Protein AF-0000000072643421 (afdb_homodimer)

pLDDT: mean 93.71, std 9.39, range [27.2, 98.88]

Structure (mmCIF, N/CA/C/O backbone):
data_AF-0000000072643421-model_v1
#
loop_
_entity.id
_entity.type
_entity.pdbx_description
1 polymer 'Amidase domain-containing protein'
#
loop_
_atom_site.group_PDB
_atom_site.id
_atom_site.type_symbol
_atom_site.label_atom_id
_atom_site.label_alt_id
_atom_site.label_comp_id
_atom_site.label_asym_id
_atom_site.label_entity_id
_atom_site.label_seq_id
_atom_site.pdbx_PDB_ins_code
_atom_site.Cartn_x
_atom_site.Cartn_y
_atom_site.Cartn_z
_atom_site.occupancy
_atom_site.B_iso_or_equiv
_atom_site.auth_seq_id
_atom_site.auth_comp_id
_atom_site.auth_asym_id
_atom_site.auth_atom_id
_atom_site.pdbx_PDB_model_num
ATOM 1 N N . MET A 1 1 ? -33.281 -12.617 -10.344 1 27.2 1 MET A N 1
ATOM 2 C CA . MET A 1 1 ? -33.594 -13.594 -11.391 1 27.2 1 MET A CA 1
ATOM 3 C C . MET A 1 1 ? -33.219 -13.055 -12.766 1 27.2 1 MET A C 1
ATOM 5 O O . MET A 1 1 ? -34.062 -12.555 -13.492 1 27.2 1 MET A O 1
ATOM 9 N N . GLY A 1 2 ? -32.156 -12.359 -12.828 1 34.59 2 GLY A N 1
ATOM 10 C CA . GLY A 1 2 ? -31.875 -11.773 -14.125 1 34.59 2 GLY A CA 1
ATOM 11 C C . GLY A 1 2 ? -31.734 -12.805 -15.227 1 34.59 2 GLY A C 1
ATOM 12 O O . GLY A 1 2 ? -30.75 -13.562 -15.25 1 34.59 2 GLY A O 1
ATOM 13 N N . ASN A 1 3 ? -32.812 -13.242 -15.672 1 35.25 3 ASN A N 1
ATOM 14 C CA . ASN A 1 3 ? -33 -14.07 -16.859 1 35.25 3 ASN A CA 1
ATOM 15 C C . ASN A 1 3 ? -32.156 -13.57 -18.016 1 35.25 3 ASN A C 1
ATOM 17 O O . ASN A 1 3 ? -32.344 -12.445 -18.5 1 35.25 3 ASN A O 1
ATOM 21 N N . ILE A 1 4 ? -30.953 -13.984 -18.078 1 47.22 4 ILE A N 1
ATOM 22 C CA . ILE A 1 4 ? -30.188 -13.742 -19.297 1 47.22 4 ILE A CA 1
ATOM 23 C C . ILE A 1 4 ? -31.062 -14.016 -20.516 1 47.22 4 ILE A C 1
ATOM 25 O O . ILE A 1 4 ? -31.656 -15.094 -20.641 1 47.22 4 ILE A O 1
ATOM 29 N N . LEU A 1 5 ? -31.219 -13.086 -21.266 1 49.03 5 LEU A N 1
ATOM 30 C CA . LEU A 1 5 ? -32 -13.219 -22.5 1 49.03 5 LEU A CA 1
ATOM 31 C C . LEU A 1 5 ? -31.375 -14.273 -23.422 1 49.03 5 LEU A C 1
ATOM 33 O O . LEU A 1 5 ? -30.156 -14.336 -23.562 1 49.03 5 LEU A O 1
ATOM 37 N N . PRO A 1 6 ? -32.094 -15.312 -23.75 1 51.06 6 PRO A N 1
ATOM 38 C CA . PRO A 1 6 ? -31.656 -16.359 -24.672 1 51.06 6 PRO A CA 1
ATOM 39 C C . PRO A 1 6 ? -30.719 -15.828 -25.75 1 51.06 6 PRO A C 1
ATOM 41 O O . PRO A 1 6 ? -29.781 -16.516 -26.141 1 51.06 6 PRO A O 1
ATOM 44 N N . CYS A 1 7 ? -30.875 -14.625 -26.141 1 53.62 7 CYS A N 1
ATOM 45 C CA . CYS A 1 7 ? -30.078 -14.023 -27.188 1 53.62 7 CYS A CA 1
ATOM 46 C C . CYS A 1 7 ? -28.641 -13.773 -26.703 1 53.62 7 CYS A C 1
ATOM 48 O O . CYS A 1 7 ? -27.688 -13.93 -27.469 1 53.62 7 CYS A O 1
ATOM 50 N N . CYS A 1 8 ? -28.531 -13.469 -25.438 1 65.94 8 CYS A N 1
ATOM 51 C CA . CYS A 1 8 ? -27.203 -13.203 -24.891 1 65.94 8 CYS A CA 1
ATOM 52 C C . CYS A 1 8 ? -26.375 -14.484 -24.828 1 65.94 8 CYS A C 1
ATOM 54 O O . CYS A 1 8 ? -25.172 -14.469 -25.094 1 65.94 8 CYS A O 1
ATOM 56 N N . LYS A 1 9 ? -27.062 -15.539 -24.766 1 69.44 9 LYS A N 1
ATOM 57 C CA . LYS A 1 9 ? -26.391 -16.844 -24.688 1 69.44 9 LYS A CA 1
ATOM 58 C C . LYS A 1 9 ? -25.875 -17.281 -26.062 1 69.44 9 LYS A C 1
ATOM 60 O O . LYS A 1 9 ? -24.766 -17.781 -26.172 1 69.44 9 LYS A O 1
ATOM 65 N N . SER A 1 10 ? -26.594 -17.016 -26.969 1 80.56 10 SER A N 1
ATOM 66 C CA . SER A 1 10 ? -26.219 -17.375 -28.328 1 80.56 10 SER A CA 1
ATOM 67 C C . SER A 1 10 ? -25.047 -16.516 -28.812 1 80.56 10 SER A C 1
ATOM 69 O O . SER A 1 10 ? -24.141 -17 -29.469 1 80.56 10 SER A O 1
ATOM 71 N N . ALA A 1 11 ? -25.031 -15.297 -28.469 1 89.19 11 ALA A N 1
ATOM 72 C CA . ALA A 1 11 ? -23.984 -14.375 -28.859 1 89.19 11 ALA A CA 1
ATOM 73 C C . ALA A 1 11 ? -22.656 -14.75 -28.219 1 89.19 11 ALA A C 1
ATOM 75 O O . ALA A 1 11 ? -21.594 -14.641 -28.844 1 89.19 11 ALA A O 1
ATOM 76 N N . ASN A 1 12 ? -22.703 -15.242 -27.016 1 92.75 12 ASN A N 1
ATOM 77 C CA . ASN A 1 12 ? -21.5 -15.672 -26.312 1 92.75 12 ASN A CA 1
ATOM 78 C C . ASN A 1 12 ? -20.875 -16.906 -26.953 1 92.75 12 ASN A C 1
ATOM 80 O O . ASN A 1 12 ? -19.656 -16.953 -27.141 1 92.75 12 ASN A O 1
ATOM 84 N N . TRP A 1 13 ? -21.656 -17.781 -27.297 1 93.56 13 TRP A N 1
ATOM 85 C CA . TRP A 1 13 ? -21.141 -19 -27.906 1 93.56 13 TRP A CA 1
ATOM 86 C C . TRP A 1 13 ? -20.578 -18.719 -29.297 1 93.56 13 TRP A C 1
ATOM 88 O O . TRP A 1 13 ? -19.594 -19.328 -29.703 1 93.56 13 TRP A O 1
ATOM 98 N N . ALA A 1 14 ? -21.234 -17.844 -30.016 1 94.69 14 ALA A N 1
ATOM 99 C CA . ALA A 1 14 ? -20.719 -17.438 -31.312 1 94.69 14 ALA A CA 1
ATOM 100 C C . ALA A 1 14 ? -19.359 -16.781 -31.188 1 94.69 14 ALA A C 1
ATOM 102 O O . ALA A 1 14 ? -18.469 -17.016 -32 1 94.69 14 ALA A O 1
ATOM 103 N N . ALA A 1 15 ? -19.25 -15.953 -30.188 1 95.81 15 ALA A N 1
ATOM 104 C CA . ALA A 1 15 ? -17.969 -15.305 -29.938 1 95.81 15 ALA A CA 1
ATOM 105 C C . ALA A 1 15 ? -16.891 -16.344 -29.609 1 95.81 15 ALA A C 1
ATOM 107 O O . ALA A 1 15 ? -15.742 -16.203 -30.047 1 95.81 15 ALA A O 1
ATOM 108 N N . ILE A 1 16 ? -17.219 -17.312 -28.812 1 96.88 16 ILE A N 1
ATOM 109 C CA . ILE A 1 16 ? -16.297 -18.375 -28.438 1 96.88 16 ILE A CA 1
ATOM 110 C C . ILE A 1 16 ? -15.867 -19.141 -29.703 1 96.88 16 ILE A C 1
ATOM 112 O O . ILE A 1 16 ? -14.688 -19.422 -29.875 1 96.88 16 ILE A O 1
ATOM 116 N N . GLU A 1 17 ? -16.781 -19.438 -30.562 1 95.88 17 GLU A N 1
ATOM 117 C CA . GLU A 1 17 ? -16.484 -20.156 -31.797 1 95.88 17 GLU A CA 1
ATOM 118 C C . GLU A 1 17 ? -15.562 -19.344 -32.688 1 95.88 17 GLU A C 1
ATOM 120 O O . GLU A 1 17 ? -14.602 -19.891 -33.25 1 95.88 17 GLU A O 1
ATOM 125 N N . ARG A 1 18 ? -15.867 -18.094 -32.844 1 95.56 18 ARG A N 1
ATOM 126 C CA . ARG A 1 18 ? -15.016 -17.219 -33.656 1 95.56 18 ARG A CA 1
ATOM 127 C C . ARG A 1 18 ? -13.594 -17.172 -33.125 1 95.56 18 ARG A C 1
ATOM 129 O O . ARG A 1 18 ? -12.625 -17.219 -33.875 1 95.56 18 ARG A O 1
ATOM 136 N N . THR A 1 19 ? -13.594 -17.047 -31.828 1 95.38 19 THR A N 1
ATOM 137 C CA . THR A 1 19 ? -12.289 -17 -31.172 1 95.38 19 THR A CA 1
ATOM 138 C C . THR A 1 19 ? -11.523 -18.312 -31.406 1 95.38 19 THR A C 1
ATOM 140 O O . THR A 1 19 ? -10.32 -18.297 -31.672 1 95.38 19 THR A O 1
ATOM 143 N N . ASN A 1 20 ? -12.148 -19.406 -31.25 1 95.31 20 ASN A N 1
ATOM 144 C CA . ASN A 1 20 ? -11.516 -20.719 -31.438 1 95.31 20 ASN A CA 1
ATOM 145 C C . ASN A 1 20 ? -10.984 -20.875 -32.875 1 95.31 20 ASN A C 1
ATOM 147 O O . ASN A 1 20 ? -9.914 -21.453 -33.062 1 95.31 20 ASN A O 1
ATOM 151 N N . VAL A 1 21 ? -11.703 -20.406 -33.812 1 95.88 21 VAL A N 1
ATOM 152 C CA . VAL A 1 21 ? -11.273 -20.484 -35.219 1 95.88 21 VAL A CA 1
ATOM 153 C C . VAL A 1 21 ? -10.008 -19.656 -35.406 1 95.88 21 VAL A C 1
ATOM 155 O O . VAL A 1 21 ? -9.047 -20.109 -36.031 1 95.88 21 VAL A O 1
ATOM 158 N N . LYS A 1 22 ? -10.047 -18.453 -34.938 1 94.88 22 LYS A N 1
ATOM 159 C CA . LYS A 1 22 ? -8.883 -17.578 -35.031 1 94.88 22 LYS A CA 1
ATOM 160 C C . LYS A 1 22 ? -7.664 -18.188 -34.375 1 94.88 22 LYS A C 1
ATOM 162 O O . LYS A 1 22 ? -6.551 -18.125 -34.906 1 94.88 22 LYS A O 1
ATOM 167 N N . ARG A 1 23 ? -7.91 -18.719 -33.219 1 94.62 23 ARG A N 1
ATOM 168 C CA . ARG A 1 23 ? -6.852 -19.344 -32.438 1 94.62 23 ARG A CA 1
ATOM 169 C C . ARG A 1 23 ? -6.234 -20.516 -33.188 1 94.62 23 ARG A C 1
ATOM 171 O O . ARG A 1 23 ? -5.008 -20.641 -33.25 1 94.62 23 ARG A O 1
ATOM 178 N N . GLN A 1 24 ? -7.047 -21.344 -33.688 1 95.38 24 GLN A N 1
ATOM 179 C CA . GLN A 1 24 ? -6.566 -22.516 -34.406 1 95.38 24 GLN A CA 1
ATOM 180 C C . GLN A 1 24 ? -5.742 -22.109 -35.625 1 95.38 24 GLN A C 1
ATOM 182 O O . GLN A 1 24 ? -4.738 -22.75 -35.969 1 95.38 24 GLN A O 1
ATOM 187 N N . LYS A 1 25 ? -6.176 -21.078 -36.281 1 96.56 25 LYS A N 1
ATOM 188 C CA . LYS A 1 25 ? -5.422 -20.562 -37.406 1 96.56 25 LYS A CA 1
ATOM 189 C C . LYS A 1 25 ? -4.035 -20.094 -37 1 96.56 25 LYS A C 1
ATOM 191 O O . LYS A 1 25 ? -3.053 -20.297 -37.719 1 96.56 25 LYS A O 1
ATOM 196 N N . ARG A 1 26 ? -3.963 -19.438 -35.906 1 96.56 26 ARG A N 1
ATOM 197 C CA . ARG A 1 26 ? -2.682 -18.953 -35.406 1 96.56 26 ARG A CA 1
ATOM 198 C C . ARG A 1 26 ? -1.769 -20.109 -35 1 96.56 26 ARG A C 1
ATOM 200 O O . ARG A 1 26 ? -0.558 -20.047 -35.219 1 96.56 26 ARG A O 1
ATOM 207 N N . PHE A 1 27 ? -2.35 -21.125 -34.375 1 97.81 27 PHE A N 1
ATOM 208 C CA . PHE A 1 27 ? -1.562 -22.297 -34.031 1 97.81 27 PHE A CA 1
ATOM 209 C C . PHE A 1 27 ? -1.009 -22.984 -35.281 1 97.81 27 PHE A C 1
ATOM 211 O O . PHE A 1 27 ? 0.16 -23.359 -35.312 1 97.81 27 PHE A O 1
ATOM 218 N N . GLU A 1 28 ? -1.847 -23.062 -36.25 1 97.75 28 GLU A N 1
ATOM 219 C CA . GLU A 1 28 ? -1.414 -23.656 -37.531 1 97.75 28 GLU A CA 1
ATOM 220 C C . GLU A 1 28 ? -0.323 -22.828 -38.188 1 97.75 28 GLU A C 1
ATOM 222 O O . GLU A 1 28 ? 0.649 -23.375 -38.719 1 97.75 28 GLU A O 1
ATOM 227 N N . GLU A 1 29 ? -0.555 -21.594 -38.156 1 98.19 29 GLU A N 1
ATOM 228 C CA . GLU A 1 29 ? 0.445 -20.688 -38.719 1 98.19 29 GLU A CA 1
ATOM 229 C C . GLU A 1 29 ? 1.771 -20.797 -38 1 98.19 29 GLU A C 1
ATOM 231 O O . GLU A 1 29 ? 2.838 -20.828 -38.594 1 98.19 29 GLU A O 1
ATOM 236 N N . ALA A 1 30 ? 1.75 -20.828 -36.688 1 98.5 30 ALA A N 1
ATOM 237 C CA . ALA A 1 30 ? 2.961 -20.984 -35.906 1 98.5 30 ALA A CA 1
ATOM 238 C C . ALA A 1 30 ? 3.678 -22.281 -36.219 1 98.5 30 ALA A C 1
ATOM 240 O O . ALA A 1 30 ? 4.906 -22.312 -36.344 1 98.5 30 ALA A O 1
ATOM 241 N N . LYS A 1 31 ? 2.92 -23.312 -36.281 1 97.94 31 LYS A N 1
ATOM 242 C CA . LYS A 1 31 ? 3.492 -24.625 -36.625 1 97.94 31 LYS A CA 1
ATOM 243 C C . LYS A 1 31 ? 4.18 -24.578 -37.969 1 97.94 31 LYS A C 1
ATOM 245 O O . LYS A 1 31 ? 5.277 -25.125 -38.125 1 97.94 31 LYS A O 1
ATOM 250 N N . ARG A 1 32 ? 3.541 -23.953 -38.906 1 98.25 32 ARG A N 1
ATOM 251 C CA . ARG A 1 32 ? 4.105 -23.828 -40.25 1 98.25 32 ARG A CA 1
ATOM 252 C C . ARG A 1 32 ? 5.418 -23.047 -40.219 1 98.25 32 ARG A C 1
ATOM 254 O O . ARG A 1 32 ? 6.402 -23.469 -40.844 1 98.25 32 ARG A O 1
ATOM 261 N N . ILE A 1 33 ? 5.375 -21.969 -39.531 1 98.38 33 ILE A N 1
ATOM 262 C CA . ILE A 1 33 ? 6.551 -21.109 -39.469 1 98.38 33 ILE A CA 1
ATOM 263 C C . ILE A 1 33 ? 7.711 -21.875 -38.812 1 98.38 33 ILE A C 1
ATOM 265 O O . ILE A 1 33 ? 8.844 -21.797 -39.312 1 98.38 33 ILE A O 1
ATOM 269 N N . VAL A 1 34 ? 7.461 -22.609 -37.781 1 98.19 34 VAL A N 1
ATOM 270 C CA . VAL A 1 34 ? 8.484 -23.359 -37.062 1 98.19 34 VAL A CA 1
ATOM 271 C C . VAL A 1 34 ? 9.016 -24.484 -37.938 1 98.19 34 VAL A C 1
ATOM 273 O O . VAL A 1 34 ? 10.227 -24.703 -38.031 1 98.19 34 VAL A O 1
ATOM 276 N N . ASP A 1 35 ? 8.156 -25.156 -38.656 1 97.25 35 ASP A N 1
ATOM 277 C CA . ASP A 1 35 ? 8.531 -26.234 -39.562 1 97.25 35 ASP A CA 1
ATOM 278 C C . ASP A 1 35 ? 9.375 -25.719 -40.719 1 97.25 35 ASP A C 1
ATOM 280 O O . ASP A 1 35 ? 10.352 -26.359 -41.125 1 97.25 35 ASP A O 1
ATOM 284 N N . GLU A 1 36 ? 8.969 -24.609 -41.188 1 97.88 36 GLU A N 1
ATOM 285 C CA . GLU A 1 36 ? 9.688 -24.031 -42.312 1 97.88 36 GLU A CA 1
ATOM 286 C C . GLU A 1 36 ? 11.086 -23.578 -41.906 1 97.88 36 GLU A C 1
ATOM 288 O O . GLU A 1 36 ? 12.016 -23.625 -42.719 1 97.88 36 GLU A O 1
ATOM 293 N N . TYR A 1 37 ? 11.164 -23.109 -40.75 1 96.62 37 TYR A N 1
ATOM 294 C CA . TYR A 1 37 ? 12.484 -22.734 -40.219 1 96.62 37 TYR A CA 1
ATOM 295 C C . TYR A 1 37 ? 13.406 -23.953 -40.188 1 96.62 37 TYR A C 1
ATOM 297 O O . TYR A 1 37 ? 14.609 -23.828 -40.438 1 96.62 37 TYR A O 1
ATOM 305 N N . GLY A 1 38 ? 12.938 -25.141 -39.938 1 94.75 38 GLY A N 1
ATOM 306 C CA . GLY A 1 38 ? 13.664 -26.391 -40.031 1 94.75 38 GLY A CA 1
ATOM 307 C C . GLY A 1 38 ? 14.914 -26.422 -39.156 1 94.75 38 GLY A C 1
ATOM 308 O O . GLY A 1 38 ? 15.977 -26.844 -39.625 1 94.75 38 GLY A O 1
ATOM 309 N N . GLN A 1 39 ? 14.727 -26.016 -38 1 96.12 39 GLN A N 1
ATOM 310 C CA . GLN A 1 39 ? 15.859 -26 -37.094 1 96.12 39 GLN A CA 1
ATOM 311 C C . GLN A 1 39 ? 16.391 -27.406 -36.844 1 96.12 39 GLN A C 1
ATOM 313 O O . GLN A 1 39 ? 15.617 -28.359 -36.719 1 96.12 39 GLN A O 1
ATOM 318 N N . ASP A 1 40 ? 17.75 -27.5 -36.656 1 97.31 40 ASP A N 1
ATOM 319 C CA . ASP A 1 40 ? 18.391 -28.781 -36.344 1 97.31 40 ASP A CA 1
ATOM 320 C C . ASP A 1 40 ? 17.859 -29.344 -35.031 1 97.31 40 ASP A C 1
ATOM 322 O O . ASP A 1 40 ? 17.922 -28.672 -34 1 97.31 40 ASP A O 1
ATOM 326 N N . PRO A 1 41 ? 17.359 -30.578 -35.094 1 97.19 41 PRO A N 1
ATOM 327 C CA . PRO A 1 41 ? 16.797 -31.156 -33.875 1 97.19 41 PRO A CA 1
ATOM 328 C C . PRO A 1 41 ? 17.812 -31.25 -32.75 1 97.19 41 PRO A C 1
ATOM 330 O O . PRO A 1 41 ? 17.438 -31.125 -31.562 1 97.19 41 PRO A O 1
ATOM 333 N N . ILE A 1 42 ? 19.016 -31.438 -33.062 1 97.5 42 ILE A N 1
ATOM 334 C CA . ILE A 1 42 ? 20.062 -31.516 -32.062 1 97.5 42 ILE A CA 1
ATOM 335 C C . ILE A 1 42 ? 20.219 -30.156 -31.359 1 97.5 42 ILE A C 1
ATOM 337 O O . ILE A 1 42 ? 20.312 -30.094 -30.141 1 97.5 42 ILE A O 1
ATOM 341 N N . LEU A 1 43 ? 20.203 -29.188 -32.125 1 97.31 43 LEU A N 1
ATOM 342 C CA . LEU A 1 43 ? 20.312 -27.844 -31.562 1 97.31 43 LEU A CA 1
ATOM 343 C C . LEU A 1 43 ? 19.078 -27.5 -30.75 1 97.31 43 LEU A C 1
ATOM 345 O O . LEU A 1 43 ? 19.188 -26.891 -29.672 1 97.31 43 LEU A O 1
ATOM 349 N N . ARG A 1 44 ? 17.984 -27.844 -31.281 1 97.19 44 ARG A N 1
ATOM 350 C CA . ARG A 1 44 ? 16.719 -27.562 -30.594 1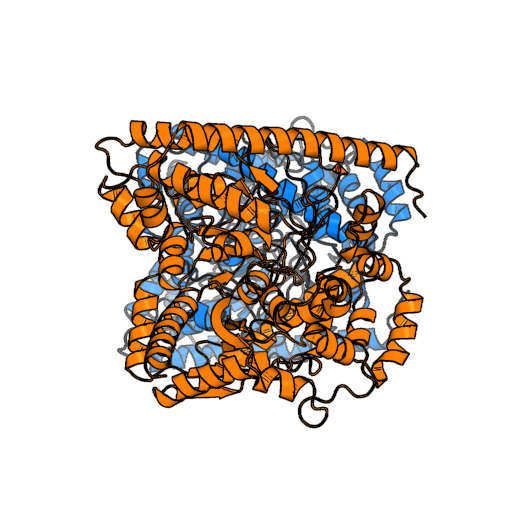 97.19 44 ARG A CA 1
ATOM 351 C C . ARG A 1 44 ? 16.688 -28.234 -29.219 1 97.19 44 ARG A C 1
ATOM 353 O O . ARG A 1 44 ? 16.281 -27.609 -28.234 1 97.19 44 ARG A O 1
ATOM 360 N N . GLU A 1 45 ? 17.094 -29.422 -29.156 1 97.56 45 GLU A N 1
ATOM 361 C CA . GLU A 1 45 ? 17.125 -30.172 -27.906 1 97.56 45 GLU A CA 1
ATOM 362 C C . GLU A 1 45 ? 18.141 -29.578 -26.938 1 97.56 45 GLU A C 1
ATOM 364 O O . GLU A 1 45 ? 17.922 -29.562 -25.719 1 97.56 45 GLU A O 1
ATOM 369 N N . LYS A 1 46 ? 19.219 -29.203 -27.5 1 97.88 46 LYS A N 1
ATOM 370 C CA . LYS A 1 46 ? 20.234 -28.562 -26.688 1 97.88 46 LYS A CA 1
ATOM 371 C C . LYS A 1 46 ? 19.703 -27.281 -26.047 1 97.88 46 LYS A C 1
ATOM 373 O O . LYS A 1 46 ? 19.906 -27.047 -24.859 1 97.88 46 LYS A O 1
ATOM 378 N N . ILE A 1 47 ? 19.031 -26.484 -26.797 1 98.38 47 ILE A N 1
ATOM 379 C CA . ILE A 1 47 ? 18.484 -25.219 -26.312 1 98.38 47 ILE A CA 1
ATOM 380 C C . ILE A 1 47 ? 17.453 -25.484 -25.219 1 98.38 47 ILE A C 1
ATOM 382 O O . ILE A 1 47 ? 17.484 -24.844 -24.172 1 98.38 47 ILE A O 1
ATOM 386 N N . ARG A 1 48 ? 16.578 -26.391 -25.438 1 96.94 48 ARG A N 1
ATOM 387 C CA . ARG A 1 48 ? 15.531 -26.734 -24.484 1 96.94 48 ARG A CA 1
ATOM 388 C C . ARG A 1 48 ? 16.125 -27.219 -23.172 1 96.94 48 ARG A C 1
ATOM 390 O O . ARG A 1 48 ? 15.562 -26.984 -22.094 1 96.94 48 ARG A O 1
ATOM 397 N N . GLY A 1 49 ? 17.25 -27.922 -23.266 1 96.69 49 GLY A N 1
ATOM 398 C CA . GLY A 1 49 ? 17.859 -28.562 -22.109 1 96.69 49 GLY A CA 1
ATOM 399 C C . GLY A 1 49 ? 18.688 -27.609 -21.266 1 96.69 49 GLY A C 1
ATOM 400 O O . GLY A 1 49 ? 19.031 -27.906 -20.125 1 96.69 49 GLY A O 1
ATOM 401 N N . MET A 1 50 ? 18.953 -26.438 -21.766 1 97.62 50 MET A N 1
ATOM 402 C CA . MET A 1 50 ? 19.766 -25.453 -21.047 1 97.62 50 MET A CA 1
ATOM 403 C C . MET A 1 50 ? 18.984 -24.844 -19.891 1 97.62 50 MET A C 1
ATOM 405 O O . MET A 1 50 ? 17.766 -24.656 -19.984 1 97.62 50 MET A O 1
ATOM 409 N N . SER A 1 51 ? 19.734 -24.578 -18.797 1 97.25 51 SER A N 1
ATOM 410 C CA . SER A 1 51 ? 19.141 -23.75 -17.75 1 97.25 51 SER A CA 1
ATOM 411 C C . SER A 1 51 ? 18.938 -22.312 -18.234 1 97.25 51 SER A C 1
ATOM 413 O O . SER A 1 51 ? 19.516 -21.922 -19.25 1 97.25 51 SER A O 1
ATOM 415 N N . LEU A 1 52 ? 18.078 -21.625 -17.516 1 98.19 52 LEU A N 1
ATOM 416 C CA . LEU A 1 52 ? 17.828 -20.234 -17.875 1 98.19 52 LEU A CA 1
ATOM 417 C C . LEU A 1 52 ? 19.125 -19.438 -17.891 1 98.19 52 LEU A C 1
ATOM 419 O O . LEU A 1 52 ? 19.344 -18.609 -18.781 1 98.19 52 LEU A O 1
ATOM 423 N N . THR A 1 53 ? 20 -19.688 -16.953 1 96.56 53 THR A N 1
ATOM 424 C CA . THR A 1 53 ? 21.25 -18.953 -16.844 1 96.56 53 THR A CA 1
ATOM 425 C C . THR A 1 53 ? 22.203 -19.344 -17.984 1 96.56 53 THR A C 1
ATOM 427 O O . THR A 1 53 ? 22.922 -18.5 -18.5 1 96.56 53 THR A O 1
ATOM 430 N N . GLU A 1 54 ? 22.234 -20.594 -18.328 1 97.81 54 GLU A N 1
ATOM 431 C CA . GLU A 1 54 ? 23.016 -21.047 -19.453 1 97.81 54 GLU A CA 1
ATOM 432 C C . GLU A 1 54 ? 22.531 -20.422 -20.766 1 97.81 54 GLU A C 1
ATOM 434 O O . GLU A 1 54 ? 23.328 -19.969 -21.578 1 97.81 54 GLU A O 1
ATOM 439 N N . LEU A 1 55 ? 21.234 -20.438 -20.875 1 98.25 55 LEU A N 1
ATOM 440 C CA . LEU A 1 55 ? 20.625 -19.828 -22.047 1 98.25 55 LEU A CA 1
ATOM 441 C C . LEU A 1 55 ? 20.969 -18.344 -22.125 1 98.25 55 LEU A C 1
ATOM 443 O O . LEU A 1 55 ? 21.328 -17.844 -23.203 1 98.25 55 LEU A O 1
ATOM 447 N N . GLN A 1 56 ? 20.812 -17.625 -21.031 1 98.38 56 GLN A N 1
ATOM 448 C CA . GLN A 1 56 ? 21.109 -16.203 -20.953 1 98.38 56 GLN A CA 1
ATOM 449 C C . GLN A 1 56 ? 22.562 -15.922 -21.344 1 98.38 56 GLN A C 1
ATOM 451 O O . GLN A 1 56 ? 22.844 -15 -22.109 1 98.38 56 GLN A O 1
ATOM 456 N N . LYS A 1 57 ? 23.484 -16.719 -20.891 1 98.06 57 LYS A N 1
ATOM 457 C CA . LYS A 1 57 ? 24.906 -16.562 -21.203 1 98.06 57 LYS A CA 1
ATOM 458 C C . LYS A 1 57 ? 25.172 -16.812 -22.688 1 98.06 57 LYS A C 1
ATOM 460 O O . LYS A 1 57 ? 25.938 -16.078 -23.328 1 98.06 57 LYS A O 1
ATOM 465 N N . ALA A 1 58 ? 24.578 -17.875 -23.188 1 98.31 58 ALA A N 1
ATOM 466 C CA . ALA A 1 58 ? 24.75 -18.219 -24.609 1 98.31 58 ALA A CA 1
ATOM 467 C C . ALA A 1 58 ? 24.234 -17.094 -25.5 1 98.31 58 ALA A C 1
ATOM 469 O O . ALA A 1 58 ? 24.828 -16.812 -26.547 1 98.31 58 ALA A O 1
ATOM 470 N N . LEU A 1 59 ? 23.172 -16.484 -25.141 1 98.31 59 LEU A N 1
ATOM 471 C CA . LEU A 1 59 ? 22.594 -15.391 -25.891 1 98.31 59 LEU A CA 1
ATOM 472 C C . LEU A 1 59 ? 23.438 -14.133 -25.781 1 98.31 59 LEU A C 1
ATOM 474 O O . LEU A 1 59 ? 23.625 -13.422 -26.781 1 98.31 59 LEU A O 1
ATOM 478 N N . GLN A 1 60 ? 23.938 -13.891 -24.594 1 97.88 60 GLN A N 1
ATOM 479 C CA . GLN A 1 60 ? 24.797 -12.727 -24.375 1 97.88 60 GLN A CA 1
ATOM 480 C C . GLN A 1 60 ? 26.094 -12.844 -25.188 1 97.88 60 GLN A C 1
ATOM 482 O O . GLN A 1 60 ? 26.594 -11.844 -25.703 1 97.88 60 GLN A O 1
ATOM 487 N N . ASN A 1 61 ? 26.609 -14.094 -25.297 1 96.31 61 ASN A N 1
ATOM 488 C CA . ASN A 1 61 ? 27.891 -14.344 -25.938 1 96.31 61 ASN A CA 1
ATOM 489 C C . ASN A 1 61 ? 27.734 -14.617 -27.438 1 96.31 61 ASN A C 1
ATOM 491 O O . ASN A 1 61 ? 28.688 -15.008 -28.109 1 96.31 61 ASN A O 1
ATOM 495 N N . GLU A 1 62 ? 26.578 -14.594 -27.938 1 96 62 GLU A N 1
ATOM 496 C CA . GLU A 1 62 ? 26.266 -14.734 -29.359 1 96 62 GLU A CA 1
ATOM 497 C C . GLU A 1 62 ? 26.516 -16.156 -29.828 1 96 62 GLU A C 1
ATOM 499 O O . GLU A 1 62 ? 26.781 -16.391 -31.016 1 96 62 GLU A O 1
ATOM 504 N N . GLU A 1 63 ? 26.484 -17.031 -28.859 1 97.12 63 GLU A N 1
ATOM 505 C CA . GLU A 1 63 ? 26.484 -18.453 -29.219 1 97.12 63 GLU A CA 1
ATOM 506 C C . GLU A 1 63 ? 25.125 -18.891 -29.75 1 97.12 63 GLU A C 1
ATOM 508 O O . GLU A 1 63 ? 25.047 -19.875 -30.5 1 97.12 63 GLU A O 1
ATOM 513 N N . LEU A 1 64 ? 24.125 -18.281 -29.312 1 98.06 64 LEU A N 1
ATOM 514 C CA . LEU A 1 64 ? 22.75 -18.438 -29.781 1 98.06 64 LEU A CA 1
ATOM 515 C C . LEU A 1 64 ? 22.141 -17.094 -30.172 1 98.06 64 LEU A C 1
ATOM 517 O O . LEU A 1 64 ? 22.562 -16.047 -29.641 1 98.06 64 LEU A O 1
ATOM 521 N N . THR A 1 65 ? 21.266 -17.125 -31.094 1 98.19 65 THR A N 1
ATOM 522 C CA . THR A 1 65 ? 20.5 -15.93 -31.422 1 98.19 65 THR A CA 1
ATOM 523 C C . THR A 1 65 ? 19.109 -15.984 -30.781 1 98.19 65 THR A C 1
ATOM 525 O O . THR A 1 65 ? 18.656 -17.047 -30.359 1 98.19 65 THR A O 1
ATOM 528 N N . ALA A 1 66 ? 18.484 -14.797 -30.688 1 98.75 66 ALA A N 1
ATOM 529 C CA . ALA A 1 66 ? 17.094 -14.742 -30.203 1 98.75 66 ALA A CA 1
ATOM 530 C C . ALA A 1 66 ? 16.188 -15.586 -31.094 1 98.75 66 ALA A C 1
ATOM 532 O O . ALA A 1 66 ? 15.281 -16.266 -30.594 1 98.75 66 ALA A O 1
ATOM 533 N N . THR A 1 67 ? 16.422 -15.57 -32.375 1 98.69 67 THR A N 1
ATOM 534 C CA . THR A 1 67 ? 15.625 -16.297 -33.375 1 98.69 67 THR A CA 1
ATOM 535 C C . THR A 1 67 ? 15.742 -17.812 -33.125 1 98.69 67 THR A C 1
ATOM 537 O O . THR A 1 67 ? 14.734 -18.516 -33.031 1 98.69 67 THR A O 1
ATOM 540 N N . GLN A 1 68 ? 16.984 -18.297 -33.031 1 98.62 68 GLN A N 1
ATOM 541 C CA . GLN A 1 68 ? 17.203 -19.719 -32.781 1 98.62 68 GLN A CA 1
ATOM 542 C C . GLN A 1 68 ? 16.516 -20.172 -31.5 1 98.62 68 GLN A C 1
ATOM 544 O O . GLN A 1 68 ? 15.898 -21.234 -31.469 1 98.62 68 GLN A O 1
ATOM 549 N N . THR A 1 69 ? 16.688 -19.344 -30.5 1 98.75 69 THR A N 1
ATOM 550 C CA . THR A 1 69 ? 16.156 -19.688 -29.188 1 98.75 69 THR A CA 1
ATOM 551 C C . THR A 1 69 ? 14.633 -19.719 -29.219 1 98.75 69 THR A C 1
ATOM 553 O O . THR A 1 69 ? 14.016 -20.656 -28.703 1 98.75 69 THR A O 1
ATOM 556 N N . LEU A 1 70 ? 13.977 -18.703 -29.812 1 98.81 70 LEU A N 1
ATOM 557 C CA . LEU A 1 70 ? 12.523 -18.641 -29.859 1 98.81 70 LEU A CA 1
ATOM 558 C C . LEU A 1 70 ? 11.961 -19.828 -30.656 1 98.81 70 LEU A C 1
ATOM 560 O O . LEU A 1 70 ? 10.961 -20.422 -30.25 1 98.81 70 LEU A O 1
ATOM 564 N N . TYR A 1 71 ? 12.547 -20.125 -31.781 1 98.69 71 TYR A N 1
ATOM 565 C CA . TYR A 1 71 ? 12.031 -21.188 -32.625 1 98.69 71 TYR A CA 1
ATOM 566 C C . TYR A 1 71 ? 12.109 -22.531 -31.906 1 98.69 71 TYR A C 1
ATOM 568 O O . TYR A 1 71 ? 11.219 -23.375 -32.062 1 98.69 71 TYR A O 1
ATOM 576 N N . ALA A 1 72 ? 13.18 -22.75 -31.156 1 98.75 72 ALA A N 1
ATOM 577 C CA . ALA A 1 72 ? 13.281 -23.969 -30.359 1 98.75 72 ALA A CA 1
ATOM 578 C C . ALA A 1 72 ? 12.148 -24.078 -29.359 1 98.75 72 ALA A C 1
ATOM 580 O O . ALA A 1 72 ? 11.453 -25.094 -29.297 1 98.75 72 ALA A O 1
ATOM 581 N N . PHE A 1 73 ? 11.945 -23.062 -28.625 1 98.75 73 PHE A N 1
ATOM 582 C CA . PHE A 1 73 ? 10.914 -23.078 -27.594 1 98.75 73 PHE A CA 1
ATOM 583 C C . PHE A 1 73 ? 9.531 -23.109 -28.219 1 98.75 73 PHE A C 1
ATOM 585 O O . PHE A 1 73 ? 8.609 -23.719 -27.688 1 98.75 73 PHE A O 1
ATOM 592 N N . ALA A 1 74 ? 9.359 -22.375 -29.344 1 98.75 74 ALA A N 1
ATOM 593 C CA . ALA A 1 74 ? 8.078 -22.422 -30.031 1 98.75 74 ALA A CA 1
ATOM 594 C C . ALA A 1 74 ? 7.73 -23.859 -30.453 1 98.75 74 ALA A C 1
ATOM 596 O O . ALA A 1 74 ? 6.582 -24.281 -30.328 1 98.75 74 ALA A O 1
ATOM 597 N N . TYR A 1 75 ? 8.703 -24.578 -30.938 1 98.56 75 TYR A N 1
ATOM 598 C CA . TYR A 1 75 ? 8.508 -25.969 -31.328 1 98.56 75 TYR A CA 1
ATOM 599 C C . TYR A 1 75 ? 8.008 -26.797 -30.156 1 98.56 75 TYR A C 1
ATOM 601 O O . TYR A 1 75 ? 6.988 -27.484 -30.266 1 98.56 75 TYR A O 1
ATOM 609 N N . TYR A 1 76 ? 8.656 -26.703 -29.125 1 98.38 76 TYR A N 1
ATOM 610 C CA . TYR A 1 76 ? 8.328 -27.531 -27.984 1 98.38 76 TYR A CA 1
ATOM 611 C C . TYR A 1 76 ? 7.039 -27.062 -27.312 1 98.38 76 TYR A C 1
ATOM 613 O O . TYR A 1 76 ? 6.27 -27.859 -26.781 1 98.38 76 TYR A O 1
ATOM 621 N N . ALA A 1 77 ? 6.82 -25.734 -27.281 1 98.75 77 ALA A N 1
ATOM 622 C CA . ALA A 1 77 ? 5.578 -25.219 -26.719 1 98.75 77 ALA A CA 1
ATOM 623 C C . ALA A 1 77 ? 4.363 -25.781 -27.453 1 98.75 77 ALA A C 1
ATOM 625 O O . ALA A 1 77 ? 3.35 -26.109 -26.828 1 98.75 77 ALA A O 1
ATOM 626 N N . LEU A 1 78 ? 4.438 -25.812 -28.75 1 98.38 78 LEU A N 1
ATOM 627 C CA . LEU A 1 78 ? 3.348 -26.344 -29.547 1 98.38 78 LEU A CA 1
ATOM 628 C C . LEU A 1 78 ? 3.145 -27.828 -29.281 1 98.38 78 LEU A C 1
ATOM 630 O O . LEU A 1 78 ? 2.008 -28.297 -29.172 1 98.38 78 LEU A O 1
ATOM 634 N N . GLU A 1 79 ? 4.219 -28.562 -29.078 1 97.88 79 GLU A N 1
ATOM 635 C CA . GLU A 1 79 ? 4.129 -29.984 -28.734 1 97.88 79 GLU A CA 1
ATOM 636 C C . GLU A 1 79 ? 3.473 -30.172 -27.375 1 97.88 79 GLU A C 1
ATOM 638 O O . GLU A 1 79 ? 2.609 -31.047 -27.219 1 97.88 79 GLU A O 1
ATOM 643 N N . VAL A 1 80 ? 3.941 -29.406 -26.469 1 98.38 80 VAL A N 1
ATOM 644 C CA . VAL A 1 80 ? 3.402 -29.484 -25.109 1 98.38 80 VAL A CA 1
ATOM 645 C C . VAL A 1 80 ? 1.913 -29.141 -25.125 1 98.38 80 VAL A C 1
ATOM 647 O O . VAL A 1 80 ? 1.106 -29.828 -24.5 1 98.38 80 VAL A O 1
ATOM 650 N N . ASN A 1 81 ? 1.571 -28.094 -25.828 1 98.44 81 ASN A N 1
ATOM 651 C CA . ASN A 1 81 ? 0.181 -27.656 -25.875 1 98.44 81 ASN A CA 1
ATOM 652 C C . ASN A 1 81 ? -0.722 -28.734 -26.484 1 98.44 81 ASN A C 1
ATOM 654 O O . ASN A 1 81 ? -1.86 -28.906 -26.047 1 98.44 81 ASN A O 1
ATOM 658 N N . ASP A 1 82 ? -0.27 -29.422 -27.469 1 97.69 82 ASP A N 1
ATOM 659 C CA . ASP A 1 82 ? -1.04 -30.5 -28.078 1 97.69 82 ASP A CA 1
ATOM 660 C C . ASP A 1 82 ? -1.407 -31.562 -27.047 1 97.69 82 ASP A C 1
ATOM 662 O O . ASP A 1 82 ? -2.477 -32.188 -27.125 1 97.69 82 ASP A O 1
ATOM 666 N N . LYS A 1 83 ? -0.554 -31.656 -26.078 1 97.88 83 LYS A N 1
ATOM 667 C CA . LYS A 1 83 ? -0.749 -32.719 -25.078 1 97.88 83 LYS A CA 1
ATOM 668 C C . LYS A 1 83 ? -1.594 -32.219 -23.922 1 97.88 83 LYS A C 1
ATOM 670 O O . LYS A 1 83 ? -2.389 -32.969 -23.344 1 97.88 83 LYS A O 1
ATOM 675 N N . ILE A 1 84 ? -1.4 -30.969 -23.547 1 98.25 84 ILE A N 1
ATOM 676 C CA . ILE A 1 84 ? -1.988 -30.625 -22.266 1 98.25 84 ILE A CA 1
ATOM 677 C C . ILE A 1 84 ? -2.793 -29.344 -22.391 1 98.25 84 ILE A C 1
ATOM 679 O O . ILE A 1 84 ? -3.391 -28.875 -21.406 1 98.25 84 ILE A O 1
ATOM 683 N N . ASN A 1 85 ? -2.869 -28.672 -23.484 1 98.31 85 ASN A N 1
ATOM 684 C CA . ASN A 1 85 ? -3.693 -27.5 -23.75 1 98.31 85 ASN A CA 1
ATOM 685 C C . ASN A 1 85 ? -3.373 -26.344 -22.797 1 98.31 85 ASN A C 1
ATOM 687 O O . ASN A 1 85 ? -4.27 -25.812 -22.141 1 98.31 85 ASN A O 1
ATOM 691 N N . CYS A 1 86 ? -2.127 -25.984 -22.734 1 98.69 86 CYS A N 1
ATOM 692 C CA . CYS A 1 86 ? -1.722 -24.984 -21.75 1 98.69 86 CYS A CA 1
ATOM 693 C C . CYS A 1 86 ? -1.596 -23.609 -22.406 1 98.69 86 CYS A C 1
ATOM 695 O O . CYS A 1 86 ? -1.428 -22.609 -21.719 1 98.69 86 CYS A O 1
ATOM 697 N N . ILE A 1 87 ? -1.752 -23.484 -23.688 1 98.69 87 ILE A N 1
ATOM 698 C CA . ILE A 1 87 ? -1.612 -22.219 -24.391 1 98.69 87 ILE A CA 1
ATOM 699 C C . ILE A 1 87 ? -2.977 -21.75 -24.891 1 98.69 87 ILE A C 1
ATOM 701 O O . ILE A 1 87 ? -3.686 -22.5 -25.562 1 98.69 87 ILE A O 1
ATOM 705 N N . ALA A 1 88 ? -3.359 -20.531 -24.531 1 97.75 88 ALA A N 1
ATOM 706 C CA . ALA A 1 88 ? -4.598 -19.906 -25 1 97.75 88 ALA A CA 1
ATOM 707 C C . ALA A 1 88 ? -4.422 -19.312 -26.391 1 97.75 88 ALA A C 1
ATOM 709 O O . ALA A 1 88 ? -5.27 -19.5 -27.281 1 97.75 88 ALA A O 1
ATOM 710 N N . GLU A 1 89 ? -3.324 -18.578 -26.594 1 96.88 89 GLU A N 1
ATOM 711 C CA . GLU A 1 89 ? -3.016 -17.906 -27.844 1 96.88 89 GLU A CA 1
ATOM 712 C C . GLU A 1 89 ? -1.521 -17.953 -28.156 1 96.88 89 GLU A C 1
ATOM 714 O O . GLU A 1 89 ? -0.694 -17.828 -27.25 1 96.88 89 GLU A O 1
ATOM 719 N N . PHE A 1 90 ? -1.242 -18.172 -29.406 1 98.12 90 PHE A N 1
ATOM 720 C CA . PHE A 1 90 ? 0.138 -18.047 -29.859 1 98.12 90 PHE A CA 1
ATOM 721 C C . PHE A 1 90 ? 0.381 -16.688 -30.469 1 98.12 90 PHE A C 1
ATOM 723 O O . PHE A 1 90 ? -0.454 -16.188 -31.234 1 98.12 90 PHE A O 1
ATOM 730 N N . LEU A 1 91 ? 1.425 -15.992 -30.125 1 98.31 91 LEU A N 1
ATOM 731 C CA . LEU A 1 91 ? 1.754 -14.664 -30.641 1 98.31 91 LEU A CA 1
ATOM 732 C C . LEU A 1 91 ? 2.609 -14.766 -31.906 1 98.31 91 LEU A C 1
ATOM 734 O O . LEU A 1 91 ? 3.84 -14.781 -31.828 1 98.31 91 LEU A O 1
ATOM 738 N N . ILE A 1 92 ? 2.002 -14.641 -33.031 1 97.75 92 ILE A N 1
ATOM 739 C CA . ILE A 1 92 ? 2.67 -14.875 -34.281 1 97.75 92 ILE A CA 1
ATOM 740 C C . ILE A 1 92 ? 3.76 -13.828 -34.5 1 97.75 92 ILE A C 1
ATOM 742 O O . ILE A 1 92 ? 4.812 -14.125 -35.094 1 97.75 92 ILE A O 1
ATOM 746 N N . GLU A 1 93 ? 3.543 -12.656 -34.031 1 97.5 93 GLU A N 1
ATOM 747 C CA . GLU A 1 93 ? 4.473 -11.555 -34.25 1 97.5 93 GLU A CA 1
ATOM 748 C C . GLU A 1 93 ? 5.781 -11.781 -33.5 1 97.5 93 GLU A C 1
ATOM 750 O O . GLU A 1 93 ? 6.773 -11.094 -33.75 1 97.5 93 GLU A O 1
ATOM 755 N N . SER A 1 94 ? 5.816 -12.758 -32.562 1 98.62 94 SER A N 1
ATOM 756 C CA . SER A 1 94 ? 7.023 -13.016 -31.766 1 98.62 94 SER A CA 1
ATOM 757 C C . SER A 1 94 ? 8.188 -13.43 -32.656 1 98.62 94 SER A C 1
ATOM 759 O O . SER A 1 94 ? 9.344 -13.141 -32.375 1 98.62 94 SER A O 1
ATOM 761 N N . PHE A 1 95 ? 7.91 -14.125 -33.75 1 98.62 95 PHE A N 1
ATOM 762 C CA . PHE A 1 95 ? 8.953 -14.57 -34.688 1 98.62 95 PHE A CA 1
ATOM 763 C C . PHE A 1 95 ? 9.656 -13.375 -35.312 1 98.62 95 PHE A C 1
ATOM 765 O O . PHE A 1 95 ? 10.891 -13.344 -35.375 1 98.62 95 PHE A O 1
ATOM 772 N N . ASP A 1 96 ? 8.867 -12.445 -35.75 1 98.19 96 ASP A N 1
ATOM 773 C CA . ASP A 1 96 ? 9.445 -11.227 -36.312 1 98.19 96 ASP A CA 1
ATOM 774 C C . ASP A 1 96 ? 10.156 -10.414 -35.219 1 98.19 96 ASP A C 1
ATOM 776 O O . ASP A 1 96 ? 11.195 -9.797 -35.5 1 98.19 96 ASP A O 1
ATOM 780 N N . GLU A 1 97 ? 9.602 -10.422 -34.062 1 98.19 97 GLU A N 1
ATOM 781 C CA . GLU A 1 97 ? 10.211 -9.695 -32.938 1 98.19 97 GLU A CA 1
ATOM 782 C C . GLU A 1 97 ? 11.602 -10.242 -32.625 1 98.19 97 GLU A C 1
ATOM 784 O O . GLU A 1 97 ? 12.523 -9.469 -32.344 1 98.19 97 GLU A O 1
ATOM 789 N N . ALA A 1 98 ? 11.75 -11.523 -32.594 1 98.69 98 ALA A N 1
ATOM 790 C CA . ALA A 1 98 ? 13.039 -12.141 -32.312 1 98.69 98 ALA A CA 1
ATOM 791 C C . ALA A 1 98 ? 14.07 -11.766 -33.375 1 98.69 98 ALA A C 1
ATOM 793 O O . ALA A 1 98 ? 15.219 -11.461 -33.031 1 98.69 98 ALA A O 1
ATOM 794 N N . LYS A 1 99 ? 13.695 -11.781 -34.656 1 98.38 99 LYS A N 1
ATOM 795 C CA . LYS A 1 99 ? 14.578 -11.414 -35.75 1 98.38 99 LYS A CA 1
ATOM 796 C C . LYS A 1 99 ? 15.008 -9.953 -35.625 1 98.38 99 LYS A C 1
ATOM 798 O O . LYS A 1 99 ? 16.172 -9.625 -35.875 1 98.38 99 LYS A O 1
ATOM 803 N N . LYS A 1 100 ? 14.055 -9.164 -35.312 1 98.25 100 LYS A N 1
ATOM 804 C CA . LYS A 1 100 ? 14.344 -7.746 -35.156 1 98.25 100 LYS A CA 1
ATOM 805 C C . LYS A 1 100 ? 15.336 -7.516 -34.031 1 98.25 100 LYS A C 1
ATOM 807 O O . LYS A 1 100 ? 16.219 -6.656 -34.125 1 98.25 100 LYS A O 1
ATOM 812 N N . LEU A 1 101 ? 15.172 -8.219 -32.906 1 98.31 101 LEU A N 1
ATOM 813 C CA . LEU A 1 101 ? 16.094 -8.102 -31.797 1 98.31 101 LEU A CA 1
ATOM 814 C C . LEU A 1 101 ? 17.516 -8.477 -32.188 1 98.31 101 LEU A C 1
ATOM 816 O O . LEU A 1 101 ? 18.469 -7.797 -31.812 1 98.31 101 LEU A O 1
ATOM 820 N N . ASP A 1 102 ? 17.641 -9.562 -32.906 1 98.38 102 ASP A N 1
ATOM 821 C CA . ASP A 1 102 ? 18.953 -9.992 -33.375 1 98.38 102 ASP A CA 1
ATOM 822 C C . ASP A 1 102 ? 19.625 -8.898 -34.219 1 98.38 102 ASP A C 1
ATOM 824 O O . ASP A 1 102 ? 20.812 -8.633 -34.031 1 98.38 102 ASP A O 1
ATOM 828 N N . LYS A 1 103 ? 18.859 -8.305 -35.062 1 98 103 LYS A N 1
ATOM 829 C CA . LYS A 1 103 ? 19.391 -7.254 -35.938 1 98 103 LYS A CA 1
ATOM 830 C C . LYS A 1 103 ? 19.734 -6.008 -35.125 1 98 103 LYS A C 1
ATOM 832 O O . LYS A 1 103 ? 20.797 -5.41 -35.312 1 98 103 LYS A O 1
ATOM 837 N N . GLU A 1 104 ? 18.891 -5.633 -34.25 1 97.69 104 GLU A N 1
ATOM 838 C CA . GLU A 1 104 ? 19.031 -4.414 -33.469 1 97.69 104 GLU A CA 1
ATOM 839 C C . GLU A 1 104 ? 20.266 -4.477 -32.562 1 97.69 104 GLU A C 1
ATOM 841 O O . GLU A 1 104 ? 20.953 -3.465 -32.344 1 97.69 104 GLU A O 1
ATOM 846 N N . PHE A 1 105 ? 20.578 -5.598 -32 1 97.5 105 PHE A N 1
ATOM 847 C CA . PHE A 1 105 ? 21.625 -5.676 -31 1 97.5 105 PHE A CA 1
ATOM 848 C C . PHE A 1 105 ? 22.859 -6.379 -31.562 1 97.5 105 PHE A C 1
ATOM 850 O O . PHE A 1 105 ? 23.719 -6.836 -30.797 1 97.5 105 PHE A O 1
ATOM 857 N N . GLU A 1 106 ? 22.859 -6.426 -32.844 1 92.56 106 GLU A N 1
ATOM 858 C CA . GLU A 1 106 ? 24.062 -6.965 -33.469 1 92.56 106 GLU A CA 1
ATOM 859 C C . GLU A 1 106 ? 25.297 -6.137 -33.094 1 92.56 106 GLU A C 1
ATOM 861 O O . GLU A 1 106 ? 25.328 -4.93 -33.312 1 92.56 106 GLU A O 1
ATOM 866 N N . LYS A 1 107 ? 26.25 -6.676 -32.406 1 90.94 107 LYS A N 1
ATOM 867 C CA . LYS A 1 107 ? 27.5 -6.035 -31.984 1 90.94 107 LYS A CA 1
ATOM 868 C C . LYS A 1 107 ? 27.25 -4.906 -31 1 90.94 107 LYS A C 1
ATOM 870 O O . LYS A 1 107 ? 27.984 -3.914 -30.984 1 90.94 107 LYS A O 1
ATOM 875 N N . LYS A 1 108 ? 26.203 -4.926 -30.328 1 95 108 LYS A N 1
ATOM 876 C CA . LYS A 1 108 ? 25.891 -3.971 -29.266 1 95 108 LYS A CA 1
ATOM 877 C C . LYS A 1 108 ? 25.703 -4.68 -27.922 1 95 108 LYS A C 1
ATOM 879 O O . LYS A 1 108 ? 25.547 -5.898 -27.875 1 95 108 LYS A O 1
ATOM 884 N N . GLU A 1 109 ? 25.875 -3.828 -26.906 1 96.69 109 GLU A N 1
ATOM 885 C CA . GLU A 1 109 ? 25.578 -4.363 -25.578 1 96.69 109 GLU A CA 1
ATOM 886 C C . GLU A 1 109 ? 24.109 -4.785 -25.469 1 96.69 109 GLU A C 1
ATOM 888 O O . GLU A 1 109 ? 23.219 -4.016 -25.812 1 96.69 109 GLU A O 1
ATOM 893 N N . LYS A 1 110 ? 23.922 -5.988 -25.078 1 98 110 LYS A N 1
ATOM 894 C CA . LYS A 1 110 ? 22.578 -6.559 -25.031 1 98 110 LYS A CA 1
ATOM 895 C C . LYS A 1 110 ? 21.938 -6.359 -23.672 1 98 110 LYS A C 1
ATOM 897 O O . LYS A 1 110 ? 22.625 -6.367 -22.641 1 98 110 LYS A O 1
ATOM 902 N N . PRO A 1 111 ? 20.578 -6.164 -23.641 1 98.31 111 PRO A N 1
ATOM 903 C CA . PRO A 1 111 ? 19.875 -6.141 -22.344 1 98.31 111 PRO A CA 1
ATOM 904 C C . PRO A 1 111 ? 19.953 -7.477 -21.609 1 98.31 111 PRO A C 1
ATOM 906 O O . PRO A 1 111 ? 20.234 -8.508 -22.219 1 98.31 111 PRO A O 1
ATOM 909 N N . PRO A 1 112 ? 19.672 -7.441 -20.359 1 98.12 112 PRO A N 1
ATOM 910 C CA . PRO A 1 112 ? 19.969 -8.594 -19.516 1 98.12 112 PRO A CA 1
ATOM 911 C C . PRO A 1 112 ? 19.156 -9.836 -19.906 1 98.12 112 PRO A C 1
ATOM 913 O O . PRO A 1 112 ? 19.609 -10.961 -19.688 1 98.12 112 PRO A O 1
ATOM 916 N N . LEU A 1 113 ? 17.938 -9.695 -20.453 1 98.75 113 LEU A N 1
ATOM 917 C CA . LEU A 1 113 ? 17.109 -10.852 -20.781 1 98.75 113 LEU A CA 1
ATOM 918 C C . LEU A 1 113 ? 17.031 -11.039 -22.281 1 98.75 113 LEU A C 1
ATOM 920 O O . LEU A 1 113 ? 16.062 -11.625 -22.781 1 98.75 113 LEU A O 1
ATOM 924 N N . PHE A 1 114 ? 18.031 -10.625 -23 1 98.69 114 PHE A N 1
ATOM 925 C CA . PHE A 1 114 ? 18.047 -10.617 -24.453 1 98.69 114 PHE A CA 1
ATOM 926 C C . PHE A 1 114 ? 17.703 -11.992 -25.016 1 98.69 114 PHE A C 1
ATOM 928 O O . PHE A 1 114 ? 18.406 -12.977 -24.734 1 98.69 114 PHE A O 1
ATOM 935 N N . GLY A 1 115 ? 16.578 -12 -25.75 1 98.75 115 GLY A N 1
ATOM 936 C CA . GLY A 1 115 ? 16.281 -13.156 -26.578 1 98.75 115 GLY A CA 1
ATOM 937 C C . GLY A 1 115 ? 15.586 -14.273 -25.828 1 98.75 115 GLY A C 1
ATOM 938 O O . GLY A 1 115 ? 15.188 -15.273 -26.406 1 98.75 115 GLY A O 1
ATOM 939 N N . LEU A 1 116 ? 15.445 -14.141 -24.531 1 98.81 116 LEU A N 1
ATOM 940 C CA . LEU A 1 116 ? 14.781 -15.18 -23.75 1 98.81 116 LEU A CA 1
ATOM 941 C C . LEU A 1 116 ? 13.281 -15.195 -24.047 1 98.81 116 LEU A C 1
ATOM 943 O O . LEU A 1 116 ? 12.594 -14.195 -23.828 1 98.81 116 LEU A O 1
ATOM 947 N N . PRO A 1 117 ? 12.766 -16.312 -24.594 1 98.81 117 PRO A N 1
ATOM 948 C CA . PRO A 1 117 ? 11.312 -16.406 -24.781 1 98.81 117 PRO A CA 1
ATOM 949 C C . PRO A 1 117 ? 10.57 -16.641 -23.469 1 98.81 117 PRO A C 1
ATOM 951 O O . PRO A 1 117 ? 11.047 -17.391 -22.609 1 98.81 117 PRO A O 1
ATOM 954 N N . PHE A 1 118 ? 9.445 -16 -23.281 1 98.88 118 PHE A N 1
ATOM 955 C CA . PHE A 1 118 ? 8.664 -16.234 -22.078 1 98.88 118 PHE A CA 1
ATOM 956 C C . PHE A 1 118 ? 7.172 -16.25 -22.391 1 98.88 118 PHE A C 1
ATOM 958 O O . PHE A 1 118 ? 6.742 -15.703 -23.406 1 98.88 118 PHE A O 1
ATOM 965 N N . SER A 1 119 ? 6.422 -16.984 -21.594 1 98.88 119 SER A N 1
ATOM 966 C CA . SER A 1 119 ? 4.973 -17.062 -21.719 1 98.88 119 SER A CA 1
ATOM 967 C C . SER A 1 119 ? 4.281 -16.016 -20.844 1 98.88 119 SER A C 1
ATOM 969 O O . SER A 1 119 ? 4.855 -15.539 -19.859 1 98.88 119 SER A O 1
ATOM 971 N N . VAL A 1 120 ? 3.055 -15.641 -21.25 1 98.75 120 VAL A N 1
ATOM 972 C CA . VAL A 1 120 ? 2.314 -14.57 -20.594 1 98.75 120 VAL A CA 1
ATOM 973 C C . VAL A 1 120 ? 0.98 -15.109 -20.078 1 98.75 120 VAL A C 1
ATOM 975 O O . VAL A 1 120 ? 0.215 -15.711 -20.828 1 98.75 120 VAL A O 1
ATOM 978 N N . LYS A 1 121 ? 0.746 -14.93 -18.797 1 98.44 121 LYS A N 1
ATOM 979 C CA . LYS A 1 121 ? -0.551 -15.281 -18.234 1 98.44 121 LYS A CA 1
ATOM 980 C C . LYS A 1 121 ? -1.68 -14.516 -18.906 1 98.44 121 LYS A C 1
ATOM 982 O O . LYS A 1 121 ? -1.6 -13.297 -19.078 1 98.44 121 LYS A O 1
ATOM 987 N N . ALA A 1 122 ? -2.707 -15.133 -19.219 1 97.38 122 ALA A N 1
ATOM 988 C CA . ALA A 1 122 ? -3.73 -14.578 -20.109 1 97.38 122 ALA A CA 1
ATOM 989 C C . ALA A 1 122 ? -4.629 -13.602 -19.359 1 97.38 122 ALA A C 1
ATOM 991 O O . ALA A 1 122 ? -5.781 -13.391 -19.734 1 97.38 122 ALA A O 1
ATOM 992 N N . ASN A 1 123 ? -4.223 -13.086 -18.281 1 97.88 123 ASN A N 1
ATOM 993 C CA . ASN A 1 123 ? -4.93 -11.961 -17.672 1 97.88 123 ASN A CA 1
ATOM 994 C C . ASN A 1 123 ? -4.145 -10.656 -17.828 1 97.88 123 ASN A C 1
ATOM 996 O O . ASN A 1 123 ? -4.648 -9.578 -17.5 1 97.88 123 ASN A O 1
ATOM 1000 N N . PHE A 1 124 ? -2.902 -10.781 -18.344 1 98.5 124 PHE A N 1
ATOM 1001 C CA . PHE A 1 124 ? -2.115 -9.602 -18.703 1 98.5 124 PHE A CA 1
ATOM 1002 C C . PHE A 1 124 ? -2.42 -9.164 -20.125 1 98.5 124 PHE A C 1
ATOM 1004 O O . PHE A 1 124 ? -2.504 -9.992 -21.031 1 98.5 124 PHE A O 1
ATOM 1011 N N . PHE A 1 125 ? -2.541 -7.902 -20.328 1 98.5 125 PHE A N 1
ATOM 1012 C CA . PHE A 1 125 ? -2.881 -7.414 -21.656 1 98.5 125 PHE A CA 1
ATOM 1013 C C . PHE A 1 125 ? -1.697 -7.562 -22.609 1 98.5 125 PHE A C 1
ATOM 1015 O O . PHE A 1 125 ? -0.549 -7.344 -22.219 1 98.5 125 PHE A O 1
ATOM 1022 N N . ILE A 1 126 ? -1.951 -7.965 -23.797 1 97.94 126 ILE A N 1
ATOM 1023 C CA . ILE A 1 126 ? -1.033 -7.906 -24.922 1 97.94 126 ILE A CA 1
ATOM 1024 C C . ILE A 1 126 ? -1.688 -7.152 -26.078 1 97.94 126 ILE A C 1
ATOM 1026 O O . ILE A 1 126 ? -2.805 -7.477 -26.484 1 97.94 126 ILE A O 1
ATOM 1030 N N . LYS A 1 127 ? -0.987 -6.191 -26.531 1 97.19 127 LYS A N 1
ATOM 1031 C CA . LYS A 1 127 ? -1.523 -5.379 -27.625 1 97.19 127 LYS A CA 1
ATOM 1032 C C . LYS A 1 127 ? -1.918 -6.25 -28.812 1 97.19 127 LYS A C 1
ATOM 1034 O O . LYS A 1 127 ? -1.144 -7.105 -29.25 1 97.19 127 LYS A O 1
ATOM 1039 N N . GLY A 1 128 ? -3.166 -6.086 -29.297 1 96.44 128 GLY A N 1
ATOM 1040 C CA . GLY A 1 128 ? -3.625 -6.773 -30.5 1 96.44 128 GLY A CA 1
ATOM 1041 C C . GLY A 1 128 ? -4.367 -8.062 -30.188 1 96.44 128 GLY A C 1
ATOM 1042 O O . GLY A 1 128 ? -4.98 -8.656 -31.078 1 96.44 128 GLY A O 1
ATOM 1043 N N . TYR A 1 129 ? -4.402 -8.531 -28.984 1 97.06 129 TYR A N 1
ATOM 1044 C CA . TYR A 1 129 ? -5.051 -9.781 -28.609 1 97.06 129 TYR A CA 1
ATOM 1045 C C . TYR A 1 129 ? -6.148 -9.531 -27.578 1 97.06 129 TYR A C 1
ATOM 1047 O O . TYR A 1 129 ? -6.105 -8.539 -26.844 1 97.06 129 TYR A O 1
ATOM 1055 N N . ASP A 1 130 ? -7.145 -10.406 -27.562 1 96.81 130 ASP A N 1
ATOM 1056 C CA . ASP A 1 130 ? -8.172 -10.359 -26.516 1 96.81 130 ASP A CA 1
ATOM 1057 C C . ASP A 1 130 ? -7.609 -10.82 -25.172 1 96.81 130 ASP A C 1
ATOM 1059 O O . ASP A 1 130 ? -6.719 -11.672 -25.125 1 96.81 130 ASP A O 1
ATOM 1063 N N . CYS A 1 131 ? -7.977 -10.234 -24.188 1 97.38 131 CYS A N 1
ATOM 1064 C CA . CYS A 1 131 ? -7.816 -10.703 -22.828 1 97.38 131 CYS A CA 1
ATOM 1065 C C . CYS A 1 131 ? -9.172 -10.969 -22.172 1 97.38 131 CYS A C 1
ATOM 1067 O O . CYS A 1 131 ? -9.859 -10.031 -21.766 1 97.38 131 CYS A O 1
ATOM 1069 N N . CYS A 1 132 ? -9.547 -12.25 -22.047 1 96.56 132 CYS A N 1
ATOM 1070 C CA . CYS A 1 132 ? -10.93 -12.492 -21.672 1 96.56 132 CYS A CA 1
ATOM 1071 C C . CYS A 1 132 ? -11.008 -13.25 -20.344 1 96.56 132 CYS A C 1
ATOM 1073 O O . CYS A 1 132 ? -12.094 -13.422 -19.781 1 96.56 132 CYS A O 1
ATOM 1075 N N . ILE A 1 133 ? -9.93 -13.75 -19.844 1 97.31 133 ILE A N 1
ATOM 1076 C CA . ILE A 1 133 ? -9.828 -14.484 -18.594 1 97.31 133 ILE A CA 1
ATOM 1077 C C . ILE A 1 133 ? -10.922 -15.555 -18.531 1 97.31 133 ILE A C 1
ATOM 1079 O O . ILE A 1 133 ? -11.555 -15.75 -17.5 1 97.31 133 ILE A O 1
ATOM 1083 N N . GLY A 1 134 ? -11.227 -16.109 -19.625 1 96.88 134 GLY A N 1
ATOM 1084 C CA . GLY A 1 134 ? -12.172 -17.219 -19.719 1 96.88 134 GLY A CA 1
ATOM 1085 C C . GLY A 1 134 ? -13.617 -16.766 -19.781 1 96.88 134 GLY A C 1
ATOM 1086 O O . GLY A 1 134 ? -14.531 -17.578 -19.734 1 96.88 134 GLY A O 1
ATOM 1087 N N . ASN A 1 135 ? -13.945 -15.477 -19.891 1 96.88 135 ASN A N 1
ATOM 1088 C CA . ASN A 1 135 ? -15.297 -14.93 -19.969 1 96.88 135 ASN A CA 1
ATOM 1089 C C . ASN A 1 135 ? -15.633 -14.492 -21.406 1 96.88 135 ASN A C 1
ATOM 1091 O O . ASN A 1 135 ? -14.984 -1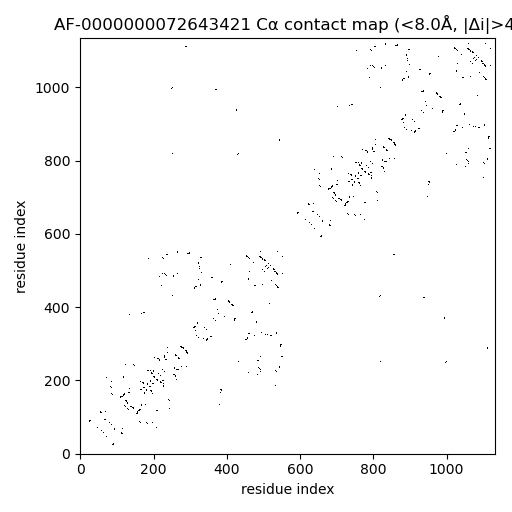3.594 -21.953 1 96.88 135 ASN A O 1
ATOM 1095 N N . ALA A 1 136 ? -16.688 -14.992 -21.938 1 96.75 136 ALA A N 1
ATOM 1096 C CA . ALA A 1 136 ? -17.062 -14.781 -23.344 1 96.75 136 ALA A CA 1
ATOM 1097 C C . ALA A 1 136 ? -17.391 -13.312 -23.594 1 96.75 136 ALA A C 1
ATOM 1099 O O . ALA A 1 136 ? -17.141 -12.797 -24.688 1 96.75 136 ALA A O 1
ATOM 1100 N N . ARG A 1 137 ? -17.891 -12.609 -22.625 1 95.44 137 ARG A N 1
ATOM 1101 C CA . ARG A 1 137 ? -18.328 -11.227 -22.766 1 95.44 137 ARG A CA 1
ATOM 1102 C C . ARG A 1 137 ? -17.156 -10.305 -23.078 1 95.44 137 ARG A C 1
ATOM 1104 O O . ARG A 1 137 ? -17.344 -9.188 -23.578 1 95.44 137 ARG A O 1
ATOM 1111 N N . LEU A 1 138 ? -16 -10.789 -22.828 1 96.38 138 LEU A N 1
ATOM 1112 C CA . LEU A 1 138 ? -14.82 -9.945 -23 1 96.38 138 LEU A CA 1
ATOM 1113 C C . LEU A 1 138 ? -14.141 -10.234 -24.344 1 96.38 138 LEU A C 1
ATOM 1115 O O . LEU A 1 138 ? -13.109 -9.625 -24.656 1 96.38 138 LEU A O 1
ATOM 1119 N N . LEU A 1 139 ? -14.727 -11.094 -25.156 1 97.12 139 LEU A N 1
ATOM 1120 C CA . LEU A 1 139 ? -14.156 -11.461 -26.453 1 97.12 139 LEU A CA 1
ATOM 1121 C C . LEU A 1 139 ? -14.445 -10.391 -27.5 1 97.12 139 LEU A C 1
ATOM 1123 O O . LEU A 1 139 ? -15.312 -9.539 -27.297 1 97.12 139 LEU A O 1
ATOM 1127 N N . ASP A 1 140 ? -13.664 -10.398 -28.547 1 95.94 140 ASP A N 1
ATOM 1128 C CA . ASP A 1 140 ? -13.805 -9.508 -29.688 1 95.94 140 ASP A CA 1
ATOM 1129 C C . ASP A 1 140 ? -13.508 -8.062 -29.297 1 95.94 140 ASP A C 1
ATOM 1131 O O . ASP A 1 140 ? -14.188 -7.133 -29.75 1 95.94 140 ASP A O 1
ATOM 1135 N N . ASN A 1 141 ? -12.617 -7.922 -28.422 1 95.75 141 ASN A N 1
ATOM 1136 C CA . ASN A 1 141 ? -12.148 -6.625 -27.953 1 95.75 141 ASN A CA 1
ATOM 1137 C C . ASN A 1 141 ? -10.641 -6.625 -27.703 1 95.75 141 ASN A C 1
ATOM 1139 O O . ASN A 1 141 ? -10.188 -6.488 -26.562 1 95.75 141 ASN A O 1
ATOM 1143 N N . PRO A 1 142 ? -9.922 -6.703 -28.734 1 96.94 142 PRO A N 1
ATOM 1144 C CA . PRO A 1 142 ? -8.469 -6.738 -28.578 1 96.94 142 PRO A CA 1
ATOM 1145 C C . PRO A 1 142 ? -7.93 -5.531 -27.812 1 96.94 142 PRO A C 1
ATOM 1147 O O . PRO A 1 142 ? -8.43 -4.414 -27.984 1 96.94 142 PRO A O 1
ATOM 1150 N N . ARG A 1 143 ? -6.961 -5.762 -27.031 1 97.56 143 ARG A N 1
ATOM 1151 C CA . ARG A 1 143 ? -6.387 -4.703 -26.203 1 97.56 143 ARG A CA 1
ATOM 1152 C C . ARG A 1 143 ? -5.469 -3.809 -27.031 1 97.56 143 ARG A C 1
ATOM 1154 O O . ARG A 1 143 ? -4.914 -4.242 -28.047 1 97.56 143 ARG A O 1
ATOM 1161 N N . THR A 1 144 ? -5.254 -2.559 -26.594 1 96.69 144 THR A N 1
ATOM 1162 C CA . THR A 1 144 ? -4.516 -1.581 -27.391 1 96.69 144 THR A CA 1
ATOM 1163 C C . THR A 1 144 ? -3.131 -1.338 -26.797 1 96.69 144 THR A C 1
ATOM 1165 O O . THR A 1 144 ? -2.283 -0.698 -27.422 1 96.69 144 THR A O 1
ATOM 1168 N N . LYS A 1 145 ? -2.941 -1.83 -25.594 1 96.31 145 LYS A N 1
ATOM 1169 C CA . LYS A 1 145 ? -1.67 -1.655 -24.891 1 96.31 145 LYS A CA 1
ATOM 1170 C C . LYS A 1 145 ? -1.231 -2.951 -24.219 1 96.31 145 LYS A C 1
ATOM 1172 O O . LYS A 1 145 ? -2.064 -3.791 -23.875 1 96.31 145 LYS A O 1
ATOM 1177 N N . ASP A 1 146 ? 0.052 -3.059 -24.031 1 98.06 146 ASP A N 1
ATOM 1178 C CA . ASP A 1 146 ? 0.598 -4.16 -23.234 1 98.06 146 ASP A CA 1
ATOM 1179 C C . ASP A 1 146 ? 0.469 -3.879 -21.75 1 98.06 146 ASP A C 1
ATOM 1181 O O . ASP A 1 146 ? 0.522 -2.723 -21.312 1 98.06 146 ASP A O 1
ATOM 1185 N N . CYS A 1 147 ? 0.246 -4.98 -21.031 1 98.44 147 CYS A N 1
ATOM 1186 C CA . CYS A 1 147 ? 0.512 -4.895 -19.594 1 98.44 147 CYS A CA 1
ATOM 1187 C C . CYS A 1 147 ? 1.891 -4.301 -19.328 1 98.44 147 CYS A C 1
ATOM 1189 O O . CYS A 1 147 ? 2.854 -4.621 -20.031 1 98.44 147 CYS A O 1
ATOM 1191 N N . THR A 1 148 ? 1.992 -3.43 -18.328 1 98.38 148 THR A N 1
ATOM 1192 C CA . THR A 1 148 ? 3.252 -2.758 -18.031 1 98.38 148 THR A CA 1
ATOM 1193 C C . THR A 1 148 ? 4.336 -3.771 -17.688 1 98.38 148 THR A C 1
ATOM 1195 O O . THR A 1 148 ? 5.516 -3.545 -17.953 1 98.38 148 THR A O 1
ATOM 1198 N N . PHE A 1 149 ? 3.982 -4.906 -17.078 1 98.56 149 PHE A N 1
ATOM 1199 C CA . PHE A 1 149 ? 4.922 -5.977 -16.766 1 98.56 149 PHE A CA 1
ATOM 1200 C C . PHE A 1 149 ? 5.547 -6.523 -18.047 1 98.56 149 PHE A C 1
ATOM 1202 O O . PHE A 1 149 ? 6.758 -6.734 -18.109 1 98.56 149 PHE A O 1
ATOM 1209 N N . ILE A 1 150 ? 4.754 -6.734 -19.047 1 98.62 150 ILE A N 1
ATOM 1210 C CA . ILE A 1 150 ? 5.219 -7.227 -20.344 1 98.62 150 ILE A CA 1
ATOM 1211 C C . ILE A 1 150 ? 6.102 -6.172 -21 1 98.62 150 ILE A C 1
ATOM 1213 O O . ILE A 1 150 ? 7.137 -6.504 -21.594 1 98.62 150 ILE A O 1
ATOM 1217 N N . THR A 1 151 ? 5.676 -4.938 -20.891 1 98.5 151 THR A N 1
ATOM 1218 C CA . THR A 1 151 ? 6.484 -3.838 -21.406 1 98.5 151 THR A CA 1
ATOM 1219 C C . THR A 1 151 ? 7.883 -3.867 -20.797 1 98.5 151 THR A C 1
ATOM 1221 O O . THR A 1 151 ? 8.883 -3.732 -21.516 1 98.5 151 THR A O 1
ATOM 1224 N N . LEU A 1 152 ? 7.977 -4.062 -19.5 1 98.62 152 LEU A N 1
ATOM 1225 C CA . LEU A 1 152 ? 9.266 -4.125 -18.828 1 98.62 152 LEU A CA 1
ATOM 1226 C C . LEU A 1 152 ? 10.102 -5.285 -19.359 1 98.62 152 LEU A C 1
ATOM 1228 O O . LEU A 1 152 ? 11.289 -5.121 -19.656 1 98.62 152 LEU A O 1
ATOM 1232 N N . LEU A 1 153 ? 9.484 -6.457 -19.453 1 98.75 153 LEU A N 1
ATOM 1233 C CA . LEU A 1 153 ? 10.211 -7.645 -19.891 1 98.75 153 LEU A CA 1
ATOM 1234 C C . LEU A 1 153 ? 10.711 -7.484 -21.312 1 98.75 153 LEU A C 1
ATOM 1236 O O . LEU A 1 153 ? 11.828 -7.898 -21.641 1 98.75 153 LEU A O 1
ATOM 1240 N N . ARG A 1 154 ? 9.914 -6.863 -22.188 1 98.38 154 ARG A N 1
ATOM 1241 C CA . ARG A 1 154 ? 10.359 -6.535 -23.531 1 98.38 154 ARG A CA 1
ATOM 1242 C C . ARG A 1 154 ? 11.547 -5.582 -23.5 1 98.38 154 ARG A C 1
ATOM 1244 O O . ARG A 1 154 ? 12.508 -5.75 -24.266 1 98.38 154 ARG A O 1
ATOM 1251 N N . GLN A 1 155 ? 11.469 -4.551 -22.641 1 97.94 155 GLN A N 1
ATOM 1252 C CA . GLN A 1 155 ? 12.555 -3.582 -22.516 1 97.94 155 GLN A CA 1
ATOM 1253 C C . GLN A 1 155 ? 13.844 -4.254 -22.047 1 97.94 155 GLN A C 1
ATOM 1255 O O . GLN A 1 155 ? 14.938 -3.824 -22.406 1 97.94 155 GLN A O 1
ATOM 1260 N N . LEU A 1 156 ? 13.672 -5.312 -21.281 1 98.5 156 LEU A N 1
ATOM 1261 C CA . LEU A 1 156 ? 14.82 -6.059 -20.797 1 98.5 156 LEU A CA 1
ATOM 1262 C C . LEU A 1 156 ? 15.312 -7.051 -21.828 1 98.5 156 LEU A C 1
ATOM 1264 O O . LEU A 1 156 ? 16.312 -7.754 -21.609 1 98.5 156 LEU A O 1
ATOM 1268 N N . GLY A 1 157 ? 14.625 -7.18 -22.938 1 98.62 157 GLY A N 1
ATOM 1269 C CA . GLY A 1 157 ? 15.094 -7.926 -24.094 1 98.62 157 GLY A CA 1
ATOM 1270 C C . GLY A 1 157 ? 14.414 -9.266 -24.266 1 98.62 157 GLY A C 1
ATOM 1271 O O . GLY A 1 157 ? 14.711 -10.016 -25.203 1 98.62 157 GLY A O 1
ATOM 1272 N N . ALA A 1 158 ? 13.508 -9.648 -23.375 1 98.81 158 ALA A N 1
ATOM 1273 C CA . ALA A 1 158 ? 12.805 -10.922 -23.484 1 98.81 158 ALA A CA 1
ATOM 1274 C C . ALA A 1 158 ? 11.734 -10.867 -24.578 1 98.81 158 ALA A C 1
ATOM 1276 O O . ALA A 1 158 ? 11.352 -9.781 -25.016 1 98.81 158 ALA A O 1
ATOM 1277 N N . VAL A 1 159 ? 11.25 -12.031 -25 1 98.81 159 VAL A N 1
ATOM 1278 C CA . VAL A 1 159 ? 10.32 -12.094 -26.125 1 98.81 159 VAL A CA 1
ATOM 1279 C C . VAL A 1 159 ? 9.086 -12.891 -25.719 1 98.81 159 VAL A C 1
ATOM 1281 O O . VAL A 1 159 ? 9.141 -14.117 -25.578 1 98.81 159 VAL A O 1
ATOM 1284 N N . PRO A 1 160 ? 7.949 -12.188 -25.5 1 98.81 160 PRO A N 1
ATOM 1285 C CA . PRO A 1 160 ? 6.719 -12.953 -25.266 1 98.81 160 PRO A CA 1
ATOM 1286 C C . PRO A 1 160 ? 6.242 -13.695 -26.516 1 98.81 160 PRO A C 1
ATOM 1288 O O . PRO A 1 160 ? 6.246 -13.133 -27.609 1 98.81 160 PRO A O 1
ATOM 1291 N N . PHE A 1 161 ? 5.828 -15 -26.328 1 98.75 161 PHE A N 1
ATOM 1292 C CA . PHE A 1 161 ? 5.547 -15.703 -27.578 1 98.75 161 PHE A CA 1
ATOM 1293 C C . PHE A 1 161 ? 4.238 -16.469 -27.469 1 98.75 161 PHE A C 1
ATOM 1295 O O . PHE A 1 161 ? 3.715 -16.953 -28.484 1 98.75 161 PHE A O 1
ATOM 1302 N N . CYS A 1 162 ? 3.611 -16.547 -26.297 1 98.44 162 CYS A N 1
ATOM 1303 C CA . CYS A 1 162 ? 2.285 -17.156 -26.203 1 98.44 162 CYS A CA 1
ATOM 1304 C C . CYS A 1 162 ? 1.561 -16.672 -24.953 1 98.44 162 CYS A C 1
ATOM 1306 O O . CYS A 1 162 ? 2.195 -16.219 -24 1 98.44 162 CYS A O 1
ATOM 1308 N N . TYR A 1 163 ? 0.17 -16.703 -25.031 1 97.69 163 TYR A N 1
ATOM 1309 C CA . TYR A 1 163 ? -0.729 -16.578 -23.891 1 97.69 163 TYR A CA 1
ATOM 1310 C C . TYR A 1 163 ? -1.058 -17.938 -23.312 1 97.69 163 TYR A C 1
ATOM 1312 O O . TYR A 1 163 ? -1.312 -18.891 -24.047 1 97.69 163 TYR A O 1
ATOM 1320 N N . THR A 1 164 ? -0.984 -17.938 -21.984 1 98.56 164 THR A N 1
ATOM 1321 C CA . THR A 1 164 ? -1.271 -19.234 -21.375 1 98.56 164 THR A CA 1
ATOM 1322 C C . THR A 1 164 ? -2.67 -19.25 -20.766 1 98.56 164 THR A C 1
ATOM 1324 O O . THR A 1 164 ? -3.219 -18.203 -20.438 1 98.56 164 THR A O 1
ATOM 1327 N N . ASN A 1 165 ? -3.219 -20.438 -20.672 1 98.38 165 ASN A N 1
ATOM 1328 C CA . ASN A 1 165 ? -4.586 -20.641 -20.219 1 98.38 165 ASN A CA 1
ATOM 1329 C C . ASN A 1 165 ? -4.734 -20.312 -18.734 1 98.38 165 ASN A C 1
ATOM 1331 O O . ASN A 1 165 ? -3.75 -20.328 -17.984 1 98.38 165 ASN A O 1
ATOM 1335 N N . VAL A 1 166 ? -5.922 -19.922 -18.328 1 98.38 166 VAL A N 1
ATOM 1336 C CA . VAL A 1 166 ? -6.281 -19.578 -16.969 1 98.38 166 VAL A CA 1
ATOM 1337 C C . VAL A 1 166 ? -7.668 -20.125 -16.641 1 98.38 166 VAL A C 1
ATOM 1339 O O . VAL A 1 166 ? -8.445 -20.453 -17.531 1 98.38 166 VAL A O 1
ATOM 1342 N N . PRO A 1 167 ? -7.969 -20.344 -15.367 1 97.88 167 PRO A N 1
ATOM 1343 C CA . PRO A 1 167 ? -9.359 -20.641 -15.031 1 97.88 167 PRO A CA 1
ATOM 1344 C C . PRO A 1 167 ? -10.305 -19.469 -15.312 1 97.88 167 PRO A C 1
ATOM 1346 O O . PRO A 1 167 ? -9.883 -18.312 -15.312 1 97.88 167 PRO A O 1
ATOM 1349 N N . GLN A 1 168 ? -11.578 -19.844 -15.5 1 97.19 168 GLN A N 1
ATOM 1350 C CA . GLN A 1 168 ? -12.562 -18.781 -15.703 1 97.19 168 GLN A CA 1
ATOM 1351 C C . GLN A 1 168 ? -12.562 -17.797 -14.539 1 97.19 168 GLN A C 1
ATOM 1353 O O . GLN A 1 168 ? -12.602 -18.203 -13.375 1 97.19 168 GLN A O 1
ATOM 1358 N N . THR A 1 169 ? -12.445 -16.562 -14.789 1 95.88 169 THR A N 1
ATOM 1359 C CA . THR A 1 169 ? -12.516 -15.461 -13.836 1 95.88 169 THR A CA 1
ATOM 1360 C C . THR A 1 169 ? -11.336 -15.5 -12.867 1 95.88 169 THR A C 1
ATOM 1362 O O . THR A 1 169 ? -11.281 -14.734 -11.906 1 95.88 169 THR A O 1
ATOM 1365 N N . LEU A 1 170 ? -10.383 -16.406 -12.984 1 96.25 170 LEU A N 1
ATOM 1366 C CA . LEU A 1 170 ? -9.109 -16.5 -12.266 1 96.25 170 LEU A CA 1
ATOM 1367 C C . LEU A 1 170 ? -9.328 -16.969 -10.836 1 96.25 170 LEU A C 1
ATOM 1369 O O . LEU A 1 170 ? -8.469 -16.75 -9.969 1 96.25 170 LEU A O 1
ATOM 1373 N N . LEU A 1 171 ? -10.461 -17.562 -10.492 1 90.88 171 LEU A N 1
ATOM 1374 C CA . LEU A 1 171 ? -10.75 -17.859 -9.094 1 90.88 171 LEU A CA 1
ATOM 1375 C C . LEU A 1 171 ? -10.953 -19.359 -8.883 1 90.88 171 LEU A C 1
ATOM 1377 O O . LEU A 1 171 ? -11.859 -19.766 -8.156 1 90.88 171 LEU A O 1
ATOM 1381 N N . SER A 1 172 ? -10.156 -20.125 -9.562 1 91.88 172 SER A N 1
ATOM 1382 C CA . SER A 1 172 ? -10.211 -21.578 -9.422 1 91.88 172 SER A CA 1
ATOM 1383 C C . SER A 1 172 ? -8.836 -22.203 -9.602 1 91.88 172 SER A C 1
ATOM 1385 O O . SER A 1 172 ? -7.949 -21.594 -10.211 1 91.88 172 SER A O 1
ATOM 1387 N N . PHE A 1 173 ? -8.727 -23.375 -9.008 1 89.81 173 PHE A N 1
ATOM 1388 C CA . PHE A 1 173 ? -7.52 -24.141 -9.258 1 89.81 173 PHE A CA 1
ATOM 1389 C C . PHE A 1 173 ? -7.707 -25.078 -10.445 1 89.81 173 PHE A C 1
ATOM 1391 O O . PHE A 1 173 ? -6.773 -25.766 -10.852 1 89.81 173 PHE A O 1
ATOM 1398 N N . ALA A 1 174 ? -8.992 -25.016 -10.953 1 93.75 174 ALA A N 1
ATOM 1399 C CA . ALA A 1 174 ? -9.219 -25.766 -12.18 1 93.75 174 ALA A CA 1
ATOM 1400 C C . ALA A 1 174 ? -8.812 -24.953 -13.406 1 93.75 174 ALA A C 1
ATOM 1402 O O . ALA A 1 174 ? -9.523 -24.031 -13.812 1 93.75 174 ALA A O 1
ATOM 1403 N N . CYS A 1 175 ? -7.645 -25.016 -13.859 1 97.19 175 CYS A N 1
ATOM 1404 C CA . CYS A 1 175 ? -7.18 -24.297 -15.039 1 97.19 175 CYS A CA 1
ATOM 1405 C C . CYS A 1 175 ? -8.016 -24.672 -16.266 1 97.19 175 CYS A C 1
ATOM 1407 O O . CYS A 1 175 ? -7.52 -25.281 -17.203 1 97.19 175 CYS A O 1
ATOM 1409 N N . SER A 1 176 ? -9.32 -24.234 -16.188 1 98.06 176 SER A N 1
ATOM 1410 C CA . SER A 1 176 ? -10.312 -24.531 -17.219 1 98.06 176 SER A CA 1
ATOM 1411 C C . SER A 1 176 ? -11.297 -23.375 -17.391 1 98.06 176 SER A C 1
ATOM 1413 O O . SER A 1 176 ? -11.602 -22.672 -16.438 1 98.06 176 SER A O 1
ATOM 1415 N N . ASN A 1 177 ? -11.719 -23.156 -18.594 1 97.69 177 ASN A N 1
ATOM 1416 C CA . ASN A 1 177 ? -12.734 -22.141 -18.906 1 97.69 177 ASN A CA 1
ATOM 1417 C C . ASN A 1 177 ? -13.477 -22.484 -20.188 1 97.69 177 ASN A C 1
ATOM 1419 O O . ASN A 1 177 ? -13.031 -23.328 -20.969 1 97.69 177 ASN A O 1
ATOM 1423 N N . PRO A 1 178 ? -14.578 -21.875 -20.469 1 96.88 178 PRO A N 1
ATOM 1424 C CA . PRO A 1 178 ? -15.398 -22.219 -21.641 1 96.88 178 PRO A CA 1
ATOM 1425 C C . PRO A 1 178 ? -14.766 -21.781 -22.953 1 96.88 178 PRO A C 1
ATOM 1427 O O . PRO A 1 178 ? -15.133 -22.297 -24.016 1 96.88 178 PRO A O 1
ATOM 1430 N N . VAL A 1 179 ? -13.82 -20.922 -22.922 1 97.38 179 VAL A N 1
ATOM 1431 C CA . VAL A 1 179 ? -13.273 -20.344 -24.141 1 97.38 179 VAL A CA 1
ATOM 1432 C C . VAL A 1 179 ? -12.125 -21.203 -24.672 1 97.38 179 VAL A C 1
ATOM 1434 O O . VAL A 1 179 ? -12.117 -21.594 -25.828 1 97.38 179 VAL A O 1
ATOM 1437 N N . TYR A 1 180 ? -11.211 -21.578 -23.75 1 97.62 180 TYR A N 1
ATOM 1438 C CA . TYR A 1 180 ? -9.961 -22.188 -24.188 1 97.62 180 TYR A CA 1
ATOM 1439 C C . TYR A 1 180 ? -9.906 -23.656 -23.797 1 97.62 180 TYR A C 1
ATOM 1441 O O . TYR A 1 180 ? -9.023 -24.391 -24.234 1 97.62 180 TYR A O 1
ATOM 1449 N N . GLY A 1 181 ? -10.82 -24.047 -22.922 1 97.44 181 GLY A N 1
ATOM 1450 C CA . GLY A 1 181 ? -10.844 -25.438 -22.5 1 97.44 181 GLY A CA 1
ATOM 1451 C C . GLY A 1 181 ? -9.992 -25.703 -21.281 1 97.44 181 GLY A C 1
ATOM 1452 O O . GLY A 1 181 ? -9.75 -24.812 -20.469 1 97.44 181 GLY A O 1
ATOM 1453 N N . THR A 1 182 ? -9.641 -27 -21.109 1 98.19 182 THR A N 1
ATOM 1454 C CA . THR A 1 182 ? -9.023 -27.453 -19.875 1 98.19 182 THR A CA 1
ATOM 1455 C C . THR A 1 182 ? -7.535 -27.734 -20.078 1 98.19 182 THR A C 1
ATOM 1457 O O . THR A 1 182 ? -7.152 -28.422 -21.031 1 98.19 182 THR A O 1
ATOM 1460 N N . THR A 1 183 ? -6.691 -27.141 -19.25 1 98.69 183 THR A N 1
ATOM 1461 C CA . THR A 1 183 ? -5.27 -27.469 -19.234 1 98.69 183 THR A CA 1
ATOM 1462 C C . THR A 1 183 ? -4.996 -28.641 -18.312 1 98.69 183 THR A C 1
ATOM 1464 O O . THR A 1 183 ? -5.465 -28.672 -17.172 1 98.69 183 THR A O 1
ATOM 1467 N N . LYS A 1 184 ? -4.203 -29.547 -18.75 1 98.44 184 LYS A N 1
ATOM 1468 C CA . LYS A 1 184 ? -3.873 -30.734 -17.969 1 98.44 184 LYS A CA 1
ATOM 1469 C C . LYS A 1 184 ? -2.527 -30.578 -17.266 1 98.44 184 LYS A C 1
ATOM 1471 O O . LYS A 1 184 ? -1.688 -29.781 -17.703 1 98.44 184 LYS A O 1
ATOM 1476 N N . ASN A 1 185 ? -2.4 -31.297 -16.172 1 98.5 185 ASN A N 1
ATOM 1477 C CA . ASN A 1 185 ? -1.132 -31.328 -15.461 1 98.5 185 ASN A CA 1
ATOM 1478 C C . ASN A 1 185 ? -0.09 -32.156 -16.203 1 98.5 185 ASN A C 1
ATOM 1480 O O . ASN A 1 185 ? -0.386 -33.25 -16.672 1 98.5 185 ASN A O 1
ATOM 1484 N N . PRO A 1 186 ? 1.104 -31.625 -16.344 1 98.06 186 PRO A N 1
ATOM 1485 C CA . PRO A 1 186 ? 2.115 -32.344 -17.109 1 98.06 186 PRO A CA 1
ATOM 1486 C C . PRO A 1 186 ? 2.508 -33.688 -16.469 1 98.06 186 PRO A C 1
ATOM 1488 O O . PRO A 1 186 ? 3.012 -34.562 -17.141 1 98.06 186 PRO A O 1
ATOM 1491 N N . TYR A 1 187 ? 2.289 -33.844 -15.172 1 97.69 187 TYR A N 1
ATOM 1492 C CA . TYR A 1 187 ? 2.672 -35.062 -14.461 1 97.69 187 TYR A CA 1
ATOM 1493 C C . TYR A 1 187 ? 1.542 -36.062 -14.484 1 97.69 187 TYR A C 1
ATOM 1495 O O . TYR A 1 187 ? 1.782 -37.281 -14.359 1 97.69 187 TYR A O 1
ATOM 1503 N N . ASN A 1 188 ? 0.345 -35.594 -14.523 1 97.5 188 ASN A N 1
ATOM 1504 C CA . ASN A 1 188 ? -0.854 -36.438 -14.531 1 97.5 188 ASN A CA 1
ATOM 1505 C C . ASN A 1 188 ? -2.014 -35.75 -15.234 1 97.5 188 ASN A C 1
ATOM 1507 O O . ASN A 1 188 ? -2.646 -34.844 -14.656 1 97.5 188 ASN A O 1
ATOM 1511 N N . ALA A 1 189 ? -2.383 -36.219 -16.328 1 96.44 189 ALA A N 1
ATOM 1512 C CA . ALA A 1 189 ? -3.33 -35.531 -17.219 1 96.44 189 ALA A CA 1
ATOM 1513 C C . ALA A 1 189 ? -4.727 -35.5 -16.609 1 96.44 189 ALA A C 1
ATOM 1515 O O . ALA A 1 189 ? -5.59 -34.75 -17.047 1 96.44 189 ALA A O 1
ATOM 1516 N N . LEU A 1 190 ? -4.941 -36.281 -15.633 1 95.88 190 LEU A N 1
ATOM 1517 C CA . LEU A 1 190 ? -6.266 -36.344 -15.023 1 95.88 190 LEU A CA 1
ATOM 1518 C C . LEU A 1 190 ? -6.383 -35.312 -13.891 1 95.88 190 LEU A C 1
ATOM 1520 O O . LEU A 1 190 ? -7.457 -35.156 -13.305 1 95.88 190 LEU A O 1
ATOM 1524 N N . ARG A 1 191 ? -5.355 -34.656 -13.641 1 98.06 191 ARG A N 1
ATOM 1525 C CA . ARG A 1 191 ? -5.324 -33.719 -12.523 1 98.06 191 ARG A CA 1
ATOM 1526 C C . ARG A 1 191 ? -5.027 -32.312 -12.992 1 98.06 191 ARG A C 1
ATOM 1528 O O . ARG A 1 191 ? -4.539 -32.094 -14.109 1 98.06 191 ARG A O 1
ATOM 1535 N N . THR A 1 192 ? -5.387 -31.375 -12.219 1 98.38 192 THR A N 1
ATOM 1536 C CA . THR A 1 192 ? -5.246 -29.969 -12.57 1 98.38 192 THR A CA 1
ATOM 1537 C C . THR A 1 192 ? -3.814 -29.484 -12.328 1 98.38 192 THR A C 1
ATOM 1539 O O . THR A 1 192 ? -3.15 -29.953 -11.398 1 98.38 192 THR A O 1
ATOM 1542 N N . PRO A 1 193 ? -3.285 -28.625 -13.188 1 98.69 193 PRO A N 1
ATOM 1543 C CA . PRO A 1 193 ? -2 -27.984 -12.898 1 98.69 193 PRO A CA 1
ATOM 1544 C C . PRO A 1 193 ? -2.121 -26.844 -11.906 1 98.69 193 PRO A C 1
ATOM 1546 O O . PRO A 1 193 ? -1.129 -26.172 -11.594 1 98.69 193 PRO A O 1
ATOM 1549 N N . GLY A 1 194 ? -3.305 -26.609 -11.383 1 97.56 194 GLY A N 1
ATOM 1550 C CA . GLY A 1 194 ? -3.547 -25.516 -10.453 1 97.56 194 GLY A CA 1
ATOM 1551 C C . GLY A 1 194 ? -4.059 -24.25 -11.125 1 97.56 194 GLY A C 1
ATOM 1552 O O . GLY A 1 194 ? -4.406 -24.281 -12.312 1 97.56 194 GLY A O 1
ATOM 1553 N N . GLY A 1 195 ? -4.16 -23.203 -10.438 1 95.19 195 GLY A N 1
ATOM 1554 C CA . GLY A 1 195 ? -4.633 -21.906 -10.883 1 95.19 195 GLY A CA 1
ATOM 1555 C C . GLY A 1 195 ? -4.398 -20.797 -9.867 1 95.19 195 GLY A C 1
ATOM 1556 O O . GLY A 1 195 ? -4.125 -21.062 -8.703 1 95.19 195 GLY A O 1
ATOM 1557 N N . SER A 1 196 ? -4.375 -19.422 -10.375 1 96.31 196 SER A N 1
ATOM 1558 C CA . SER A 1 196 ? -4.895 -19.125 -11.703 1 96.31 196 SER A CA 1
ATOM 1559 C C . SER A 1 196 ? -3.773 -19.062 -12.742 1 96.31 196 SER A C 1
ATOM 1561 O O . SER A 1 196 ? -4.023 -18.812 -13.922 1 96.31 196 SER A O 1
ATOM 1563 N N . SER A 1 197 ? -2.506 -19.359 -12.367 1 98.44 197 SER A N 1
ATOM 1564 C CA . SER A 1 197 ? -1.424 -19.375 -13.344 1 98.44 197 SER A CA 1
ATOM 1565 C C . SER A 1 197 ? -1.104 -20.812 -13.789 1 98.44 197 SER A C 1
ATOM 1567 O O . SER A 1 197 ? 0.063 -21.156 -13.953 1 98.44 197 SER A O 1
ATOM 1569 N N . GLY A 1 198 ? -2.105 -21.547 -13.945 1 98.62 198 GLY A N 1
ATOM 1570 C CA . GLY A 1 198 ? -1.934 -22.969 -14.227 1 98.62 198 GLY A CA 1
ATOM 1571 C C . GLY A 1 198 ? -1.297 -23.234 -15.578 1 98.62 198 GLY A C 1
ATOM 1572 O O . GLY A 1 198 ? -0.442 -24.109 -15.703 1 98.62 198 GLY A O 1
ATOM 1573 N N . GLY A 1 199 ? -1.765 -22.516 -16.641 1 98.81 199 GLY A N 1
ATOM 1574 C CA . GLY A 1 199 ? -1.144 -22.672 -17.938 1 98.81 199 GLY A CA 1
ATOM 1575 C C . GLY A 1 199 ? 0.341 -22.359 -17.938 1 98.81 199 GLY A C 1
ATOM 1576 O O . GLY A 1 199 ? 1.13 -23.062 -18.578 1 98.81 199 GLY A O 1
ATOM 1577 N N . GLU A 1 200 ? 0.703 -21.344 -17.234 1 98.81 200 GLU A N 1
ATOM 1578 C CA . GLU A 1 200 ? 2.098 -20.938 -17.109 1 98.81 200 GLU A CA 1
ATOM 1579 C C . GLU A 1 200 ? 2.939 -22.031 -16.453 1 98.81 200 GLU A C 1
ATOM 1581 O O . GLU A 1 200 ? 3.994 -22.391 -16.969 1 98.81 200 GLU A O 1
ATOM 1586 N N . ALA A 1 201 ? 2.441 -22.484 -15.32 1 98.81 201 ALA A N 1
ATOM 1587 C CA . ALA A 1 201 ? 3.188 -23.484 -14.547 1 98.81 201 ALA A CA 1
ATOM 1588 C C . ALA A 1 201 ? 3.338 -24.781 -15.336 1 98.81 201 ALA A C 1
ATOM 1590 O O . ALA A 1 201 ? 4.414 -25.391 -15.344 1 98.81 201 ALA A O 1
ATOM 1591 N N . ALA A 1 202 ? 2.283 -25.188 -15.984 1 98.88 202 ALA A N 1
ATOM 1592 C CA . ALA A 1 202 ? 2.311 -26.438 -16.75 1 98.88 202 ALA A CA 1
ATOM 1593 C C . ALA A 1 202 ? 3.299 -26.328 -17.922 1 98.88 202 ALA A C 1
ATOM 1595 O O . ALA A 1 202 ? 4.086 -27.25 -18.141 1 98.88 202 ALA A O 1
ATOM 1596 N N . LEU A 1 203 ? 3.219 -25.203 -18.609 1 98.88 203 LEU A N 1
ATOM 1597 C CA . LEU A 1 203 ? 4.098 -25.016 -19.766 1 98.88 203 LEU A CA 1
ATOM 1598 C C . LEU A 1 203 ? 5.559 -25 -19.328 1 98.88 203 LEU A C 1
ATOM 1600 O O . LEU A 1 203 ? 6.41 -25.609 -19.984 1 98.88 203 LEU A O 1
ATOM 1604 N N . LEU A 1 204 ? 5.852 -24.297 -18.25 1 98.88 204 LEU A N 1
ATOM 1605 C CA . LEU A 1 204 ? 7.227 -24.219 -17.781 1 98.88 204 LEU A CA 1
ATOM 1606 C C . LEU A 1 204 ? 7.715 -25.578 -17.297 1 98.88 204 LEU A C 1
ATOM 1608 O O . LEU A 1 204 ? 8.836 -25.984 -17.609 1 98.88 204 LEU A O 1
ATOM 1612 N N . ALA A 1 205 ? 6.883 -26.219 -16.484 1 98.69 205 ALA A N 1
ATOM 1613 C CA . ALA A 1 205 ? 7.25 -27.531 -15.961 1 98.69 205 ALA A CA 1
ATOM 1614 C C . ALA A 1 205 ? 7.582 -28.5 -17.094 1 98.69 205 ALA A C 1
ATOM 1616 O O . ALA A 1 205 ? 8.461 -29.359 -16.953 1 98.69 205 ALA A O 1
ATOM 1617 N N . ALA A 1 206 ? 6.898 -28.359 -18.203 1 98.31 206 ALA A N 1
ATOM 1618 C CA . ALA A 1 206 ? 7.098 -29.219 -19.359 1 98.31 206 ALA A CA 1
ATOM 1619 C C . ALA A 1 206 ? 8.211 -28.688 -20.25 1 98.31 206 ALA A C 1
ATOM 1621 O O . ALA A 1 206 ? 8.43 -29.203 -21.359 1 98.31 206 ALA A O 1
ATOM 1622 N N . ARG A 1 207 ? 8.914 -27.625 -19.875 1 97.88 207 ARG A N 1
ATOM 1623 C CA . ARG A 1 207 ? 10.055 -27.031 -20.578 1 97.88 207 ARG A CA 1
ATOM 1624 C C . ARG A 1 207 ? 9.641 -26.469 -21.922 1 97.88 207 ARG A C 1
ATOM 1626 O O . ARG A 1 207 ? 10.367 -26.609 -22.906 1 97.88 207 ARG A O 1
ATOM 1633 N N . GLY A 1 208 ? 8.438 -25.938 -21.938 1 98.5 208 GLY A N 1
ATOM 1634 C CA . GLY A 1 208 ? 7.934 -25.312 -23.156 1 98.5 208 GLY A CA 1
ATOM 1635 C C . GLY A 1 208 ? 8.188 -23.828 -23.219 1 98.5 208 GLY A C 1
ATOM 1636 O O . GLY A 1 208 ? 7.844 -23.172 -24.203 1 98.5 208 GLY A O 1
ATOM 1637 N N . THR A 1 209 ? 8.734 -23.25 -22.234 1 98.75 209 THR A N 1
ATOM 1638 C CA . THR A 1 209 ? 9.109 -21.844 -22.156 1 98.75 209 THR A CA 1
ATOM 1639 C C . THR A 1 209 ? 10.359 -21.656 -21.297 1 98.75 209 THR A C 1
ATOM 1641 O O . THR A 1 209 ? 10.719 -22.531 -20.516 1 98.75 209 THR A O 1
ATOM 1644 N N . ALA A 1 210 ? 11.117 -20.562 -21.547 1 98.75 210 ALA A N 1
ATOM 1645 C CA . ALA A 1 210 ? 12.328 -20.312 -20.766 1 98.75 210 ALA A CA 1
ATOM 1646 C C . ALA A 1 210 ? 11.977 -19.875 -19.344 1 98.75 210 ALA A C 1
ATOM 1648 O O . ALA A 1 210 ? 12.656 -20.266 -18.391 1 98.75 210 ALA A O 1
ATOM 1649 N N . PHE A 1 211 ? 11.062 -19.047 -19.156 1 98.81 211 PHE A N 1
ATOM 1650 C CA . PHE A 1 211 ? 10.453 -18.688 -17.875 1 98.81 211 PHE A CA 1
ATOM 1651 C C . PHE A 1 211 ? 9.016 -18.219 -18.078 1 98.81 211 PHE A C 1
ATOM 1653 O O . PHE A 1 211 ? 8.562 -18.062 -19.219 1 98.81 211 PHE A O 1
ATOM 1660 N N . ALA A 1 212 ? 8.273 -18.125 -17.031 1 98.88 212 ALA A N 1
ATOM 1661 C CA . ALA A 1 212 ? 6.844 -17.844 -17.109 1 98.88 212 ALA A CA 1
ATOM 1662 C C . ALA A 1 212 ? 6.449 -16.719 -16.172 1 98.88 212 ALA A C 1
ATOM 1664 O O . ALA A 1 212 ? 7.176 -16.406 -15.227 1 98.88 212 ALA A O 1
ATOM 1665 N N . THR A 1 213 ? 5.309 -16.062 -16.469 1 98.75 213 THR A N 1
ATOM 1666 C CA . THR A 1 213 ? 4.809 -14.953 -15.648 1 98.75 213 THR A CA 1
ATOM 1667 C C . THR A 1 213 ? 3.553 -15.367 -14.891 1 98.75 213 THR A C 1
ATOM 1669 O O . THR A 1 213 ? 2.943 -16.391 -15.203 1 98.75 213 THR A O 1
ATOM 1672 N N . GLY A 1 214 ? 3.244 -14.672 -13.867 1 98.19 214 GLY A N 1
ATOM 1673 C CA . GLY A 1 214 ? 2.031 -14.992 -13.125 1 98.19 214 GLY A CA 1
ATOM 1674 C C . GLY A 1 214 ? 1.656 -13.93 -12.109 1 98.19 214 GLY A C 1
ATOM 1675 O O . GLY A 1 214 ? 2.359 -12.93 -11.961 1 98.19 214 GLY A O 1
ATOM 1676 N N . GLY A 1 215 ? 0.504 -14.117 -11.531 1 96.94 215 GLY A N 1
ATOM 1677 C CA . GLY A 1 215 ? -0.028 -13.297 -10.453 1 96.94 215 GLY A CA 1
ATOM 1678 C C . GLY A 1 215 ? -0.668 -14.109 -9.344 1 96.94 215 GLY A C 1
ATOM 1679 O O . GLY A 1 215 ? -0.949 -15.297 -9.523 1 96.94 215 GLY A O 1
ATOM 1680 N N . ASP A 1 216 ? -0.834 -13.461 -8.219 1 97.31 216 ASP A N 1
ATOM 1681 C CA . ASP A 1 216 ? -1.256 -14.195 -7.031 1 97.31 216 ASP A CA 1
ATOM 1682 C C . ASP A 1 216 ? -2.061 -13.297 -6.094 1 97.31 216 ASP A C 1
ATOM 1684 O O . ASP A 1 216 ? -1.52 -12.359 -5.504 1 97.31 216 ASP A O 1
ATOM 1688 N N . VAL A 1 217 ? -3.387 -13.594 -5.953 1 95.31 217 VAL A N 1
ATOM 1689 C CA . VAL A 1 217 ? -4.227 -12.867 -5.012 1 95.31 217 VAL A CA 1
ATOM 1690 C C . VAL A 1 217 ? -4.762 -13.828 -3.947 1 95.31 217 VAL A C 1
ATOM 1692 O O . VAL A 1 217 ? -5.359 -13.398 -2.959 1 95.31 217 VAL A O 1
ATOM 1695 N N . GLY A 1 218 ? -4.465 -15.094 -4.082 1 95.25 218 GLY A N 1
ATOM 1696 C CA . GLY A 1 218 ? -4.887 -16.125 -3.148 1 95.25 218 GLY A CA 1
ATOM 1697 C C . GLY A 1 218 ? -4.082 -17.406 -3.27 1 95.25 218 GLY A C 1
ATOM 1698 O O . GLY A 1 218 ? -4.488 -18.453 -2.758 1 95.25 218 GLY A O 1
ATOM 1699 N N . GLY A 1 219 ? -2.984 -17.328 -4 1 96.62 219 GLY A N 1
ATOM 1700 C CA . GLY A 1 219 ? -2.158 -18.5 -4.199 1 96.62 219 GLY A CA 1
ATOM 1701 C C . GLY A 1 219 ? -1.877 -18.797 -5.66 1 96.62 219 GLY A C 1
ATOM 1702 O O . GLY A 1 219 ? -1.205 -19.781 -5.98 1 96.62 219 GLY A O 1
ATOM 1703 N N . SER A 1 220 ? -2.209 -17.922 -6.492 1 97.62 220 SER A N 1
ATOM 1704 C CA . SER A 1 220 ? -2.25 -18.203 -7.922 1 97.62 220 SER A CA 1
ATOM 1705 C C . SER A 1 220 ? -0.844 -18.328 -8.5 1 97.62 220 SER A C 1
ATOM 1707 O O . SER A 1 220 ? -0.673 -18.75 -9.648 1 97.62 220 SER A O 1
ATOM 1709 N N . LEU A 1 221 ? 0.14 -17.969 -7.82 1 98.44 221 LEU A N 1
ATOM 1710 C CA . LEU A 1 221 ? 1.512 -18.344 -8.148 1 98.44 221 LEU A CA 1
ATOM 1711 C C . LEU A 1 221 ? 1.908 -19.641 -7.461 1 98.44 221 LEU A C 1
ATOM 1713 O O . LEU A 1 221 ? 2.424 -20.562 -8.102 1 98.44 221 LEU A O 1
ATOM 1717 N N . ARG A 1 222 ? 1.552 -19.766 -6.258 1 98.44 222 ARG A N 1
ATOM 1718 C CA . ARG A 1 222 ? 2.088 -20.781 -5.359 1 98.44 222 ARG A CA 1
ATOM 1719 C C . ARG A 1 222 ? 1.376 -22.125 -5.559 1 98.44 222 ARG A C 1
ATOM 1721 O O . ARG A 1 222 ? 2.008 -23.172 -5.531 1 98.44 222 ARG A O 1
ATOM 1728 N N . ILE A 1 223 ? 0.096 -22.078 -5.828 1 98.12 223 ILE A N 1
ATOM 1729 C CA . ILE A 1 223 ? -0.662 -23.297 -6.02 1 98.12 223 ILE A CA 1
ATOM 1730 C C . ILE A 1 223 ? -0.205 -24 -7.301 1 98.12 223 ILE A C 1
ATOM 1732 O O . ILE A 1 223 ? 0.192 -25.172 -7.273 1 98.12 223 ILE A O 1
ATOM 1736 N N . PRO A 1 224 ? -0.166 -23.234 -8.406 1 98.69 224 PRO A N 1
ATOM 1737 C CA . PRO A 1 224 ? 0.332 -23.906 -9.609 1 98.69 224 PRO A CA 1
ATOM 1738 C C . PRO A 1 224 ? 1.784 -24.359 -9.477 1 98.69 224 PRO A C 1
ATOM 1740 O O . PRO A 1 224 ? 2.162 -25.406 -10.023 1 98.69 224 PRO A O 1
ATOM 1743 N N . ALA A 1 225 ? 2.598 -23.578 -8.812 1 98.81 225 ALA A N 1
ATOM 1744 C CA . ALA A 1 225 ? 3.979 -23.984 -8.594 1 98.81 225 ALA A CA 1
ATOM 1745 C C . ALA A 1 225 ? 4.039 -25.312 -7.832 1 98.81 225 ALA A C 1
ATOM 1747 O O . ALA A 1 225 ? 4.832 -26.188 -8.164 1 98.81 225 ALA A O 1
ATOM 1748 N N . HIS A 1 226 ? 3.225 -25.422 -6.844 1 97.94 226 HIS A N 1
ATOM 1749 C CA . HIS A 1 226 ? 3.125 -26.625 -6.02 1 97.94 226 HIS A CA 1
ATOM 1750 C C . HIS A 1 226 ? 2.629 -27.812 -6.836 1 97.94 226 HIS A C 1
ATOM 1752 O O . HIS A 1 226 ? 3.205 -28.891 -6.766 1 97.94 226 HIS A O 1
ATOM 1758 N N . PHE A 1 227 ? 1.621 -27.625 -7.648 1 98.56 227 PHE A N 1
ATOM 1759 C CA . PHE A 1 227 ? 0.987 -28.688 -8.406 1 98.56 227 PHE A CA 1
ATOM 1760 C C . PHE A 1 227 ? 1.878 -29.141 -9.555 1 98.56 227 PHE A C 1
ATOM 1762 O O . PHE A 1 227 ? 1.77 -30.281 -10.023 1 98.56 227 PHE A O 1
ATOM 1769 N N . CYS A 1 228 ? 2.826 -28.25 -10.008 1 98.69 228 CYS A N 1
ATOM 1770 C CA . CYS A 1 228 ? 3.641 -28.578 -11.172 1 98.69 228 CYS A CA 1
ATOM 1771 C C . CYS A 1 228 ? 5.109 -28.719 -10.797 1 98.69 228 CYS A C 1
ATOM 1773 O O . CYS A 1 228 ? 5.953 -28.984 -11.648 1 98.69 228 CYS A O 1
ATOM 1775 N N . GLY A 1 229 ? 5.461 -28.531 -9.578 1 98.31 229 GLY A N 1
ATOM 1776 C CA . GLY A 1 229 ? 6.812 -28.766 -9.094 1 98.31 229 GLY A CA 1
ATOM 1777 C C . GLY A 1 229 ? 7.82 -27.766 -9.625 1 98.31 229 GLY A C 1
ATOM 1778 O O . GLY A 1 229 ? 8.906 -28.141 -10.062 1 98.31 229 GLY A O 1
ATOM 1779 N N . ILE A 1 230 ? 7.465 -26.516 -9.609 1 98.56 230 ILE A N 1
ATOM 1780 C CA . ILE A 1 230 ? 8.383 -25.453 -10.031 1 98.56 230 ILE A CA 1
ATOM 1781 C C . ILE A 1 230 ? 8.469 -24.391 -8.945 1 98.56 230 ILE A C 1
ATOM 1783 O O . ILE A 1 230 ? 7.824 -24.5 -7.902 1 98.56 230 ILE A O 1
ATOM 1787 N N . THR A 1 231 ? 9.328 -23.406 -9.188 1 98.56 231 THR A N 1
ATOM 1788 C CA . THR A 1 231 ? 9.664 -22.422 -8.156 1 98.56 231 THR A CA 1
ATOM 1789 C C . THR A 1 231 ? 9.102 -21.062 -8.508 1 98.56 231 THR A C 1
ATOM 1791 O O . THR A 1 231 ? 9.023 -20.688 -9.688 1 98.56 231 THR A O 1
ATOM 1794 N N . THR A 1 232 ? 8.656 -20.328 -7.473 1 98.88 232 THR A N 1
ATOM 1795 C CA . THR A 1 232 ? 8.18 -18.969 -7.66 1 98.88 232 THR A CA 1
ATOM 1796 C C . THR A 1 232 ? 8.273 -18.188 -6.352 1 98.88 232 THR A C 1
ATOM 1798 O O . THR A 1 232 ? 8.742 -18.703 -5.34 1 98.88 232 THR A O 1
ATOM 1801 N N . LEU A 1 233 ? 7.996 -16.922 -6.375 1 98.88 233 LEU A N 1
ATOM 1802 C CA . LEU A 1 233 ? 7.902 -16.031 -5.215 1 98.88 233 LEU A CA 1
ATOM 1803 C C . LEU A 1 233 ? 6.793 -15 -5.41 1 98.88 233 LEU A C 1
ATOM 1805 O O . LEU A 1 233 ? 6.73 -14.336 -6.445 1 98.88 233 LEU A O 1
ATOM 1809 N N . LYS A 1 234 ? 5.848 -14.977 -4.508 1 98.62 234 LYS A N 1
ATOM 1810 C CA . LYS A 1 234 ? 4.875 -13.891 -4.426 1 98.62 234 LYS A CA 1
ATOM 1811 C C . LYS A 1 234 ? 5.418 -12.727 -3.611 1 98.62 234 LYS A C 1
ATOM 1813 O O . LYS A 1 234 ? 5.523 -12.812 -2.387 1 98.62 234 LYS A O 1
ATOM 1818 N N . PRO A 1 235 ? 5.789 -11.656 -4.223 1 97.81 235 PRO A N 1
ATOM 1819 C CA . PRO A 1 235 ? 6.188 -10.492 -3.434 1 97.81 235 PRO A CA 1
ATOM 1820 C C . PRO A 1 235 ? 5.004 -9.789 -2.773 1 97.81 235 PRO A C 1
ATOM 1822 O O . PRO A 1 235 ? 3.848 -10.117 -3.059 1 97.81 235 PRO A O 1
ATOM 1825 N N . CYS A 1 236 ? 5.293 -8.938 -1.839 1 95.5 236 CYS A N 1
ATOM 1826 C CA . CYS A 1 236 ? 4.238 -8.031 -1.4 1 95.5 236 CYS A CA 1
ATOM 1827 C C . CYS A 1 236 ? 3.721 -7.195 -2.564 1 95.5 236 CYS A C 1
ATOM 1829 O O . CYS A 1 236 ? 4.43 -6.992 -3.551 1 95.5 236 CYS A O 1
ATOM 1831 N N . GLN A 1 237 ? 2.553 -6.75 -2.455 1 95 237 GLN A N 1
ATOM 1832 C CA . GLN A 1 237 ? 1.913 -6.035 -3.555 1 95 237 GLN A CA 1
ATOM 1833 C C . GLN A 1 237 ? 2.715 -4.797 -3.949 1 95 237 GLN A C 1
ATOM 1835 O O . GLN A 1 237 ? 2.941 -4.551 -5.137 1 95 237 GLN A O 1
ATOM 1840 N N . ALA A 1 238 ? 3.166 -4.066 -3.012 1 93.25 238 ALA A N 1
ATOM 1841 C CA . ALA A 1 238 ? 3.795 -2.775 -3.271 1 93.25 238 ALA A CA 1
ATOM 1842 C C . ALA A 1 238 ? 5.145 -2.953 -3.961 1 93.25 238 ALA A C 1
ATOM 1844 O O . ALA A 1 238 ? 5.652 -2.025 -4.598 1 93.25 238 ALA A O 1
ATOM 1845 N N . ARG A 1 239 ? 5.75 -4.094 -3.842 1 95.12 239 ARG A N 1
ATOM 1846 C CA . ARG A 1 239 ? 7.082 -4.348 -4.391 1 95.12 239 ARG A CA 1
ATOM 1847 C C . ARG A 1 239 ? 7.055 -4.344 -5.914 1 95.12 239 ARG A C 1
ATOM 1849 O O . ARG A 1 239 ? 8.031 -3.963 -6.559 1 95.12 239 ARG A O 1
ATOM 1856 N N . PHE A 1 240 ? 5.906 -4.734 -6.426 1 96.94 240 PHE A N 1
ATOM 1857 C CA . PHE A 1 240 ? 5.77 -4.762 -7.879 1 96.94 240 PHE A CA 1
ATOM 1858 C C . PHE A 1 240 ? 4.309 -4.656 -8.289 1 96.94 240 PHE A C 1
ATOM 1860 O O . PHE A 1 240 ? 3.566 -5.637 -8.227 1 96.94 240 PHE A O 1
ATOM 1867 N N . GLN A 1 241 ? 3.939 -3.482 -8.766 1 96.56 241 GLN A N 1
ATOM 1868 C CA . GLN A 1 241 ? 2.574 -3.236 -9.211 1 96.56 241 GLN A CA 1
ATOM 1869 C C . GLN A 1 241 ? 2.508 -3.135 -10.734 1 96.56 241 GLN A C 1
ATOM 1871 O O . GLN A 1 241 ? 3.459 -2.68 -11.375 1 96.56 241 GLN A O 1
ATOM 1876 N N . ILE A 1 242 ? 1.381 -3.547 -11.281 1 97.19 242 ILE A N 1
ATOM 1877 C CA . ILE A 1 242 ? 1.264 -3.541 -12.734 1 97.19 242 ILE A CA 1
ATOM 1878 C C . ILE A 1 242 ? -0.022 -2.83 -13.141 1 97.19 242 ILE A C 1
ATOM 1880 O O . ILE A 1 242 ? -0.917 -2.623 -12.32 1 97.19 242 ILE A O 1
ATOM 1884 N N . GLN A 1 243 ? -0.057 -2.457 -14.375 1 96.38 243 GLN A N 1
ATOM 1885 C CA . GLN A 1 243 ? -1.24 -1.894 -15.016 1 96.38 243 GLN A CA 1
ATOM 1886 C C . GLN A 1 243 ? -1.577 -2.645 -16.297 1 96.38 243 GLN A C 1
ATOM 1888 O O . GLN A 1 243 ? -0.753 -3.402 -16.828 1 96.38 243 GLN A O 1
ATOM 1893 N N . GLN A 1 244 ? -2.805 -2.484 -16.75 1 96.81 244 GLN A N 1
ATOM 1894 C CA . GLN A 1 244 ? -3.277 -3.092 -18 1 96.81 244 GLN A CA 1
ATOM 1895 C C . GLN A 1 244 ? -3.35 -4.609 -17.875 1 96.81 244 GLN A C 1
ATOM 1897 O O . GLN A 1 244 ? -2.803 -5.336 -18.703 1 96.81 244 GLN A O 1
ATOM 1902 N N . ALA A 1 245 ? -4.078 -5.035 -16.922 1 97.5 245 ALA A N 1
ATOM 1903 C CA . ALA A 1 245 ? -4.398 -6.434 -16.656 1 97.5 245 ALA A CA 1
ATOM 1904 C C . ALA A 1 245 ? -5.777 -6.566 -16.016 1 97.5 245 ALA A C 1
ATOM 1906 O O . ALA A 1 245 ? -6.266 -5.633 -15.375 1 97.5 245 ALA A O 1
ATOM 1907 N N . PHE A 1 246 ? -6.391 -7.672 -16.172 1 96.25 246 PHE A N 1
ATOM 1908 C CA . PHE A 1 246 ? -7.629 -7.953 -15.453 1 96.25 246 PHE A CA 1
ATOM 1909 C C . PHE A 1 246 ? -7.34 -8.648 -14.133 1 96.25 246 PHE A C 1
ATOM 1911 O O . PHE A 1 246 ? -6.441 -9.492 -14.047 1 96.25 246 PHE A O 1
ATOM 1918 N N . CYS A 1 247 ? -8.062 -8.219 -13.156 1 90.75 247 CYS A N 1
ATOM 1919 C CA . CYS A 1 247 ? -8.07 -8.891 -11.867 1 90.75 247 CYS A CA 1
ATOM 1920 C C . CYS A 1 247 ? -9.367 -9.664 -11.656 1 90.75 247 CYS A C 1
ATOM 1922 O O . CYS A 1 247 ? -10.445 -9.188 -12.031 1 90.75 247 CYS A O 1
ATOM 1924 N N . GLY A 1 248 ? -9.281 -10.812 -11.094 1 90 248 GLY A N 1
ATOM 1925 C CA . GLY A 1 248 ? -10.469 -11.617 -10.828 1 90 248 GLY A CA 1
ATOM 1926 C C . GLY A 1 248 ? -11.344 -11.031 -9.734 1 90 248 GLY A C 1
ATOM 1927 O O . GLY A 1 248 ? -12.523 -11.391 -9.625 1 90 248 GLY A O 1
ATOM 1928 N N . LEU A 1 249 ? -10.797 -10.156 -8.977 1 91.25 249 LEU A N 1
ATOM 1929 C CA . LEU A 1 249 ? -11.5 -9.516 -7.863 1 91.25 249 LEU A CA 1
ATOM 1930 C C . LEU A 1 249 ? -11.305 -8.008 -7.895 1 91.25 249 LEU A C 1
ATOM 1932 O O . LEU A 1 249 ? -10.711 -7.438 -6.973 1 91.25 249 LEU A O 1
ATOM 1936 N N . PRO A 1 250 ? -11.922 -7.355 -8.844 1 92.56 250 PRO A N 1
ATOM 1937 C CA . PRO A 1 250 ? -11.742 -5.902 -8.922 1 92.56 250 PRO A CA 1
ATOM 1938 C C . PRO A 1 250 ? -12.352 -5.168 -7.73 1 92.56 250 PRO A C 1
ATOM 1940 O O . PRO A 1 250 ? -13.43 -5.539 -7.254 1 92.56 250 PRO A O 1
ATOM 1943 N N . GLY A 1 251 ? -11.664 -4.164 -7.223 1 91.62 251 GLY A N 1
ATOM 1944 C CA . GLY A 1 251 ? -12.172 -3.344 -6.133 1 91.62 251 GLY A CA 1
ATOM 1945 C C . GLY A 1 251 ? -11.969 -3.975 -4.77 1 91.62 251 GLY A C 1
ATOM 1946 O O . GLY A 1 251 ? -12.5 -3.488 -3.77 1 91.62 251 GLY A O 1
ATOM 1947 N N . ILE A 1 252 ? -11.109 -5.02 -4.727 1 87.06 252 ILE A N 1
ATOM 1948 C CA . ILE A 1 252 ? -10.852 -5.668 -3.445 1 87.06 252 ILE A CA 1
ATOM 1949 C C . ILE A 1 252 ? -10.008 -4.746 -2.564 1 87.06 252 ILE A C 1
ATOM 1951 O O . ILE A 1 252 ? -9.195 -3.965 -3.07 1 87.06 252 ILE A O 1
ATOM 1955 N N . GLY A 1 253 ? -10.242 -4.816 -1.225 1 79.25 253 GLY A N 1
ATOM 1956 C CA . GLY A 1 253 ? -9.617 -3.859 -0.325 1 79.25 253 GLY A CA 1
ATOM 1957 C C . GLY A 1 253 ? -8.344 -4.379 0.302 1 79.25 253 GLY A C 1
ATOM 1958 O O . GLY A 1 253 ? -7.293 -3.738 0.203 1 79.25 253 GLY A O 1
ATOM 1959 N N . ARG A 1 254 ? -8.375 -5.59 1.018 1 86.88 254 ARG A N 1
ATOM 1960 C CA . ARG A 1 254 ? -7.277 -5.988 1.894 1 86.88 254 ARG A CA 1
ATOM 1961 C C . ARG A 1 254 ? -6.652 -7.297 1.424 1 86.88 254 ARG A C 1
ATOM 1963 O O . ARG A 1 254 ? -6.207 -8.109 2.24 1 86.88 254 ARG A O 1
ATOM 1970 N N . LEU A 1 255 ? -6.441 -7.602 0.207 1 92.81 255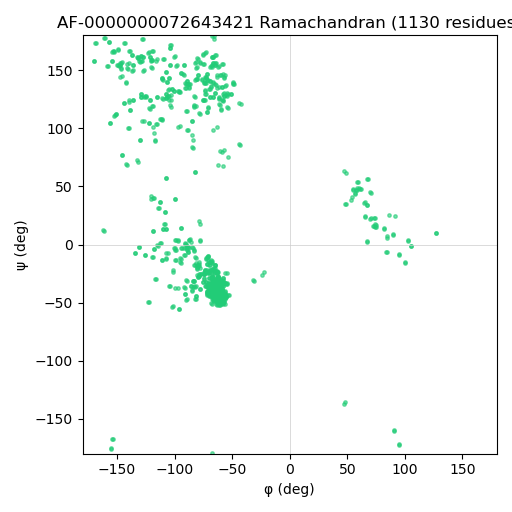 LEU A N 1
ATOM 1971 C CA . LEU A 1 255 ? -5.707 -8.758 -0.292 1 92.81 255 LEU A CA 1
ATOM 1972 C C . LEU A 1 255 ? -4.535 -8.32 -1.165 1 92.81 255 LEU A C 1
ATOM 1974 O O . LEU A 1 255 ? -4.734 -7.691 -2.207 1 92.81 255 LEU A O 1
ATOM 1978 N N . GLY A 1 256 ? -3.383 -8.672 -0.656 1 94.94 256 GLY A N 1
ATOM 1979 C CA . GLY A 1 256 ? -2.189 -8.297 -1.397 1 94.94 256 GLY A CA 1
ATOM 1980 C C . GLY A 1 256 ? -2.004 -9.094 -2.674 1 94.94 256 GLY A C 1
ATOM 1981 O O . GLY A 1 256 ? -1.83 -10.32 -2.629 1 94.94 256 GLY A O 1
ATOM 1982 N N . LEU A 1 257 ? -2.102 -8.398 -3.771 1 95.5 257 LEU A N 1
ATOM 1983 C CA . LEU A 1 257 ? -1.831 -9 -5.07 1 95.5 257 LEU A CA 1
ATOM 1984 C C . LEU A 1 257 ? -0.336 -9 -5.375 1 95.5 257 LEU A C 1
ATOM 1986 O O . LEU A 1 257 ? 0.303 -7.945 -5.352 1 95.5 257 LEU A O 1
ATOM 1990 N N . GLY A 1 258 ? 0.231 -10.164 -5.539 1 96.62 258 GLY A N 1
ATOM 1991 C CA . GLY A 1 258 ? 1.622 -10.289 -5.941 1 96.62 258 GLY A CA 1
ATOM 1992 C C . GLY A 1 258 ? 1.788 -10.75 -7.379 1 96.62 258 GLY A C 1
ATOM 1993 O O . GLY A 1 258 ? 1.081 -11.656 -7.828 1 96.62 258 GLY A O 1
ATOM 1994 N N . THR A 1 259 ? 2.598 -10.016 -8.109 1 97.75 259 THR A N 1
ATOM 1995 C CA . THR A 1 259 ? 2.963 -10.406 -9.461 1 97.75 259 THR A CA 1
ATOM 1996 C C . THR A 1 259 ? 4.391 -10.953 -9.5 1 97.75 259 THR A C 1
ATOM 1998 O O . THR A 1 259 ? 5.281 -10.406 -8.852 1 97.75 259 THR A O 1
ATOM 2001 N N . GLY A 1 260 ? 4.551 -12.062 -10.172 1 97.69 260 GLY A N 1
ATOM 2002 C CA . GLY A 1 260 ? 5.871 -12.672 -10.195 1 97.69 260 GLY A CA 1
ATOM 2003 C C . GLY A 1 260 ? 6.113 -13.531 -11.422 1 97.69 260 GLY A C 1
ATOM 2004 O O . GLY A 1 260 ? 5.453 -13.359 -12.445 1 97.69 260 GLY A O 1
ATOM 2005 N N . VAL A 1 261 ? 7.215 -14.305 -11.297 1 98.75 261 VAL A N 1
ATOM 2006 C CA . VAL A 1 261 ? 7.637 -15.195 -12.375 1 98.75 261 VAL A CA 1
ATOM 2007 C C . VAL A 1 261 ? 7.859 -16.609 -11.82 1 98.75 261 VAL A C 1
ATOM 2009 O O . VAL A 1 261 ? 7.902 -16.797 -10.602 1 98.75 261 VAL A O 1
ATOM 2012 N N . PHE A 1 262 ? 7.789 -17.531 -12.695 1 98.88 262 PHE A N 1
ATOM 2013 C CA . PHE A 1 262 ? 8.148 -18.906 -12.406 1 98.88 262 PHE A CA 1
ATOM 2014 C C . PHE A 1 262 ? 9.492 -19.266 -13.023 1 98.88 262 PHE A C 1
ATOM 2016 O O . PHE A 1 262 ? 9.828 -18.781 -14.109 1 98.88 262 PHE A O 1
ATOM 2023 N N . ALA A 1 263 ? 10.234 -20.047 -12.344 1 98.81 263 ALA A N 1
ATOM 2024 C CA . ALA A 1 263 ? 11.484 -20.625 -12.828 1 98.81 263 ALA A CA 1
ATOM 2025 C C . ALA A 1 263 ? 11.672 -22.047 -12.312 1 98.81 263 ALA A C 1
ATOM 2027 O O . ALA A 1 263 ? 10.859 -22.531 -11.516 1 98.81 263 ALA A O 1
ATOM 2028 N N . HIS A 1 264 ? 12.711 -22.672 -12.812 1 98.25 264 HIS A N 1
ATOM 2029 C CA . HIS A 1 264 ? 12.945 -24.062 -12.398 1 98.25 264 HIS A CA 1
ATOM 2030 C C . HIS A 1 264 ? 13.711 -24.109 -11.078 1 98.25 264 HIS A C 1
ATOM 2032 O O . HIS A 1 264 ? 13.547 -25.047 -10.297 1 98.25 264 HIS A O 1
ATOM 2038 N N . THR A 1 265 ? 14.57 -23.094 -10.875 1 98.06 265 THR A N 1
ATOM 2039 C CA . THR A 1 265 ? 15.398 -23.125 -9.672 1 98.06 265 THR A CA 1
ATOM 2040 C C . THR A 1 265 ? 15.352 -21.781 -8.953 1 98.06 265 THR A C 1
ATOM 2042 O O . THR A 1 265 ? 14.961 -20.766 -9.547 1 98.06 265 THR A O 1
ATOM 2045 N N . ALA A 1 266 ? 15.734 -21.859 -7.68 1 98.12 266 ALA A N 1
ATOM 2046 C CA . ALA A 1 266 ? 15.797 -20.641 -6.887 1 98.12 266 ALA A CA 1
ATOM 2047 C C . ALA A 1 266 ? 16.812 -19.656 -7.469 1 98.12 266 ALA A C 1
ATOM 2049 O O . ALA A 1 266 ? 16.625 -18.438 -7.406 1 98.12 266 ALA A O 1
ATOM 2050 N N . GLU A 1 267 ? 17.875 -20.188 -8.039 1 97.44 267 GLU A N 1
ATOM 2051 C CA . GLU A 1 267 ? 18.891 -19.344 -8.664 1 97.44 267 GLU A CA 1
ATOM 2052 C C . GLU A 1 267 ? 18.344 -18.609 -9.875 1 97.44 267 GLU A C 1
ATOM 2054 O O . GLU A 1 267 ? 18.547 -17.406 -10.023 1 97.44 267 GLU A O 1
ATOM 2059 N N . GLU A 1 268 ? 17.672 -19.344 -10.711 1 98.5 268 GLU A N 1
ATOM 2060 C CA . GLU A 1 268 ? 17.062 -18.75 -11.891 1 98.5 268 GLU A CA 1
ATOM 2061 C C . GLU A 1 268 ? 16.016 -17.703 -11.492 1 98.5 268 GLU A C 1
ATOM 2063 O O . GLU A 1 268 ? 15.953 -16.625 -12.094 1 98.5 268 GLU A O 1
ATOM 2068 N N . LEU A 1 269 ? 15.258 -18.047 -10.477 1 98.69 269 LEU A N 1
ATOM 2069 C CA . LEU A 1 269 ? 14.242 -17.125 -9.977 1 98.69 269 LEU A CA 1
ATOM 2070 C C . LEU A 1 269 ? 14.883 -15.836 -9.469 1 98.69 269 LEU A C 1
ATOM 2072 O O . LEU A 1 269 ? 14.398 -14.742 -9.758 1 98.69 269 LEU A O 1
ATOM 2076 N N . THR A 1 270 ? 15.945 -15.961 -8.68 1 98.31 270 THR A N 1
ATOM 2077 C CA . THR A 1 270 ? 16.656 -14.812 -8.133 1 98.31 270 THR A CA 1
ATOM 2078 C C . THR A 1 270 ? 17.203 -13.93 -9.25 1 98.31 270 THR A C 1
ATOM 2080 O O . THR A 1 270 ? 17.109 -12.703 -9.18 1 98.31 270 THR A O 1
ATOM 2083 N N . PHE A 1 271 ? 17.734 -14.617 -10.273 1 98 271 PHE A N 1
ATOM 2084 C CA . PHE A 1 271 ? 18.266 -13.891 -11.422 1 98 271 PHE A CA 1
ATOM 2085 C C . PHE A 1 271 ? 17.172 -13.039 -12.07 1 98 271 PHE A C 1
ATOM 2087 O O . PHE A 1 271 ? 17.375 -11.844 -12.289 1 98 271 PHE A O 1
ATOM 2094 N N . LEU A 1 272 ? 16.016 -13.586 -12.336 1 98.75 272 LEU A N 1
ATOM 2095 C CA . LEU A 1 272 ? 14.922 -12.875 -12.977 1 98.75 272 LEU A CA 1
ATOM 2096 C C . LEU A 1 272 ? 14.43 -11.727 -12.094 1 98.75 272 LEU A C 1
ATOM 2098 O O . LEU A 1 272 ? 14.297 -10.594 -12.562 1 98.75 272 LEU A O 1
ATOM 2102 N N . LEU A 1 273 ? 14.203 -11.984 -10.828 1 98.44 273 LEU A N 1
ATOM 2103 C CA . LEU A 1 273 ? 13.625 -11.008 -9.922 1 98.44 273 LEU A CA 1
ATOM 2104 C C . LEU A 1 273 ? 14.586 -9.852 -9.68 1 98.44 273 LEU A C 1
ATOM 2106 O O . LEU A 1 273 ? 14.164 -8.719 -9.422 1 98.44 273 LEU A O 1
ATOM 2110 N N . SER A 1 274 ? 15.93 -10.102 -9.805 1 98 274 SER A N 1
ATOM 2111 C CA . SER A 1 274 ? 16.922 -9.062 -9.609 1 98 274 SER A CA 1
ATOM 2112 C C . SER A 1 274 ? 16.828 -7.984 -10.68 1 98 274 SER A C 1
ATOM 2114 O O . SER A 1 274 ? 17.25 -6.844 -10.469 1 98 274 SER A O 1
ATOM 2116 N N . HIS A 1 275 ? 16.234 -8.32 -11.82 1 97.81 275 HIS A N 1
ATOM 2117 C CA . HIS A 1 275 ? 16.094 -7.348 -12.891 1 97.81 275 HIS A CA 1
ATOM 2118 C C . HIS A 1 275 ? 14.695 -6.727 -12.898 1 97.81 275 HIS A C 1
ATOM 2120 O O . HIS A 1 275 ? 14.477 -5.688 -13.523 1 97.81 275 HIS A O 1
ATOM 2126 N N . ILE A 1 276 ? 13.766 -7.336 -12.148 1 98.12 276 ILE A N 1
ATOM 2127 C CA . ILE A 1 276 ? 12.367 -6.926 -12.219 1 98.12 276 ILE A CA 1
ATOM 2128 C C . ILE A 1 276 ? 12.023 -6.051 -11.016 1 98.12 276 ILE A C 1
ATOM 2130 O O . ILE A 1 276 ? 11.539 -4.93 -11.164 1 98.12 276 ILE A O 1
ATOM 2134 N N . LEU A 1 277 ? 12.305 -6.523 -9.797 1 97.75 277 LEU A N 1
ATOM 2135 C CA . LEU A 1 277 ? 11.883 -5.852 -8.57 1 97.75 277 LEU A CA 1
ATOM 2136 C C . LEU A 1 277 ? 12.648 -4.547 -8.375 1 97.75 277 LEU A C 1
ATOM 2138 O O . LEU A 1 277 ? 13.883 -4.539 -8.391 1 97.75 277 LEU A O 1
ATOM 2142 N N . GLY A 1 278 ? 11.93 -3.482 -8.188 1 96.25 278 GLY A N 1
ATOM 2143 C CA . GLY A 1 278 ? 12.516 -2.191 -7.875 1 96.25 278 GLY A CA 1
ATOM 2144 C C . GLY A 1 278 ? 13.203 -1.546 -9.062 1 96.25 278 GLY A C 1
ATOM 2145 O O . GLY A 1 278 ? 14 -0.615 -8.898 1 96.25 278 GLY A O 1
ATOM 2146 N N . ASN A 1 279 ? 12.938 -2.004 -10.289 1 95.94 279 ASN A N 1
ATOM 2147 C CA . ASN A 1 279 ? 13.523 -1.439 -11.5 1 95.94 279 ASN A CA 1
ATOM 2148 C C . ASN A 1 279 ? 13.203 0.045 -11.641 1 95.94 279 ASN A C 1
ATOM 2150 O O . ASN A 1 279 ? 12.031 0.428 -11.672 1 95.94 279 ASN A O 1
ATOM 2154 N N . VAL A 1 280 ? 14.234 0.84 -11.75 1 91.75 280 VAL A N 1
ATOM 2155 C CA . VAL A 1 280 ? 14.094 2.293 -11.719 1 91.75 280 VAL A CA 1
ATOM 2156 C C . VAL A 1 280 ? 13.344 2.766 -12.961 1 91.75 280 VAL A C 1
ATOM 2158 O O . VAL A 1 280 ? 12.562 3.715 -12.898 1 91.75 280 VAL A O 1
ATOM 2161 N N . GLU A 1 281 ? 13.633 2.127 -14.086 1 95 281 GLU A N 1
ATOM 2162 C CA . GLU A 1 281 ? 12.938 2.508 -15.312 1 95 281 GLU A CA 1
ATOM 2163 C C . GLU A 1 281 ? 11.461 2.125 -15.25 1 95 281 GLU A C 1
ATOM 2165 O O . GLU A 1 281 ? 10.609 2.826 -15.797 1 95 281 GLU A O 1
ATOM 2170 N N . TYR A 1 282 ? 11.219 1.013 -14.539 1 97.38 282 TYR A N 1
ATOM 2171 C CA . TYR A 1 282 ? 9.836 0.591 -14.398 1 97.38 282 TYR A CA 1
ATOM 2172 C C . TYR A 1 282 ? 9.047 1.567 -13.531 1 97.38 282 TYR A C 1
ATOM 2174 O O . TYR A 1 282 ? 7.867 1.812 -13.773 1 97.38 282 TYR A O 1
ATOM 2182 N N . HIS A 1 283 ? 9.648 2.125 -12.523 1 96.06 283 HIS A N 1
ATOM 2183 C CA . HIS A 1 283 ? 9 3.1 -11.648 1 96.06 283 HIS A CA 1
ATOM 2184 C C . HIS A 1 283 ? 8.516 4.312 -12.438 1 96.06 283 HIS A C 1
ATOM 2186 O O . HIS A 1 283 ? 7.488 4.906 -12.102 1 96.06 283 HIS A O 1
ATOM 2192 N N . LYS A 1 284 ? 9.234 4.648 -13.469 1 95 284 LYS A N 1
ATOM 2193 C CA . LYS A 1 284 ? 8.82 5.766 -14.312 1 95 284 LYS A CA 1
ATOM 2194 C C . LYS A 1 284 ? 7.539 5.441 -15.07 1 95 284 LYS A C 1
ATOM 2196 O O . LYS A 1 284 ? 6.75 6.34 -15.375 1 95 284 LYS A O 1
ATOM 2201 N N . LEU A 1 285 ? 7.395 4.137 -15.305 1 95.38 285 LEU A N 1
ATOM 2202 C CA . LEU A 1 285 ? 6.227 3.66 -16.047 1 95.38 285 LEU A CA 1
ATOM 2203 C C . LEU A 1 285 ? 5.039 3.467 -15.102 1 95.38 285 LEU A C 1
ATOM 2205 O O . LEU A 1 285 ? 3.902 3.777 -15.469 1 95.38 285 LEU A O 1
ATOM 2209 N N . VAL A 1 286 ? 5.301 2.975 -13.969 1 97.38 286 VAL A N 1
ATOM 2210 C CA . VAL A 1 286 ? 4.301 2.707 -12.938 1 97.38 286 VAL A CA 1
ATOM 2211 C C . VAL A 1 286 ? 4.758 3.295 -11.609 1 97.38 286 VAL A C 1
ATOM 2213 O O . VAL A 1 286 ? 5.285 2.578 -10.758 1 97.38 286 VAL A O 1
ATOM 2216 N N . PRO A 1 287 ? 4.391 4.527 -11.352 1 96.44 287 PRO A N 1
ATOM 2217 C CA . PRO A 1 287 ? 4.918 5.223 -10.18 1 96.44 287 PRO A CA 1
ATOM 2218 C C . PRO A 1 287 ? 4.512 4.551 -8.867 1 96.44 287 PRO A C 1
ATOM 2220 O O . PRO A 1 287 ? 5.199 4.699 -7.855 1 96.44 287 PRO A O 1
ATOM 2223 N N . GLU A 1 288 ? 3.451 3.816 -8.891 1 94.69 288 GLU A N 1
ATOM 2224 C CA . GLU A 1 288 ? 2.975 3.16 -7.672 1 94.69 288 GLU A CA 1
ATOM 2225 C C . GLU A 1 288 ? 3.867 1.981 -7.293 1 94.69 288 GLU A C 1
ATOM 2227 O O . GLU A 1 288 ? 3.822 1.501 -6.16 1 94.69 288 GLU A O 1
ATOM 2232 N N . SER A 1 289 ? 4.602 1.451 -8.25 1 96.31 289 SER A N 1
ATOM 2233 C CA . SER A 1 289 ? 5.551 0.382 -7.957 1 96.31 289 SER A CA 1
ATOM 2234 C C . SER A 1 289 ? 6.793 0.923 -7.262 1 96.31 289 SER A C 1
ATOM 2236 O O . SER A 1 289 ? 7.496 1.774 -7.812 1 96.31 289 SER A O 1
ATOM 2238 N N . ILE A 1 290 ? 7.141 0.395 -6.094 1 95.19 290 ILE A N 1
ATOM 2239 C CA . ILE A 1 290 ? 8.18 0.97 -5.25 1 95.19 290 ILE A CA 1
ATOM 2240 C C . ILE A 1 290 ? 9.547 0.769 -5.906 1 95.19 290 ILE A C 1
ATOM 2242 O O . ILE A 1 290 ? 9.859 -0.325 -6.383 1 95.19 290 ILE A O 1
ATOM 2246 N N . PRO A 1 291 ? 10.359 1.778 -5.949 1 95.56 291 PRO A N 1
ATOM 2247 C CA . PRO A 1 291 ? 11.719 1.628 -6.473 1 95.56 291 PRO A CA 1
ATOM 2248 C C . PRO A 1 291 ? 12.695 1.079 -5.434 1 95.56 291 PRO A C 1
ATOM 2250 O O . PRO A 1 291 ? 13.664 1.754 -5.074 1 95.56 291 PRO A O 1
ATOM 2253 N N . LEU A 1 292 ? 12.445 -0.117 -4.977 1 95.94 292 LEU A N 1
ATOM 2254 C CA . LEU A 1 292 ? 13.258 -0.825 -3.994 1 95.94 292 LEU A CA 1
ATOM 2255 C C . LEU A 1 292 ? 13.844 -2.1 -4.594 1 95.94 292 LEU A C 1
ATOM 2257 O O . LEU A 1 292 ? 13.258 -3.178 -4.461 1 95.94 292 LEU A O 1
ATOM 2261 N N . PRO A 1 293 ? 15.023 -2.029 -5.191 1 96.12 293 PRO A N 1
ATOM 2262 C CA . PRO A 1 293 ? 15.617 -3.188 -5.859 1 96.12 293 PRO A CA 1
ATOM 2263 C C . PRO A 1 293 ? 15.961 -4.316 -4.887 1 96.12 293 PRO A C 1
ATOM 2265 O O . PRO A 1 293 ? 16.156 -4.07 -3.693 1 96.12 293 PRO A O 1
ATOM 2268 N N . LEU A 1 294 ? 15.992 -5.508 -5.445 1 96.38 294 LEU A N 1
ATOM 2269 C CA . LEU A 1 294 ? 16.5 -6.625 -4.652 1 96.38 294 LEU A CA 1
ATOM 2270 C C . LEU A 1 294 ? 17.922 -6.352 -4.176 1 96.38 294 LEU A C 1
ATOM 2272 O O . LEU A 1 294 ? 18.781 -5.961 -4.965 1 96.38 294 LEU A O 1
ATOM 2276 N N . ASN A 1 295 ? 18.156 -6.52 -2.883 1 95.75 295 ASN A N 1
ATOM 2277 C CA . ASN A 1 295 ? 19.453 -6.262 -2.279 1 95.75 295 ASN A CA 1
ATOM 2278 C C . ASN A 1 295 ? 20.281 -7.539 -2.172 1 95.75 295 ASN A C 1
ATOM 2280 O O . ASN A 1 295 ? 20.156 -8.289 -1.208 1 95.75 295 ASN A O 1
ATOM 2284 N N . LEU A 1 296 ? 21.203 -7.711 -3.051 1 94.81 296 LEU A N 1
ATOM 2285 C CA . LEU A 1 296 ? 22 -8.93 -3.094 1 94.81 296 LEU A CA 1
ATOM 2286 C C . LEU A 1 296 ? 22.906 -9.023 -1.87 1 94.81 296 LEU A C 1
ATOM 2288 O O . LEU A 1 296 ? 23.219 -10.125 -1.401 1 94.81 296 LEU A O 1
ATOM 2292 N N . GLN A 1 297 ? 23.312 -7.879 -1.306 1 95.12 297 GLN A N 1
ATOM 2293 C CA . GLN A 1 297 ? 24.125 -7.883 -0.091 1 95.12 297 GLN A CA 1
ATOM 2294 C C . GLN A 1 297 ? 23.328 -8.438 1.092 1 95.12 297 GLN A C 1
ATOM 2296 O O . GLN A 1 297 ? 23.891 -9.141 1.941 1 95.12 297 GLN A O 1
ATOM 2301 N N . LYS A 1 298 ? 22.141 -8.07 1.118 1 95.25 298 LYS A N 1
ATOM 2302 C CA . LYS A 1 298 ? 21.266 -8.609 2.166 1 95.25 298 LYS A CA 1
ATOM 2303 C C . LYS A 1 298 ? 21.156 -10.125 2.064 1 95.25 298 LYS A C 1
ATOM 2305 O O . LYS A 1 298 ? 21.094 -10.82 3.08 1 95.25 298 LYS A O 1
ATOM 2310 N N . MET A 1 299 ? 21.062 -10.664 0.855 1 97.25 299 MET A N 1
ATOM 2311 C CA . MET A 1 299 ? 21.031 -12.109 0.643 1 97.25 299 MET A CA 1
ATOM 2312 C C . MET A 1 299 ? 22.328 -12.766 1.117 1 97.25 299 MET A C 1
ATOM 2314 O O . MET A 1 299 ? 22.297 -13.805 1.779 1 97.25 299 MET A O 1
ATOM 2318 N N . GLU A 1 300 ? 23.438 -12.086 0.806 1 97.19 300 GLU A N 1
ATOM 2319 C CA . GLU A 1 300 ? 24.734 -12.594 1.231 1 97.19 300 GLU A CA 1
ATOM 2320 C C . GLU A 1 300 ? 24.859 -12.586 2.752 1 97.19 300 GLU A C 1
ATOM 2322 O O . GLU A 1 300 ? 25.406 -13.523 3.34 1 97.19 300 GLU A O 1
ATOM 2327 N N . GLU A 1 301 ? 24.391 -11.562 3.301 1 97.44 301 GLU A N 1
ATOM 2328 C CA . GLU A 1 301 ? 24.406 -11.469 4.758 1 97.44 301 GLU A CA 1
ATOM 2329 C C . GLU A 1 301 ? 23.594 -12.594 5.395 1 97.44 301 GLU A C 1
ATOM 2331 O O . GLU A 1 301 ? 24 -13.148 6.418 1 97.44 301 GLU A O 1
ATOM 2336 N N . PHE A 1 302 ? 22.469 -12.875 4.84 1 97.94 302 PHE A N 1
ATOM 2337 C CA . PHE A 1 302 ? 21.641 -13.961 5.336 1 97.94 302 PHE A CA 1
ATOM 2338 C C . PHE A 1 302 ? 22.375 -15.297 5.238 1 97.94 302 PHE A C 1
ATOM 2340 O O . PHE A 1 302 ? 22.328 -16.109 6.164 1 97.94 302 PHE A O 1
ATOM 2347 N N . GLU A 1 303 ? 23.031 -15.492 4.164 1 97.5 303 GLU A N 1
ATOM 2348 C CA . GLU A 1 303 ? 23.797 -16.719 3.957 1 97.5 303 GLU A CA 1
ATOM 2349 C C . GLU A 1 303 ? 24.938 -16.828 4.957 1 97.5 303 GLU A C 1
ATOM 2351 O O . GLU A 1 303 ? 25.25 -17.922 5.438 1 97.5 303 GLU A O 1
ATOM 2356 N N . ARG A 1 304 ? 25.531 -15.695 5.238 1 97.88 304 ARG A N 1
ATOM 2357 C CA . ARG A 1 304 ? 26.578 -15.695 6.258 1 97.88 304 ARG A CA 1
ATOM 2358 C C . ARG A 1 304 ? 26.016 -16.078 7.621 1 97.88 304 ARG A C 1
ATOM 2360 O O . ARG A 1 304 ? 26.641 -16.812 8.375 1 97.88 304 ARG A O 1
ATOM 2367 N N . ARG A 1 305 ? 24.922 -15.57 7.906 1 97.94 305 ARG A N 1
ATOM 2368 C CA . ARG A 1 305 ? 24.281 -15.914 9.164 1 97.94 305 ARG A CA 1
ATOM 2369 C C . ARG A 1 305 ? 23.922 -17.406 9.211 1 97.94 305 ARG A C 1
ATOM 2371 O O . ARG A 1 305 ? 24 -18.031 10.273 1 97.94 305 ARG A O 1
ATOM 2378 N N . TRP A 1 306 ? 23.484 -17.922 8.055 1 97.62 306 TRP A N 1
ATOM 2379 C CA . TRP A 1 306 ? 23.25 -19.344 7.941 1 97.62 306 TRP A CA 1
ATOM 2380 C C . TRP A 1 306 ? 24.516 -20.141 8.258 1 97.62 306 TRP A C 1
ATOM 2382 O O . TRP A 1 306 ? 24.469 -21.109 9.039 1 97.62 306 TRP A O 1
ATOM 2392 N N . GLU A 1 307 ? 25.625 -19.766 7.723 1 97.69 307 GLU A N 1
ATOM 2393 C CA . GLU A 1 307 ? 26.891 -20.438 7.965 1 97.69 307 GLU A CA 1
ATOM 2394 C C . GLU A 1 307 ? 27.312 -20.344 9.43 1 97.69 307 GLU A C 1
ATOM 2396 O O . GLU A 1 307 ? 27.906 -21.281 9.977 1 97.69 307 GLU A O 1
ATOM 2401 N N . ALA A 1 308 ? 26.922 -19.281 10.031 1 98.06 308 ALA A N 1
ATOM 2402 C CA . ALA A 1 308 ? 27.266 -19.062 11.43 1 98.06 308 ALA A CA 1
ATOM 2403 C C . ALA A 1 308 ? 26.234 -19.703 12.359 1 98.06 308 ALA A C 1
ATOM 2405 O O . ALA A 1 308 ? 26.344 -19.609 13.586 1 98.06 308 ALA A O 1
ATOM 2406 N N . LYS A 1 309 ? 25.266 -20.406 11.789 1 97.94 309 LYS A N 1
ATOM 2407 C CA . LYS A 1 309 ? 24.234 -21.125 12.547 1 97.94 309 LYS A CA 1
ATOM 2408 C C . LYS A 1 309 ? 23.453 -20.172 13.445 1 97.94 309 LYS A C 1
ATOM 2410 O O . LYS A 1 309 ? 23.25 -20.469 14.625 1 97.94 309 LYS A O 1
ATOM 2415 N N . GLN A 1 310 ? 23.016 -19.062 12.836 1 97.5 310 GLN A N 1
ATOM 2416 C CA . GLN A 1 310 ? 22.422 -18.016 13.648 1 97.5 310 GLN A CA 1
ATOM 2417 C C . GLN A 1 310 ? 20.969 -17.766 13.234 1 97.5 310 GLN A C 1
ATOM 2419 O O . GLN A 1 310 ? 20.359 -16.766 13.633 1 97.5 310 GLN A O 1
ATOM 2424 N N . LEU A 1 311 ? 20.422 -18.625 12.445 1 98.25 311 LEU A N 1
ATOM 2425 C CA . LEU A 1 311 ? 19.062 -18.391 11.984 1 98.25 311 LEU A CA 1
ATOM 2426 C C . LEU A 1 311 ? 18.047 -18.984 12.953 1 98.25 311 LEU A C 1
ATOM 2428 O O . LEU A 1 311 ? 18.297 -20.047 13.531 1 98.25 311 LEU A O 1
ATOM 2432 N N . ARG A 1 312 ? 17.047 -18.297 13.195 1 98.5 312 ARG A N 1
ATOM 2433 C CA . ARG A 1 312 ? 15.867 -18.781 13.891 1 98.5 312 ARG A CA 1
ATOM 2434 C C . ARG A 1 312 ? 14.672 -18.875 12.938 1 98.5 312 ARG A C 1
ATOM 2436 O O . ARG A 1 312 ? 14.086 -17.844 12.57 1 98.5 312 ARG A O 1
ATOM 2443 N N . ILE A 1 313 ? 14.242 -20.031 12.539 1 98.62 313 ILE A N 1
ATOM 2444 C CA . ILE A 1 313 ? 13.234 -20.266 11.508 1 98.62 313 ILE A CA 1
ATOM 2445 C C . ILE A 1 313 ? 12 -20.922 12.133 1 98.62 313 ILE A C 1
ATOM 2447 O O . ILE A 1 313 ? 12.117 -21.922 12.852 1 98.62 313 ILE A O 1
ATOM 2451 N N . GLY A 1 314 ? 10.859 -20.297 11.883 1 98.31 314 GLY A N 1
ATOM 2452 C CA . GLY A 1 314 ? 9.609 -20.906 12.312 1 98.31 314 GLY A CA 1
ATOM 2453 C C . GLY A 1 314 ? 9.102 -21.969 11.352 1 98.31 314 GLY A C 1
ATOM 2454 O O . GLY A 1 314 ? 9.477 -21.984 10.18 1 98.31 314 GLY A O 1
ATOM 2455 N N . TYR A 1 315 ? 8.289 -22.859 11.859 1 96.56 315 TYR A N 1
ATOM 2456 C CA . TYR A 1 315 ? 7.609 -23.828 11 1 96.56 315 TYR A CA 1
ATOM 2457 C C . TYR A 1 315 ? 6.227 -24.156 11.555 1 96.56 315 TYR A C 1
ATOM 2459 O O . TYR A 1 315 ? 5.961 -23.969 12.742 1 96.56 315 TYR A O 1
ATOM 2467 N N . ASN A 1 316 ? 5.406 -24.469 10.711 1 93.5 316 ASN A N 1
ATOM 2468 C CA . ASN A 1 316 ? 4.082 -25 11.023 1 93.5 316 ASN A CA 1
ATOM 2469 C C . ASN A 1 316 ? 3.688 -26.125 10.07 1 93.5 316 ASN A C 1
ATOM 2471 O O . ASN A 1 316 ? 3.824 -25.984 8.852 1 93.5 316 ASN A O 1
ATOM 2475 N N . LEU A 1 317 ? 3.336 -27.344 10.547 1 87.88 317 LEU A N 1
ATOM 2476 C CA . LEU A 1 317 ? 3.053 -28.531 9.742 1 87.88 317 LEU A CA 1
ATOM 2477 C C . LEU A 1 317 ? 1.607 -28.516 9.25 1 87.88 317 LEU A C 1
ATOM 2479 O O . LEU A 1 317 ? 1.265 -29.219 8.305 1 87.88 317 LEU A O 1
ATOM 2483 N N . MET A 1 318 ? 0.796 -28 10.164 1 68.69 318 MET A N 1
ATOM 2484 C CA . MET A 1 318 ? -0.631 -28.078 9.867 1 68.69 318 MET A CA 1
ATOM 2485 C C . MET A 1 318 ? -1.248 -26.688 9.766 1 68.69 318 MET A C 1
ATOM 2487 O O . MET A 1 318 ? -0.941 -25.812 10.578 1 68.69 318 MET A O 1
ATOM 2491 N N . MET A 1 319 ? -1.444 -26.266 8.602 1 59.12 319 MET A N 1
ATOM 2492 C CA . MET A 1 319 ? -2.193 -25.016 8.758 1 59.12 319 MET A CA 1
ATOM 2493 C C . MET A 1 319 ? -3.482 -25.25 9.539 1 59.12 319 MET A C 1
ATOM 2495 O O . MET A 1 319 ? -4.34 -26.031 9.117 1 59.12 319 MET A O 1
ATOM 2499 N N . ASP A 1 320 ? -3.285 -25.281 10.789 1 54.53 320 ASP A N 1
ATOM 2500 C CA . ASP A 1 320 ? -4.219 -25.609 11.867 1 54.53 320 ASP A CA 1
ATOM 2501 C C . ASP A 1 320 ? -5.664 -25.375 11.43 1 54.53 320 ASP A C 1
ATOM 2503 O O . ASP A 1 320 ? -6.59 -25.969 11.984 1 54.53 320 ASP A O 1
ATOM 2507 N N . LEU A 1 321 ? -5.707 -24.453 10.469 1 53.78 321 LEU A N 1
ATOM 2508 C CA . LEU A 1 321 ? -7.133 -24.328 10.188 1 53.78 321 LEU A CA 1
ATOM 2509 C C . LEU A 1 321 ? -7.68 -25.609 9.57 1 53.78 321 LEU A C 1
ATOM 2511 O O . LEU A 1 321 ? -7.32 -25.969 8.445 1 53.78 321 LEU A O 1
ATOM 2515 N N . LEU A 1 322 ? -8.312 -26.484 10.336 1 57.59 322 LEU A N 1
ATOM 2516 C CA . LEU A 1 322 ? -9.391 -27.422 10.062 1 57.59 322 LEU A CA 1
ATOM 2517 C C . LEU A 1 322 ? -8.828 -28.781 9.633 1 57.59 322 LEU A C 1
ATOM 2519 O O . LEU A 1 322 ? -9.367 -29.422 8.734 1 57.59 322 LEU A O 1
ATOM 2523 N N . ASN A 1 323 ? -7.539 -29 10.109 1 65.12 323 ASN A N 1
ATOM 2524 C CA . ASN A 1 323 ? -7.004 -30.328 9.828 1 65.12 323 ASN A CA 1
ATOM 2525 C C . ASN A 1 323 ? -7.102 -30.656 8.344 1 65.12 323 ASN A C 1
ATOM 2527 O O . ASN A 1 323 ? -7.449 -31.781 7.973 1 65.12 323 ASN A O 1
ATOM 2531 N N . LEU A 1 324 ? -6.848 -29.578 7.582 1 70.12 324 LEU A N 1
ATOM 2532 C CA . LEU A 1 324 ? -7.086 -29.703 6.148 1 70.12 324 LEU A CA 1
ATOM 2533 C C . LEU A 1 324 ? -5.961 -30.484 5.473 1 70.12 324 LEU A C 1
ATOM 2535 O O . LEU A 1 324 ? -6.172 -31.109 4.434 1 70.12 324 LEU A O 1
ATOM 2539 N N . SER A 1 325 ? -4.809 -30.453 6.07 1 75.31 325 SER A N 1
ATOM 2540 C CA . SER A 1 325 ? -3.674 -30.953 5.309 1 75.31 325 SER A CA 1
ATOM 2541 C C . SER A 1 325 ? -3.273 -32.344 5.77 1 75.31 325 SER A C 1
ATOM 2543 O O . SER A 1 325 ? -2.879 -32.531 6.922 1 75.31 325 SER A O 1
ATOM 2545 N N . PRO A 1 326 ? -3.395 -33.281 4.77 1 76.44 326 PRO A N 1
ATOM 2546 C CA . PRO A 1 326 ? -2.859 -34.594 5.066 1 76.44 326 PRO A CA 1
ATOM 2547 C C . PRO A 1 326 ? -1.341 -34.625 5.234 1 76.44 326 PRO A C 1
ATOM 2549 O O . PRO A 1 326 ? -0.695 -33.562 5.047 1 76.44 326 PRO A O 1
ATOM 2552 N N . ARG A 1 327 ? -0.787 -35.75 5.559 1 78.5 327 ARG A N 1
ATOM 2553 C CA . ARG A 1 327 ? 0.613 -35.906 5.941 1 78.5 327 ARG A CA 1
ATOM 2554 C C . ARG A 1 327 ? 1.538 -35.656 4.758 1 78.5 327 ARG A C 1
ATOM 2556 O O . ARG A 1 327 ? 2.703 -35.281 4.938 1 78.5 327 ARG A O 1
ATOM 2563 N N . ASN A 1 328 ? 1.082 -35.812 3.537 1 82.56 328 ASN A N 1
ATOM 2564 C CA . ASN A 1 328 ? 1.975 -35.656 2.393 1 82.56 328 ASN A CA 1
ATOM 2565 C C . ASN A 1 328 ? 2.59 -34.25 2.348 1 82.56 328 ASN A C 1
ATOM 2567 O O . ASN A 1 328 ? 3.799 -34.125 2.16 1 82.56 328 ASN A O 1
ATOM 2571 N N . CYS A 1 329 ? 1.827 -33.25 2.574 1 89.94 329 CYS A N 1
ATOM 2572 C CA . CYS A 1 329 ? 2.33 -31.859 2.516 1 89.94 329 CYS A CA 1
ATOM 2573 C C . CYS A 1 329 ? 3.064 -31.5 3.801 1 89.94 329 CYS A C 1
ATOM 2575 O O . CYS A 1 329 ? 3.994 -30.688 3.779 1 89.94 329 CYS A O 1
ATOM 2577 N N . ALA A 1 330 ? 2.693 -32.125 4.91 1 90.81 330 ALA A N 1
ATOM 2578 C CA . ALA A 1 330 ? 3.383 -31.891 6.176 1 90.81 330 ALA A CA 1
ATOM 2579 C C . ALA A 1 330 ? 4.773 -32.5 6.172 1 90.81 330 ALA A C 1
ATOM 2581 O O . ALA A 1 330 ? 5.707 -31.969 6.766 1 90.81 330 ALA A O 1
ATOM 2582 N N . ARG A 1 331 ? 4.906 -33.625 5.559 1 92.44 331 ARG A N 1
ATOM 2583 C CA . ARG A 1 331 ? 6.148 -34.406 5.559 1 92.44 331 ARG A CA 1
ATOM 2584 C C . ARG A 1 331 ? 7.281 -33.594 4.922 1 92.44 331 ARG A C 1
ATOM 2586 O O . ARG A 1 331 ? 8.43 -33.688 5.367 1 92.44 331 ARG A O 1
ATOM 2593 N N . VAL A 1 332 ? 6.992 -32.906 3.887 1 94.19 332 VAL A N 1
ATOM 2594 C CA . VAL A 1 332 ? 8.055 -32.156 3.205 1 94.19 332 VAL A CA 1
ATOM 2595 C C . VAL A 1 332 ? 8.516 -31 4.078 1 94.19 332 VAL A C 1
ATOM 2597 O O . VAL A 1 332 ? 9.68 -30.609 4.02 1 94.19 332 VAL A O 1
ATOM 2600 N N . VAL A 1 333 ? 7.598 -30.406 4.816 1 95.56 333 VAL A N 1
ATOM 2601 C CA . VAL A 1 333 ? 7.996 -29.391 5.781 1 95.56 333 VAL A CA 1
ATOM 2602 C C . VAL A 1 333 ? 8.883 -30.016 6.855 1 95.56 333 VAL A C 1
ATOM 2604 O O . VAL A 1 333 ? 9.922 -29.453 7.215 1 95.56 333 VAL A O 1
ATOM 2607 N N . GLU A 1 334 ? 8.492 -31.172 7.34 1 95 334 GLU A N 1
ATOM 2608 C CA . GLU A 1 334 ? 9.289 -31.891 8.328 1 95 334 GLU A CA 1
ATOM 2609 C C . GLU A 1 334 ? 10.688 -32.188 7.801 1 95 334 GLU A C 1
ATOM 2611 O O . GLU A 1 334 ? 11.672 -32.062 8.531 1 95 334 GLU A O 1
ATOM 2616 N N . ARG A 1 335 ? 10.711 -32.594 6.598 1 95.25 335 ARG A N 1
ATOM 2617 C CA . ARG A 1 335 ? 12 -32.875 5.965 1 95.25 335 ARG A CA 1
ATOM 2618 C C . ARG A 1 335 ? 12.891 -31.625 5.973 1 95.25 335 ARG A C 1
ATOM 2620 O O . ARG A 1 335 ? 14.078 -31.719 6.305 1 95.25 335 ARG A O 1
ATOM 2627 N N . CYS A 1 336 ? 12.336 -30.5 5.605 1 97 336 CYS A N 1
ATOM 2628 C CA . CYS A 1 336 ? 13.094 -29.25 5.609 1 97 336 CYS A CA 1
ATOM 2629 C C . CYS A 1 336 ? 13.516 -28.875 7.023 1 97 336 CYS A C 1
ATOM 2631 O O . CYS A 1 336 ? 14.633 -28.391 7.234 1 97 336 CYS A O 1
ATOM 2633 N N . VAL A 1 337 ? 12.625 -29.062 7.965 1 97.12 337 VAL A N 1
ATOM 2634 C CA . VAL A 1 337 ? 12.922 -28.766 9.359 1 97.12 337 VAL A CA 1
ATOM 2635 C C . VAL A 1 337 ? 14.102 -29.609 9.828 1 97.12 337 VAL A C 1
ATOM 2637 O O . VAL A 1 337 ? 15.008 -29.109 10.5 1 97.12 337 VAL A O 1
ATOM 2640 N N . GLU A 1 338 ? 14.102 -30.844 9.477 1 96.88 338 GLU A N 1
ATOM 2641 C CA . GLU A 1 338 ? 15.18 -31.734 9.859 1 96.88 338 GLU A CA 1
ATOM 2642 C C . GLU A 1 338 ? 16.516 -31.297 9.25 1 96.88 338 GLU A C 1
ATOM 2644 O O . GLU A 1 338 ? 17.547 -31.359 9.906 1 96.88 338 GLU A O 1
ATOM 2649 N N . ILE A 1 339 ? 16.453 -30.969 8.016 1 96.88 339 ILE A N 1
ATOM 2650 C CA . ILE A 1 339 ? 17.641 -30.5 7.336 1 96.88 339 ILE A CA 1
ATOM 2651 C C . ILE A 1 339 ? 18.188 -29.25 8.047 1 96.88 339 ILE A C 1
ATOM 2653 O O . ILE A 1 339 ? 19.391 -29.172 8.312 1 96.88 339 ILE A O 1
ATOM 2657 N N . LEU A 1 340 ? 17.328 -28.312 8.352 1 97.81 340 LEU A N 1
ATOM 2658 C CA . LEU A 1 340 ? 17.75 -27.047 8.961 1 97.81 340 LEU A CA 1
ATOM 2659 C C . LEU A 1 340 ? 18.219 -27.281 10.391 1 97.81 340 LEU A C 1
ATOM 2661 O O . LEU A 1 340 ? 19.219 -26.703 10.812 1 97.81 340 LEU A O 1
ATOM 2665 N N . ARG A 1 341 ? 17.516 -28.094 11.07 1 97.38 341 ARG A N 1
ATOM 2666 C CA . ARG A 1 341 ? 17.922 -28.422 12.43 1 97.38 341 ARG A CA 1
ATOM 2667 C C . ARG A 1 341 ? 19.281 -29.109 12.453 1 97.38 341 ARG A C 1
ATOM 2669 O O . ARG A 1 341 ? 20.141 -28.75 13.266 1 97.38 341 ARG A O 1
ATOM 2676 N N . SER A 1 342 ? 19.469 -30.047 11.602 1 96.5 342 SER A N 1
ATOM 2677 C CA . SER A 1 342 ? 20.734 -30.797 11.539 1 96.5 342 SER A CA 1
ATOM 2678 C C . SER A 1 342 ? 21.891 -29.891 11.117 1 96.5 342 SER A C 1
ATOM 2680 O O . SER A 1 342 ? 23.047 -30.172 11.406 1 96.5 342 SER A O 1
ATOM 2682 N N . SER A 1 343 ? 21.562 -28.844 10.438 1 96.38 343 SER A N 1
ATOM 2683 C CA . SER A 1 343 ? 22.578 -27.891 10.008 1 96.38 343 SER A CA 1
ATOM 2684 C C . SER A 1 343 ? 22.891 -26.891 11.117 1 96.38 343 SER A C 1
ATOM 2686 O O . SER A 1 343 ? 23.672 -25.953 10.906 1 96.38 343 SER A O 1
ATOM 2688 N N . GLY A 1 344 ? 22.219 -26.953 12.227 1 97.75 344 GLY A N 1
ATOM 2689 C CA . GLY A 1 344 ? 22.547 -26.156 13.391 1 97.75 344 GLY A CA 1
ATOM 2690 C C . GLY A 1 344 ? 21.641 -24.969 13.594 1 97.75 344 GLY A C 1
ATOM 2691 O O . GLY A 1 344 ? 21.844 -24.156 14.492 1 97.75 344 GLY A O 1
ATOM 2692 N N . GLN A 1 345 ? 20.625 -24.828 12.758 1 98.19 345 GLN A N 1
ATOM 2693 C CA . GLN A 1 345 ? 19.719 -23.688 12.891 1 98.19 345 GLN A CA 1
ATOM 2694 C C . GLN A 1 345 ? 18.672 -23.938 13.969 1 98.19 345 GLN A C 1
ATOM 2696 O O . GLN A 1 345 ? 18.359 -25.094 14.273 1 98.19 345 GLN A O 1
ATOM 2701 N N . GLU A 1 346 ? 18.188 -22.875 14.578 1 98.38 346 GLU A N 1
ATOM 2702 C CA . GLU A 1 346 ? 17.094 -22.984 15.555 1 98.38 346 GLU A CA 1
ATOM 2703 C C . GLU A 1 346 ? 15.742 -23.062 14.867 1 98.38 346 GLU A C 1
ATOM 2705 O O . GLU A 1 346 ? 15.375 -22.156 14.102 1 98.38 346 GLU A O 1
ATOM 2710 N N . MET A 1 347 ? 15.039 -24.125 15.062 1 98.12 347 MET A N 1
ATOM 2711 C CA . MET A 1 347 ? 13.688 -24.297 14.531 1 98.12 347 MET A CA 1
ATOM 2712 C C . MET A 1 347 ? 12.641 -24.094 15.625 1 98.12 347 MET A C 1
ATOM 2714 O O . MET A 1 347 ? 12.727 -24.719 16.688 1 98.12 347 MET A O 1
ATOM 2718 N N . VAL A 1 348 ? 11.656 -23.25 15.359 1 97.38 348 VAL A N 1
ATOM 2719 C CA . VAL A 1 348 ? 10.648 -22.922 16.359 1 97.38 348 VAL A CA 1
ATOM 2720 C C . VAL A 1 348 ? 9.25 -23.156 15.781 1 97.38 348 VAL A C 1
ATOM 2722 O O . VAL A 1 348 ? 8.938 -22.672 14.688 1 97.38 348 VAL A O 1
ATOM 2725 N N . TYR A 1 349 ? 8.414 -23.953 16.5 1 95.69 349 TYR A N 1
ATOM 2726 C CA . TYR A 1 349 ? 7.027 -24.094 16.078 1 95.69 349 TYR A CA 1
ATOM 2727 C C . TYR A 1 349 ? 6.293 -22.766 16.188 1 95.69 349 TYR A C 1
ATOM 2729 O O . TYR A 1 349 ? 6.387 -22.078 17.203 1 95.69 349 TYR A O 1
ATOM 2737 N N . PHE A 1 350 ? 5.613 -22.375 15.172 1 95.44 350 PHE A N 1
ATOM 2738 C CA . PHE A 1 350 ? 4.887 -21.109 15.117 1 95.44 350 PHE A CA 1
ATOM 2739 C C . PHE A 1 350 ? 3.408 -21.359 14.836 1 95.44 350 PHE A C 1
ATOM 2741 O O . PHE A 1 350 ? 3.016 -21.578 13.688 1 95.44 350 PHE A O 1
ATOM 2748 N N . PRO A 1 351 ? 2.529 -21.25 15.836 1 93.12 351 PRO A N 1
ATOM 2749 C CA . PRO A 1 351 ? 1.094 -21.422 15.609 1 93.12 351 PRO A CA 1
ATOM 2750 C C . PRO A 1 351 ? 0.449 -20.203 14.938 1 93.12 351 PRO A C 1
ATOM 2752 O O . PRO A 1 351 ? 0.806 -19.062 15.242 1 93.12 351 PRO A O 1
ATOM 2755 N N . ILE A 1 352 ? -0.444 -20.453 14.078 1 92.31 352 ILE A N 1
ATOM 2756 C CA . ILE A 1 352 ? -1.214 -19.375 13.469 1 92.31 352 ILE A CA 1
ATOM 2757 C C . ILE A 1 352 ? -2.219 -18.812 14.477 1 92.31 352 ILE A C 1
ATOM 2759 O O . ILE A 1 352 ? -3.064 -19.562 14.984 1 92.31 352 ILE A O 1
ATOM 2763 N N . PRO A 1 353 ? -2.148 -17.516 14.695 1 93.56 353 PRO A N 1
ATOM 2764 C CA . PRO A 1 353 ? -3.082 -16.969 15.68 1 93.56 353 PRO A CA 1
ATOM 2765 C C . PRO A 1 353 ? -4.52 -16.906 15.164 1 93.56 353 PRO A C 1
ATOM 2767 O O . PRO A 1 353 ? -4.758 -16.438 14.047 1 93.56 353 PRO A O 1
ATOM 2770 N N . GLU A 1 354 ? -5.469 -17.406 15.906 1 92.25 354 GLU A N 1
ATOM 2771 C CA . GLU A 1 354 ? -6.902 -17.344 15.641 1 92.25 354 GLU A CA 1
ATOM 2772 C C . GLU A 1 354 ? -7.211 -17.734 14.195 1 92.25 354 GLU A C 1
ATOM 2774 O O . GLU A 1 354 ? -7.844 -16.984 13.461 1 92.25 354 GLU A O 1
ATOM 2779 N N . PRO A 1 355 ? -6.898 -18.953 13.867 1 91.19 355 PRO A N 1
ATOM 2780 C CA . PRO A 1 355 ? -7.043 -19.391 12.477 1 91.19 355 PRO A CA 1
ATOM 2781 C C . PRO A 1 355 ? -8.484 -19.281 11.977 1 91.19 355 PRO A C 1
ATOM 2783 O O . PRO A 1 355 ? -8.711 -18.984 10.797 1 91.19 355 PRO A O 1
ATOM 2786 N N . GLU A 1 356 ? -9.539 -19.531 12.797 1 89.56 356 GLU A N 1
ATOM 2787 C CA . GLU A 1 356 ? -10.93 -19.438 12.375 1 89.56 356 GLU A CA 1
ATOM 2788 C C . GLU A 1 356 ? -11.297 -18 12.008 1 89.56 356 GLU A C 1
ATOM 2790 O O . GLU A 1 356 ? -11.977 -17.75 11.008 1 89.56 356 GLU A O 1
ATOM 2795 N N . LYS A 1 357 ? -10.859 -17.109 12.852 1 93.44 357 LYS A N 1
ATOM 2796 C CA . LYS A 1 357 ? -11.086 -15.695 12.562 1 93.44 357 LYS A CA 1
ATOM 2797 C C . LYS A 1 357 ? -10.398 -15.281 11.266 1 93.44 357 LYS A C 1
ATOM 2799 O O . LYS A 1 357 ? -10.977 -14.547 10.461 1 93.44 357 LYS A O 1
ATOM 2804 N N . ALA A 1 358 ? -9.148 -15.766 11.125 1 94.31 358 ALA A N 1
ATOM 2805 C CA . ALA A 1 358 ? -8.391 -15.461 9.914 1 94.31 358 ALA A CA 1
ATOM 2806 C C . ALA A 1 358 ? -9.125 -15.953 8.672 1 94.31 358 ALA A C 1
ATOM 2808 O O . ALA A 1 358 ? -9.211 -15.242 7.672 1 94.31 358 ALA A O 1
ATOM 2809 N N . ALA A 1 359 ? -9.641 -17.156 8.75 1 93.06 359 ALA A N 1
ATOM 2810 C CA . ALA A 1 359 ? -10.367 -17.719 7.621 1 93.06 359 ALA A CA 1
ATOM 2811 C C . ALA A 1 359 ? -11.625 -16.922 7.309 1 93.06 359 ALA A C 1
ATOM 2813 O O . ALA A 1 359 ? -11.922 -16.641 6.145 1 93.06 359 ALA A O 1
ATOM 2814 N N . SER A 1 360 ? -12.32 -16.594 8.344 1 93.62 360 SER A N 1
ATOM 2815 C CA . SER A 1 360 ? -13.523 -15.797 8.172 1 93.62 360 SER A CA 1
ATOM 2816 C C . SER A 1 360 ? -13.211 -14.469 7.492 1 93.62 360 SER A C 1
ATOM 2818 O O . SER A 1 360 ? -13.906 -14.055 6.562 1 93.62 360 SER A O 1
ATOM 2820 N N . LEU A 1 361 ? -12.18 -13.82 7.926 1 95.69 361 LEU A N 1
ATOM 2821 C CA . LEU A 1 361 ? -11.781 -12.531 7.363 1 95.69 361 LEU A CA 1
ATOM 2822 C C . LEU A 1 361 ? -11.375 -12.68 5.902 1 95.69 361 LEU A C 1
ATOM 2824 O O . LEU A 1 361 ? -11.727 -11.844 5.066 1 95.69 361 LEU A O 1
ATOM 2828 N N . LEU A 1 362 ? -10.656 -13.734 5.605 1 94.81 362 LEU A N 1
ATOM 2829 C CA . LEU A 1 362 ? -10.211 -13.969 4.238 1 94.81 362 LEU A CA 1
ATOM 2830 C C . LEU A 1 362 ? -11.398 -14.086 3.291 1 94.81 362 LEU A C 1
ATOM 2832 O O . LEU A 1 362 ? -11.453 -13.398 2.268 1 94.81 362 LEU A O 1
ATOM 2836 N N . PHE A 1 363 ? -12.32 -14.891 3.645 1 92.81 363 PHE A N 1
ATOM 2837 C CA . PHE A 1 363 ? -13.43 -15.172 2.74 1 92.81 363 PHE A CA 1
ATOM 2838 C C . PHE A 1 363 ? -14.375 -13.977 2.658 1 92.81 363 PHE A C 1
ATOM 2840 O O . PHE A 1 363 ? -14.961 -13.711 1.608 1 92.81 363 PHE A O 1
ATOM 2847 N N . LYS A 1 364 ? -14.508 -13.219 3.758 1 93.44 364 LYS A N 1
ATOM 2848 C CA . LYS A 1 364 ? -15.266 -11.969 3.697 1 93.44 364 LYS A CA 1
ATOM 2849 C C . LYS A 1 364 ? -14.625 -10.984 2.723 1 93.44 364 LYS A C 1
ATOM 2851 O O . LYS A 1 364 ? -15.32 -10.242 2.037 1 93.44 364 LYS A O 1
ATOM 2856 N N . ASN A 1 365 ? -13.344 -11.039 2.66 1 92.25 365 ASN A N 1
ATOM 2857 C CA . ASN A 1 365 ? -12.648 -10.078 1.812 1 92.25 365 ASN A CA 1
ATOM 2858 C C . ASN A 1 365 ? -12.617 -10.539 0.356 1 92.25 365 ASN A C 1
ATOM 2860 O O . ASN A 1 365 ? -12.555 -9.711 -0.558 1 92.25 365 ASN A O 1
ATOM 2864 N N . ILE A 1 366 ? -12.578 -11.797 0.127 1 92.12 366 ILE A N 1
ATOM 2865 C CA . ILE A 1 366 ? -12.672 -12.312 -1.234 1 92.12 366 ILE A CA 1
ATOM 2866 C C . ILE A 1 366 ? -14.031 -11.945 -1.831 1 92.12 366 ILE A C 1
ATOM 2868 O O . ILE A 1 366 ? -14.109 -11.5 -2.977 1 92.12 366 ILE A O 1
ATOM 2872 N N . ALA A 1 367 ? -15.094 -12.102 -1.061 1 91.19 367 ALA A N 1
ATOM 2873 C CA . ALA A 1 367 ? -16.438 -11.734 -1.481 1 91.19 367 ALA A CA 1
ATOM 2874 C C . ALA A 1 367 ? -16.922 -10.477 -0.762 1 91.19 367 ALA A C 1
ATOM 2876 O O . ALA A 1 367 ? -18 -10.469 -0.167 1 91.19 367 ALA A O 1
ATOM 2877 N N . CYS A 1 368 ? -16.141 -9.422 -0.932 1 90.06 368 CYS A N 1
ATOM 2878 C CA . CYS A 1 368 ? -16.406 -8.211 -0.161 1 90.06 368 CYS A CA 1
ATOM 2879 C C . CYS A 1 368 ? -17.672 -7.523 -0.642 1 90.06 368 CYS A C 1
ATOM 2881 O O . CYS A 1 368 ? -18.156 -6.59 -0.003 1 90.06 368 CYS A O 1
ATOM 2883 N N . ASP A 1 369 ? -18.219 -7.977 -1.762 1 93.06 369 ASP A N 1
ATOM 2884 C CA . ASP A 1 369 ? -19.469 -7.426 -2.275 1 93.06 369 ASP A CA 1
ATOM 2885 C C . ASP A 1 369 ? -20.609 -8.414 -2.092 1 93.06 369 ASP A C 1
ATOM 2887 O O . ASP A 1 369 ? -21.656 -8.289 -2.746 1 93.06 369 ASP A O 1
ATOM 2891 N N . GLY A 1 370 ? -20.359 -9.422 -1.293 1 88.12 370 GLY A N 1
ATOM 2892 C CA . GLY A 1 370 ? -21.375 -10.453 -1.089 1 88.12 370 GLY A CA 1
ATOM 2893 C C . GLY A 1 370 ? -21.5 -11.391 -2.27 1 88.12 370 GLY A C 1
ATOM 2894 O O . GLY A 1 370 ? -22.531 -12.055 -2.426 1 88.12 370 GLY A O 1
ATOM 2895 N N . GLY A 1 371 ? -20.531 -11.375 -3.162 1 91.19 371 GLY A N 1
ATOM 2896 C CA . GLY A 1 371 ? -20.531 -12.25 -4.324 1 91.19 371 GLY A CA 1
ATOM 2897 C C . GLY A 1 371 ? -21.234 -11.648 -5.527 1 91.19 371 GLY A C 1
ATOM 2898 O O . GLY A 1 371 ? -21.375 -12.297 -6.562 1 91.19 371 GLY A O 1
ATOM 2899 N N . ALA A 1 372 ? -21.594 -10.383 -5.445 1 92.5 372 ALA A N 1
ATOM 2900 C CA . ALA A 1 372 ? -22.391 -9.742 -6.492 1 92.5 372 ALA A CA 1
ATOM 2901 C C . ALA A 1 372 ? -21.641 -9.734 -7.824 1 92.5 372 ALA A C 1
ATOM 2903 O O . ALA A 1 372 ? -22.219 -10.031 -8.867 1 92.5 372 ALA A O 1
ATOM 2904 N N . PHE A 1 373 ? -20.453 -9.43 -7.859 1 93.62 373 PHE A N 1
ATOM 2905 C CA . PHE A 1 373 ? -19.641 -9.359 -9.07 1 93.62 373 PHE A CA 1
ATOM 2906 C C . PHE A 1 373 ? -19.562 -10.727 -9.75 1 93.62 373 PHE A C 1
ATOM 2908 O O . PHE A 1 373 ? -19.766 -10.836 -10.961 1 93.62 373 PHE A O 1
ATOM 2915 N N . LEU A 1 374 ? -19.25 -11.734 -8.984 1 93.56 374 LEU A N 1
ATOM 2916 C CA . LEU A 1 374 ? -19.125 -13.086 -9.516 1 93.56 374 LEU A CA 1
ATOM 2917 C C . LEU A 1 374 ? -20.453 -13.609 -10.023 1 93.56 374 LEU A C 1
ATOM 2919 O O . LEU A 1 374 ? -20.531 -14.242 -11.078 1 93.56 374 LEU A O 1
ATOM 2923 N N . LYS A 1 375 ? -21.484 -13.352 -9.211 1 93.88 375 LYS A N 1
ATOM 2924 C CA . LYS A 1 375 ? -22.828 -13.758 -9.641 1 93.88 375 LYS A CA 1
ATOM 2925 C C . LYS A 1 375 ? -23.188 -13.133 -10.984 1 93.88 375 LYS A C 1
ATOM 2927 O O . LYS A 1 375 ? -23.703 -13.812 -11.875 1 93.88 375 LYS A O 1
ATOM 2932 N N . LYS A 1 376 ? -22.859 -11.883 -11.117 1 94.25 376 LYS A N 1
ATOM 2933 C CA . LYS A 1 376 ? -23.125 -11.188 -12.375 1 94.25 376 LYS A CA 1
ATOM 2934 C C . LYS A 1 376 ? -22.297 -11.781 -13.508 1 94.25 376 LYS A C 1
ATOM 2936 O O . LYS A 1 376 ? -22.828 -12.016 -14.602 1 94.25 376 LYS A O 1
ATOM 2941 N N . THR A 1 377 ? -21.062 -12.031 -13.273 1 94.12 377 THR A N 1
ATOM 2942 C CA . THR A 1 377 ? -20.156 -12.562 -14.281 1 94.12 377 THR A CA 1
ATOM 2943 C C . THR A 1 377 ? -20.641 -13.922 -14.781 1 94.12 377 THR A C 1
ATOM 2945 O O . THR A 1 377 ? -20.672 -14.164 -15.992 1 94.12 377 THR A O 1
ATOM 2948 N N . PHE A 1 378 ? -21.047 -14.781 -13.883 1 94.12 378 PHE A N 1
ATOM 2949 C CA . PHE A 1 378 ? -21.469 -16.125 -14.25 1 94.12 378 PHE A CA 1
ATOM 2950 C C . PHE A 1 378 ? -22.844 -16.109 -14.898 1 94.12 378 PHE A C 1
ATOM 2952 O O . PHE A 1 378 ? -23.188 -17 -15.672 1 94.12 378 PHE A O 1
ATOM 2959 N N . SER A 1 379 ? -23.609 -15.102 -14.578 1 93.31 379 SER A N 1
ATOM 2960 C CA . SER A 1 379 ? -24.906 -14.969 -15.219 1 93.31 379 SER A CA 1
ATOM 2961 C C . SER A 1 379 ? -24.766 -14.484 -16.656 1 93.31 379 SER A C 1
ATOM 2963 O O . SER A 1 379 ? -25.594 -14.805 -17.516 1 93.31 379 SER A O 1
ATOM 2965 N N . GLU A 1 380 ? -23.688 -13.805 -16.922 1 94.06 380 GLU A N 1
ATOM 2966 C CA . GLU A 1 380 ? -23.531 -13.164 -18.219 1 94.06 380 GLU A CA 1
ATOM 2967 C C . GLU A 1 380 ? -22.641 -14 -19.141 1 94.06 380 GLU A C 1
ATOM 2969 O O . GLU A 1 380 ? -22.453 -13.656 -20.312 1 94.06 380 GLU A O 1
ATOM 2974 N N . ASN A 1 381 ? -22.094 -15.086 -18.688 1 95.31 381 ASN A N 1
ATOM 2975 C CA . ASN A 1 381 ? -21.188 -15.938 -19.438 1 95.31 381 ASN A CA 1
ATOM 2976 C C . ASN A 1 381 ? -21.516 -17.422 -19.25 1 95.31 381 ASN A C 1
ATOM 2978 O O . ASN A 1 381 ? -22.078 -17.812 -18.219 1 95.31 381 ASN A O 1
ATOM 2982 N N . PRO A 1 382 ? -21.203 -18.219 -20.312 1 95.62 382 PRO A N 1
ATOM 2983 C CA . PRO A 1 382 ? -21.203 -19.641 -20.016 1 95.62 382 PRO A CA 1
ATOM 2984 C C . PRO A 1 382 ? -20.266 -20.016 -18.875 1 95.62 382 PRO A C 1
ATOM 2986 O O . PRO A 1 382 ? -19.156 -19.469 -18.781 1 95.62 382 PRO A O 1
ATOM 2989 N N . VAL A 1 383 ? -20.781 -20.891 -18 1 95.88 383 VAL A N 1
ATOM 2990 C CA . VAL A 1 383 ? -19.984 -21.266 -16.844 1 95.88 383 VAL A CA 1
ATOM 2991 C C . VAL A 1 383 ? -19.219 -22.562 -17.125 1 95.88 383 VAL A C 1
ATOM 2993 O O . VAL A 1 383 ? -19.797 -23.531 -17.625 1 95.88 383 VAL A O 1
ATOM 2996 N N . ASP A 1 384 ? -17.969 -22.578 -16.844 1 96.38 384 ASP A N 1
ATOM 2997 C CA . ASP A 1 384 ? -17.125 -23.75 -17 1 96.38 384 ASP A CA 1
ATOM 2998 C C . ASP A 1 384 ? -17.688 -24.938 -16.203 1 96.38 384 ASP A C 1
ATOM 3000 O O . ASP A 1 384 ? -18.203 -24.75 -15.102 1 96.38 384 ASP A O 1
ATOM 3004 N N . LYS A 1 385 ? -17.516 -26.109 -16.719 1 94.88 385 LYS A N 1
ATOM 3005 C CA . LYS A 1 385 ? -18.094 -27.297 -16.141 1 94.88 385 LYS A CA 1
ATOM 3006 C C . LYS A 1 385 ? -17.547 -27.562 -14.734 1 94.88 385 LYS A C 1
ATOM 3008 O O . LYS A 1 385 ? -18.266 -28.078 -13.867 1 94.88 385 LYS A O 1
ATOM 3013 N N . TYR A 1 386 ? -16.344 -27.188 -14.492 1 95.44 386 TYR A N 1
ATOM 3014 C CA . TYR A 1 386 ? -15.719 -27.469 -13.203 1 95.44 386 TYR A CA 1
ATOM 3015 C C . TYR A 1 386 ? -16 -26.359 -12.203 1 95.44 386 TYR A C 1
ATOM 3017 O O . TYR A 1 386 ? -15.617 -26.453 -11.039 1 95.44 386 TYR A O 1
ATOM 3025 N N . LEU A 1 387 ? -16.703 -25.297 -12.586 1 94.38 387 LEU A N 1
ATOM 3026 C CA . LEU A 1 387 ? -17.016 -24.188 -11.703 1 94.38 387 LEU A CA 1
ATOM 3027 C C . LEU A 1 387 ? -18.516 -24.125 -11.422 1 94.38 387 LEU A C 1
ATOM 3029 O O . LEU A 1 387 ? -18.984 -23.25 -10.688 1 94.38 387 LEU A O 1
ATOM 3033 N N . LYS A 1 388 ? -19.266 -25.016 -11.953 1 92.75 388 LYS A N 1
ATOM 3034 C CA . LYS A 1 388 ? -20.719 -24.984 -11.836 1 92.75 388 LYS A CA 1
ATOM 3035 C C . LYS A 1 388 ? -21.156 -25.078 -10.375 1 92.75 388 LYS A C 1
ATOM 3037 O O . LYS A 1 388 ? -22.062 -24.359 -9.953 1 92.75 388 LYS A O 1
ATOM 3042 N N . ARG A 1 389 ? -20.516 -25.906 -9.633 1 90.19 389 ARG A N 1
ATOM 3043 C CA . ARG A 1 389 ? -20.891 -26.047 -8.227 1 90.19 389 ARG A CA 1
ATOM 3044 C C . ARG A 1 389 ? -20.531 -24.797 -7.438 1 90.19 389 ARG A C 1
ATOM 3046 O O . ARG A 1 389 ? -21.297 -24.375 -6.559 1 90.19 389 ARG A O 1
ATOM 3053 N N . PHE A 1 390 ? -19.422 -24.328 -7.715 1 89.31 390 PHE A N 1
ATOM 3054 C CA . PHE A 1 390 ? -19.031 -23.078 -7.074 1 89.31 390 PHE A CA 1
ATOM 3055 C C . PHE A 1 390 ? -20.047 -21.984 -7.383 1 89.31 390 PHE A C 1
ATOM 3057 O O . PHE A 1 390 ? -20.484 -21.266 -6.48 1 89.31 390 PHE A O 1
ATOM 3064 N N . ALA A 1 391 ? -20.375 -21.797 -8.648 1 90 391 ALA A N 1
ATOM 3065 C CA . ALA A 1 391 ? -21.344 -20.781 -9.078 1 90 391 ALA A CA 1
ATOM 3066 C C . ALA A 1 391 ? -22.688 -21 -8.398 1 90 391 ALA A C 1
ATOM 3068 O O . ALA A 1 391 ? -23.375 -20.031 -8.055 1 90 391 ALA A O 1
ATOM 3069 N N . PHE A 1 392 ? -23 -22.219 -8.211 1 88.69 392 PHE A N 1
ATOM 3070 C CA . PHE A 1 392 ? -24.266 -22.547 -7.551 1 88.69 392 PHE A CA 1
ATOM 3071 C C . PHE A 1 392 ? -24.219 -22.141 -6.078 1 88.69 392 PHE A C 1
ATOM 3073 O O . PHE A 1 392 ? -25.188 -21.578 -5.559 1 88.69 392 PHE A O 1
ATOM 3080 N N . MET A 1 393 ? -23.125 -22.406 -5.457 1 85.19 393 MET A N 1
ATOM 3081 C CA . MET A 1 393 ? -22.969 -22.094 -4.039 1 85.19 393 MET A CA 1
ATOM 3082 C C . MET A 1 393 ? -23.062 -20.594 -3.805 1 85.19 393 MET A C 1
ATOM 3084 O O . MET A 1 393 ? -23.547 -20.141 -2.768 1 85.19 393 MET A O 1
ATOM 3088 N N . LEU A 1 394 ? -22.656 -19.828 -4.734 1 85.69 394 LEU A N 1
ATOM 3089 C CA . LEU A 1 394 ? -22.688 -18.375 -4.629 1 85.69 394 LEU A CA 1
ATOM 3090 C C . LEU A 1 394 ? -24.125 -17.859 -4.617 1 85.69 394 LEU A C 1
ATOM 3092 O O . LEU A 1 394 ? -24.391 -16.781 -4.105 1 85.69 394 LEU A O 1
ATOM 3096 N N . LYS A 1 395 ? -25.031 -18.656 -5.113 1 86.94 395 LYS A N 1
ATOM 3097 C CA . LYS A 1 395 ? -26.422 -18.219 -5.273 1 86.94 395 LYS A CA 1
ATOM 3098 C C . LYS A 1 395 ? -27.25 -18.578 -4.043 1 86.94 395 LYS A C 1
ATOM 3100 O O . LYS A 1 395 ? -28.391 -18.109 -3.906 1 86.94 395 LYS A O 1
ATOM 3105 N N . ILE A 1 396 ? -26.656 -19.344 -3.176 1 87.31 396 ILE A N 1
ATOM 3106 C CA . ILE A 1 396 ? -27.422 -19.734 -1.991 1 87.31 396 ILE A CA 1
ATOM 3107 C C . ILE A 1 396 ? -27.688 -18.516 -1.119 1 87.31 396 ILE A C 1
ATOM 3109 O O . ILE A 1 396 ? -26.75 -17.812 -0.728 1 87.31 396 ILE A O 1
ATOM 3113 N N . PRO A 1 397 ? -28.922 -18.328 -0.817 1 86.19 397 PRO A N 1
ATOM 3114 C CA . PRO A 1 397 ? -29.281 -17.156 -0.021 1 86.19 397 PRO A CA 1
ATOM 3115 C C . PRO A 1 397 ? -28.641 -17.156 1.36 1 86.19 397 PRO A C 1
ATOM 3117 O O . PRO A 1 397 ? -28.438 -18.219 1.955 1 86.19 397 PRO A O 1
ATOM 3120 N N . LEU A 1 398 ? -28.453 -16.031 1.866 1 83.06 398 LEU A N 1
ATOM 3121 C CA . LEU A 1 398 ? -27.734 -15.859 3.125 1 83.06 398 LEU A CA 1
ATOM 3122 C C . LEU A 1 398 ? -28.484 -16.531 4.273 1 83.06 398 LEU A C 1
ATOM 3124 O O . LEU A 1 398 ? -27.875 -17.078 5.184 1 83.06 398 LEU A O 1
ATOM 3128 N N . CYS A 1 399 ? -29.766 -16.391 4.289 1 83.81 399 CYS A N 1
ATOM 3129 C CA . CYS A 1 399 ? -30.562 -16.969 5.355 1 83.81 399 CYS A CA 1
ATOM 3130 C C . CYS A 1 399 ? -30.375 -18.484 5.406 1 83.81 399 CYS A C 1
ATOM 3132 O O . CYS A 1 399 ? -30.297 -19.078 6.488 1 83.81 399 CYS A O 1
ATOM 3134 N N . ILE A 1 400 ? -30.312 -19.078 4.297 1 86.81 400 ILE A N 1
ATOM 3135 C CA . ILE A 1 400 ? -30.109 -20.516 4.215 1 86.81 400 ILE A CA 1
ATOM 3136 C C . ILE A 1 400 ? -28.688 -20.859 4.637 1 86.81 400 ILE A C 1
ATOM 3138 O O . ILE A 1 400 ? -28.453 -21.844 5.348 1 86.81 400 ILE A O 1
ATOM 3142 N N . ARG A 1 401 ? -27.75 -20.078 4.18 1 85.38 401 ARG A N 1
ATOM 3143 C CA . ARG A 1 401 ? -26.359 -20.281 4.562 1 85.38 401 ARG A CA 1
ATOM 3144 C C . ARG A 1 401 ? -26.203 -20.234 6.078 1 85.38 401 ARG A C 1
ATOM 3146 O O . ARG A 1 401 ? -25.469 -21.031 6.656 1 85.38 401 ARG A O 1
ATOM 3153 N N . TRP A 1 402 ? -26.875 -19.281 6.605 1 83 402 TRP A N 1
ATOM 3154 C CA . TRP A 1 402 ? -26.781 -19.109 8.047 1 83 402 TRP A CA 1
ATOM 3155 C C . TRP A 1 402 ? -27.328 -20.328 8.781 1 83 402 TRP A C 1
ATOM 3157 O O . TRP A 1 402 ? -26.719 -20.797 9.742 1 83 402 TRP A O 1
ATOM 3167 N N . LEU A 1 403 ? -28.391 -20.812 8.367 1 85.25 403 LEU A N 1
ATOM 3168 C CA . LEU A 1 403 ? -29.016 -21.984 8.984 1 85.25 403 LEU A CA 1
ATOM 3169 C C . LEU A 1 403 ? -28.125 -23.219 8.82 1 85.25 403 LEU A C 1
ATOM 3171 O O . LEU A 1 403 ? -27.938 -23.984 9.766 1 85.25 403 LEU A O 1
ATOM 3175 N N . LEU A 1 404 ? -27.641 -23.328 7.68 1 85.88 404 LEU A N 1
ATOM 3176 C CA . LEU A 1 404 ? -26.797 -24.484 7.395 1 85.88 404 LEU A CA 1
ATOM 3177 C C . LEU A 1 404 ? -25.5 -24.406 8.195 1 85.88 404 LEU A C 1
ATOM 3179 O O . LEU A 1 404 ? -24.969 -25.438 8.617 1 85.88 404 LEU A O 1
ATOM 3183 N N . ALA A 1 405 ? -25.062 -23.266 8.375 1 86.94 405 ALA A N 1
ATOM 3184 C CA . ALA A 1 405 ? -23.828 -23.078 9.133 1 86.94 405 ALA A CA 1
ATOM 3185 C C . ALA A 1 405 ? -23.969 -23.594 10.562 1 86.94 405 ALA A C 1
ATOM 3187 O O . ALA A 1 405 ? -23.031 -24.141 11.133 1 86.94 405 ALA A O 1
ATOM 3188 N N . PHE A 1 406 ? -25.062 -23.391 11.07 1 85.31 406 PHE A N 1
ATOM 3189 C CA . PHE A 1 406 ? -25.312 -23.875 12.414 1 85.31 406 PHE A CA 1
ATOM 3190 C C . PHE A 1 406 ? -25.266 -25.406 12.461 1 85.31 406 PHE A C 1
ATOM 3192 O O . PHE A 1 406 ? -24.734 -25.984 13.414 1 85.31 406 PHE A O 1
ATOM 3199 N N . ILE A 1 407 ? -25.734 -25.984 11.508 1 83.12 407 ILE A N 1
ATOM 3200 C CA . ILE A 1 407 ? -25.766 -27.438 11.43 1 83.12 407 ILE A CA 1
ATOM 3201 C C . ILE A 1 407 ? -24.359 -27.984 11.203 1 83.12 407 ILE A C 1
ATOM 3203 O O . ILE A 1 407 ? -23.938 -28.938 11.852 1 83.12 407 ILE A O 1
ATOM 3207 N N . PHE A 1 408 ? -23.672 -27.312 10.367 1 85.44 408 PHE A N 1
ATOM 3208 C CA . PHE A 1 408 ? -22.359 -27.812 9.961 1 85.44 408 PHE A CA 1
ATOM 3209 C C . PHE A 1 408 ? -21.312 -27.484 11.008 1 85.44 408 PHE A C 1
ATOM 3211 O O . PHE A 1 408 ? -20.25 -28.094 11.047 1 85.44 408 PHE A O 1
ATOM 3218 N N . ASP A 1 409 ? -21.609 -26.562 11.812 1 82.94 409 ASP A N 1
ATOM 3219 C CA . ASP A 1 409 ? -20.672 -26.125 12.836 1 82.94 409 ASP A CA 1
ATOM 3220 C C . ASP A 1 409 ? -20.203 -27.297 13.695 1 82.94 409 ASP A C 1
ATOM 3222 O O . ASP A 1 409 ? -19.062 -27.297 14.188 1 82.94 409 ASP A O 1
ATOM 3226 N N . ILE A 1 410 ? -20.969 -28.344 13.789 1 79.5 410 ILE A N 1
ATOM 3227 C CA . ILE A 1 410 ? -20.703 -29.469 14.688 1 79.5 410 ILE A CA 1
ATOM 3228 C C . ILE A 1 410 ? -19.766 -30.453 14.023 1 79.5 410 ILE A C 1
ATOM 3230 O O . ILE A 1 410 ? -18.844 -30.984 14.664 1 79.5 410 ILE A O 1
ATOM 3234 N N . PHE A 1 411 ? -19.891 -30.641 12.719 1 81.25 411 PHE A N 1
ATOM 3235 C CA . PHE A 1 411 ? -19.141 -31.75 12.172 1 81.25 411 PHE A CA 1
ATOM 3236 C C . PHE A 1 411 ? -18.25 -31.297 11.008 1 81.25 411 PHE A C 1
ATOM 3238 O O . PHE A 1 411 ? -17.406 -32.031 10.539 1 81.25 411 PHE A O 1
ATOM 3245 N N . CYS A 1 412 ? -18.438 -30.125 10.602 1 85.94 412 CYS A N 1
ATOM 3246 C CA . CYS A 1 412 ? -17.609 -29.609 9.516 1 85.94 412 CYS A CA 1
ATOM 3247 C C . CYS A 1 412 ? -17.344 -28.109 9.711 1 85.94 412 CYS A C 1
ATOM 3249 O O . CYS A 1 412 ? -17.859 -27.281 8.961 1 85.94 412 CYS A O 1
ATOM 3251 N N . PRO A 1 413 ? -16.484 -27.781 10.562 1 82.75 413 PRO A N 1
ATOM 3252 C CA . PRO A 1 413 ? -16.219 -26.375 10.883 1 82.75 413 PRO A CA 1
ATOM 3253 C C . PRO A 1 413 ? -15.719 -25.578 9.688 1 82.75 413 PRO A C 1
ATOM 3255 O O . PRO A 1 413 ? -16 -24.375 9.57 1 82.75 413 PRO A O 1
ATOM 3258 N N . GLN A 1 414 ? -15.055 -26.203 8.773 1 84.06 414 GLN A N 1
ATOM 3259 C CA . GLN A 1 414 ? -14.555 -25.516 7.586 1 84.06 414 GLN A CA 1
ATOM 3260 C C . GLN A 1 414 ? -15.703 -24.938 6.754 1 84.06 414 GLN A C 1
ATOM 3262 O O . GLN A 1 414 ? -15.672 -23.766 6.363 1 84.06 414 GLN A O 1
ATOM 3267 N N . LEU A 1 415 ? -16.625 -25.75 6.574 1 83.38 415 LEU A N 1
ATOM 3268 C CA . LEU A 1 415 ? -17.797 -25.328 5.797 1 83.38 415 LEU A CA 1
ATOM 3269 C C . LEU A 1 415 ? -18.609 -24.297 6.559 1 83.38 415 LEU A C 1
ATOM 3271 O O . LEU A 1 415 ? -19.156 -23.375 5.957 1 83.38 415 LEU A O 1
ATOM 3275 N N . ALA A 1 416 ? -18.656 -24.469 7.801 1 85.56 416 ALA A N 1
ATOM 3276 C CA . ALA A 1 416 ? -19.406 -23.516 8.625 1 85.56 416 ALA A CA 1
ATOM 3277 C C . ALA A 1 416 ? -18.781 -22.125 8.555 1 85.56 416 ALA A C 1
ATOM 3279 O O . ALA A 1 416 ? -19.5 -21.125 8.461 1 85.56 416 ALA A O 1
ATOM 3280 N N . ILE A 1 417 ? -17.562 -22.078 8.578 1 85.06 417 ILE A N 1
ATOM 3281 C CA . ILE A 1 417 ? -16.859 -20.797 8.5 1 85.06 417 ILE A CA 1
ATOM 3282 C C . ILE A 1 417 ? -17.156 -20.125 7.16 1 85.06 417 ILE A C 1
ATOM 3284 O O . ILE A 1 417 ? -17.469 -18.938 7.109 1 85.06 417 ILE A O 1
ATOM 3288 N N . LEU A 1 418 ? -17.078 -20.891 6.133 1 84.31 418 LEU A N 1
ATOM 3289 C CA . LEU A 1 418 ? -17.344 -20.375 4.797 1 84.31 418 LEU A CA 1
ATOM 3290 C C . LEU A 1 418 ? -18.766 -19.844 4.699 1 84.31 418 LEU A C 1
ATOM 3292 O O . LEU A 1 418 ? -19 -18.797 4.094 1 84.31 418 LEU A O 1
ATOM 3296 N N . MET A 1 419 ? -19.625 -20.547 5.289 1 85.44 419 MET A N 1
ATOM 3297 C CA . MET A 1 419 ? -21.031 -20.188 5.203 1 85.44 419 MET A CA 1
ATOM 3298 C C . MET A 1 419 ? -21.344 -18.938 6.02 1 85.44 419 MET A C 1
ATOM 3300 O O . MET A 1 419 ? -22.219 -18.156 5.664 1 85.44 419 MET A O 1
ATOM 3304 N N . ARG A 1 420 ? -20.516 -18.719 6.973 1 83.81 420 ARG A N 1
ATOM 3305 C CA . ARG A 1 420 ? -20.766 -17.562 7.848 1 83.81 420 ARG A CA 1
ATOM 3306 C C . ARG A 1 420 ? -19.984 -16.344 7.379 1 83.81 420 ARG A C 1
ATOM 3308 O O . ARG A 1 420 ? -20.281 -15.219 7.781 1 83.81 420 ARG A O 1
ATOM 3315 N N . ALA A 1 421 ? -19.109 -16.609 6.582 1 85.69 421 ALA A N 1
ATOM 3316 C CA . ALA A 1 421 ? -18.203 -15.531 6.191 1 85.69 421 ALA A CA 1
ATOM 3317 C C . ALA A 1 421 ? -18.812 -14.695 5.066 1 85.69 421 ALA A C 1
ATOM 3319 O O . ALA A 1 421 ? -18.469 -14.891 3.895 1 85.69 421 ALA A O 1
ATOM 3320 N N . TYR A 1 422 ? -19.656 -13.742 5.414 1 87.19 422 TYR A N 1
ATOM 3321 C CA . TYR A 1 422 ? -20.281 -12.875 4.41 1 87.19 422 TYR A CA 1
ATOM 3322 C C . TYR A 1 422 ? -20.5 -11.469 4.957 1 87.19 422 TYR A C 1
ATOM 3324 O O . TYR A 1 422 ? -20.516 -11.266 6.176 1 87.19 422 TYR A O 1
ATOM 3332 N N . VAL A 1 423 ? -20.578 -10.57 4.051 1 90.69 423 VAL A N 1
ATOM 3333 C CA . VAL A 1 423 ? -20.922 -9.188 4.375 1 90.69 423 VAL A CA 1
ATOM 3334 C C . VAL A 1 423 ? -22.312 -8.859 3.842 1 90.69 423 VAL A C 1
ATOM 3336 O O . VAL A 1 423 ? -22.703 -9.312 2.758 1 90.69 423 VAL A O 1
ATOM 3339 N N . ARG A 1 424 ? -23.125 -8.055 4.645 1 91.5 424 ARG A N 1
ATOM 3340 C CA . ARG A 1 424 ? -24.5 -7.746 4.273 1 91.5 424 ARG A CA 1
ATOM 3341 C C . ARG A 1 424 ? -24.672 -6.25 4.027 1 91.5 424 ARG A C 1
ATOM 3343 O O . ARG A 1 424 ? -25.531 -5.844 3.232 1 91.5 424 ARG A O 1
ATOM 3350 N N . THR A 1 425 ? -23.906 -5.453 4.691 1 94 425 THR A N 1
ATOM 3351 C CA . THR A 1 425 ? -24.031 -4 4.625 1 94 425 THR A CA 1
ATOM 3352 C C . THR A 1 425 ? -22.656 -3.355 4.391 1 94 425 THR A C 1
ATOM 3354 O O . THR A 1 425 ? -21.625 -3.996 4.582 1 94 425 THR A O 1
ATOM 3357 N N . PRO A 1 426 ? -22.75 -2.078 3.92 1 94.12 426 PRO A N 1
ATOM 3358 C CA . PRO A 1 426 ? -21.484 -1.364 3.816 1 94.12 426 PRO A CA 1
ATOM 3359 C C . PRO A 1 426 ? -20.719 -1.317 5.141 1 94.12 426 PRO A C 1
ATOM 3361 O O . PRO A 1 426 ? -19.484 -1.394 5.152 1 94.12 426 PRO A O 1
ATOM 3364 N N . ASN A 1 427 ? -21.406 -1.265 6.223 1 94.94 427 ASN A N 1
ATOM 3365 C CA . ASN A 1 427 ? -20.766 -1.257 7.531 1 94.94 427 ASN A CA 1
ATOM 3366 C C . ASN A 1 427 ? -20.047 -2.574 7.812 1 94.94 427 ASN A C 1
ATOM 3368 O O . ASN A 1 427 ? -18.969 -2.582 8.422 1 94.94 427 ASN A O 1
ATOM 3372 N N . ASP A 1 428 ? -20.656 -3.674 7.375 1 94.94 428 ASP A N 1
ATOM 3373 C CA . ASP A 1 428 ? -20 -4.969 7.52 1 94.94 428 ASP A CA 1
ATOM 3374 C C . ASP A 1 428 ? -18.656 -4.996 6.773 1 94.94 428 ASP A C 1
ATOM 3376 O O . ASP A 1 428 ? -17.688 -5.574 7.254 1 94.94 428 ASP A O 1
ATOM 3380 N N . VAL A 1 429 ? -18.719 -4.387 5.598 1 94.56 429 VAL A N 1
ATOM 3381 C CA . VAL A 1 429 ? -17.516 -4.344 4.785 1 94.56 429 VAL A CA 1
ATOM 3382 C C . VAL A 1 429 ? -16.422 -3.559 5.52 1 94.56 429 VAL A C 1
ATOM 3384 O O . VAL A 1 429 ? -15.305 -4.043 5.676 1 94.56 429 VAL A O 1
ATOM 3387 N N . ARG A 1 430 ? -16.734 -2.42 6 1 94.62 430 ARG A N 1
ATOM 3388 C CA . ARG A 1 430 ? -15.781 -1.587 6.723 1 94.62 430 ARG A CA 1
ATOM 3389 C C . ARG A 1 430 ? -15.25 -2.303 7.961 1 94.62 430 ARG A C 1
ATOM 3391 O O . ARG A 1 430 ? -14.047 -2.285 8.227 1 94.62 430 ARG A O 1
ATOM 3398 N N . GLN A 1 431 ? -16.109 -2.916 8.719 1 95.31 431 GLN A N 1
ATOM 3399 C CA . GLN A 1 431 ? -15.727 -3.613 9.938 1 95.31 431 GLN A CA 1
ATOM 3400 C C . GLN A 1 431 ? -14.789 -4.777 9.633 1 95.31 431 GLN A C 1
ATOM 3402 O O . GLN A 1 431 ? -13.844 -5.039 10.383 1 95.31 431 GLN A O 1
ATOM 3407 N N . SER A 1 432 ? -15.141 -5.484 8.586 1 95.25 432 SER A N 1
ATOM 3408 C CA . SER A 1 432 ? -14.266 -6.582 8.18 1 95.25 432 SER A CA 1
ATOM 3409 C C . SER A 1 432 ? -12.867 -6.086 7.84 1 95.25 432 SER A C 1
ATOM 3411 O O . SER A 1 432 ? -11.875 -6.727 8.195 1 95.25 432 SER A O 1
ATOM 3413 N N . GLN A 1 433 ? -12.812 -5.016 7.168 1 95.06 433 GLN A N 1
ATOM 3414 C CA . GLN A 1 433 ? -11.516 -4.434 6.82 1 95.06 433 GLN A CA 1
ATOM 3415 C C . GLN A 1 433 ? -10.766 -3.975 8.07 1 95.06 433 GLN A C 1
ATOM 3417 O O . GLN A 1 433 ? -9.562 -4.191 8.188 1 95.06 433 GLN A O 1
ATOM 3422 N N . GLU A 1 434 ? -11.484 -3.383 8.984 1 95.75 434 GLU A N 1
ATOM 3423 C CA . GLU A 1 434 ? -10.898 -2.951 10.25 1 95.75 434 GLU A CA 1
ATOM 3424 C C . GLU A 1 434 ? -10.336 -4.137 11.023 1 95.75 434 GLU A C 1
ATOM 3426 O O . GLU A 1 434 ? -9.211 -4.082 11.531 1 95.75 434 GLU A O 1
ATOM 3431 N N . GLN A 1 435 ? -11.117 -5.16 11.094 1 96.5 435 GLN A N 1
ATOM 3432 C CA . GLN A 1 435 ? -10.703 -6.355 11.82 1 96.5 435 GLN A CA 1
ATOM 3433 C C . GLN A 1 435 ? -9.5 -7.016 11.148 1 96.5 435 GLN A C 1
ATOM 3435 O O . GLN A 1 435 ? -8.641 -7.582 11.82 1 96.5 435 GLN A O 1
ATOM 3440 N N . LEU A 1 436 ? -9.453 -6.969 9.875 1 96.69 436 LEU A N 1
ATOM 3441 C CA . LEU A 1 436 ? -8.312 -7.516 9.148 1 96.69 436 LEU A CA 1
ATOM 3442 C C . LEU A 1 436 ? -7.039 -6.734 9.477 1 96.69 436 LEU A C 1
ATOM 3444 O O . LEU A 1 436 ? -5.984 -7.328 9.719 1 96.69 436 LEU A O 1
ATOM 3448 N N . ASP A 1 437 ? -7.156 -5.441 9.492 1 95.31 437 ASP A N 1
ATOM 3449 C CA . ASP A 1 437 ? -6.016 -4.625 9.891 1 95.31 437 ASP A CA 1
ATOM 3450 C C . ASP A 1 437 ? -5.504 -5.027 11.273 1 95.31 437 ASP A C 1
ATOM 3452 O O . ASP A 1 437 ? -4.297 -5.133 11.492 1 95.31 437 ASP A O 1
ATOM 3456 N N . GLU A 1 438 ? -6.43 -5.223 12.141 1 96.19 438 GLU A N 1
ATOM 3457 C CA . GLU A 1 438 ? -6.082 -5.633 13.5 1 96.19 438 GLU A CA 1
ATOM 3458 C C . GLU A 1 438 ? -5.41 -7 13.508 1 96.19 438 GLU A C 1
ATOM 3460 O O . GLU A 1 438 ? -4.469 -7.23 14.273 1 96.19 438 GLU A O 1
ATOM 3465 N N . TYR A 1 439 ? -5.906 -7.875 12.68 1 97.12 439 TYR A N 1
ATOM 3466 C CA . TYR A 1 439 ? -5.348 -9.219 12.617 1 97.12 439 TYR A CA 1
ATOM 3467 C C . TYR A 1 439 ? -3.92 -9.195 12.086 1 97.12 439 TYR A C 1
ATOM 3469 O O . TYR A 1 439 ? -3.055 -9.914 12.586 1 97.12 439 TYR A O 1
ATOM 3477 N N . VAL A 1 440 ? -3.666 -8.43 11.094 1 97 440 VAL A N 1
ATOM 3478 C CA . VAL A 1 440 ? -2.324 -8.305 10.539 1 97 440 VAL A CA 1
ATOM 3479 C C . VAL A 1 440 ? -1.357 -7.836 11.625 1 97 440 VAL A C 1
ATOM 3481 O O . VAL A 1 440 ? -0.25 -8.359 11.75 1 97 440 VAL A O 1
ATOM 3484 N N . GLN A 1 441 ? -1.766 -6.906 12.398 1 95.81 441 GLN A N 1
ATOM 3485 C CA . GLN A 1 441 ? -0.937 -6.418 13.5 1 95.81 441 GLN A CA 1
ATOM 3486 C C . GLN A 1 441 ? -0.66 -7.527 14.516 1 95.81 441 GLN A C 1
ATOM 3488 O O . GLN A 1 441 ? 0.47 -7.68 14.984 1 95.81 441 GLN A O 1
ATOM 3493 N N . LYS A 1 442 ? -1.688 -8.258 14.82 1 96.69 442 LYS A N 1
ATOM 3494 C CA . LYS A 1 442 ? -1.557 -9.344 15.781 1 96.69 442 LYS A CA 1
ATOM 3495 C C . LYS A 1 442 ? -0.566 -10.398 15.289 1 96.69 442 LYS A C 1
ATOM 3497 O O . LYS A 1 442 ? 0.293 -10.852 16.047 1 96.69 442 LYS A O 1
ATOM 3502 N N . PHE A 1 443 ? -0.721 -10.789 14.062 1 97.69 443 PHE A N 1
ATOM 3503 C CA . PHE A 1 443 ? 0.167 -11.781 13.477 1 97.69 443 PHE A CA 1
ATOM 3504 C C . PHE A 1 443 ? 1.61 -11.289 13.492 1 97.69 443 PHE A C 1
ATOM 3506 O O . PHE A 1 443 ? 2.52 -12.039 13.852 1 97.69 443 PHE A O 1
ATOM 3513 N N . THR A 1 444 ? 1.856 -10.086 13.125 1 97.75 444 THR A N 1
ATOM 3514 C CA . THR A 1 444 ? 3.191 -9.492 13.07 1 97.75 444 THR A CA 1
ATOM 3515 C C . THR A 1 444 ? 3.807 -9.43 14.469 1 97.75 444 THR A C 1
ATOM 3517 O O . THR A 1 444 ? 4.992 -9.727 14.641 1 97.75 444 THR A O 1
ATOM 3520 N N . GLU A 1 445 ? 2.992 -9.023 15.406 1 96.62 445 GLU A N 1
ATOM 3521 C CA . GLU A 1 445 ? 3.477 -8.945 16.781 1 96.62 445 GLU A CA 1
ATOM 3522 C C . GLU A 1 445 ? 3.939 -10.312 17.281 1 96.62 445 GLU A C 1
ATOM 3524 O O . GLU A 1 445 ? 4.98 -10.414 17.938 1 96.62 445 GLU A O 1
ATOM 3529 N N . GLN A 1 446 ? 3.146 -11.32 17.016 1 97.44 446 GLN A N 1
ATOM 3530 C CA . GLN A 1 446 ? 3.537 -12.672 17.406 1 97.44 446 GLN A CA 1
ATOM 3531 C C . GLN A 1 446 ? 4.832 -13.094 16.719 1 97.44 446 GLN A C 1
ATOM 3533 O O . GLN A 1 446 ? 5.691 -13.727 17.328 1 97.44 446 GLN A O 1
ATOM 3538 N N . TRP A 1 447 ? 4.934 -12.812 15.445 1 98 447 TRP A N 1
ATOM 3539 C CA . TRP A 1 447 ? 6.141 -13.109 14.68 1 98 447 TRP A CA 1
ATOM 3540 C C . TRP A 1 447 ? 7.363 -12.445 15.305 1 98 447 TRP A C 1
ATOM 3542 O O . TRP A 1 447 ? 8.383 -13.102 15.523 1 98 447 TRP A O 1
ATOM 3552 N N . LEU A 1 448 ? 7.25 -11.18 15.602 1 96.94 448 LEU A N 1
ATOM 3553 C CA . LEU A 1 448 ? 8.367 -10.414 16.156 1 96.94 448 LEU A CA 1
ATOM 3554 C C . LEU A 1 448 ? 8.727 -10.906 17.547 1 96.94 448 LEU A C 1
ATOM 3556 O O . LEU A 1 448 ? 9.906 -10.992 17.906 1 96.94 448 LEU A O 1
ATOM 3560 N N . ALA A 1 449 ? 7.684 -11.219 18.328 1 96.56 449 ALA A N 1
ATOM 3561 C CA . ALA A 1 449 ? 7.922 -11.734 19.672 1 96.56 449 ALA A CA 1
ATOM 3562 C C . ALA A 1 449 ? 8.68 -13.055 19.625 1 96.56 449 ALA A C 1
ATOM 3564 O O . ALA A 1 449 ? 9.453 -13.367 20.531 1 96.56 449 ALA A O 1
ATOM 3565 N N . SER A 1 450 ? 8.516 -13.789 18.531 1 97.25 450 SER A N 1
ATOM 3566 C CA . SER A 1 450 ? 9.18 -15.078 18.375 1 97.25 450 SER A CA 1
ATOM 3567 C C . SER A 1 450 ? 10.562 -14.922 17.75 1 97.25 450 SER A C 1
ATOM 3569 O O . SER A 1 450 ? 11.297 -15.891 17.609 1 97.25 450 SER A O 1
ATOM 3571 N N . ASN A 1 451 ? 10.914 -13.742 17.328 1 96.88 451 ASN A N 1
ATOM 3572 C CA . ASN A 1 451 ? 12.211 -13.406 16.75 1 96.88 451 ASN A CA 1
ATOM 3573 C C . ASN A 1 451 ? 12.539 -14.312 15.57 1 96.88 451 ASN A C 1
ATOM 3575 O O . ASN A 1 451 ? 13.625 -14.898 15.516 1 96.88 451 ASN A O 1
ATOM 3579 N N . LEU A 1 452 ? 11.609 -14.5 14.672 1 98.06 452 LEU A N 1
ATOM 3580 C CA . LEU A 1 452 ? 11.789 -15.406 13.539 1 98.06 452 LEU A CA 1
ATOM 3581 C C . LEU A 1 452 ? 12.414 -14.672 12.352 1 98.06 452 LEU A C 1
ATOM 3583 O O . LEU A 1 452 ? 12.07 -13.516 12.086 1 98.06 452 LEU A O 1
ATOM 3587 N N . ASP A 1 453 ? 13.289 -15.328 11.688 1 98.31 453 ASP A N 1
ATOM 3588 C CA . ASP A 1 453 ? 13.805 -14.82 10.422 1 98.31 453 ASP A CA 1
ATOM 3589 C C . ASP A 1 453 ? 12.836 -15.133 9.273 1 98.31 453 ASP A C 1
ATOM 3591 O O . ASP A 1 453 ? 12.633 -14.305 8.383 1 98.31 453 ASP A O 1
ATOM 3595 N N . LEU A 1 454 ? 12.359 -16.312 9.273 1 98.75 454 LEU A N 1
ATOM 3596 C CA . LEU A 1 454 ? 11.453 -16.828 8.25 1 98.75 454 LEU A CA 1
ATOM 3597 C C . LEU A 1 454 ? 10.508 -17.875 8.836 1 98.75 454 LEU A C 1
ATOM 3599 O O . LEU A 1 454 ? 10.664 -18.281 9.984 1 98.75 454 LEU A O 1
ATOM 3603 N N . LEU A 1 455 ? 9.5 -18.203 8.055 1 98.31 455 LEU A N 1
ATOM 3604 C CA . LEU A 1 455 ? 8.523 -19.234 8.414 1 98.31 455 LEU A CA 1
ATOM 3605 C C . LEU A 1 455 ? 8.352 -20.234 7.281 1 98.31 455 LEU A C 1
ATOM 3607 O O . LEU A 1 455 ? 8.18 -19.859 6.125 1 98.31 455 LEU A O 1
ATOM 3611 N N . ILE A 1 456 ? 8.438 -21.5 7.582 1 97.94 456 ILE A N 1
ATOM 3612 C CA . ILE A 1 456 ? 8.234 -22.562 6.602 1 97.94 456 ILE A CA 1
ATOM 3613 C C . ILE A 1 456 ? 6.898 -23.266 6.863 1 97.94 456 ILE A C 1
ATOM 3615 O O . ILE A 1 456 ? 6.633 -23.719 7.98 1 97.94 456 ILE A O 1
ATOM 3619 N N . VAL A 1 457 ? 6.086 -23.328 5.859 1 95.81 457 VAL A N 1
ATOM 3620 C CA . VAL A 1 457 ? 4.781 -23.969 5.957 1 95.81 457 VAL A CA 1
ATOM 3621 C C . VAL A 1 457 ? 4.496 -24.781 4.691 1 95.81 457 VAL A C 1
ATOM 3623 O O . VAL A 1 457 ? 5.223 -24.656 3.699 1 95.81 457 VAL A O 1
ATOM 3626 N N . PRO A 1 458 ? 3.492 -25.641 4.703 1 95.12 458 PRO A N 1
ATOM 3627 C CA . PRO A 1 458 ? 3.129 -26.328 3.467 1 95.12 458 PRO A CA 1
ATOM 3628 C C . PRO A 1 458 ? 2.717 -25.375 2.348 1 95.12 458 PRO A C 1
ATOM 3630 O O . PRO A 1 458 ? 2.123 -24.328 2.615 1 95.12 458 PRO A O 1
ATOM 3633 N N . ALA A 1 459 ? 3.023 -25.734 1.171 1 95.12 459 ALA A N 1
ATOM 3634 C CA . ALA A 1 459 ? 2.643 -24.891 0.041 1 95.12 459 ALA A CA 1
ATOM 3635 C C . ALA A 1 459 ? 1.128 -24.859 -0.135 1 95.12 459 ALA A C 1
ATOM 3637 O O . ALA A 1 459 ? 0.57 -23.844 -0.577 1 95.12 459 ALA A O 1
ATOM 3638 N N . PHE A 1 460 ? 0.516 -25.984 0.13 1 94.19 460 PHE A N 1
ATOM 3639 C CA . PHE A 1 460 ? -0.93 -26.109 0.001 1 94.19 460 PHE A CA 1
ATOM 3640 C C . PHE A 1 460 ? -1.431 -27.312 0.789 1 94.19 460 PHE A C 1
ATOM 3642 O O . PHE A 1 460 ? -0.637 -28.062 1.37 1 94.19 460 PHE A O 1
ATOM 3649 N N . ALA A 1 461 ? -2.715 -27.547 0.812 1 91.12 461 ALA A N 1
ATOM 3650 C CA . ALA A 1 461 ? -3.322 -28.562 1.668 1 91.12 461 ALA A CA 1
ATOM 3651 C C . ALA A 1 461 ? -3.141 -29.953 1.078 1 91.12 461 ALA A C 1
ATOM 3653 O O . ALA A 1 461 ? -3.105 -30.953 1.812 1 91.12 461 ALA A O 1
ATOM 3654 N N . PHE A 1 462 ? -3.016 -30.078 -0.179 1 93.44 462 PHE A N 1
ATOM 3655 C CA . PHE A 1 462 ? -2.936 -31.359 -0.879 1 93.44 462 PHE A CA 1
ATOM 3656 C C . PHE A 1 462 ? -2.184 -31.203 -2.195 1 93.44 462 PHE A C 1
ATOM 3658 O O . PHE A 1 462 ? -1.993 -30.094 -2.684 1 93.44 462 PHE A O 1
ATOM 3665 N N . PRO A 1 463 ? -1.631 -32.312 -2.725 1 95.25 463 PRO A N 1
ATOM 3666 C CA . PRO A 1 463 ? -1.052 -32.25 -4.066 1 95.25 463 PRO A CA 1
ATOM 3667 C C . PRO A 1 463 ? -2.104 -32.031 -5.156 1 95.25 463 PRO A C 1
ATOM 3669 O O . PRO A 1 463 ? -3.281 -31.844 -4.852 1 95.25 463 PRO A O 1
ATOM 3672 N N . ALA A 1 464 ? -1.667 -31.969 -6.438 1 97.62 464 ALA A N 1
ATOM 3673 C CA . ALA A 1 464 ? -2.588 -31.766 -7.551 1 97.62 464 ALA A CA 1
ATOM 3674 C C . ALA A 1 464 ? -3.77 -32.719 -7.477 1 97.62 464 ALA A C 1
ATOM 3676 O O . ALA A 1 464 ? -3.594 -33.906 -7.18 1 97.62 464 ALA A O 1
ATOM 3677 N N . ILE A 1 465 ? -4.938 -32.281 -7.734 1 96.56 465 ILE A N 1
ATOM 3678 C CA . ILE A 1 465 ? -6.145 -33.062 -7.531 1 96.56 465 ILE A CA 1
ATOM 3679 C C . ILE A 1 465 ? -6.914 -33.188 -8.844 1 96.56 465 ILE A C 1
ATOM 3681 O O . ILE A 1 465 ? -6.648 -32.438 -9.797 1 96.56 465 ILE A O 1
ATOM 3685 N N . PRO A 1 466 ? -7.883 -34.125 -8.875 1 97.31 466 PRO A N 1
ATOM 3686 C CA . PRO A 1 466 ? -8.758 -34.219 -10.047 1 97.31 466 PRO A CA 1
ATOM 3687 C C . PRO A 1 466 ? -9.648 -33 -10.203 1 97.31 466 PRO A C 1
ATOM 3689 O O . PRO A 1 466 ? -9.984 -32.344 -9.211 1 97.31 466 PRO A O 1
ATOM 3692 N N . TYR A 1 467 ? -10.086 -32.75 -11.391 1 95.94 467 TYR A N 1
ATOM 3693 C CA . TYR A 1 467 ? -10.812 -31.516 -11.742 1 95.94 467 TYR A CA 1
ATOM 3694 C C . TYR A 1 467 ? -12.164 -31.469 -11.031 1 95.94 467 TYR A C 1
ATOM 3696 O O . TYR A 1 467 ? -12.633 -30.391 -10.656 1 95.94 467 TYR A O 1
ATOM 3704 N N . ASP A 1 468 ? -12.742 -32.562 -10.852 1 93.81 468 ASP A N 1
ATOM 3705 C CA . ASP A 1 468 ? -14.102 -32.625 -10.32 1 93.81 468 ASP A CA 1
ATOM 3706 C C . ASP A 1 468 ? -14.117 -32.219 -8.844 1 93.81 468 ASP A C 1
ATOM 3708 O O . ASP A 1 468 ? -15.18 -31.922 -8.281 1 93.81 468 ASP A O 1
ATOM 3712 N N . ALA A 1 469 ? -12.977 -32.188 -8.203 1 93.75 469 ALA A N 1
ATOM 3713 C CA . ALA A 1 469 ? -12.906 -31.875 -6.781 1 93.75 469 ALA A CA 1
ATOM 3714 C C . ALA A 1 469 ? -12.625 -30.391 -6.574 1 93.75 469 ALA A C 1
ATOM 3716 O O . ALA A 1 469 ? -12.797 -29.859 -5.469 1 93.75 469 ALA A O 1
ATOM 3717 N N . CYS A 1 470 ? -12.25 -29.672 -7.57 1 93.31 470 CYS A N 1
ATOM 3718 C CA . CYS A 1 470 ? -11.734 -28.312 -7.457 1 93.31 470 CYS A CA 1
ATOM 3719 C C . CYS A 1 470 ? -12.766 -27.391 -6.828 1 93.31 470 CYS A C 1
ATOM 3721 O O . CYS A 1 470 ? -12.453 -26.641 -5.906 1 93.31 470 CYS A O 1
ATOM 3723 N N . SER A 1 471 ? -13.984 -27.484 -7.203 1 90.81 471 SER A N 1
ATOM 3724 C CA . SER A 1 471 ? -15.031 -26.594 -6.707 1 90.81 471 SER A CA 1
ATOM 3725 C C . SER A 1 471 ? -15.352 -26.875 -5.242 1 90.81 471 SER A C 1
ATOM 3727 O O . SER A 1 471 ? -15.695 -25.969 -4.488 1 90.81 471 SER A O 1
ATOM 3729 N N . ASP A 1 472 ? -15.164 -28.078 -4.84 1 89.5 472 ASP A N 1
ATOM 3730 C CA . ASP A 1 472 ? -15.562 -28.516 -3.506 1 89.5 472 ASP A CA 1
ATOM 3731 C C . ASP A 1 472 ? -14.531 -28.109 -2.457 1 89.5 472 ASP A C 1
ATOM 3733 O O . ASP A 1 472 ? -14.844 -28.047 -1.265 1 89.5 472 ASP A O 1
ATOM 3737 N N . LEU A 1 473 ? -13.398 -27.859 -2.912 1 90.44 473 LEU A N 1
ATOM 3738 C CA . LEU A 1 473 ? -12.312 -27.703 -1.955 1 90.44 473 LEU A CA 1
ATOM 3739 C C . LEU A 1 473 ? -11.781 -26.266 -1.974 1 90.44 473 LEU A C 1
ATOM 3741 O O . LEU A 1 473 ? -10.594 -26.031 -1.734 1 90.44 473 LEU A O 1
ATOM 3745 N N . ALA A 1 474 ? -12.68 -25.375 -2.252 1 85.75 474 ALA A N 1
ATOM 3746 C CA . ALA A 1 474 ? -12.32 -23.953 -2.32 1 85.75 474 ALA A CA 1
ATOM 3747 C C . ALA A 1 474 ? -11.828 -23.453 -0.968 1 85.75 474 ALA A C 1
ATOM 3749 O O . ALA A 1 474 ? -11.008 -22.531 -0.903 1 85.75 474 ALA A O 1
ATOM 3750 N N . ALA A 1 475 ? -12.203 -24.094 0.12 1 85.75 475 ALA A N 1
ATOM 3751 C CA . ALA A 1 475 ? -11.82 -23.672 1.468 1 85.75 475 ALA A CA 1
ATOM 3752 C C . ALA A 1 475 ? -10.312 -23.797 1.668 1 85.75 475 ALA A C 1
ATOM 3754 O O . ALA A 1 475 ? -9.727 -23.094 2.502 1 85.75 475 ALA A O 1
ATOM 3755 N N . ALA A 1 476 ? -9.68 -24.594 0.857 1 90.31 476 ALA A N 1
ATOM 3756 C CA . ALA A 1 476 ? -8.242 -24.844 1.006 1 90.31 476 ALA A CA 1
ATOM 3757 C C . ALA A 1 476 ? -7.426 -23.625 0.609 1 90.31 476 ALA A C 1
ATOM 3759 O O . ALA A 1 476 ? -6.242 -23.531 0.94 1 90.31 476 ALA A O 1
ATOM 3760 N N . VAL A 1 477 ? -8.094 -22.641 -0.003 1 91.75 477 VAL A N 1
ATOM 3761 C CA . VAL A 1 477 ? -7.395 -21.438 -0.451 1 91.75 477 VAL A CA 1
ATOM 3762 C C . VAL A 1 477 ? -6.844 -20.672 0.754 1 91.75 477 VAL A C 1
ATOM 3764 O O . VAL A 1 477 ? -5.914 -19.875 0.62 1 91.75 477 VAL A O 1
ATOM 3767 N N . PHE A 1 478 ? -7.367 -20.984 1.933 1 92.12 478 PHE A N 1
ATOM 3768 C CA . PHE A 1 478 ? -6.918 -20.344 3.158 1 92.12 478 PHE A CA 1
ATOM 3769 C C . PHE A 1 478 ? -5.422 -20.547 3.363 1 92.12 478 PHE A C 1
ATOM 3771 O O . PHE A 1 478 ? -4.73 -19.656 3.861 1 92.12 478 PHE A O 1
ATOM 3778 N N . GLU A 1 479 ? -4.871 -21.672 2.902 1 92.5 479 GLU A N 1
ATOM 3779 C CA . GLU A 1 479 ? -3.477 -22.031 3.137 1 92.5 479 GLU A CA 1
ATOM 3780 C C . GLU A 1 479 ? -2.525 -21.047 2.467 1 92.5 479 GLU A C 1
ATOM 3782 O O . GLU A 1 479 ? -1.428 -20.797 2.969 1 92.5 479 GLU A O 1
ATOM 3787 N N . THR A 1 480 ? -2.939 -20.531 1.375 1 95.12 480 THR A N 1
ATOM 3788 C CA . THR A 1 480 ? -2.123 -19.547 0.662 1 95.12 480 THR A CA 1
ATOM 3789 C C . THR A 1 480 ? -2.666 -18.141 0.865 1 95.12 480 THR A C 1
ATOM 3791 O O . THR A 1 480 ? -1.897 -17.188 1.033 1 95.12 480 THR A O 1
ATOM 3794 N N . GLY A 1 481 ? -4.004 -18.047 0.931 1 95.62 481 GLY A N 1
ATOM 3795 C CA . GLY A 1 481 ? -4.672 -16.766 1.022 1 95.62 481 GLY A CA 1
ATOM 3796 C C . GLY A 1 481 ? -4.328 -16 2.289 1 95.62 481 GLY A C 1
ATOM 3797 O O . GLY A 1 481 ? -4.348 -14.766 2.303 1 95.62 481 GLY A O 1
ATOM 3798 N N . LEU A 1 482 ? -3.988 -16.734 3.342 1 95.44 482 LEU A N 1
ATOM 3799 C CA . LEU A 1 482 ? -3.586 -16.109 4.594 1 95.44 482 LEU A CA 1
ATOM 3800 C C . LEU A 1 482 ? -2.463 -15.102 4.355 1 95.44 482 LEU A C 1
ATOM 3802 O O . LEU A 1 482 ? -2.512 -13.977 4.855 1 95.44 482 LEU A O 1
ATOM 3806 N N . TYR A 1 483 ? -1.53 -15.469 3.57 1 97.12 483 TYR A N 1
ATOM 3807 C CA . TYR A 1 483 ? -0.342 -14.641 3.398 1 97.12 483 TYR A CA 1
ATOM 3808 C C . TYR A 1 483 ? -0.591 -13.531 2.381 1 97.12 483 TYR A C 1
ATOM 3810 O O . TYR A 1 483 ? 0.164 -12.562 2.316 1 97.12 483 TYR A O 1
ATOM 3818 N N . ASN A 1 484 ? -1.647 -13.672 1.548 1 97.31 484 ASN A N 1
ATOM 3819 C CA . ASN A 1 484 ? -2.133 -12.531 0.776 1 97.31 484 ASN A CA 1
ATOM 3820 C C . ASN A 1 484 ? -2.82 -11.508 1.667 1 97.31 484 ASN A C 1
ATOM 3822 O O . ASN A 1 484 ? -2.654 -10.297 1.472 1 97.31 484 ASN A O 1
ATOM 3826 N N . MET A 1 485 ? -3.594 -12.055 2.615 1 96.25 485 MET A N 1
ATOM 3827 C CA . MET A 1 485 ? -4.25 -11.164 3.566 1 96.25 485 MET A CA 1
ATOM 3828 C C . MET A 1 485 ? -3.221 -10.391 4.383 1 96.25 485 MET A C 1
ATOM 3830 O O . MET A 1 485 ? -3.412 -9.203 4.668 1 96.25 485 MET A O 1
ATOM 3834 N N . LEU A 1 486 ? -2.162 -11.062 4.699 1 97.5 486 LEU A N 1
ATOM 3835 C CA . LEU A 1 486 ? -1.084 -10.43 5.449 1 97.5 486 LEU A CA 1
ATOM 3836 C C . LEU A 1 486 ? -0.226 -9.562 4.535 1 97.5 486 LEU A C 1
ATOM 3838 O O . LEU A 1 486 ? 0.465 -8.656 5 1 97.5 486 LEU A O 1
ATOM 3842 N N . ASP A 1 487 ? -0.21 -9.891 3.244 1 97.31 487 ASP A N 1
ATOM 3843 C CA . ASP A 1 487 ? 0.611 -9.305 2.189 1 97.31 487 ASP A CA 1
ATOM 3844 C C . ASP A 1 487 ? 2.098 -9.508 2.473 1 97.31 487 ASP A C 1
ATOM 3846 O O . ASP A 1 487 ? 2.879 -8.555 2.453 1 97.31 487 ASP A O 1
ATOM 3850 N N . TYR A 1 488 ? 2.473 -10.719 2.816 1 98.19 488 TYR A N 1
ATOM 3851 C CA . TYR A 1 488 ? 3.855 -11.125 3.047 1 98.19 488 TYR A CA 1
ATOM 3852 C C . TYR A 1 488 ? 4.465 -11.734 1.789 1 98.19 488 TYR A C 1
ATOM 3854 O O . TYR A 1 488 ? 3.75 -12.312 0.964 1 98.19 488 TYR A O 1
ATOM 3862 N N . PRO A 1 489 ? 5.777 -11.531 1.608 1 98.44 489 PRO A N 1
ATOM 3863 C CA . PRO A 1 489 ? 6.418 -12.305 0.54 1 98.44 489 PRO A CA 1
ATOM 3864 C C . PRO A 1 489 ? 6.516 -13.789 0.863 1 98.44 489 PRO A C 1
ATOM 3866 O O . PRO A 1 489 ? 6.746 -14.164 2.016 1 98.44 489 PRO A O 1
ATOM 3869 N N . VAL A 1 490 ? 6.293 -14.594 -0.176 1 98.75 490 VAL A N 1
ATOM 3870 C CA . VAL A 1 490 ? 6.297 -16.047 0.039 1 98.75 490 VAL A CA 1
ATOM 3871 C C . VAL A 1 490 ? 7.012 -16.734 -1.12 1 98.75 490 VAL A C 1
ATOM 3873 O O . VAL A 1 490 ? 6.57 -16.641 -2.27 1 98.75 490 VAL A O 1
ATOM 3876 N N . GLY A 1 491 ? 8.109 -17.359 -0.822 1 98.81 491 GLY A N 1
ATOM 3877 C CA . GLY A 1 491 ? 8.734 -18.266 -1.781 1 98.81 491 GLY A CA 1
ATOM 3878 C C . GLY A 1 491 ? 8.109 -19.641 -1.801 1 98.81 491 GLY A C 1
ATOM 3879 O O . GLY A 1 491 ? 7.68 -20.156 -0.764 1 98.81 491 GLY A O 1
ATOM 3880 N N . CYS A 1 492 ? 7.988 -20.234 -2.926 1 98.75 492 CYS A N 1
ATOM 3881 C CA . CYS A 1 492 ? 7.488 -21.594 -3.109 1 98.75 492 CYS A CA 1
ATOM 3882 C C . CYS A 1 492 ? 8.539 -22.484 -3.758 1 98.75 492 CYS A C 1
ATOM 3884 O O . CYS A 1 492 ? 8.992 -22.203 -4.871 1 98.75 492 CYS A O 1
ATOM 3886 N N . LEU A 1 493 ? 8.938 -23.516 -3.088 1 98.56 493 LEU A N 1
ATOM 3887 C CA . LEU A 1 493 ? 10.086 -24.312 -3.484 1 98.56 493 LEU A CA 1
ATOM 3888 C C . LEU A 1 493 ? 9.727 -25.797 -3.527 1 98.56 493 LEU A C 1
ATOM 3890 O O . LEU A 1 493 ? 9.211 -26.344 -2.549 1 98.56 493 LEU A O 1
ATOM 3894 N N . PRO A 1 494 ? 10.008 -26.453 -4.668 1 97.94 494 PRO A N 1
ATOM 3895 C CA . PRO A 1 494 ? 9.812 -27.906 -4.703 1 97.94 494 PRO A CA 1
ATOM 3896 C C . PRO A 1 494 ? 10.75 -28.656 -3.752 1 97.94 494 PRO A C 1
ATOM 3898 O O . PRO A 1 494 ? 11.938 -28.328 -3.668 1 97.94 494 PRO A O 1
ATOM 3901 N N . VAL A 1 495 ? 10.219 -29.641 -3.078 1 97 495 VAL A N 1
ATOM 3902 C CA . VAL A 1 495 ? 11.023 -30.328 -2.08 1 97 495 VAL A CA 1
ATOM 3903 C C . VAL A 1 495 ? 11.078 -31.812 -2.406 1 97 495 VAL A C 1
ATOM 3905 O O . VAL A 1 495 ? 12.148 -32.438 -2.346 1 97 495 VAL A O 1
ATOM 3908 N N . ASP A 1 496 ? 9.945 -32.375 -2.641 1 95.75 496 ASP A N 1
ATOM 3909 C CA . ASP A 1 496 ? 9.852 -33.812 -2.857 1 95.75 496 ASP A CA 1
ATOM 3910 C C . ASP A 1 496 ? 8.617 -34.188 -3.678 1 95.75 496 ASP A C 1
ATOM 3912 O O . ASP A 1 496 ? 7.977 -33.281 -4.258 1 95.75 496 ASP A O 1
ATOM 3916 N N . LYS A 1 497 ? 8.367 -35.5 -3.859 1 96.69 497 LYS A N 1
ATOM 3917 C CA . LYS A 1 497 ? 7.164 -36.031 -4.492 1 96.69 497 LYS A CA 1
ATOM 3918 C C . LYS A 1 497 ? 6.34 -36.844 -3.498 1 96.69 497 LYS A C 1
ATOM 3920 O O . LYS A 1 497 ? 6.859 -37.281 -2.471 1 96.69 497 LYS A O 1
ATOM 3925 N N . VAL A 1 498 ? 5.094 -37 -3.822 1 96.69 498 VAL A N 1
ATOM 3926 C CA . VAL A 1 498 ? 4.234 -37.844 -3.008 1 96.69 498 VAL A CA 1
ATOM 3927 C C . VAL A 1 498 ? 4.742 -39.281 -3.057 1 96.69 498 VAL A C 1
ATOM 3929 O O . VAL A 1 498 ? 5.047 -39.812 -4.133 1 96.69 498 VAL A O 1
ATOM 3932 N N . THR A 1 499 ? 4.801 -39.906 -1.904 1 95.94 499 THR A N 1
ATOM 3933 C CA . THR A 1 499 ? 5.281 -41.281 -1.824 1 95.94 499 THR A CA 1
ATOM 3934 C C . THR A 1 499 ? 4.117 -42.25 -1.646 1 95.94 499 THR A C 1
ATOM 3936 O O . THR A 1 499 ? 2.988 -41.844 -1.385 1 95.94 499 THR A O 1
ATOM 3939 N N . SER A 1 500 ? 4.496 -43.531 -1.809 1 95.94 500 SER A N 1
ATOM 3940 C CA . SER A 1 500 ? 3.494 -44.562 -1.548 1 95.94 500 SER A CA 1
ATOM 3941 C C . SER A 1 500 ? 3.062 -44.562 -0.085 1 95.94 500 SER A C 1
ATOM 3943 O O . SER A 1 500 ? 1.9 -44.812 0.226 1 95.94 500 SER A O 1
ATOM 3945 N N . GLU A 1 501 ? 3.979 -44.281 0.781 1 94.56 501 GLU A N 1
ATOM 3946 C CA . GLU A 1 501 ? 3.676 -44.188 2.207 1 94.56 501 GLU A CA 1
ATOM 3947 C C . GLU A 1 501 ? 2.717 -43.031 2.502 1 94.56 501 GLU A C 1
ATOM 3949 O O . GLU A 1 501 ? 1.858 -43.156 3.381 1 94.56 501 GLU A O 1
ATOM 3954 N N . ASP A 1 502 ? 2.881 -41.969 1.756 1 93.75 502 ASP A N 1
ATOM 3955 C CA . ASP A 1 502 ? 1.965 -40.844 1.896 1 93.75 502 ASP A CA 1
ATOM 3956 C C . ASP A 1 502 ? 0.532 -41.25 1.564 1 93.75 502 ASP A C 1
ATOM 3958 O O . ASP A 1 502 ? -0.4 -40.938 2.303 1 93.75 502 ASP A O 1
ATOM 3962 N N . ASP A 1 503 ? 0.362 -41.938 0.492 1 94.31 503 ASP A N 1
ATOM 3963 C CA . ASP A 1 503 ? -0.959 -42.344 0.038 1 94.31 503 ASP A CA 1
ATOM 3964 C C . ASP A 1 503 ? -1.587 -43.344 1.018 1 94.31 503 ASP A C 1
ATOM 3966 O O . ASP A 1 503 ? -2.791 -43.281 1.273 1 94.31 503 ASP A O 1
ATOM 3970 N N . LYS A 1 504 ? -0.733 -44.188 1.521 1 94.12 504 LYS A N 1
ATOM 3971 C CA . LYS A 1 504 ? -1.225 -45.156 2.498 1 94.12 504 LYS A CA 1
ATOM 3972 C C . LYS A 1 504 ? -1.697 -44.469 3.771 1 94.12 504 LYS A C 1
ATOM 3974 O O . LYS A 1 504 ? -2.74 -44.812 4.324 1 94.12 504 LYS A O 1
ATOM 3979 N N . ALA A 1 505 ? -0.924 -43.562 4.172 1 91.56 505 ALA A N 1
ATOM 3980 C CA . ALA A 1 505 ? -1.27 -42.812 5.383 1 91.56 505 ALA A CA 1
ATOM 3981 C C . ALA A 1 505 ? -2.574 -42.062 5.199 1 91.56 505 ALA A C 1
ATOM 3983 O O . ALA A 1 505 ? -3.363 -41.938 6.137 1 91.56 505 ALA A O 1
ATOM 3984 N N . LEU A 1 506 ? -2.775 -41.531 4.062 1 91.38 506 LEU A N 1
ATOM 3985 C CA . LEU A 1 506 ? -3.992 -40.781 3.736 1 91.38 506 LEU A CA 1
ATOM 3986 C C . LEU A 1 506 ? -5.219 -41.688 3.838 1 91.38 506 LEU A C 1
ATOM 3988 O O . LEU A 1 506 ? -6.277 -41.25 4.293 1 91.38 506 LEU A O 1
ATOM 3992 N N . ALA A 1 507 ? -5.043 -42.875 3.438 1 91.5 507 ALA A N 1
ATOM 3993 C CA . ALA A 1 507 ? -6.148 -43.844 3.402 1 91.5 507 ALA A CA 1
ATOM 3994 C C . ALA A 1 507 ? -6.434 -44.406 4.793 1 91.5 507 ALA A C 1
ATOM 3996 O O . ALA A 1 507 ? -7.523 -44.906 5.047 1 91.5 507 ALA A O 1
ATOM 3997 N N . ASP A 1 508 ? -5.465 -44.219 5.707 1 91.44 508 ASP A N 1
ATOM 3998 C CA . ASP A 1 508 ? -5.562 -44.781 7.051 1 91.44 508 ASP A CA 1
ATOM 3999 C C . ASP A 1 508 ? -6.266 -43.812 8 1 91.44 508 ASP A C 1
ATOM 4001 O O . ASP A 1 508 ? -5.691 -42.781 8.391 1 91.44 508 ASP A O 1
ATOM 4005 N N . GLU A 1 509 ? -7.395 -44.156 8.484 1 90.31 509 GLU A N 1
ATOM 4006 C CA . GLU A 1 509 ? -8.203 -43.312 9.367 1 90.31 509 GLU A CA 1
ATOM 4007 C C . GLU A 1 509 ? -7.484 -43.031 10.688 1 90.31 509 GLU A C 1
ATOM 4009 O O . GLU A 1 509 ? -7.734 -42.031 11.344 1 90.31 509 GLU A O 1
ATOM 4014 N N . THR A 1 510 ? -6.602 -43.875 11.086 1 89 510 THR A N 1
ATOM 4015 C CA . THR A 1 510 ? -5.879 -43.688 12.344 1 89 510 THR A CA 1
ATOM 4016 C C . THR A 1 510 ? -4.777 -42.656 12.203 1 89 510 THR A C 1
ATOM 4018 O O . THR A 1 510 ? -4.355 -42.062 13.188 1 89 510 THR A O 1
ATOM 4021 N N . GLN A 1 511 ? -4.426 -42.469 11.008 1 86.81 511 GLN A N 1
ATOM 4022 C CA . GLN A 1 511 ? -3.354 -41.5 10.766 1 86.81 511 GLN A CA 1
ATOM 4023 C C . GLN A 1 511 ? -3.914 -40.125 10.383 1 86.81 511 GLN A C 1
ATOM 4025 O O . GLN A 1 511 ? -3.354 -39.094 10.758 1 86.81 511 GLN A O 1
ATOM 4030 N N . TRP A 1 512 ? -4.977 -40.188 9.617 1 87.44 512 TRP A N 1
ATOM 4031 C CA . TRP A 1 512 ? -5.676 -38.969 9.258 1 87.44 512 TRP A CA 1
ATOM 4032 C C . TRP A 1 512 ? -7.188 -39.188 9.289 1 87.44 512 TRP A C 1
ATOM 4034 O O . TRP A 1 512 ? -7.785 -39.594 8.289 1 87.44 512 TRP A O 1
ATOM 4044 N N . ALA A 1 513 ? -7.793 -38.75 10.375 1 85.81 513 ALA A N 1
ATOM 4045 C CA . ALA A 1 513 ? -9.211 -39 10.602 1 85.81 513 ALA A CA 1
ATOM 4046 C C . ALA A 1 513 ? -10.078 -38 9.867 1 85.81 513 ALA A C 1
ATOM 4048 O O . ALA A 1 513 ? -9.82 -36.781 9.93 1 85.81 513 ALA A O 1
ATOM 4049 N N . THR A 1 514 ? -11.008 -38.5 9.102 1 88 514 THR A N 1
ATOM 4050 C CA . THR A 1 514 ? -11.945 -37.594 8.43 1 88 514 THR A CA 1
ATOM 4051 C C . THR A 1 514 ? -13.281 -37.562 9.164 1 88 514 THR A C 1
ATOM 4053 O O . THR A 1 514 ? -14.062 -36.625 9.008 1 88 514 THR A O 1
ATOM 4056 N N . ASP A 1 515 ? -13.5 -38.625 9.922 1 85.5 515 ASP A N 1
ATOM 4057 C CA . ASP A 1 515 ? -14.781 -38.75 10.617 1 85.5 515 ASP A CA 1
ATOM 4058 C C . ASP A 1 515 ? -15.945 -38.469 9.672 1 85.5 515 ASP A C 1
ATOM 4060 O O . ASP A 1 515 ? -16 -39 8.562 1 85.5 515 ASP A O 1
ATOM 4064 N N . TRP A 1 516 ? -16.969 -37.688 10.086 1 86.19 516 TRP A N 1
ATOM 4065 C CA . TRP A 1 516 ? -18.125 -37.406 9.258 1 86.19 516 TRP A CA 1
ATOM 4066 C C . TRP A 1 516 ? -17.953 -36.094 8.5 1 86.19 516 TRP A C 1
ATOM 4068 O O . TRP A 1 516 ? -18.922 -35.562 7.938 1 86.19 516 TRP A O 1
ATOM 4078 N N . ASN A 1 517 ? -16.781 -35.594 8.453 1 89 517 ASN A N 1
ATOM 4079 C CA . ASN A 1 517 ? -16.516 -34.312 7.82 1 89 517 ASN A CA 1
ATOM 4080 C C . ASN A 1 517 ? -16.453 -34.438 6.301 1 89 517 ASN A C 1
ATOM 4082 O O . ASN A 1 517 ? -15.492 -35 5.766 1 89 517 ASN A O 1
ATOM 4086 N N . PRO A 1 518 ? -17.422 -33.844 5.613 1 88.81 518 PRO A N 1
ATOM 4087 C CA . PRO A 1 518 ? -17.484 -34.031 4.16 1 88.81 518 PRO A CA 1
ATOM 4088 C C . PRO A 1 518 ? -16.297 -33.406 3.436 1 88.81 518 PRO A C 1
ATOM 4090 O O . PRO A 1 518 ? -15.859 -33.938 2.404 1 88.81 518 PRO A O 1
ATOM 4093 N N . ILE A 1 519 ? -15.781 -32.375 3.93 1 88.81 519 ILE A N 1
ATOM 4094 C CA . ILE A 1 519 ? -14.648 -31.719 3.287 1 88.81 519 ILE A CA 1
ATOM 4095 C C . ILE A 1 519 ? -13.406 -32.594 3.416 1 88.81 519 ILE A C 1
ATOM 4097 O O . ILE A 1 519 ? -12.672 -32.781 2.443 1 88.81 519 ILE A O 1
ATOM 4101 N N . LEU A 1 520 ? -13.172 -33.125 4.539 1 89.5 520 LEU A N 1
ATOM 4102 C CA . LEU A 1 520 ? -12.008 -34 4.75 1 89.5 520 LEU A CA 1
ATOM 4103 C C . LEU A 1 520 ? -12.125 -35.281 3.936 1 89.5 520 LEU A C 1
ATOM 4105 O O . LEU A 1 520 ? -11.125 -35.781 3.404 1 89.5 520 LEU A O 1
ATOM 4109 N N . LYS A 1 521 ? -13.336 -35.75 3.867 1 91.69 521 LYS A N 1
ATOM 4110 C CA . LYS A 1 521 ? -13.555 -36.938 3.037 1 91.69 521 LYS A CA 1
ATOM 4111 C C . LYS A 1 521 ? -13.281 -36.625 1.566 1 91.69 521 LYS A C 1
ATOM 4113 O O . LYS A 1 521 ? -12.719 -37.469 0.849 1 91.69 521 LYS A O 1
ATOM 4118 N N . ARG A 1 522 ? -13.727 -35.5 1.217 1 92.56 522 ARG A N 1
ATOM 4119 C CA . ARG A 1 522 ? -13.5 -35.062 -0.164 1 92.56 522 ARG A CA 1
ATOM 4120 C C . ARG A 1 522 ? -12.016 -34.875 -0.438 1 92.56 522 ARG A C 1
ATOM 4122 O O . ARG A 1 522 ? -11.531 -35.188 -1.524 1 92.56 522 ARG A O 1
ATOM 4129 N N . ILE A 1 523 ? -11.273 -34.375 0.502 1 92.06 523 ILE A N 1
ATOM 4130 C CA . ILE A 1 523 ? -9.828 -34.188 0.369 1 92.06 523 ILE A CA 1
ATOM 4131 C C . ILE A 1 523 ? -9.156 -35.562 0.261 1 92.06 523 ILE A C 1
ATOM 4133 O O . ILE A 1 523 ? -8.266 -35.75 -0.568 1 92.06 523 ILE A O 1
ATOM 4137 N N . ARG A 1 524 ? -9.57 -36.469 1.092 1 92.25 524 ARG A N 1
ATOM 4138 C CA . ARG A 1 524 ? -9.016 -37.844 1.036 1 92.25 524 ARG A CA 1
ATOM 4139 C C . ARG A 1 524 ? -9.211 -38.438 -0.347 1 92.25 524 ARG A C 1
ATOM 4141 O O . ARG A 1 524 ? -8.273 -39.031 -0.909 1 92.25 524 ARG A O 1
ATOM 4148 N N . TYR A 1 525 ? -10.352 -38.281 -0.82 1 93.75 525 TYR A N 1
ATOM 4149 C CA . TYR A 1 525 ? -10.641 -38.781 -2.162 1 93.75 525 TYR A CA 1
ATOM 4150 C C . TYR A 1 525 ? -9.75 -38.094 -3.195 1 93.75 525 TYR A C 1
ATOM 4152 O O . TYR A 1 525 ? -9.117 -38.781 -4.012 1 93.75 525 TYR A O 1
ATOM 4160 N N . ALA A 1 526 ? -9.734 -36.844 -3.174 1 93.94 526 ALA A N 1
ATOM 4161 C CA . ALA A 1 526 ? -9.078 -36.062 -4.207 1 93.94 526 ALA A CA 1
ATOM 4162 C C . ALA A 1 526 ? -7.562 -36.25 -4.164 1 93.94 526 ALA A C 1
ATOM 4164 O O . ALA A 1 526 ? -6.898 -36.219 -5.203 1 93.94 526 ALA A O 1
ATOM 4165 N N . ALA A 1 527 ? -7.008 -36.406 -3.006 1 94.31 527 ALA A N 1
ATOM 4166 C CA . ALA A 1 527 ? -5.559 -36.5 -2.838 1 94.31 527 ALA A CA 1
ATOM 4167 C C . ALA A 1 527 ? -5.07 -37.938 -2.953 1 94.31 527 ALA A C 1
ATOM 4169 O O . ALA A 1 527 ? -3.867 -38.188 -2.904 1 94.31 527 ALA A O 1
ATOM 4170 N N . ALA A 1 528 ? -5.949 -38.812 -3.148 1 94.5 528 ALA A N 1
ATOM 4171 C CA . ALA A 1 528 ? -5.57 -40.219 -3.266 1 94.5 528 ALA A CA 1
ATOM 4172 C C . ALA A 1 528 ? -4.906 -40.5 -4.613 1 94.5 528 ALA A C 1
ATOM 4174 O O . ALA A 1 528 ? -5.098 -39.75 -5.57 1 94.5 528 ALA A O 1
ATOM 4175 N N . ASN A 1 529 ? -4.078 -41.562 -4.641 1 94.75 529 ASN A N 1
ATOM 4176 C CA . ASN A 1 529 ? -3.41 -42.031 -5.859 1 94.75 529 ASN A CA 1
ATOM 4177 C C . ASN A 1 529 ? -2.574 -40.906 -6.48 1 94.75 529 ASN A C 1
ATOM 4179 O O . ASN A 1 529 ? -2.691 -40.625 -7.676 1 94.75 529 ASN A O 1
ATOM 4183 N N . SER A 1 530 ? -1.885 -40.25 -5.645 1 95.44 530 SER A N 1
ATOM 4184 C CA . SER A 1 530 ? -1.146 -39.094 -6.102 1 95.44 530 SER A CA 1
ATOM 4185 C C . SER A 1 530 ? 0.359 -39.344 -6.078 1 95.44 530 SER A C 1
ATOM 4187 O O . SER A 1 530 ? 1.151 -38.406 -6.195 1 95.44 530 SER A O 1
ATOM 4189 N N . VAL A 1 531 ? 0.776 -40.594 -5.93 1 96.19 531 VAL A N 1
ATOM 4190 C CA . VAL A 1 531 ? 2.189 -40.938 -5.855 1 96.19 531 VAL A CA 1
ATOM 4191 C C . VAL A 1 531 ? 2.928 -40.375 -7.07 1 96.19 531 VAL A C 1
ATOM 4193 O O . VAL A 1 531 ? 2.461 -40.5 -8.203 1 96.19 531 VAL A O 1
ATOM 4196 N N . GLY A 1 532 ? 4.035 -39.688 -6.809 1 96.62 532 GLY A N 1
ATOM 4197 C CA . GLY A 1 532 ? 4.867 -39.188 -7.879 1 96.62 532 GLY A CA 1
ATOM 4198 C C . GLY A 1 532 ? 4.629 -37.719 -8.164 1 96.62 532 GLY A C 1
ATOM 4199 O O . GLY A 1 532 ? 5.441 -37.062 -8.82 1 96.62 532 GLY A O 1
ATOM 4200 N N . LEU A 1 533 ? 3.541 -37.156 -7.688 1 97.56 533 LEU A N 1
ATOM 4201 C CA . LEU A 1 533 ? 3.258 -35.719 -7.891 1 97.56 533 LEU A CA 1
ATOM 4202 C C . LEU A 1 533 ? 4.168 -34.875 -7.027 1 97.56 533 LEU A C 1
ATOM 4204 O O . LEU A 1 533 ? 4.516 -35.25 -5.906 1 97.56 533 LEU A O 1
ATOM 4208 N N . PRO A 1 534 ? 4.57 -33.75 -7.535 1 97.69 534 PRO A N 1
ATOM 4209 C CA . PRO A 1 534 ? 5.469 -32.875 -6.777 1 97.69 534 PRO A CA 1
ATOM 4210 C C . PRO A 1 534 ? 4.797 -32.281 -5.551 1 97.69 534 PRO A C 1
ATOM 4212 O O . PRO A 1 534 ? 3.578 -32.094 -5.535 1 97.69 534 PRO A O 1
ATOM 4215 N N . VAL A 1 535 ? 5.57 -31.969 -4.559 1 96.69 535 VAL A N 1
ATOM 4216 C CA . VAL A 1 535 ? 5.129 -31.281 -3.355 1 96.69 535 VAL A CA 1
ATOM 4217 C C . VAL A 1 535 ? 6.141 -30.188 -2.986 1 96.69 535 VAL A C 1
ATOM 4219 O O . VAL A 1 535 ? 7.34 -30.469 -2.865 1 96.69 535 VAL A O 1
ATOM 4222 N N . ASN A 1 536 ? 5.641 -28.953 -2.871 1 97.81 536 ASN A N 1
ATOM 4223 C CA . ASN A 1 536 ? 6.453 -27.797 -2.533 1 97.81 536 ASN A CA 1
ATOM 4224 C C . ASN A 1 536 ? 6.258 -27.375 -1.079 1 97.81 536 ASN A C 1
ATOM 4226 O O . ASN A 1 536 ? 5.434 -27.953 -0.367 1 97.81 536 ASN A O 1
ATOM 4230 N N . ILE A 1 537 ? 7.047 -26.453 -0.613 1 97.25 537 ILE A N 1
ATOM 4231 C CA . ILE A 1 537 ? 6.84 -25.734 0.642 1 97.25 537 ILE A CA 1
ATOM 4232 C C . ILE A 1 537 ? 6.738 -24.234 0.372 1 97.25 537 ILE A C 1
ATOM 4234 O O . ILE A 1 537 ? 7.082 -23.781 -0.717 1 97.25 537 ILE A O 1
ATOM 4238 N N . GLN A 1 538 ? 6.176 -23.547 1.335 1 97.75 538 GLN A N 1
ATOM 4239 C CA . GLN A 1 538 ? 6.207 -22.078 1.36 1 97.75 538 GLN A CA 1
ATOM 4240 C C . GLN A 1 538 ? 7.25 -21.578 2.352 1 97.75 538 GLN A C 1
ATOM 4242 O O . GLN A 1 538 ? 7.387 -22.125 3.449 1 97.75 538 GLN A O 1
ATOM 4247 N N . ILE A 1 539 ? 8.008 -20.656 1.942 1 98.75 539 ILE A N 1
ATOM 4248 C CA . ILE A 1 539 ? 8.922 -19.906 2.793 1 98.75 539 ILE A CA 1
ATOM 4249 C C . ILE A 1 539 ? 8.453 -18.453 2.908 1 98.75 539 ILE A C 1
ATOM 4251 O O . ILE A 1 539 ? 8.602 -17.672 1.964 1 98.75 539 ILE A O 1
ATOM 4255 N N . VAL A 1 540 ? 7.953 -18.125 4.078 1 98.56 540 VAL A N 1
ATOM 4256 C CA . VAL A 1 540 ? 7.285 -16.859 4.297 1 98.56 540 VAL A CA 1
ATOM 4257 C C . VAL A 1 540 ? 8.242 -15.883 4.992 1 98.56 540 VAL A C 1
ATOM 4259 O O . VAL A 1 540 ? 8.969 -16.266 5.906 1 98.56 540 VAL A O 1
ATOM 4262 N N . GLY A 1 541 ? 8.336 -14.695 4.496 1 98.62 541 GLY A N 1
ATOM 4263 C CA . GLY A 1 541 ? 9.086 -13.633 5.152 1 98.62 541 GLY A CA 1
ATOM 4264 C C . GLY A 1 541 ? 8.227 -12.438 5.52 1 98.62 541 GLY A C 1
ATOM 4265 O O . GLY A 1 541 ? 7.066 -12.344 5.105 1 98.62 541 GLY A O 1
ATOM 4266 N N . LEU A 1 542 ? 8.75 -11.555 6.352 1 98.19 542 LEU A N 1
ATOM 4267 C CA . LEU A 1 542 ? 8.102 -10.281 6.629 1 98.19 542 LEU A CA 1
ATOM 4268 C C . LEU A 1 542 ? 8.094 -9.391 5.391 1 98.19 542 LEU A C 1
ATOM 4270 O O . LEU A 1 542 ? 8.805 -9.656 4.426 1 98.19 542 LEU A O 1
ATOM 4274 N N . PRO A 1 543 ? 7.199 -8.344 5.367 1 97.25 543 PRO A N 1
ATOM 4275 C CA . PRO A 1 543 ? 7.125 -7.457 4.207 1 97.25 543 PRO A CA 1
ATOM 4276 C C . PRO A 1 543 ? 8.492 -6.906 3.795 1 97.25 543 PRO A C 1
ATOM 4278 O O . PRO A 1 543 ? 9.273 -6.484 4.648 1 97.25 543 PRO A O 1
ATOM 4281 N N . PHE A 1 544 ? 8.812 -7.031 2.5 1 96.56 544 PHE A N 1
ATOM 4282 C CA . PHE A 1 544 ? 9.984 -6.469 1.851 1 96.56 544 PHE A CA 1
ATOM 4283 C C . PHE A 1 544 ? 11.242 -7.238 2.246 1 96.56 544 PHE A C 1
ATOM 4285 O O . PHE A 1 544 ? 12.352 -6.691 2.211 1 96.56 544 PHE A O 1
ATOM 4292 N N . GLU A 1 545 ? 11.055 -8.492 2.666 1 97.06 545 GLU A N 1
ATOM 4293 C CA . GLU A 1 545 ? 12.188 -9.352 2.998 1 97.06 545 GLU A CA 1
ATOM 4294 C C . GLU A 1 545 ? 12.312 -10.508 2.006 1 97.06 545 GLU A C 1
ATOM 4296 O O . GLU A 1 545 ? 12.641 -11.633 2.391 1 97.06 545 GLU A O 1
ATOM 4301 N N . ASP A 1 546 ? 12.016 -10.219 0.77 1 98 546 ASP A N 1
ATOM 4302 C CA . ASP A 1 546 ? 12.109 -11.203 -0.302 1 98 546 ASP A CA 1
ATOM 4303 C C . ASP A 1 546 ? 13.5 -11.836 -0.351 1 98 546 ASP A C 1
ATOM 4305 O O . ASP A 1 546 ? 13.633 -13.016 -0.658 1 98 546 ASP A O 1
ATOM 4309 N N . GLU A 1 547 ? 14.516 -11.07 -0.02 1 98.5 547 GLU A N 1
ATOM 4310 C CA . GLU A 1 547 ? 15.906 -11.508 -0.077 1 98.5 547 GLU A CA 1
ATOM 4311 C C . GLU A 1 547 ? 16.141 -12.703 0.84 1 98.5 547 GLU A C 1
ATOM 4313 O O . GLU A 1 547 ? 16.844 -13.656 0.464 1 98.5 547 GLU A O 1
ATOM 4318 N N . LYS A 1 548 ? 15.562 -12.664 1.984 1 98.56 548 LYS A N 1
ATOM 4319 C CA . LYS A 1 548 ? 15.727 -13.766 2.928 1 98.56 548 LYS A CA 1
ATOM 4320 C C . LYS A 1 548 ? 15.047 -15.039 2.414 1 98.56 548 LYS A C 1
ATOM 4322 O O . LYS A 1 548 ? 15.586 -16.141 2.566 1 98.56 548 LYS A O 1
ATOM 4327 N N . CYS A 1 549 ? 13.859 -14.883 1.842 1 98.75 549 CYS A N 1
ATOM 4328 C CA . CYS A 1 549 ? 13.156 -16.016 1.264 1 98.75 549 CYS A CA 1
ATOM 4329 C C . CYS A 1 549 ? 13.984 -16.672 0.165 1 98.75 549 CYS A C 1
ATOM 4331 O O . CYS A 1 549 ? 14.188 -17.891 0.169 1 98.75 549 CYS A O 1
ATOM 4333 N N . LEU A 1 550 ? 14.469 -15.812 -0.727 1 98.75 550 LEU A N 1
ATOM 4334 C CA . LEU A 1 550 ? 15.242 -16.312 -1.86 1 98.75 550 LEU A CA 1
ATOM 4335 C C . LEU A 1 550 ? 16.516 -17 -1.39 1 98.75 550 LEU A C 1
ATOM 4337 O O . LEU A 1 550 ? 16.906 -18.047 -1.918 1 98.75 550 LEU A O 1
ATOM 4341 N N . ALA A 1 551 ? 17.188 -16.422 -0.411 1 98.75 551 ALA A N 1
ATOM 4342 C CA . ALA A 1 551 ? 18.422 -16.984 0.116 1 98.75 551 ALA A CA 1
ATOM 4343 C C . ALA A 1 551 ? 18.172 -18.375 0.715 1 98.75 551 ALA A C 1
ATOM 4345 O O . ALA A 1 551 ? 18.922 -19.312 0.449 1 98.75 551 ALA A O 1
ATOM 4346 N N . LEU A 1 552 ? 17.141 -18.469 1.492 1 98.75 552 LEU A N 1
ATOM 4347 C CA . LEU A 1 552 ? 16.844 -19.766 2.102 1 98.75 552 LEU A CA 1
ATOM 4348 C C . LEU A 1 552 ? 16.422 -20.781 1.044 1 98.75 552 LEU A C 1
ATOM 4350 O O . LEU A 1 552 ? 16.734 -21.969 1.161 1 98.75 552 LEU A O 1
ATOM 4354 N N . MET A 1 553 ? 15.68 -20.375 0.068 1 98.62 553 MET A N 1
ATOM 4355 C CA . MET A 1 553 ? 15.305 -21.266 -1.028 1 98.62 553 MET A CA 1
ATOM 4356 C C . MET A 1 553 ? 16.547 -21.859 -1.696 1 98.62 553 MET A C 1
ATOM 4358 O O . MET A 1 553 ? 16.594 -23.062 -1.964 1 98.62 553 MET A O 1
ATOM 4362 N N . ARG A 1 554 ? 17.531 -21.047 -1.96 1 98.06 554 ARG A N 1
ATOM 4363 C CA . ARG A 1 554 ? 18.766 -21.5 -2.588 1 98.06 554 ARG A CA 1
ATOM 4364 C C . ARG A 1 554 ? 19.484 -22.5 -1.691 1 98.06 554 ARG A C 1
ATOM 4366 O O . ARG A 1 554 ? 19.984 -23.531 -2.166 1 98.06 554 ARG A O 1
ATOM 4373 N N . ILE A 1 555 ? 19.547 -22.156 -0.432 1 97.94 555 ILE A N 1
ATOM 4374 C CA . ILE A 1 555 ? 20.219 -23 0.54 1 97.94 555 ILE A CA 1
ATOM 4375 C C . ILE A 1 555 ? 19.547 -24.375 0.598 1 97.94 555 ILE A C 1
ATOM 4377 O O . ILE A 1 555 ? 20.219 -25.406 0.498 1 97.94 555 ILE A O 1
ATOM 4381 N N . LEU A 1 556 ? 18.234 -24.391 0.735 1 98.19 556 LEU A N 1
ATOM 4382 C CA . LEU A 1 556 ? 17.484 -25.625 0.861 1 98.19 556 LEU A CA 1
ATOM 4383 C C . LEU A 1 556 ? 17.578 -26.453 -0.425 1 98.19 556 LEU A C 1
ATOM 4385 O O . LEU A 1 556 ? 17.688 -27.672 -0.381 1 98.19 556 LEU A O 1
ATOM 4389 N N . GLU A 1 557 ? 17.422 -25.734 -1.53 1 97 557 GLU A N 1
ATOM 4390 C CA . GLU A 1 557 ? 17.5 -26.422 -2.812 1 97 557 GLU A CA 1
ATOM 4391 C C . GLU A 1 557 ? 18.828 -27.172 -2.941 1 97 557 GLU A C 1
ATOM 4393 O O . GLU A 1 557 ? 18.859 -28.328 -3.381 1 97 557 GLU A O 1
ATOM 4398 N N . LYS A 1 558 ? 19.922 -26.562 -2.535 1 95.38 558 LYS A N 1
ATOM 4399 C CA . LYS A 1 558 ? 21.25 -27.188 -2.576 1 95.38 558 LYS A CA 1
ATOM 4400 C C . LYS A 1 558 ? 21.328 -28.375 -1.611 1 95.38 558 LYS A C 1
ATOM 4402 O O . LYS A 1 558 ? 21.891 -29.422 -1.947 1 95.38 558 LYS A O 1
ATOM 4407 N N . LYS A 1 559 ? 20.797 -28.234 -0.456 1 95.31 559 LYS A N 1
ATOM 4408 C CA . LYS A 1 559 ? 20.828 -29.281 0.555 1 95.31 559 LYS A CA 1
ATOM 4409 C C . LYS A 1 559 ? 19.984 -30.484 0.127 1 95.31 559 LYS A C 1
ATOM 4411 O O . LYS A 1 559 ? 20.344 -31.625 0.411 1 95.31 559 LYS A O 1
ATOM 4416 N N . LEU A 1 560 ? 18.906 -30.219 -0.485 1 94.62 560 LEU A N 1
ATOM 4417 C CA . LEU A 1 560 ? 18.016 -31.266 -0.938 1 94.62 560 LEU A CA 1
ATOM 4418 C C . LEU A 1 560 ? 18.641 -32.062 -2.086 1 94.62 560 LEU A C 1
ATOM 4420 O O . LEU A 1 560 ? 18.422 -33.25 -2.207 1 94.62 560 LEU A O 1
ATOM 4424 N N . MET A 1 561 ? 19.312 -31.391 -2.977 1 86.12 561 MET A N 1
ATOM 4425 C CA . MET A 1 561 ? 20 -32.031 -4.086 1 86.12 561 MET A CA 1
ATOM 4426 C C . MET A 1 561 ? 21.094 -32.969 -3.58 1 86.12 561 MET A C 1
ATOM 4428 O O . MET A 1 561 ? 21.297 -34.062 -4.137 1 86.12 561 MET A O 1
ATOM 4432 N N . ASN A 1 562 ? 21.703 -32.531 -2.588 1 80.56 562 ASN A N 1
ATOM 4433 C CA . ASN A 1 562 ? 22.781 -33.344 -2.012 1 80.56 562 ASN A CA 1
ATOM 4434 C C . ASN A 1 562 ? 22.219 -34.594 -1.313 1 80.56 562 ASN A C 1
ATOM 4436 O O . ASN A 1 562 ? 22.875 -35.656 -1.31 1 80.56 562 ASN A O 1
ATOM 4440 N N . THR A 1 563 ? 21.141 -34.469 -0.776 1 71.38 563 THR A N 1
ATOM 4441 C CA . THR A 1 563 ? 20.531 -35.625 -0.095 1 71.38 563 THR A CA 1
ATOM 4442 C C . THR A 1 563 ? 19.969 -36.625 -1.104 1 71.38 563 THR A C 1
ATOM 4444 O O . THR A 1 563 ? 19.938 -37.812 -0.849 1 71.38 563 THR A O 1
ATOM 4447 N N . LYS A 1 564 ? 19.5 -36.188 -2.201 1 62.62 564 LYS A N 1
ATOM 4448 C CA . LYS A 1 564 ? 18.969 -37.094 -3.24 1 62.62 564 LYS A CA 1
ATOM 4449 C C . LYS A 1 564 ? 20.094 -37.875 -3.912 1 62.62 564 LYS A C 1
ATOM 4451 O O . LYS A 1 564 ? 19.922 -39.031 -4.25 1 62.62 564 LYS A O 1
ATOM 4456 N N . ASN A 1 565 ? 21.078 -37.188 -4.023 1 43.41 565 ASN A N 1
ATOM 4457 C CA . ASN A 1 565 ? 22.234 -37.844 -4.598 1 43.41 565 ASN A CA 1
ATOM 4458 C C . ASN A 1 565 ? 22.828 -38.875 -3.627 1 43.41 565 ASN A C 1
ATOM 4460 O O . ASN A 1 565 ? 23.484 -39.812 -4.043 1 43.41 565 ASN A O 1
ATOM 4464 N N . ASP A 1 566 ? 22.5 -38.562 -2.307 1 36.31 566 ASP A N 1
ATOM 4465 C CA . ASP A 1 566 ? 22.969 -39.531 -1.324 1 36.31 566 ASP A CA 1
ATOM 4466 C C . ASP A 1 566 ? 22.062 -40.75 -1.266 1 36.31 566 ASP A C 1
ATOM 4468 O O . ASP A 1 566 ? 22.422 -41.781 -0.679 1 36.31 566 ASP A O 1
ATOM 4472 N N . LEU A 1 567 ? 20.828 -40.562 -1.812 1 33.47 567 LEU A N 1
ATOM 4473 C CA . LEU A 1 567 ? 19.938 -41.75 -1.871 1 33.47 567 LEU A CA 1
ATOM 4474 C C . LEU A 1 567 ? 20.109 -42.469 -3.193 1 33.47 567 LEU A C 1
ATOM 4476 O O . LEU A 1 567 ? 20.031 -43.719 -3.232 1 33.47 567 LEU A O 1
ATOM 4480 N N . MET B 1 1 ? -33 4.559 15.906 1 27.61 1 MET B N 1
ATOM 4481 C CA . MET B 1 1 ? -33.25 5.539 16.953 1 27.61 1 MET B CA 1
ATOM 4482 C C . MET B 1 1 ? -32.531 5.148 18.25 1 27.61 1 MET B C 1
ATOM 4484 O O . MET B 1 1 ? -33.125 4.504 19.125 1 27.61 1 MET B O 1
ATOM 4488 N N . GLY B 1 2 ? -31.344 4.723 18.125 1 34.44 2 GLY B N 1
ATOM 4489 C CA . GLY B 1 2 ? -30.734 4.238 19.359 1 34.44 2 GLY B CA 1
ATOM 4490 C C . GLY B 1 2 ? -30.641 5.305 20.438 1 34.44 2 GLY B C 1
ATOM 4491 O O . GLY B 1 2 ? -29.859 6.258 20.312 1 34.44 2 GLY B O 1
ATOM 4492 N N . ASN B 1 3 ? -31.703 5.496 21.062 1 35.09 3 ASN B N 1
ATOM 4493 C CA . ASN B 1 3 ? -31.859 6.297 22.281 1 35.09 3 ASN B CA 1
ATOM 4494 C C . ASN B 1 3 ? -30.734 6.02 23.281 1 35.09 3 ASN B C 1
ATOM 4496 O O . ASN B 1 3 ? -30.578 4.895 23.75 1 35.09 3 ASN B O 1
ATOM 4500 N N . ILE B 1 4 ? -29.688 6.691 23.156 1 47.38 4 ILE B N 1
ATOM 4501 C CA . ILE B 1 4 ? -28.688 6.656 24.219 1 47.38 4 ILE B CA 1
ATOM 4502 C C . ILE B 1 4 ? -29.391 6.77 25.578 1 47.38 4 ILE B C 1
ATOM 4504 O O . ILE B 1 4 ? -30.172 7.695 25.812 1 47.38 4 ILE B O 1
ATOM 4508 N N . LEU B 1 5 ? -29.203 5.855 26.344 1 49.16 5 LEU B N 1
ATOM 4509 C CA . LEU B 1 5 ? -29.766 5.855 27.688 1 49.16 5 LEU B CA 1
ATOM 4510 C C . LEU B 1 5 ? -29.234 7.043 28.484 1 49.16 5 LEU B C 1
ATOM 4512 O O . LEU B 1 5 ? -28.047 7.367 28.422 1 49.16 5 LEU B O 1
ATOM 4516 N N . PRO B 1 6 ? -30.109 7.914 28.953 1 51.16 6 PRO B N 1
ATOM 4517 C CA . PRO B 1 6 ? -29.75 9.055 29.797 1 51.16 6 PRO B CA 1
ATOM 4518 C C . PRO B 1 6 ? -28.547 8.766 30.688 1 51.16 6 PRO B C 1
ATOM 4520 O O . PRO B 1 6 ? -27.719 9.648 30.922 1 51.16 6 PRO B O 1
ATOM 4523 N N . CYS B 1 7 ? -28.375 7.559 31.078 1 53.59 7 CYS B N 1
ATOM 4524 C CA . CYS B 1 7 ? -27.281 7.168 31.969 1 53.59 7 CYS B CA 1
ATOM 4525 C C . CYS B 1 7 ? -25.938 7.227 31.25 1 53.59 7 CYS B C 1
ATOM 4527 O O . CYS B 1 7 ? -24.922 7.602 31.844 1 53.59 7 CYS B O 1
ATOM 4529 N N . CYS B 1 8 ? -25.953 6.922 29.969 1 65.94 8 CYS B N 1
ATOM 4530 C CA . CYS B 1 8 ? -24.719 6.945 29.219 1 65.94 8 CYS B CA 1
ATOM 4531 C C . CYS B 1 8 ? -24.219 8.375 29.031 1 65.94 8 CYS B C 1
ATOM 4533 O O . CYS B 1 8 ? -23.016 8.625 29.078 1 65.94 8 CYS B O 1
ATOM 4535 N N . LYS B 1 9 ? -25.141 9.25 29.109 1 69.44 9 LYS B N 1
ATOM 4536 C CA . LYS B 1 9 ? -24.797 10.664 28.938 1 69.44 9 LYS B CA 1
ATOM 4537 C C . LYS B 1 9 ? -24.156 11.227 30.203 1 69.44 9 LYS B C 1
ATOM 4539 O O . LYS B 1 9 ? -23.172 11.969 30.125 1 69.44 9 LYS B O 1
ATOM 4544 N N . SER B 1 10 ? -24.625 10.828 31.203 1 80.75 10 SER B N 1
ATOM 4545 C CA . SER B 1 10 ? -24.094 11.281 32.469 1 80.75 10 SER B CA 1
ATOM 4546 C C . SER B 1 10 ? -22.703 10.703 32.75 1 80.75 10 SER B C 1
ATOM 4548 O O . SER B 1 10 ? -21.828 11.406 33.25 1 80.75 10 SER B O 1
ATOM 4550 N N . ALA B 1 11 ? -22.484 9.508 32.375 1 89.31 11 ALA B N 1
ATOM 4551 C CA . ALA B 1 11 ? -21.203 8.852 32.562 1 89.31 11 ALA B CA 1
ATOM 4552 C C . ALA B 1 11 ? -20.125 9.5 31.703 1 89.31 11 ALA B C 1
ATOM 4554 O O . ALA B 1 11 ? -18.969 9.641 32.125 1 89.31 11 ALA B O 1
ATOM 4555 N N . ASN B 1 12 ? -20.484 9.945 30.547 1 92.81 12 ASN B N 1
ATOM 4556 C CA . ASN B 1 12 ? -19.547 10.609 29.656 1 92.81 12 ASN B CA 1
ATOM 4557 C C . ASN B 1 12 ? -19.109 11.961 30.203 1 92.81 12 ASN B C 1
ATOM 4559 O O . ASN B 1 12 ? -17.922 12.289 30.188 1 92.81 12 ASN B O 1
ATOM 4563 N N . TRP B 1 13 ? -19.984 12.656 30.688 1 93.69 13 TRP B N 1
ATOM 4564 C CA . TRP B 1 13 ? -19.672 13.969 31.234 1 93.69 13 TRP B CA 1
ATOM 4565 C C . TRP B 1 13 ? -18.828 13.844 32.5 1 93.69 13 TRP B C 1
ATOM 4567 O O . TRP B 1 13 ? -17.938 14.656 32.75 1 93.69 13 TRP B O 1
ATOM 4577 N N . ALA B 1 14 ? -19.141 12.859 33.281 1 94.88 14 ALA B N 1
ATOM 4578 C CA . ALA B 1 14 ? -18.328 12.602 34.469 1 94.88 14 ALA B CA 1
ATOM 4579 C C . ALA B 1 14 ? -16.891 12.266 34.094 1 94.88 14 ALA B C 1
ATOM 4581 O O . ALA B 1 14 ? -15.945 12.695 34.781 1 94.88 14 ALA B O 1
ATOM 4582 N N . ALA B 1 15 ? -16.781 11.461 33.094 1 95.88 15 ALA B N 1
ATOM 4583 C CA . ALA B 1 15 ? -15.445 11.109 32.625 1 95.88 15 ALA B CA 1
ATOM 4584 C C . ALA B 1 15 ? -14.695 12.352 32.125 1 95.88 15 ALA B C 1
ATOM 4586 O O . ALA B 1 15 ? -13.492 12.484 32.344 1 95.88 15 ALA B O 1
ATOM 4587 N N . ILE B 1 16 ? -15.375 13.195 31.406 1 96.94 16 ILE B N 1
ATOM 4588 C CA . ILE B 1 16 ? -14.789 14.438 30.906 1 96.94 16 ILE B CA 1
ATOM 4589 C C . ILE B 1 16 ? -14.328 15.297 32.094 1 96.94 16 ILE B C 1
ATOM 4591 O O . ILE B 1 16 ? -13.219 15.844 32.062 1 96.94 16 ILE B O 1
ATOM 4595 N N . GLU B 1 17 ? -15.117 15.398 33.094 1 95.94 17 GLU B N 1
ATOM 4596 C CA . GLU B 1 17 ? -14.773 16.203 34.281 1 95.94 17 GLU B CA 1
ATOM 4597 C C . GLU B 1 17 ? -13.562 15.633 35 1 95.94 17 GLU B C 1
ATOM 4599 O O . GLU B 1 17 ? -12.664 16.375 35.375 1 95.94 17 GLU B O 1
ATOM 4604 N N . ARG B 1 18 ? -13.555 14.336 35.188 1 95.62 18 ARG B N 1
ATOM 4605 C CA . ARG B 1 18 ? -12.406 13.695 35.812 1 95.62 18 ARG B CA 1
ATOM 4606 C C . ARG B 1 18 ? -11.125 13.945 35.031 1 95.62 18 ARG B C 1
ATOM 4608 O O . ARG B 1 18 ? -10.078 14.227 35.594 1 95.62 18 ARG B O 1
ATOM 4615 N N . THR B 1 19 ? -11.312 13.805 33.75 1 95.44 19 THR B N 1
ATOM 4616 C CA . THR B 1 19 ? -10.164 14.039 32.875 1 95.44 19 THR B CA 1
ATOM 4617 C C . THR B 1 19 ? -9.68 15.477 33 1 95.44 19 THR B C 1
ATOM 4619 O O . THR B 1 19 ? -8.477 15.734 33.062 1 95.44 19 THR B O 1
ATOM 4622 N N . ASN B 1 20 ? -10.547 16.422 32.969 1 95.44 20 ASN B N 1
ATOM 4623 C CA . ASN B 1 20 ? -10.195 17.828 33.094 1 95.44 20 ASN B CA 1
ATOM 4624 C C . ASN B 1 20 ? -9.477 18.125 34.406 1 95.44 20 ASN B C 1
ATOM 4626 O O . ASN B 1 20 ? -8.531 18.922 34.438 1 95.44 20 ASN B O 1
ATOM 4630 N N . VAL B 1 21 ? -9.891 17.531 35.469 1 95.94 21 VAL B N 1
ATOM 4631 C CA . VAL B 1 21 ? -9.258 17.719 36.75 1 95.94 21 VAL B CA 1
ATOM 4632 C C . VAL B 1 21 ? -7.824 17.188 36.719 1 95.94 21 VAL B C 1
ATOM 4634 O O . VAL B 1 21 ? -6.895 17.859 37.188 1 95.94 21 VAL B O 1
ATOM 4637 N N . LYS B 1 22 ? -7.68 16.016 36.219 1 94.94 22 LYS B N 1
ATOM 4638 C CA . LYS B 1 22 ? -6.352 15.414 36.125 1 94.94 22 LYS B CA 1
ATOM 4639 C C . LYS B 1 22 ? -5.438 16.266 35.25 1 94.94 22 LYS B C 1
ATOM 4641 O O . LYS B 1 22 ? -4.266 16.469 35.594 1 94.94 22 LYS B O 1
ATOM 4646 N N . ARG B 1 23 ? -5.98 16.703 34.188 1 94.69 23 ARG B N 1
ATOM 4647 C CA . ARG B 1 23 ? -5.234 17.531 33.219 1 94.69 23 ARG B CA 1
ATOM 4648 C C . ARG B 1 23 ? -4.773 18.828 33.875 1 94.69 23 ARG B C 1
ATOM 4650 O O . ARG B 1 23 ? -3.615 19.219 33.75 1 94.69 23 ARG B O 1
ATOM 4657 N N . GLN B 1 24 ? -5.648 19.469 34.531 1 95.44 24 GLN B N 1
ATOM 4658 C CA . GLN B 1 24 ? -5.32 20.734 35.188 1 95.44 24 GLN B CA 1
ATOM 4659 C C . GLN B 1 24 ? -4.227 20.531 36.25 1 95.44 24 GLN B C 1
ATOM 4661 O O . GLN B 1 24 ? -3.352 21.391 36.406 1 95.44 24 GLN B O 1
ATOM 4666 N N . LYS B 1 25 ? -4.309 19.453 36.938 1 96.56 25 LYS B N 1
ATOM 4667 C CA . LYS B 1 25 ? -3.277 19.141 37.906 1 96.56 25 LYS B CA 1
ATOM 4668 C C . LYS B 1 25 ? -1.914 18.984 37.25 1 96.56 25 LYS B C 1
ATOM 4670 O O . LYS B 1 25 ? -0.895 19.406 37.781 1 96.56 25 LYS B O 1
ATOM 4675 N N . ARG B 1 26 ? -1.888 18.344 36.156 1 96.56 26 ARG B N 1
ATOM 4676 C CA . ARG B 1 26 ? -0.634 18.141 35.438 1 96.56 26 ARG B CA 1
ATOM 4677 C C . ARG B 1 26 ? -0.082 19.453 34.906 1 96.56 26 ARG B C 1
ATOM 4679 O O . ARG B 1 26 ? 1.132 19.672 34.906 1 96.56 26 ARG B O 1
ATOM 4686 N N . PHE B 1 27 ? -0.975 20.312 34.406 1 97.81 27 PHE B N 1
ATOM 4687 C CA . PHE B 1 27 ? -0.536 21.609 33.969 1 97.81 27 PHE B CA 1
ATOM 4688 C C . PHE B 1 27 ? 0.06 22.422 35.094 1 97.81 27 PHE B C 1
ATOM 4690 O O . PHE B 1 27 ? 1.102 23.062 34.938 1 97.81 27 PHE B O 1
ATOM 4697 N N . GLU B 1 28 ? -0.594 22.344 36.219 1 97.75 28 GLU B N 1
ATOM 4698 C CA . GLU B 1 28 ? -0.096 23.047 37.406 1 97.75 28 GLU B CA 1
ATOM 4699 C C . GLU B 1 28 ? 1.249 22.484 37.844 1 97.75 28 GLU B C 1
ATOM 4701 O O . GLU B 1 28 ? 2.152 23.25 38.219 1 97.75 28 GLU B O 1
ATOM 4706 N N . GLU B 1 29 ? 1.301 21.234 37.844 1 98.19 29 GLU B N 1
ATOM 4707 C CA . GLU B 1 29 ? 2.557 20.594 38.219 1 98.19 29 GLU B CA 1
ATOM 4708 C C . GLU B 1 29 ? 3.68 20.969 37.25 1 98.19 29 GLU B C 1
ATOM 4710 O O . GLU B 1 29 ? 4.801 21.25 37.688 1 98.19 29 GLU B O 1
ATOM 4715 N N . ALA B 1 30 ? 3.428 20.969 36 1 98.5 30 ALA B N 1
ATOM 4716 C CA . ALA B 1 30 ? 4.418 21.359 35 1 98.5 30 ALA B CA 1
ATOM 4717 C C . ALA B 1 30 ? 4.875 22.797 35.219 1 98.5 30 ALA B C 1
ATOM 4719 O O . ALA B 1 30 ? 6.07 23.109 35.125 1 98.5 30 ALA B O 1
ATOM 4720 N N . LYS B 1 31 ? 3.936 23.641 35.438 1 97.94 31 LYS B N 1
ATOM 4721 C CA . LYS B 1 31 ? 4.254 25.047 35.688 1 97.94 31 LYS B CA 1
ATOM 4722 C C . LYS B 1 31 ? 5.156 25.203 36.906 1 97.94 31 LYS B C 1
ATOM 4724 O O . LYS B 1 31 ? 6.121 25.969 36.875 1 97.94 31 LYS B O 1
ATOM 4729 N N . ARG B 1 32 ? 4.848 24.453 37.938 1 98.25 32 ARG B N 1
ATOM 4730 C CA . ARG B 1 32 ? 5.648 24.484 39.156 1 98.25 32 ARG B CA 1
ATOM 4731 C C . ARG B 1 32 ? 7.074 24.016 38.875 1 98.25 32 ARG B C 1
ATOM 4733 O O . ARG B 1 32 ? 8.031 24.641 39.312 1 98.25 32 ARG B O 1
ATOM 4740 N N . ILE B 1 33 ? 7.152 22.938 38.188 1 98.38 33 ILE B N 1
ATOM 4741 C CA . ILE B 1 33 ? 8.453 22.359 37.875 1 98.38 33 ILE B CA 1
ATOM 4742 C C . ILE B 1 33 ? 9.297 23.344 37.094 1 98.38 33 ILE B C 1
ATOM 4744 O O . ILE B 1 33 ? 10.484 23.547 37.375 1 98.38 33 ILE B O 1
ATOM 4748 N N . VAL B 1 34 ? 8.711 23.984 36.094 1 98.19 34 VAL B N 1
ATOM 4749 C CA . VAL B 1 34 ? 9.398 24.938 35.25 1 98.19 34 VAL B CA 1
ATOM 4750 C C . VAL B 1 34 ? 9.82 26.172 36.031 1 98.19 34 VAL B C 1
ATOM 4752 O O . VAL B 1 34 ? 10.945 26.656 35.906 1 98.19 34 VAL B O 1
ATOM 4755 N N . ASP B 1 35 ? 8.961 26.641 36.906 1 97.19 35 ASP B N 1
ATOM 4756 C CA . ASP B 1 35 ? 9.242 27.797 37.75 1 97.19 35 ASP B CA 1
ATOM 4757 C C . ASP B 1 35 ? 10.367 27.5 38.75 1 97.19 35 ASP B C 1
ATOM 4759 O O . ASP B 1 35 ? 11.234 28.359 38.969 1 97.19 35 ASP B O 1
ATOM 4763 N N . GLU B 1 36 ? 10.305 26.359 39.25 1 97.88 36 GLU B N 1
ATOM 4764 C CA . GLU B 1 36 ? 11.312 25.953 40.219 1 97.88 36 GLU B CA 1
ATOM 4765 C C . GLU B 1 36 ? 12.688 25.828 39.594 1 97.88 36 GLU B C 1
ATOM 4767 O O . GLU B 1 36 ? 13.711 26.094 40.219 1 97.88 36 GLU B O 1
ATOM 4772 N N . TYR B 1 37 ? 12.664 25.359 38.406 1 96.62 37 TYR B N 1
ATOM 4773 C CA . TYR B 1 37 ? 13.93 25.281 37.656 1 96.62 37 TYR B CA 1
ATOM 4774 C C . TYR B 1 37 ? 14.539 26.656 37.469 1 96.62 37 TYR B C 1
ATOM 4776 O O . TYR B 1 37 ? 15.766 26.812 37.5 1 96.62 37 TYR B O 1
ATOM 4784 N N . GLY B 1 38 ? 13.789 27.703 37.312 1 94.69 38 GLY B N 1
ATOM 4785 C CA . GLY B 1 38 ? 14.227 29.094 37.312 1 94.69 38 GLY B CA 1
ATOM 4786 C C . GLY B 1 38 ? 15.273 29.375 36.25 1 94.69 38 GLY B C 1
ATOM 4787 O O . GLY B 1 38 ? 16.281 30.031 36.531 1 94.69 38 GLY B O 1
ATOM 4788 N N . GLN B 1 39 ? 14.977 28.906 35.125 1 96.06 39 GLN B N 1
ATOM 4789 C CA . GLN B 1 39 ? 15.914 29.125 34.031 1 96.06 39 GLN B CA 1
ATOM 4790 C C . GLN B 1 39 ? 16.062 30.609 33.719 1 96.06 39 GLN B C 1
ATOM 4792 O O . GLN B 1 39 ? 15.094 31.375 33.781 1 96.06 39 GLN B O 1
ATOM 4797 N N . ASP B 1 40 ? 17.312 31.016 33.344 1 97.25 40 ASP B N 1
ATOM 4798 C CA . ASP B 1 40 ? 17.594 32.375 32.938 1 97.25 40 ASP B CA 1
ATOM 4799 C C . ASP B 1 40 ? 16.734 32.781 31.734 1 97.25 40 ASP B C 1
ATOM 4801 O O . ASP B 1 40 ? 16.766 32.125 30.688 1 97.25 40 ASP B O 1
ATOM 4805 N N . PRO B 1 41 ? 15.992 33.875 31.906 1 97.19 41 PRO B N 1
ATOM 4806 C CA . PRO B 1 41 ? 15.109 34.312 30.812 1 97.19 41 PRO B CA 1
ATOM 4807 C C . PRO B 1 41 ? 15.867 34.594 29.516 1 97.19 41 PRO B C 1
ATOM 4809 O O . PRO B 1 41 ? 15.336 34.375 28.438 1 97.19 41 PRO B O 1
ATOM 4812 N N . ILE B 1 42 ? 17.031 35.062 29.656 1 97.5 42 ILE B N 1
ATOM 4813 C CA . ILE B 1 42 ? 17.844 35.344 28.469 1 97.5 42 ILE B CA 1
ATOM 4814 C C . ILE B 1 42 ? 18.172 34.031 27.734 1 97.5 42 ILE B C 1
ATOM 4816 O O . ILE B 1 42 ? 18.078 33.969 26.516 1 97.5 42 ILE B O 1
ATOM 4820 N N . LEU B 1 43 ? 18.516 33.094 28.469 1 97.31 43 LEU B N 1
ATOM 4821 C CA . LEU B 1 43 ? 18.812 31.812 27.875 1 97.31 43 LEU B CA 1
ATOM 4822 C C . LEU B 1 43 ? 17.562 31.172 27.266 1 97.31 43 LEU B C 1
ATOM 4824 O O . LEU B 1 43 ? 17.625 30.594 26.188 1 97.31 43 LEU B O 1
ATOM 4828 N N . ARG B 1 44 ? 16.531 31.281 27.984 1 97.19 44 ARG B N 1
ATOM 4829 C CA . ARG B 1 44 ? 15.266 30.734 27.531 1 97.19 44 ARG B CA 1
ATOM 4830 C C . ARG B 1 44 ? 14.852 31.344 26.203 1 97.19 44 ARG B C 1
ATOM 4832 O O . ARG B 1 44 ? 14.43 30.625 25.281 1 97.19 44 ARG B O 1
ATOM 4839 N N . GLU B 1 45 ? 14.969 32.594 26.094 1 97.56 45 GLU B N 1
ATOM 4840 C CA . GLU B 1 45 ? 14.609 33.312 24.859 1 97.56 45 GLU B CA 1
ATOM 4841 C C . GLU B 1 45 ? 15.547 32.938 23.719 1 97.56 45 GLU B C 1
ATOM 4843 O O . GLU B 1 45 ? 15.125 32.844 22.562 1 97.56 45 GLU B O 1
ATOM 4848 N N . LYS B 1 46 ? 16.766 32.812 24.078 1 97.88 46 LYS B N 1
ATOM 4849 C CA . LYS B 1 46 ? 17.734 32.406 23.094 1 97.88 46 LYS B CA 1
ATOM 4850 C C . LYS B 1 46 ? 17.406 31.016 22.531 1 97.88 46 LYS B C 1
ATOM 4852 O O . LYS B 1 46 ? 17.453 30.812 21.312 1 97.88 46 LYS B O 1
ATOM 4857 N N . ILE B 1 47 ? 17.062 30.109 23.375 1 98.38 47 ILE B N 1
ATOM 4858 C CA . ILE B 1 47 ? 16.734 28.734 22.969 1 98.38 47 ILE B CA 1
ATOM 4859 C C . ILE B 1 47 ? 15.492 28.75 22.078 1 98.38 47 ILE B C 1
ATOM 4861 O O . ILE B 1 47 ? 15.484 28.125 21.016 1 98.38 47 ILE B O 1
ATOM 4865 N N . ARG B 1 48 ? 14.5 29.453 22.453 1 96.94 48 ARG B N 1
ATOM 4866 C CA . ARG B 1 48 ? 13.25 29.516 21.688 1 96.94 48 ARG B CA 1
ATOM 4867 C C . ARG B 1 48 ? 13.484 30.109 20.312 1 96.94 48 ARG B C 1
ATOM 4869 O O . ARG B 1 48 ? 12.812 29.719 19.344 1 96.94 48 ARG B O 1
ATOM 4876 N N . GLY B 1 49 ? 14.438 31.047 20.219 1 96.69 49 GLY B N 1
ATOM 4877 C CA . GLY B 1 49 ? 14.672 31.766 18.984 1 96.69 49 GLY B CA 1
ATOM 4878 C C . GLY B 1 49 ? 15.539 31 18 1 96.69 49 GLY B C 1
ATOM 4879 O O . GLY B 1 49 ? 15.602 31.359 16.828 1 96.69 49 GLY B O 1
ATOM 4880 N N . MET B 1 50 ? 16.141 29.938 18.422 1 97.62 50 MET B N 1
ATOM 4881 C CA . MET B 1 50 ? 17 29.141 17.562 1 97.62 50 MET B CA 1
ATOM 4882 C C . MET B 1 50 ? 16.188 28.344 16.547 1 97.62 50 MET B C 1
ATOM 4884 O O . MET B 1 50 ? 15.078 27.906 16.844 1 97.62 50 MET B O 1
ATOM 4888 N N . SER B 1 51 ? 16.781 28.25 15.336 1 97.25 51 SER B N 1
ATOM 4889 C CA . SER B 1 51 ? 16.219 27.281 14.398 1 97.25 51 SER B CA 1
ATOM 4890 C C . SER B 1 51 ? 16.422 25.844 14.891 1 97.25 51 SER B C 1
ATOM 4892 O O . SER B 1 51 ? 17.234 25.594 15.781 1 97.25 51 SER B O 1
ATOM 4894 N N . LEU B 1 52 ? 15.625 24.969 14.305 1 98.19 52 LEU B N 1
ATOM 4895 C CA . LEU B 1 52 ? 15.758 23.562 14.672 1 98.19 52 LEU B CA 1
ATOM 4896 C C . LEU B 1 52 ? 17.188 23.078 14.453 1 98.19 52 LEU B C 1
ATOM 4898 O O . LEU B 1 52 ? 17.719 22.328 15.266 1 98.19 52 LEU B O 1
ATOM 4902 N N . THR B 1 53 ? 17.797 23.484 13.375 1 96.5 53 THR B N 1
ATOM 4903 C CA . THR B 1 53 ? 19.141 23.047 13.047 1 96.5 53 THR B CA 1
ATOM 4904 C C . THR B 1 53 ? 20.156 23.656 14.008 1 96.5 53 THR B C 1
ATOM 4906 O O . THR B 1 53 ? 21.141 23 14.383 1 96.5 53 THR B O 1
ATOM 4909 N N . GLU B 1 54 ? 19.969 24.891 14.359 1 97.81 54 GLU B N 1
ATOM 4910 C CA . GLU B 1 54 ? 20.844 25.531 15.352 1 97.81 54 GLU B CA 1
ATOM 4911 C C . GLU B 1 54 ? 20.719 24.828 16.703 1 97.81 54 GLU B C 1
ATOM 4913 O O . GLU B 1 54 ? 21.734 24.594 17.375 1 97.81 54 GLU B O 1
ATOM 4918 N N . LEU B 1 55 ? 19.5 24.562 17.047 1 98.25 55 LEU B N 1
ATOM 4919 C CA . LEU B 1 55 ? 19.25 23.859 18.297 1 98.25 55 LEU B CA 1
ATOM 4920 C C . LEU B 1 55 ? 19.938 22.5 18.281 1 98.25 55 LEU B C 1
ATOM 4922 O O . LEU B 1 55 ? 20.562 22.109 19.266 1 98.25 55 LEU B O 1
ATOM 4926 N N . GLN B 1 56 ? 19.75 21.734 17.219 1 98.38 56 GLN B N 1
ATOM 4927 C CA . GLN B 1 56 ? 20.344 20.406 17.062 1 98.38 56 GLN B CA 1
ATOM 4928 C C . GLN B 1 56 ? 21.859 20.469 17.188 1 98.38 56 GLN B C 1
ATOM 4930 O O . GLN B 1 56 ? 22.469 19.656 17.891 1 98.38 56 GLN B O 1
ATOM 4935 N N . LYS B 1 57 ? 22.484 21.453 16.594 1 98 57 LYS B N 1
ATOM 4936 C CA . LYS B 1 57 ? 23.938 21.625 16.672 1 98 57 LYS B CA 1
ATOM 4937 C C . LYS B 1 57 ? 24.391 21.953 18.078 1 98 57 LYS B C 1
ATOM 4939 O O . LYS B 1 57 ? 25.391 21.422 18.562 1 98 57 LYS B O 1
ATOM 4944 N N . ALA B 1 58 ? 23.672 22.859 18.703 1 98.31 58 ALA B N 1
ATOM 4945 C CA . ALA B 1 58 ? 24.016 23.266 20.078 1 98.31 58 ALA B CA 1
ATOM 4946 C C . ALA B 1 58 ? 23.922 22.062 21.031 1 98.31 58 ALA B C 1
ATOM 4948 O O . ALA B 1 58 ? 24.719 21.938 21.953 1 98.31 58 ALA B O 1
ATOM 4949 N N . LEU B 1 59 ? 22.969 21.234 20.828 1 98.31 59 LEU B N 1
ATOM 4950 C CA . LEU B 1 59 ? 22.781 20.047 21.672 1 98.31 59 LEU B CA 1
ATOM 4951 C C . LEU B 1 59 ? 23.859 19.016 21.391 1 98.31 59 LEU B C 1
ATOM 4953 O O . LEU B 1 59 ? 24.359 18.375 22.312 1 98.31 59 LEU B O 1
ATOM 4957 N N . GLN B 1 60 ? 24.188 18.859 20.109 1 97.81 60 GLN B N 1
ATOM 4958 C CA . GLN B 1 60 ? 25.234 17.906 19.734 1 97.81 60 GLN B CA 1
ATOM 4959 C C . GLN B 1 60 ? 26.578 18.328 20.312 1 97.81 60 GLN B C 1
ATOM 4961 O O . GLN B 1 60 ? 27.375 17.469 20.719 1 97.81 60 GLN B O 1
ATOM 4966 N N . ASN B 1 61 ? 26.812 19.656 20.359 1 96.31 61 ASN B N 1
ATOM 4967 C CA . ASN B 1 61 ? 28.109 20.203 20.781 1 96.31 61 ASN B CA 1
ATOM 4968 C C . ASN B 1 61 ? 28.141 20.469 22.281 1 96.31 61 ASN B C 1
ATOM 4970 O O . ASN B 1 61 ? 29.078 21.062 22.797 1 96.31 61 ASN B O 1
ATOM 4974 N N . GLU B 1 62 ? 27.125 20.188 22.984 1 96.06 62 GLU B N 1
ATOM 4975 C CA . GLU B 1 62 ? 27.031 20.297 24.438 1 96.06 62 GLU B CA 1
ATOM 4976 C C . GLU B 1 62 ? 27.031 21.75 24.891 1 96.06 62 GLU B C 1
ATOM 4978 O O . GLU B 1 62 ? 27.438 22.047 26.016 1 96.06 62 GLU B O 1
ATOM 4983 N N . GLU B 1 63 ? 26.656 22.562 23.953 1 97.19 63 GLU B N 1
ATOM 4984 C CA . GLU B 1 63 ? 26.406 23.953 24.328 1 97.19 63 GLU B CA 1
ATOM 4985 C C . GLU B 1 63 ? 25.094 24.109 25.094 1 97.19 63 GLU B C 1
ATOM 4987 O O . GLU B 1 63 ? 24.922 25.062 25.859 1 97.19 63 GLU B O 1
ATOM 4992 N N . LEU B 1 64 ? 24.188 23.266 24.828 1 98.06 64 LEU B N 1
ATOM 4993 C CA . LEU B 1 64 ? 22.922 23.125 25.516 1 98.06 64 LEU B CA 1
ATOM 4994 C C . LEU B 1 64 ? 22.703 21.688 25.969 1 98.06 64 LEU B C 1
ATOM 4996 O O . LEU B 1 64 ? 23.25 20.75 25.375 1 98.06 64 LEU B O 1
ATOM 5000 N N . THR B 1 65 ? 22.016 21.562 27.047 1 98.19 65 THR B N 1
ATOM 5001 C CA . THR B 1 65 ? 21.594 20.234 27.469 1 98.19 65 THR B CA 1
ATOM 5002 C C . THR B 1 65 ? 20.141 19.969 27.078 1 98.19 65 THR B C 1
ATOM 5004 O O . THR B 1 65 ? 19.406 20.891 26.766 1 98.19 65 THR B O 1
ATOM 5007 N N . ALA B 1 66 ? 19.781 18.656 27.078 1 98.75 66 ALA B N 1
ATOM 5008 C CA . ALA B 1 66 ? 18.391 18.297 26.844 1 98.75 66 ALA B CA 1
ATOM 5009 C C . ALA B 1 66 ? 17.469 18.938 27.891 1 98.75 66 ALA B C 1
ATOM 5011 O O . ALA B 1 66 ? 16.375 19.391 27.562 1 98.75 66 ALA B O 1
ATOM 5012 N N . THR B 1 67 ? 17.922 19 29.125 1 98.69 67 THR B N 1
ATOM 5013 C CA . THR B 1 67 ? 17.172 19.562 30.234 1 98.69 67 THR B CA 1
ATOM 5014 C C . THR B 1 67 ? 16.922 21.047 30.016 1 98.69 67 THR B C 1
ATOM 5016 O O . THR B 1 67 ? 15.773 21.516 30.094 1 98.69 67 THR B O 1
ATOM 5019 N N . GLN B 1 68 ? 17.969 21.781 29.719 1 98.69 68 GLN B N 1
ATOM 5020 C CA . GLN B 1 68 ? 17.828 23.219 29.453 1 98.69 68 GLN B CA 1
ATOM 5021 C C . GLN B 1 68 ? 16.859 23.484 28.312 1 98.69 68 GLN B C 1
ATOM 5023 O O . GLN B 1 68 ? 16.016 24.375 28.406 1 98.69 68 GLN B O 1
ATOM 5028 N N . THR B 1 69 ? 17.031 22.703 27.281 1 98.75 69 THR B N 1
ATOM 5029 C CA . THR B 1 69 ? 16.219 22.875 26.094 1 98.75 69 THR B CA 1
ATOM 5030 C C . THR B 1 69 ? 14.75 22.578 26.375 1 98.75 69 THR B C 1
ATOM 5032 O O . THR B 1 69 ? 13.859 23.344 26 1 98.75 69 THR B O 1
ATOM 5035 N N . LEU B 1 70 ? 14.453 21.453 27.062 1 98.81 70 LEU B N 1
ATOM 5036 C CA . LEU B 1 70 ? 13.078 21.078 27.359 1 98.81 70 LEU B CA 1
ATOM 5037 C C . LEU B 1 70 ? 12.406 22.125 28.25 1 98.81 70 LEU B C 1
ATOM 5039 O O . LEU B 1 70 ? 11.25 22.484 28.031 1 98.81 70 LEU B O 1
ATOM 5043 N N . TYR B 1 71 ? 13.094 22.578 29.266 1 98.69 71 TYR B N 1
ATOM 5044 C CA . TYR B 1 71 ? 12.508 23.516 30.203 1 98.69 71 TYR B CA 1
ATOM 5045 C C . TYR B 1 71 ? 12.164 24.828 29.516 1 98.69 71 TYR B C 1
ATOM 5047 O O . TYR B 1 71 ? 11.156 25.453 29.828 1 98.69 71 TYR B O 1
ATOM 5055 N N . ALA B 1 72 ? 13.016 25.25 28.594 1 98.75 72 ALA B N 1
ATOM 5056 C CA . ALA B 1 72 ? 12.711 26.453 27.828 1 98.75 72 ALA B CA 1
ATOM 5057 C C . ALA B 1 72 ? 11.422 26.281 27.031 1 98.75 72 ALA B C 1
ATOM 5059 O O . ALA B 1 72 ? 10.523 27.125 27.109 1 98.75 72 ALA B O 1
ATOM 5060 N N . PHE B 1 73 ? 11.328 25.234 26.328 1 98.81 73 PHE B N 1
ATOM 5061 C CA . PHE B 1 73 ? 10.156 25 25.484 1 98.81 73 PHE B CA 1
ATOM 5062 C C . PHE B 1 73 ? 8.922 24.734 26.344 1 98.81 73 PHE B C 1
ATOM 5064 O O . PHE B 1 73 ? 7.812 25.125 25.984 1 98.81 73 PHE B O 1
ATOM 5071 N N . ALA B 1 74 ? 9.133 24.016 27.453 1 98.75 74 ALA B N 1
ATOM 5072 C CA . ALA B 1 74 ? 8.008 23.797 28.359 1 98.75 74 ALA B CA 1
ATOM 5073 C C . ALA B 1 74 ? 7.43 25.109 28.859 1 98.75 74 ALA B C 1
ATOM 5075 O O . ALA B 1 74 ? 6.211 25.281 28.938 1 98.75 74 ALA B O 1
ATOM 5076 N N . TYR B 1 75 ? 8.289 26.031 29.203 1 98.56 75 TYR B N 1
ATOM 5077 C CA . TYR B 1 75 ? 7.859 27.359 29.641 1 98.56 75 TYR B CA 1
ATOM 5078 C C . TYR B 1 75 ? 6.992 28.031 28.594 1 98.56 75 TYR B C 1
ATOM 5080 O O . TYR B 1 75 ? 5.879 28.484 28.891 1 98.56 75 TYR B O 1
ATOM 5088 N N . TYR B 1 76 ? 7.453 28.062 27.469 1 98.38 76 TYR B N 1
ATOM 5089 C CA . TYR B 1 76 ? 6.754 28.781 26.406 1 98.38 76 TYR B CA 1
ATOM 5090 C C . TYR B 1 76 ? 5.512 28.016 25.953 1 98.38 76 TYR B C 1
ATOM 5092 O O . TYR B 1 76 ? 4.504 28.625 25.594 1 98.38 76 TYR B O 1
ATOM 5100 N N . ALA B 1 77 ? 5.586 26.688 25.938 1 98.75 77 ALA B N 1
ATOM 5101 C CA . ALA B 1 77 ? 4.414 25.891 25.594 1 98.75 77 ALA B CA 1
ATOM 5102 C C . ALA B 1 77 ? 3.25 26.188 26.531 1 98.75 77 ALA B C 1
ATOM 5104 O O . ALA B 1 77 ? 2.098 26.266 26.094 1 98.75 77 ALA B O 1
ATOM 5105 N N . LEU B 1 78 ? 3.533 26.266 27.797 1 98.38 78 LEU B N 1
ATOM 5106 C CA . LEU B 1 78 ? 2.506 26.562 28.781 1 98.38 78 LEU B CA 1
ATOM 5107 C C . LEU B 1 78 ? 1.935 27.969 28.578 1 98.38 78 LEU B C 1
ATOM 5109 O O . LEU B 1 78 ? 0.723 28.156 28.672 1 98.38 78 LEU B O 1
ATOM 5113 N N . GLU B 1 79 ? 2.771 28.906 28.203 1 97.88 79 GLU B N 1
ATOM 5114 C CA . GLU B 1 79 ? 2.314 30.25 27.922 1 97.88 79 GLU B CA 1
ATOM 5115 C C . GLU B 1 79 ? 1.408 30.281 26.688 1 97.88 79 GLU B C 1
ATOM 5117 O O . GLU B 1 79 ? 0.361 30.938 26.703 1 97.88 79 GLU B O 1
ATOM 5122 N N . VAL B 1 80 ? 1.873 29.625 25.703 1 98.38 80 VAL B N 1
ATOM 5123 C CA . VAL B 1 80 ? 1.106 29.547 24.469 1 98.38 80 VAL B CA 1
ATOM 5124 C C . VAL B 1 80 ? -0.245 28.891 24.734 1 98.38 80 VAL B C 1
ATOM 5126 O O . VAL B 1 80 ? -1.28 29.375 24.266 1 98.38 80 VAL B O 1
ATOM 5129 N N . ASN B 1 81 ? -0.221 27.797 25.453 1 98.38 81 ASN B N 1
ATOM 5130 C CA . ASN B 1 81 ? -1.448 27.062 25.75 1 98.38 81 ASN B CA 1
ATOM 5131 C C . ASN B 1 81 ? -2.447 27.938 26.516 1 98.38 81 ASN B C 1
ATOM 5133 O O . ASN B 1 81 ? -3.654 27.844 26.281 1 98.38 81 ASN B O 1
ATOM 5137 N N . ASP B 1 82 ? -1.995 28.719 27.406 1 97.69 82 ASP B N 1
ATOM 5138 C CA . ASP B 1 82 ? -2.869 29.625 28.156 1 97.69 82 ASP B CA 1
ATOM 5139 C C . ASP B 1 82 ? -3.631 30.562 27.219 1 97.69 82 ASP B C 1
ATOM 5141 O O . ASP B 1 82 ? -4.777 30.922 27.5 1 97.69 82 ASP B O 1
ATOM 5145 N N . LYS B 1 83 ? -3.002 30.812 26.125 1 97.88 83 LYS B N 1
ATOM 5146 C CA . LYS B 1 83 ? -3.59 31.781 25.203 1 97.88 83 LYS B CA 1
ATOM 5147 C C . LYS B 1 83 ? -4.492 31.078 24.188 1 97.88 83 LYS B C 1
ATOM 5149 O O . LYS B 1 83 ? -5.516 31.625 23.781 1 97.88 83 LYS B O 1
ATOM 5154 N N . ILE B 1 84 ? -4.094 29.906 23.766 1 98.31 84 ILE B N 1
ATOM 5155 C CA . ILE B 1 84 ? -4.805 29.422 22.594 1 98.31 84 ILE B CA 1
ATOM 5156 C C . ILE B 1 84 ? -5.266 27.984 22.828 1 98.31 84 ILE B C 1
ATOM 5158 O O . ILE B 1 84 ? -5.898 27.375 21.969 1 98.31 84 ILE B O 1
ATOM 5162 N N . ASN B 1 85 ? -5 27.344 23.906 1 98.31 85 ASN B N 1
ATOM 5163 C CA . ASN B 1 85 ? -5.484 26.016 24.297 1 98.31 85 ASN B CA 1
ATOM 5164 C C . ASN B 1 85 ? -5.09 24.953 23.281 1 98.31 85 ASN B C 1
ATOM 5166 O O . ASN B 1 85 ? -5.945 24.219 22.781 1 98.31 85 ASN B O 1
ATOM 5170 N N . CYS B 1 86 ? -3.83 24.875 22.984 1 98.69 86 CYS B N 1
ATOM 5171 C CA . CYS B 1 86 ? -3.387 23.969 21.938 1 98.69 86 CYS B CA 1
ATOM 5172 C C . CYS B 1 86 ? -2.855 22.672 22.547 1 98.69 86 CYS B C 1
ATOM 5174 O O . CYS B 1 86 ? -2.592 21.703 21.812 1 98.69 86 CYS B O 1
ATOM 5176 N N . ILE B 1 87 ? -2.764 22.531 23.812 1 98.69 87 ILE B N 1
ATOM 5177 C CA . ILE B 1 87 ? -2.229 21.328 24.469 1 98.69 87 ILE B CA 1
ATOM 5178 C C . ILE B 1 87 ? -3.352 20.578 25.188 1 98.69 87 ILE B C 1
ATOM 5180 O O . ILE B 1 87 ? -4.086 21.172 25.984 1 98.69 87 ILE B O 1
ATOM 5184 N N . ALA B 1 88 ? -3.504 19.312 24.891 1 97.75 88 ALA B N 1
ATOM 5185 C CA . ALA B 1 88 ? -4.477 18.438 25.547 1 97.75 88 ALA B CA 1
ATOM 5186 C C . ALA B 1 88 ? -3.936 17.922 26.875 1 97.75 88 ALA B C 1
ATOM 5188 O O . ALA B 1 88 ? -4.645 17.938 27.891 1 97.75 88 ALA B O 1
ATOM 5189 N N . GLU B 1 89 ? -2.688 17.453 26.859 1 96.88 89 GLU B N 1
ATOM 5190 C CA . GLU B 1 89 ? -2.029 16.891 28.031 1 96.88 89 GLU B CA 1
ATOM 5191 C C . GLU B 1 89 ? -0.552 17.266 28.078 1 96.88 89 GLU B C 1
ATOM 5193 O O . GLU B 1 89 ? 0.114 17.312 27.047 1 96.88 89 GLU B O 1
ATOM 5198 N N . PHE B 1 90 ? -0.121 17.578 29.266 1 98.19 90 PHE B N 1
ATOM 5199 C CA . PHE B 1 90 ? 1.31 17.766 29.484 1 98.19 90 PHE B CA 1
ATOM 5200 C C . PHE B 1 90 ? 1.951 16.5 30.031 1 98.19 90 PHE B C 1
ATOM 5202 O O . PHE B 1 90 ? 1.391 15.844 30.906 1 98.19 90 PHE B O 1
ATOM 5209 N N . LEU B 1 91 ? 3.049 16.047 29.484 1 98.31 91 LEU B N 1
ATOM 5210 C CA . LEU B 1 91 ? 3.746 14.836 29.906 1 98.31 91 LEU B CA 1
ATOM 5211 C C . LEU B 1 91 ? 4.762 15.148 31.016 1 98.31 91 LEU B C 1
ATOM 5213 O O . LEU B 1 91 ? 5.926 15.43 30.719 1 98.31 91 LEU B O 1
ATOM 5217 N N . ILE B 1 92 ? 4.402 14.922 32.219 1 97.75 92 ILE B N 1
ATOM 5218 C CA . ILE B 1 92 ? 5.211 15.32 33.344 1 97.75 92 ILE B CA 1
ATOM 5219 C C . ILE B 1 92 ? 6.523 14.547 33.344 1 97.75 92 ILE B C 1
ATOM 5221 O O . ILE B 1 92 ? 7.566 15.078 33.75 1 97.75 92 ILE B O 1
ATOM 5225 N N . GLU B 1 93 ? 6.496 13.352 32.906 1 97.56 93 GLU B N 1
ATOM 5226 C CA . GLU B 1 93 ? 7.672 12.484 32.938 1 97.56 93 GLU B CA 1
ATOM 5227 C C . GLU B 1 93 ? 8.75 12.984 31.984 1 97.56 93 GLU B C 1
ATOM 5229 O O . GLU B 1 93 ? 9.898 12.539 32.031 1 97.56 93 GLU B O 1
ATOM 5234 N N . SER B 1 94 ? 8.398 13.914 31.062 1 98.62 94 SER B N 1
ATOM 5235 C CA . SER B 1 94 ? 9.367 14.414 30.078 1 98.62 94 SER B CA 1
ATOM 5236 C C . SER B 1 94 ? 10.547 15.094 30.781 1 98.62 94 SER B C 1
ATOM 5238 O O . SER B 1 94 ? 11.672 15.062 30.266 1 98.62 94 SER B O 1
ATOM 5240 N N . PHE B 1 95 ? 10.312 15.734 31.906 1 98.62 95 PHE B N 1
ATOM 5241 C CA . PHE B 1 95 ? 11.375 16.422 32.656 1 98.62 95 PHE B CA 1
ATOM 5242 C C . PHE B 1 95 ? 12.43 15.43 33.125 1 98.62 95 PHE B C 1
ATOM 5244 O O . PHE B 1 95 ? 13.625 15.664 32.969 1 98.62 95 PHE B O 1
ATOM 5251 N N . ASP B 1 96 ? 11.945 14.352 33.656 1 98.25 96 ASP B N 1
ATOM 5252 C CA . ASP B 1 96 ? 12.867 13.305 34.094 1 98.25 96 ASP B CA 1
ATOM 5253 C C . ASP B 1 96 ? 13.547 12.641 32.906 1 98.25 96 ASP B C 1
ATOM 5255 O O . ASP B 1 96 ? 14.719 12.273 32.969 1 98.25 96 ASP B O 1
ATOM 5259 N N . GLU B 1 97 ? 12.812 12.508 31.844 1 98.25 97 GLU B N 1
ATOM 5260 C CA . GLU B 1 97 ? 13.367 11.914 30.641 1 98.25 97 GLU B CA 1
ATOM 5261 C C . GLU B 1 97 ? 14.523 12.742 30.094 1 98.25 97 GLU B C 1
ATOM 5263 O O . GLU B 1 97 ? 15.539 12.195 29.656 1 98.25 97 GLU B O 1
ATOM 5268 N N . ALA B 1 98 ? 14.383 14.023 30.047 1 98.75 98 ALA B N 1
ATOM 5269 C CA . ALA B 1 98 ? 15.438 14.906 29.562 1 98.75 98 ALA B CA 1
ATOM 5270 C C . ALA B 1 98 ? 16.688 14.789 30.422 1 98.75 98 ALA B C 1
ATOM 5272 O O . ALA B 1 98 ? 17.812 14.734 29.906 1 98.75 98 ALA B O 1
ATOM 5273 N N . LYS B 1 99 ? 16.547 14.75 31.75 1 98.38 99 LYS B N 1
ATOM 5274 C CA . LYS B 1 99 ? 17.672 14.609 32.688 1 98.38 99 LYS B CA 1
ATOM 5275 C C . LYS B 1 99 ? 18.391 13.273 32.469 1 98.38 99 LYS B C 1
ATOM 5277 O O . LYS B 1 99 ? 19.609 13.219 32.469 1 98.38 99 LYS B O 1
ATOM 5282 N N . LYS B 1 100 ? 17.578 12.297 32.312 1 98.25 100 LYS B N 1
ATOM 5283 C CA . LYS B 1 100 ? 18.141 10.969 32.062 1 98.25 100 LYS B CA 1
ATOM 5284 C C . LYS B 1 100 ? 18.953 10.938 30.781 1 98.25 100 LYS B C 1
ATOM 5286 O O . LYS B 1 100 ? 20 10.289 30.703 1 98.25 100 LYS B O 1
ATOM 5291 N N . LEU B 1 101 ? 18.453 11.562 29.734 1 98.31 101 LEU B N 1
ATOM 5292 C CA . LEU B 1 101 ? 19.156 11.625 28.453 1 98.31 101 LEU B CA 1
ATOM 5293 C C . LEU B 1 101 ? 20.516 12.305 28.625 1 98.31 101 LEU B C 1
ATOM 5295 O O . LEU B 1 101 ? 21.516 11.852 28.062 1 98.31 101 LEU B O 1
ATOM 5299 N N . ASP B 1 102 ? 20.531 13.422 29.328 1 98.38 102 ASP B N 1
ATOM 5300 C CA . ASP B 1 102 ? 21.781 14.141 29.562 1 98.38 102 ASP B CA 1
ATOM 5301 C C . ASP B 1 102 ? 22.797 13.234 30.234 1 98.38 102 ASP B C 1
ATOM 5303 O O . ASP B 1 102 ? 23.984 13.234 29.859 1 98.38 102 ASP B O 1
ATOM 5307 N N . LYS B 1 103 ? 22.344 12.508 31.203 1 98 103 LYS B N 1
ATOM 5308 C CA . LYS B 1 103 ? 23.234 11.617 31.938 1 98 103 LYS B CA 1
ATOM 5309 C C . LYS B 1 103 ? 23.703 10.461 31.062 1 98 103 LYS B C 1
ATOM 5311 O O . LYS B 1 103 ? 24.891 10.117 31.062 1 98 103 LYS B O 1
ATOM 5316 N N . GLU B 1 104 ? 22.828 9.898 30.344 1 97.69 104 GLU B N 1
ATOM 5317 C CA . GLU B 1 104 ? 23.094 8.719 29.516 1 97.69 104 GLU B CA 1
ATOM 5318 C C . GLU B 1 104 ? 24.109 9.031 28.422 1 97.69 104 GLU B C 1
ATOM 5320 O O . GLU B 1 104 ? 24.953 8.188 28.078 1 97.69 104 GLU B O 1
ATOM 5325 N N . PHE B 1 105 ? 24.062 10.18 27.859 1 97.5 105 PHE B N 1
ATOM 5326 C CA . PHE B 1 105 ? 24.875 10.469 26.688 1 97.5 105 PHE B CA 1
ATOM 5327 C C . PHE B 1 105 ? 26 11.438 27.031 1 97.5 105 PHE B C 1
ATOM 5329 O O . PHE B 1 105 ? 26.609 12.055 26.156 1 97.5 105 PHE B O 1
ATOM 5336 N N . GLU B 1 106 ? 26.219 11.516 28.297 1 92.75 106 GLU B N 1
ATOM 5337 C CA . GLU B 1 106 ? 27.359 12.312 28.703 1 92.75 106 GLU B CA 1
ATOM 5338 C C . GLU B 1 106 ? 28.656 11.766 28.109 1 92.75 106 GLU B C 1
ATOM 5340 O O . GLU B 1 106 ? 29 10.609 28.328 1 92.75 106 GLU B O 1
ATOM 5345 N N . LYS B 1 107 ? 29.344 12.492 27.281 1 91.12 107 LYS B N 1
ATOM 5346 C CA . LYS B 1 107 ? 30.609 12.141 26.656 1 91.12 107 LYS B CA 1
ATOM 5347 C C . LYS B 1 107 ? 30.453 10.961 25.703 1 91.12 107 LYS B C 1
ATOM 5349 O O . LYS B 1 107 ? 31.375 10.156 25.531 1 91.12 107 LYS B O 1
ATOM 5354 N N . LYS B 1 108 ? 29.328 10.75 25.219 1 95.38 108 LYS B N 1
ATOM 5355 C CA . LYS B 1 108 ? 29.047 9.727 24.219 1 95.38 108 LYS B CA 1
ATOM 5356 C C . LYS B 1 108 ? 28.484 10.344 22.938 1 95.38 108 LYS B C 1
ATOM 5358 O O . LYS B 1 108 ? 28.062 11.5 22.938 1 95.38 108 LYS B O 1
ATOM 5363 N N . GLU B 1 109 ? 28.656 9.523 21.891 1 96.75 109 GLU B N 1
ATOM 5364 C CA . GLU B 1 109 ? 28.016 9.945 20.641 1 96.75 109 GLU B CA 1
ATOM 5365 C C . GLU B 1 109 ? 26.5 10.031 20.797 1 96.75 109 GLU B C 1
ATOM 5367 O O . GLU B 1 109 ? 25.875 9.086 21.281 1 96.75 109 GLU B O 1
ATOM 5372 N N . LYS B 1 110 ? 26 11.148 20.453 1 98.06 110 LYS B N 1
ATOM 5373 C CA . LYS B 1 110 ? 24.578 11.414 20.656 1 98.06 110 LYS B CA 1
ATOM 5374 C C . LYS B 1 110 ? 23.766 11.047 19.422 1 98.06 110 LYS B C 1
ATOM 5376 O O . LYS B 1 110 ? 24.25 11.18 18.297 1 98.06 110 LYS B O 1
ATOM 5381 N N . PRO B 1 111 ? 22.5 10.57 19.625 1 98.31 111 PRO B N 1
ATOM 5382 C CA . PRO B 1 111 ? 21.609 10.359 18.469 1 98.31 111 PRO B CA 1
ATOM 5383 C C . PRO B 1 111 ? 21.25 11.664 17.75 1 98.31 111 PRO B C 1
ATOM 5385 O O . PRO B 1 111 ? 21.406 12.75 18.328 1 98.31 111 PRO B O 1
ATOM 5388 N N . PRO B 1 112 ? 20.781 11.539 16.578 1 98.12 112 PRO B N 1
ATOM 5389 C CA . PRO B 1 112 ? 20.656 12.719 15.703 1 98.12 112 PRO B CA 1
ATOM 5390 C C . PRO B 1 112 ? 19.672 13.75 16.25 1 98.12 112 PRO B C 1
ATOM 5392 O O . PRO B 1 112 ? 19.828 14.945 15.984 1 98.12 112 PRO B O 1
ATOM 5395 N N . LEU B 1 113 ? 18.641 13.359 16.984 1 98.75 113 LEU B N 1
ATOM 5396 C CA . LEU B 1 113 ? 17.641 14.312 17.484 1 98.75 113 LEU B CA 1
ATOM 5397 C C . LEU B 1 113 ? 17.781 14.508 18.984 1 98.75 113 LEU B C 1
ATOM 5399 O O . LEU B 1 113 ? 16.812 14.883 19.656 1 98.75 113 LEU B O 1
ATOM 5403 N N . PHE B 1 114 ? 18.953 14.344 19.5 1 98.69 114 PHE B N 1
ATOM 5404 C CA . PHE B 1 114 ? 19.219 14.359 20.938 1 98.69 114 PHE B CA 1
ATOM 5405 C C . PHE B 1 114 ? 18.688 15.641 21.578 1 98.69 114 PHE B C 1
ATOM 5407 O O . PHE B 1 114 ? 19.094 16.75 21.203 1 98.69 114 PHE B O 1
ATOM 5414 N N . GLY B 1 115 ? 17.734 15.406 22.5 1 98.75 115 GLY B N 1
ATOM 5415 C CA . GLY B 1 115 ? 17.328 16.484 23.391 1 98.75 115 GLY B CA 1
ATOM 5416 C C . GLY B 1 115 ? 16.281 17.406 22.781 1 98.75 115 GLY B C 1
ATOM 5417 O O . GLY B 1 115 ? 15.773 18.297 23.453 1 98.75 115 GLY B O 1
ATOM 5418 N N . LEU B 1 116 ? 15.961 17.219 21.516 1 98.88 116 LEU B N 1
ATOM 5419 C CA . LEU B 1 116 ? 14.953 18.078 20.891 1 98.88 116 LEU B CA 1
ATOM 5420 C C . LEU B 1 116 ? 13.562 17.766 21.438 1 98.88 116 LEU B C 1
ATOM 5422 O O . LEU B 1 116 ? 13.086 16.641 21.328 1 98.88 116 LEU B O 1
ATOM 5426 N N . PRO B 1 117 ? 12.914 18.75 22.078 1 98.81 117 PRO B N 1
ATOM 5427 C CA . PRO B 1 117 ? 11.531 18.531 22.516 1 98.81 117 PRO B CA 1
ATOM 5428 C C . PRO B 1 117 ? 10.539 18.578 21.359 1 98.81 117 PRO B C 1
ATOM 5430 O O . PRO B 1 117 ? 10.688 19.391 20.438 1 98.81 117 PRO B O 1
ATOM 5433 N N . PHE B 1 118 ? 9.57 17.688 21.344 1 98.88 118 PHE B N 1
ATOM 5434 C CA . PHE B 1 118 ? 8.562 17.719 20.297 1 98.88 118 PHE B CA 1
ATOM 5435 C C . PHE B 1 118 ? 7.184 17.406 20.875 1 98.88 118 PHE B C 1
ATOM 5437 O O . PHE B 1 118 ? 7.062 16.797 21.938 1 98.88 118 PHE B O 1
ATOM 5444 N N . SER B 1 119 ? 6.164 17.953 20.234 1 98.88 119 SER B N 1
ATOM 5445 C CA . SER B 1 119 ? 4.773 17.719 20.609 1 98.88 119 SER B CA 1
ATOM 5446 C C . SER B 1 119 ? 4.188 16.531 19.844 1 98.88 119 SER B C 1
ATOM 5448 O O . SER B 1 119 ? 4.676 16.172 18.766 1 98.88 119 SER B O 1
ATOM 5450 N N . VAL B 1 120 ? 3.166 15.898 20.438 1 98.75 120 VAL B N 1
ATOM 5451 C CA . VAL B 1 120 ? 2.576 14.68 19.906 1 98.75 120 VAL B CA 1
ATOM 5452 C C . VAL B 1 120 ? 1.089 14.898 19.625 1 98.75 120 VAL B C 1
ATOM 5454 O O . VAL B 1 120 ? 0.35 15.328 20.516 1 98.75 120 VAL B O 1
ATOM 5457 N N . LYS B 1 121 ? 0.689 14.641 18.406 1 98.44 121 LYS B N 1
ATOM 5458 C CA . LYS B 1 121 ? -0.732 14.688 18.078 1 98.44 121 LYS B CA 1
ATOM 5459 C C . LYS B 1 121 ? -1.528 13.703 18.922 1 98.44 121 LYS B C 1
ATOM 5461 O O . LYS B 1 121 ? -1.152 12.539 19.047 1 98.44 121 LYS B O 1
ATOM 5466 N N . ALA B 1 122 ? -2.602 14.094 19.422 1 97.31 122 ALA B N 1
ATOM 5467 C CA . ALA B 1 122 ? -3.305 13.344 20.469 1 97.31 122 ALA B CA 1
ATOM 5468 C C . ALA B 1 122 ? -4.07 12.164 19.875 1 97.31 122 ALA B C 1
ATOM 5470 O O . ALA B 1 122 ? -5.043 11.688 20.453 1 97.31 122 ALA B O 1
ATOM 5471 N N . ASN B 1 123 ? -3.771 11.75 18.719 1 97.88 123 ASN B N 1
ATOM 5472 C CA . ASN B 1 123 ? -4.301 10.477 18.234 1 97.88 123 ASN B CA 1
ATOM 5473 C C . ASN B 1 123 ? -3.232 9.391 18.219 1 97.88 123 ASN B C 1
ATOM 5475 O O . ASN B 1 123 ? -3.531 8.227 17.969 1 97.88 123 ASN B O 1
ATOM 5479 N N . PHE B 1 124 ? -1.976 9.781 18.5 1 98.5 124 PHE B N 1
ATOM 5480 C CA . PHE B 1 124 ? -0.9 8.82 18.703 1 98.5 124 PHE B CA 1
ATOM 5481 C C . PHE B 1 124 ? -0.853 8.352 20.141 1 98.5 124 PHE B C 1
ATOM 5483 O O . PHE B 1 124 ? -0.964 9.164 21.078 1 98.5 124 PHE B O 1
ATOM 5490 N N . PHE B 1 125 ? -0.645 7.113 20.359 1 98.5 125 PHE B N 1
ATOM 5491 C CA . PHE B 1 125 ? -0.637 6.59 21.719 1 98.5 125 PHE B CA 1
ATOM 5492 C C . PHE B 1 125 ? 0.631 7.008 22.453 1 98.5 125 PHE B C 1
ATOM 5494 O O . PHE B 1 125 ? 1.714 7.039 21.859 1 98.5 125 PHE B O 1
ATOM 5501 N N . ILE B 1 126 ? 0.5 7.363 23.672 1 97.94 126 ILE B N 1
ATOM 5502 C CA . ILE B 1 126 ? 1.591 7.523 24.625 1 97.94 126 ILE B CA 1
ATOM 5503 C C . ILE B 1 126 ? 1.324 6.668 25.859 1 97.94 126 ILE B C 1
ATOM 5505 O O . ILE B 1 126 ? 0.25 6.75 26.453 1 97.94 126 ILE B O 1
ATOM 5509 N N . LYS B 1 127 ? 2.281 5.902 26.172 1 97.19 127 LYS B N 1
ATOM 5510 C CA . LYS B 1 127 ? 2.131 5.016 27.328 1 97.19 127 LYS B CA 1
ATOM 5511 C C . LYS B 1 127 ? 1.766 5.805 28.578 1 97.19 127 LYS B C 1
ATOM 5513 O O . LYS B 1 127 ? 2.396 6.816 28.891 1 97.19 127 LYS B O 1
ATOM 5518 N N . GLY B 1 128 ? 0.688 5.375 29.266 1 96.44 128 GLY B N 1
ATOM 5519 C CA . GLY B 1 128 ? 0.302 5.973 30.531 1 96.44 128 GLY B CA 1
ATOM 5520 C C . GLY B 1 128 ? -0.748 7.059 30.391 1 96.44 128 GLY B C 1
ATOM 5521 O O . GLY B 1 128 ? -1.314 7.52 31.375 1 96.44 128 GLY B O 1
ATOM 5522 N N . TYR B 1 129 ? -1.089 7.488 29.219 1 97.12 129 TYR B N 1
ATOM 5523 C CA . TYR B 1 129 ? -2.055 8.555 28.969 1 97.12 129 TYR B CA 1
ATOM 5524 C C . TYR B 1 129 ? -3.229 8.047 28.141 1 97.12 129 TYR B C 1
ATOM 5526 O O . TYR B 1 129 ? -3.092 7.074 27.391 1 97.12 129 TYR B O 1
ATOM 5534 N N . ASP B 1 130 ? -4.383 8.672 28.312 1 96.81 130 ASP B N 1
ATOM 5535 C CA . ASP B 1 130 ? -5.531 8.383 27.453 1 96.81 130 ASP B CA 1
ATOM 5536 C C . ASP B 1 130 ? -5.332 8.93 26.047 1 96.81 130 ASP B C 1
ATOM 5538 O O . ASP B 1 130 ? -4.656 9.945 25.859 1 96.81 130 ASP B O 1
ATOM 5542 N N . CYS B 1 131 ? -5.734 8.266 25.125 1 97.31 131 CYS B N 1
ATOM 5543 C CA . CYS B 1 131 ? -5.918 8.727 23.766 1 97.31 131 CYS B CA 1
ATOM 5544 C C . CYS B 1 131 ? -7.387 8.672 23.359 1 97.31 131 CYS B C 1
ATOM 5546 O O . CYS B 1 131 ? -7.918 7.602 23.062 1 97.31 131 CYS B O 1
ATOM 5548 N N . CYS B 1 132 ? -8.047 9.836 23.328 1 96.56 132 CYS B N 1
ATOM 5549 C CA . CYS B 1 132 ? -9.5 9.766 23.188 1 96.56 132 CYS B CA 1
ATOM 5550 C C . CYS B 1 132 ? -9.969 10.461 21.922 1 96.56 132 CYS B C 1
ATOM 5552 O O . CYS B 1 132 ? -11.141 10.375 21.562 1 96.56 132 CYS B O 1
ATOM 5554 N N . ILE B 1 133 ? -9.125 11.18 21.266 1 97.31 133 ILE B N 1
ATOM 5555 C CA . ILE B 1 133 ? -9.414 11.891 20.016 1 97.31 133 ILE B CA 1
ATOM 5556 C C . ILE B 1 133 ? -10.711 12.688 20.172 1 97.31 133 ILE B C 1
ATOM 5558 O O . ILE B 1 133 ? -11.539 12.719 19.25 1 97.31 133 ILE B O 1
ATOM 5562 N N . GLY B 1 134 ? -10.945 13.188 21.312 1 96.81 134 GLY B N 1
ATOM 5563 C CA . GLY B 1 134 ? -12.078 14.055 21.594 1 96.81 134 GLY B CA 1
ATOM 5564 C C . GLY B 1 134 ? -13.352 13.289 21.906 1 96.81 134 GLY B C 1
ATOM 5565 O O . GLY B 1 134 ? -14.422 13.883 22.031 1 96.81 134 GLY B O 1
ATOM 5566 N N . ASN B 1 135 ? -13.367 11.961 22.016 1 96.88 135 ASN B N 1
ATOM 5567 C CA . ASN B 1 135 ? -14.523 11.133 22.328 1 96.88 135 ASN B CA 1
ATOM 5568 C C . ASN B 1 135 ? -14.5 10.664 23.781 1 96.88 135 ASN B C 1
ATOM 5570 O O . ASN B 1 135 ? -13.586 9.938 24.188 1 96.88 135 ASN B O 1
ATOM 5574 N N . ALA B 1 136 ? -15.531 10.93 24.516 1 96.81 136 ALA B N 1
ATOM 5575 C CA . ALA B 1 136 ? -15.609 10.672 25.953 1 96.81 136 ALA B CA 1
ATOM 5576 C C . ALA B 1 136 ? -15.555 9.172 26.234 1 96.81 136 ALA B C 1
ATOM 5578 O O . ALA B 1 136 ? -15 8.75 27.25 1 96.81 136 ALA B O 1
ATOM 5579 N N . ARG B 1 137 ? -16.031 8.352 25.344 1 95.44 137 ARG B N 1
ATOM 5580 C CA . ARG B 1 137 ? -16.141 6.91 25.547 1 95.44 137 ARG B CA 1
ATOM 5581 C C . ARG B 1 137 ? -14.75 6.273 25.625 1 95.44 137 ARG B C 1
ATOM 5583 O O . ARG B 1 137 ? -14.602 5.16 26.141 1 95.44 137 ARG B O 1
ATOM 5590 N N . LEU B 1 138 ? -13.797 6.992 25.203 1 96.38 138 LEU B N 1
ATOM 5591 C CA . LEU B 1 138 ? -12.445 6.441 25.141 1 96.38 138 LEU B CA 1
ATOM 5592 C C . LEU B 1 138 ? -11.625 6.895 26.344 1 96.38 138 LEU B C 1
ATOM 5594 O O . LEU B 1 138 ? -10.453 6.535 26.469 1 96.38 138 LEU B O 1
ATOM 5598 N N . LEU B 1 139 ? -12.227 7.617 27.281 1 97.19 139 LEU B N 1
ATOM 5599 C CA . LEU B 1 139 ? -11.539 8.125 28.453 1 97.19 139 LEU B CA 1
ATOM 5600 C C . LEU B 1 139 ? -11.406 7.047 29.516 1 97.19 139 LEU B C 1
ATOM 5602 O O . LEU B 1 139 ? -12.094 6.023 29.469 1 97.19 139 LEU B O 1
ATOM 5606 N N . ASP B 1 140 ? -10.477 7.25 30.422 1 96 140 ASP B N 1
ATOM 5607 C CA . ASP B 1 140 ? -10.219 6.367 31.562 1 96 140 ASP B CA 1
ATOM 5608 C C . ASP B 1 140 ? -9.672 5.02 31.094 1 96 140 ASP B C 1
ATOM 5610 O O . ASP B 1 140 ? -10.039 3.975 31.641 1 96 140 ASP B O 1
ATOM 5614 N N . ASN B 1 141 ? -8.945 5.059 30.078 1 95.75 141 ASN B N 1
ATOM 5615 C CA . ASN B 1 141 ? -8.289 3.885 29.5 1 95.75 141 ASN B CA 1
ATOM 5616 C C . ASN B 1 141 ? -6.891 4.215 29 1 95.75 141 ASN B C 1
ATOM 5618 O O . ASN B 1 141 ? -6.629 4.16 27.797 1 95.75 141 ASN B O 1
ATOM 5622 N N . PRO B 1 142 ? -6.043 4.48 29.891 1 96.94 142 PRO B N 1
ATOM 5623 C CA . PRO B 1 142 ? -4.684 4.836 29.469 1 96.94 142 PRO B CA 1
ATOM 5624 C C . PRO B 1 142 ? -4.035 3.76 28.609 1 96.94 142 PRO B C 1
ATOM 5626 O O . PRO B 1 142 ? -4.234 2.566 28.844 1 96.94 142 PRO B O 1
ATOM 5629 N N . ARG B 1 143 ? -3.279 4.172 27.672 1 97.5 143 ARG B N 1
ATOM 5630 C CA . ARG B 1 143 ? -2.633 3.248 26.75 1 97.5 143 ARG B CA 1
ATOM 5631 C C . ARG B 1 143 ? -1.412 2.598 27.391 1 97.5 143 ARG B C 1
ATOM 5633 O O . ARG B 1 143 ? -0.801 3.168 28.297 1 97.5 143 ARG B O 1
ATOM 5640 N N . THR B 1 144 ? -1.007 1.427 26.891 1 96.69 144 THR B N 1
ATOM 5641 C CA . THR B 1 144 ? 0.054 0.654 27.531 1 96.69 144 THR B CA 1
ATOM 5642 C C . THR B 1 144 ? 1.334 0.706 26.703 1 96.69 144 THR B C 1
ATOM 5644 O O . THR B 1 144 ? 2.396 0.28 27.156 1 96.69 144 THR B O 1
ATOM 5647 N N . LYS B 1 145 ? 1.201 1.198 25.484 1 96.38 145 LYS B N 1
ATOM 5648 C CA . LYS B 1 145 ? 2.342 1.293 24.578 1 96.38 145 LYS B CA 1
ATOM 5649 C C . LYS B 1 145 ? 2.363 2.637 23.859 1 96.38 145 LYS B C 1
ATOM 5651 O O . LYS B 1 145 ? 1.319 3.268 23.672 1 96.38 145 LYS B O 1
ATOM 5656 N N . ASP B 1 146 ? 3.541 3.025 23.453 1 98.06 146 ASP B N 1
ATOM 5657 C CA . ASP B 1 146 ? 3.688 4.203 22.609 1 98.06 146 ASP B CA 1
ATOM 5658 C C . ASP B 1 146 ? 3.367 3.871 21.141 1 98.06 146 ASP B C 1
ATOM 5660 O O . ASP B 1 146 ? 3.6 2.748 20.703 1 98.06 146 ASP B O 1
ATOM 5664 N N . CYS B 1 147 ? 2.787 4.875 20.5 1 98.44 147 CYS B N 1
ATOM 5665 C CA . CYS B 1 147 ? 2.812 4.82 19.047 1 98.44 147 CYS B CA 1
ATOM 5666 C C . CYS B 1 147 ? 4.223 4.543 18.547 1 98.44 147 CYS B C 1
ATOM 5668 O O . CYS B 1 147 ? 5.195 5.078 19.078 1 98.44 147 CYS B O 1
ATOM 5670 N N . THR B 1 148 ? 4.34 3.699 17.516 1 98.38 148 THR B N 1
ATOM 5671 C CA . THR B 1 148 ? 5.645 3.314 17 1 98.38 148 THR B CA 1
ATOM 5672 C C . THR B 1 148 ? 6.402 4.535 16.484 1 98.38 148 THR B C 1
ATOM 5674 O O . THR B 1 148 ? 7.633 4.582 16.547 1 98.38 148 THR B O 1
ATOM 5677 N N . PHE B 1 149 ? 5.703 5.543 15.953 1 98.56 149 PHE B N 1
ATOM 5678 C CA . PHE B 1 149 ? 6.32 6.793 15.516 1 98.56 149 PHE B CA 1
ATOM 5679 C C . PHE B 1 149 ? 7.016 7.488 16.672 1 98.56 149 PHE B C 1
ATOM 5681 O O . PHE B 1 149 ? 8.148 7.965 16.531 1 98.56 149 PHE B O 1
ATOM 5688 N N . ILE B 1 150 ? 6.391 7.539 17.812 1 98.62 150 ILE B N 1
ATOM 5689 C CA . ILE B 1 150 ? 6.949 8.148 19.016 1 98.62 150 ILE B CA 1
ATOM 5690 C C . ILE B 1 150 ? 8.148 7.328 19.484 1 98.62 150 ILE B C 1
ATOM 5692 O O . ILE B 1 150 ? 9.164 7.891 19.891 1 98.62 150 ILE B O 1
ATOM 5696 N N . THR B 1 151 ? 7.984 6.027 19.422 1 98.5 151 THR B N 1
ATOM 5697 C CA . THR B 1 151 ? 9.094 5.141 19.766 1 98.5 151 THR B CA 1
ATOM 5698 C C . THR B 1 151 ? 10.328 5.469 18.938 1 98.5 151 THR B C 1
ATOM 5700 O O . THR B 1 151 ? 11.438 5.57 19.469 1 98.5 151 THR B O 1
ATOM 5703 N N . LEU B 1 152 ? 10.141 5.656 17.656 1 98.56 152 LEU B N 1
ATOM 5704 C CA . LEU B 1 152 ? 11.25 5.992 16.766 1 98.56 152 LEU B CA 1
ATOM 5705 C C . LEU B 1 152 ? 11.891 7.316 17.172 1 98.56 152 LEU B C 1
ATOM 5707 O O . LEU B 1 152 ? 13.117 7.422 17.25 1 98.56 152 LEU B O 1
ATOM 5711 N N . LEU B 1 153 ? 11.055 8.32 17.391 1 98.75 153 LEU B N 1
ATOM 5712 C CA . LEU B 1 153 ? 11.562 9.648 17.719 1 98.75 153 LEU B CA 1
ATOM 5713 C C . LEU B 1 153 ? 12.328 9.625 19.047 1 98.75 153 LEU B C 1
ATOM 5715 O O . LEU B 1 153 ? 13.359 10.281 19.172 1 98.75 153 LEU B O 1
ATOM 5719 N N . ARG B 1 154 ? 11.852 8.859 20.016 1 98.38 154 ARG B N 1
ATOM 5720 C CA . ARG B 1 154 ? 12.586 8.664 21.266 1 98.38 154 ARG B CA 1
ATOM 5721 C C . ARG B 1 154 ? 13.93 8 21.016 1 98.38 154 ARG B C 1
ATOM 5723 O O . ARG B 1 154 ? 14.945 8.391 21.594 1 98.38 154 ARG B O 1
ATOM 5730 N N . GLN B 1 155 ? 13.938 6.965 20.156 1 97.94 155 GLN B N 1
ATOM 5731 C CA . GLN B 1 155 ? 15.172 6.254 19.828 1 97.94 155 GLN B CA 1
ATOM 5732 C C . GLN B 1 155 ? 16.172 7.188 19.156 1 97.94 155 GLN B C 1
ATOM 5734 O O . GLN B 1 155 ? 17.391 7.016 19.328 1 97.94 155 GLN B O 1
ATOM 5739 N N . LEU B 1 156 ? 15.641 8.164 18.453 1 98.5 156 LEU B N 1
ATOM 5740 C CA . LEU B 1 156 ? 16.5 9.133 17.781 1 98.5 156 LEU B CA 1
ATOM 5741 C C . LEU B 1 156 ? 16.938 10.234 18.75 1 98.5 156 LEU B C 1
ATOM 5743 O O . LEU B 1 156 ? 17.688 11.133 18.375 1 98.5 156 LEU B O 1
ATOM 5747 N N . GLY B 1 157 ? 16.422 10.227 19.969 1 98.62 157 GLY B N 1
ATOM 5748 C CA . GLY B 1 157 ? 16.906 11.078 21.047 1 98.62 157 GLY B CA 1
ATOM 5749 C C . GLY B 1 157 ? 15.984 12.242 21.344 1 98.62 157 GLY B C 1
ATOM 5750 O O . GLY B 1 157 ? 16.266 13.047 22.234 1 98.62 157 GLY B O 1
ATOM 5751 N N . ALA B 1 158 ? 14.891 12.383 20.625 1 98.81 158 ALA B N 1
ATOM 5752 C CA . ALA B 1 158 ? 13.953 13.477 20.875 1 98.81 158 ALA B CA 1
ATOM 5753 C C . ALA B 1 158 ? 13.117 13.203 22.125 1 98.81 158 ALA B C 1
ATOM 5755 O O . ALA B 1 158 ? 13.07 12.07 22.609 1 98.81 158 ALA B O 1
ATOM 5756 N N . VAL B 1 159 ? 12.477 14.25 22.656 1 98.81 159 VAL B N 1
ATOM 5757 C CA . VAL B 1 159 ? 11.766 14.133 23.922 1 98.81 159 VAL B CA 1
ATOM 5758 C C . VAL B 1 159 ? 10.328 14.625 23.766 1 98.81 159 VAL B C 1
ATOM 5760 O O . VAL B 1 159 ? 10.094 15.828 23.641 1 98.81 159 VAL B O 1
ATOM 5763 N N . PRO B 1 160 ? 9.352 13.688 23.734 1 98.81 160 PRO B N 1
ATOM 5764 C CA . PRO B 1 160 ? 7.965 14.156 23.734 1 98.81 160 PRO B CA 1
ATOM 5765 C C . PRO B 1 160 ? 7.559 14.805 25.062 1 98.81 160 PRO B C 1
ATOM 5767 O O . PRO B 1 160 ? 7.883 14.281 26.125 1 98.81 160 PRO B O 1
ATOM 5770 N N . PHE B 1 161 ? 6.844 15.977 24.969 1 98.75 161 PHE B N 1
ATOM 5771 C CA . PHE B 1 161 ? 6.633 16.625 26.25 1 98.75 161 PHE B CA 1
ATOM 5772 C C . PHE B 1 161 ? 5.188 17.094 26.406 1 98.75 161 PHE B C 1
ATOM 5774 O O . PHE B 1 161 ? 4.758 17.453 27.5 1 98.75 161 PHE B O 1
ATOM 5781 N N . CYS B 1 162 ? 4.371 17 25.359 1 98.44 162 CYS B N 1
ATOM 5782 C CA . CYS B 1 162 ? 2.947 17.297 25.5 1 98.44 162 CYS B CA 1
ATOM 5783 C C . CYS B 1 162 ? 2.145 16.641 24.375 1 98.44 162 CYS B C 1
ATOM 5785 O O . CYS B 1 162 ? 2.691 16.328 23.328 1 98.44 162 CYS B O 1
ATOM 5787 N N . TYR B 1 163 ? 0.813 16.359 24.688 1 97.69 163 TYR B N 1
ATOM 5788 C CA . TYR B 1 163 ? -0.217 16.016 23.719 1 97.69 163 TYR B CA 1
ATOM 5789 C C . TYR B 1 163 ? -0.938 17.266 23.219 1 97.69 163 TYR B C 1
ATOM 5791 O O . TYR B 1 163 ? -1.265 18.156 24.016 1 97.69 163 TYR B O 1
ATOM 5799 N N . THR B 1 164 ? -1.089 17.25 21.906 1 98.56 164 THR B N 1
ATOM 5800 C CA . THR B 1 164 ? -1.755 18.438 21.391 1 98.56 164 THR B CA 1
ATOM 5801 C C . THR B 1 164 ? -3.207 18.141 21.031 1 98.56 164 THR B C 1
ATOM 5803 O O . THR B 1 164 ? -3.564 16.984 20.797 1 98.56 164 THR B O 1
ATOM 5806 N N . ASN B 1 165 ? -4.008 19.172 21.062 1 98.38 165 ASN B N 1
ATOM 5807 C CA . ASN B 1 165 ? -5.445 19.062 20.844 1 98.38 165 ASN B CA 1
ATOM 5808 C C . ASN B 1 165 ? -5.77 18.672 19.406 1 98.38 165 ASN B C 1
ATOM 5810 O O . ASN B 1 165 ? -4.957 18.891 18.5 1 98.38 165 ASN B O 1
ATOM 5814 N N . VAL B 1 166 ? -6.906 18.047 19.203 1 98.38 166 VAL B N 1
ATOM 5815 C CA . VAL B 1 166 ? -7.406 17.594 17.906 1 98.38 166 VAL B CA 1
ATOM 5816 C C . VAL B 1 166 ? -8.914 17.812 17.828 1 98.38 166 VAL B C 1
ATOM 5818 O O . VAL B 1 166 ? -9.578 17.984 18.859 1 98.38 166 VAL B O 1
ATOM 5821 N N . PRO B 1 167 ? -9.453 17.938 16.641 1 97.81 167 PRO B N 1
ATOM 5822 C CA . PRO B 1 167 ? -10.914 17.922 16.547 1 97.81 167 PRO B CA 1
ATOM 5823 C C . PRO B 1 167 ? -11.523 16.578 16.969 1 97.81 167 PRO B C 1
ATOM 5825 O O . PRO B 1 167 ? -10.859 15.539 16.875 1 97.81 167 PRO B O 1
ATOM 5828 N N . GLN B 1 168 ? -12.781 16.672 17.375 1 97.12 168 GLN B N 1
ATOM 5829 C CA . GLN B 1 168 ? -13.461 15.422 17.719 1 97.12 168 GLN B CA 1
ATOM 5830 C C . GLN B 1 168 ? -13.453 14.438 16.562 1 97.12 168 GLN B C 1
ATOM 5832 O O . GLN B 1 168 ? -13.773 14.805 15.43 1 97.12 168 GLN B O 1
ATOM 5837 N N . THR B 1 169 ? -13.031 13.266 16.75 1 95.81 169 THR B N 1
ATOM 5838 C CA . THR B 1 169 ? -13.016 12.156 15.805 1 95.81 169 THR B CA 1
ATOM 5839 C C . THR B 1 169 ? -12.047 12.438 14.664 1 95.81 169 THR B C 1
ATOM 5841 O O . THR B 1 169 ? -11.992 11.68 13.695 1 95.81 169 THR B O 1
ATOM 5844 N N . LEU B 1 170 ? -11.32 13.531 14.625 1 96.19 170 LEU B N 1
ATOM 5845 C CA . LEU B 1 170 ? -10.242 13.883 13.703 1 96.19 170 LEU B CA 1
ATOM 5846 C C . LEU B 1 170 ? -10.797 14.266 12.336 1 96.19 170 LEU B C 1
ATOM 5848 O O . LEU B 1 170 ? -10.078 14.25 11.336 1 96.19 170 LEU B O 1
ATOM 5852 N N . LEU B 1 171 ? -12.094 14.578 12.211 1 90.94 171 LEU B N 1
ATOM 5853 C CA . LEU B 1 171 ? -12.68 14.773 10.891 1 90.94 171 LEU B CA 1
ATOM 5854 C C . LEU B 1 171 ? -13.258 16.172 10.75 1 90.94 171 LEU B C 1
ATOM 5856 O O . LEU B 1 171 ? -14.367 16.344 10.242 1 90.94 171 LEU B O 1
ATOM 5860 N N . SER B 1 172 ? -12.508 17.125 11.266 1 91.81 172 SER B N 1
ATOM 5861 C CA . SER B 1 172 ? -12.914 18.516 11.164 1 91.81 172 SER B CA 1
ATOM 5862 C C . SER B 1 172 ? -11.703 19.438 11.117 1 91.81 172 SER B C 1
ATOM 5864 O O . SER B 1 172 ? -10.609 19.062 11.539 1 91.81 172 SER B O 1
ATOM 5866 N N . PHE B 1 173 ? -11.938 20.578 10.523 1 89.81 173 PHE B N 1
ATOM 5867 C CA . PHE B 1 173 ? -10.898 21.609 10.578 1 89.81 173 PHE B CA 1
ATOM 5868 C C . PHE B 1 173 ? -11.086 22.5 11.797 1 89.81 173 PHE B C 1
ATOM 5870 O O . PHE B 1 173 ? -10.273 23.391 12.047 1 89.81 173 PHE B O 1
ATOM 5877 N N . ALA B 1 174 ? -12.203 22.188 12.516 1 93.81 174 ALA B N 1
ATOM 5878 C CA . ALA B 1 174 ? -12.367 22.891 13.789 1 93.81 174 ALA B CA 1
ATOM 5879 C C . ALA B 1 174 ? -11.602 22.188 14.906 1 93.81 174 ALA B C 1
ATOM 5881 O O . ALA B 1 174 ? -12.031 21.156 15.414 1 93.81 174 ALA B O 1
ATOM 5882 N N . CYS B 1 175 ? -10.453 22.578 15.18 1 97.19 175 CYS B N 1
ATOM 5883 C CA . CYS B 1 175 ? -9.656 21.984 16.25 1 97.19 175 CYS B CA 1
ATOM 5884 C C . CYS B 1 175 ? -10.328 22.172 17.609 1 97.19 175 CYS B C 1
ATOM 5886 O O . CYS B 1 175 ? -9.828 22.922 18.453 1 97.19 175 CYS B O 1
ATOM 5888 N N . SER B 1 176 ? -11.477 21.453 17.766 1 98 176 SER B N 1
ATOM 5889 C CA . SER B 1 176 ? -12.312 21.547 18.953 1 98 176 SER B CA 1
ATOM 5890 C C . SER B 1 176 ? -12.977 20.219 19.266 1 98 176 SER B C 1
ATOM 5892 O O . SER B 1 176 ? -13.289 19.438 18.359 1 98 176 SER B O 1
ATOM 5894 N N . ASN B 1 177 ? -13.125 19.922 20.516 1 97.69 177 ASN B N 1
ATOM 5895 C CA . ASN B 1 177 ? -13.828 18.719 20.984 1 97.69 177 ASN B CA 1
ATOM 5896 C C . ASN B 1 177 ? -14.398 18.922 22.375 1 97.69 177 ASN B C 1
ATOM 5898 O O . ASN B 1 177 ? -14.016 19.844 23.094 1 97.69 177 ASN B O 1
ATOM 5902 N N . PRO B 1 178 ? -15.266 18.078 22.828 1 96.88 178 PRO B N 1
ATOM 5903 C CA . PRO B 1 178 ? -15.93 18.25 24.125 1 96.88 178 PRO B CA 1
ATOM 5904 C C . PRO B 1 178 ? -15 18 25.312 1 96.88 178 PRO B C 1
ATOM 5906 O O . PRO B 1 178 ? -15.281 18.453 26.422 1 96.88 178 PRO B O 1
ATOM 5909 N N . VAL B 1 179 ? -13.906 17.375 25.094 1 97.44 179 VAL B N 1
ATOM 5910 C CA . VAL B 1 179 ? -13.047 16.938 26.203 1 97.44 179 VAL B CA 1
ATOM 5911 C C . VAL B 1 179 ? -12.047 18.047 26.531 1 97.44 179 VAL B C 1
ATOM 5913 O O . VAL B 1 179 ? -11.922 18.453 27.688 1 97.44 179 VAL B O 1
ATOM 5916 N N . TYR B 1 180 ? -11.406 18.594 25.484 1 97.62 180 TYR B N 1
ATOM 5917 C CA . TYR B 1 180 ? -10.266 19.469 25.719 1 97.62 180 TYR B CA 1
ATOM 5918 C C . TYR B 1 180 ? -10.602 20.906 25.344 1 97.62 180 TYR B C 1
ATOM 5920 O O . TYR B 1 180 ? -9.836 21.828 25.641 1 97.62 180 TYR B O 1
ATOM 5928 N N . GLY B 1 181 ? -11.711 21.062 24.641 1 97.44 181 GLY B N 1
ATOM 5929 C CA . GLY B 1 181 ? -12.109 22.406 24.266 1 97.44 181 GLY B CA 1
ATOM 5930 C C . GLY B 1 181 ? -11.562 22.844 22.922 1 97.44 181 GLY B C 1
ATOM 5931 O O . GLY B 1 181 ? -11.266 22 22.062 1 97.44 181 GLY B O 1
ATOM 5932 N N . THR B 1 182 ? -11.539 24.172 22.719 1 98.19 182 THR B N 1
ATOM 5933 C CA . THR B 1 182 ? -11.258 24.734 21.406 1 98.19 182 THR B CA 1
ATOM 5934 C C . THR B 1 182 ? -9.844 25.328 21.359 1 98.19 182 THR B C 1
ATOM 5936 O O . THR B 1 182 ? -9.461 26.094 22.25 1 98.19 182 THR B O 1
ATOM 5939 N N . THR B 1 183 ? -9.062 24.922 20.375 1 98.69 183 THR B N 1
ATOM 5940 C CA . THR B 1 183 ? -7.766 25.547 20.109 1 98.69 183 THR B CA 1
ATOM 5941 C C . THR B 1 183 ? -7.926 26.75 19.172 1 98.69 183 THR B C 1
ATOM 5943 O O . THR B 1 183 ? -8.57 26.641 18.141 1 98.69 183 THR B O 1
ATOM 5946 N N . LYS B 1 184 ? -7.297 27.812 19.5 1 98.44 184 LYS B N 1
ATOM 5947 C CA . LYS B 1 184 ? -7.379 29.031 18.688 1 98.44 184 LYS B CA 1
ATOM 5948 C C . LYS B 1 184 ? -6.172 29.156 17.766 1 98.44 184 LYS B C 1
ATOM 5950 O O . LYS B 1 184 ? -5.117 28.578 18.031 1 98.44 184 LYS B O 1
ATOM 5955 N N . ASN B 1 185 ? -6.395 29.859 16.688 1 98.5 185 ASN B N 1
ATOM 5956 C CA . ASN B 1 185 ? -5.309 30.156 15.758 1 98.5 185 ASN B CA 1
ATOM 5957 C C . ASN B 1 185 ? -4.363 31.219 16.328 1 98.5 185 ASN B C 1
ATOM 5959 O O . ASN B 1 185 ? -4.809 32.219 16.859 1 98.5 185 ASN B O 1
ATOM 5963 N N . PRO B 1 186 ? -3.08 30.953 16.25 1 98.06 186 PRO B N 1
ATOM 5964 C CA . PRO B 1 186 ? -2.133 31.906 16.844 1 98.06 186 PRO B CA 1
ATOM 5965 C C . PRO B 1 186 ? -2.16 33.281 16.172 1 98.06 186 PRO B C 1
ATOM 5967 O O . PRO B 1 186 ? -1.758 34.281 16.766 1 98.06 186 PRO B O 1
ATOM 5970 N N . TYR B 1 187 ? -2.625 33.344 14.938 1 97.69 187 TYR B N 1
ATOM 5971 C CA . TYR B 1 187 ? -2.648 34.594 14.195 1 97.69 187 TYR B CA 1
ATOM 5972 C C . TYR B 1 187 ? -3.955 35.344 14.438 1 97.69 187 TYR B C 1
ATOM 5974 O O . TYR B 1 187 ? -4.008 36.562 14.305 1 97.69 187 TYR B O 1
ATOM 5982 N N . ASN B 1 188 ? -4.992 34.625 14.664 1 97.5 188 ASN B N 1
ATOM 5983 C CA . ASN B 1 188 ? -6.32 35.188 14.906 1 97.5 188 ASN B CA 1
ATOM 5984 C C . ASN B 1 188 ? -7.16 34.25 15.781 1 97.5 188 ASN B C 1
ATOM 5986 O O . ASN B 1 188 ? -7.668 33.25 15.305 1 97.5 188 ASN B O 1
ATOM 5990 N N . ALA B 1 189 ? -7.426 34.656 16.938 1 96.38 189 ALA B N 1
ATOM 5991 C CA . ALA B 1 189 ? -8.039 33.781 17.969 1 96.38 189 ALA B CA 1
ATOM 5992 C C . ALA B 1 189 ? -9.469 33.438 17.594 1 96.38 189 ALA B C 1
ATOM 5994 O O . ALA B 1 189 ? -10.055 32.5 18.172 1 96.38 189 ALA B O 1
ATOM 5995 N N . LEU B 1 190 ? -10.016 34.125 16.688 1 95.75 190 LEU B N 1
ATOM 5996 C CA . LEU B 1 190 ? -11.406 33.906 16.312 1 95.75 190 LEU B CA 1
ATOM 5997 C C . LEU B 1 190 ? -11.492 32.844 15.203 1 95.75 190 LEU B C 1
ATOM 5999 O O . LEU B 1 190 ? -12.594 32.469 14.797 1 95.75 190 LEU B O 1
ATOM 6003 N N . ARG B 1 191 ? -10.406 32.438 14.766 1 98.06 191 ARG B N 1
ATOM 6004 C CA . ARG B 1 191 ? -10.359 31.5 13.641 1 98.06 191 ARG B CA 1
ATOM 6005 C C . ARG B 1 191 ? -9.68 30.188 14.031 1 98.06 191 ARG B C 1
ATOM 6007 O O . ARG B 1 191 ? -8.977 30.125 15.039 1 98.06 191 ARG B O 1
ATOM 6014 N N . THR B 1 192 ? -9.953 29.188 13.305 1 98.38 192 THR B N 1
ATOM 6015 C CA . THR B 1 192 ? -9.438 27.859 13.602 1 98.38 192 THR B CA 1
ATOM 6016 C C . THR B 1 192 ? -8 27.703 13.109 1 98.38 192 THR B C 1
ATOM 6018 O O . THR B 1 192 ? -7.629 28.281 12.086 1 98.38 192 THR B O 1
ATOM 6021 N N . PRO B 1 193 ? -7.16 27 13.844 1 98.69 193 PRO B N 1
ATOM 6022 C CA . PRO B 1 193 ? -5.836 26.656 13.328 1 98.69 193 PRO B CA 1
ATOM 6023 C C . PRO B 1 193 ? -5.875 25.484 12.344 1 98.69 193 PRO B C 1
ATOM 6025 O O . PRO B 1 193 ? -4.828 25.047 11.859 1 98.69 193 PRO B O 1
ATOM 6028 N N . GLY B 1 194 ? -7.047 24.984 12.023 1 97.56 194 GLY B N 1
ATOM 6029 C CA . GLY B 1 194 ? -7.203 23.859 11.133 1 97.56 194 GLY B CA 1
ATOM 6030 C C . GLY B 1 194 ? -7.305 22.531 11.859 1 97.56 194 GLY B C 1
ATOM 6031 O O . GLY B 1 194 ? -7.438 22.5 13.086 1 97.56 194 GLY B O 1
ATOM 6032 N N . GLY B 1 195 ? -7.289 21.469 11.18 1 95.06 195 GLY B N 1
ATOM 6033 C CA . GLY B 1 195 ? -7.379 20.109 11.68 1 95.06 195 GLY B CA 1
ATOM 6034 C C . GLY B 1 195 ? -7.086 19.062 10.625 1 95.06 195 GLY B C 1
ATOM 6035 O O . GLY B 1 195 ? -7.078 19.375 9.43 1 95.06 195 GLY B O 1
ATOM 6036 N N . SER B 1 196 ? -6.664 17.734 11.086 1 96.25 196 SER B N 1
ATOM 6037 C CA . SER B 1 196 ? -6.863 17.344 12.477 1 96.25 196 SER B CA 1
ATOM 6038 C C . SER B 1 196 ? -5.598 17.562 13.305 1 96.25 196 SER B C 1
ATOM 6040 O O . SER B 1 196 ? -5.574 17.266 14.5 1 96.25 196 SER B O 1
ATOM 6042 N N . SER B 1 197 ? -4.516 18.125 12.727 1 98.44 197 SER B N 1
ATOM 6043 C CA . SER B 1 197 ? -3.312 18.406 13.5 1 98.44 197 SER B CA 1
ATOM 6044 C C . SER B 1 197 ? -3.246 19.875 13.914 1 98.44 197 SER B C 1
ATOM 6046 O O . SER B 1 197 ? -2.176 20.484 13.883 1 98.44 197 SER B O 1
ATOM 6048 N N . GLY B 1 198 ? -4.348 20.375 14.25 1 98.62 198 GLY B N 1
ATOM 6049 C CA . GLY B 1 198 ? -4.453 21.797 14.531 1 98.62 198 GLY B CA 1
ATOM 6050 C C . GLY B 1 198 ? -3.67 22.234 15.75 1 98.62 198 GLY B C 1
ATOM 6051 O O . GLY B 1 198 ? -3.023 23.281 15.742 1 98.62 198 GLY B O 1
ATOM 6052 N N . GLY B 1 199 ? -3.771 21.438 16.859 1 98.81 199 GLY B N 1
ATOM 6053 C CA . GLY B 1 199 ? -2.984 21.766 18.047 1 98.81 199 GLY B CA 1
ATOM 6054 C C . GLY B 1 199 ? -1.49 21.781 17.781 1 98.81 199 GLY B C 1
ATOM 6055 O O . GLY B 1 199 ? -0.776 22.656 18.297 1 98.81 199 GLY B O 1
ATOM 6056 N N . GLU B 1 200 ? -1.039 20.859 17 1 98.81 200 GLU B N 1
ATOM 6057 C CA . GLU B 1 200 ? 0.369 20.766 16.625 1 98.81 200 GLU B CA 1
ATOM 6058 C C . GLU B 1 200 ? 0.824 22 15.852 1 98.81 200 GLU B C 1
ATOM 6060 O O . GLU B 1 200 ? 1.844 22.609 16.188 1 98.81 200 GLU B O 1
ATOM 6065 N N . ALA B 1 201 ? 0.045 22.328 14.836 1 98.81 201 ALA B N 1
ATOM 6066 C CA . ALA B 1 201 ? 0.407 23.438 13.969 1 98.81 201 ALA B CA 1
ATOM 6067 C C . ALA B 1 201 ? 0.4 24.75 14.742 1 98.81 201 ALA B C 1
ATOM 6069 O O . ALA B 1 201 ? 1.301 25.578 14.578 1 98.81 201 ALA B O 1
ATOM 6070 N N . ALA B 1 202 ? -0.594 24.938 15.578 1 98.88 202 ALA B N 1
ATOM 6071 C CA . ALA B 1 202 ? -0.71 26.156 16.359 1 98.88 202 ALA B CA 1
ATOM 6072 C C . ALA B 1 202 ? 0.46 26.312 17.328 1 98.88 202 ALA B C 1
ATOM 6074 O O . ALA B 1 202 ? 1.052 27.391 17.438 1 98.88 202 ALA B O 1
ATOM 6075 N N . LEU B 1 203 ? 0.762 25.203 18 1 98.88 203 LEU B N 1
ATOM 6076 C CA . LEU B 1 203 ? 1.846 25.234 18.984 1 98.88 203 LEU B CA 1
ATOM 6077 C C . LEU B 1 203 ? 3.18 25.531 18.312 1 98.88 203 LEU B C 1
ATOM 6079 O O . LEU B 1 203 ? 3.973 26.328 18.812 1 98.88 203 LEU B O 1
ATOM 6083 N N . LEU B 1 204 ? 3.42 24.906 17.188 1 98.88 204 LEU B N 1
ATOM 6084 C CA . LEU B 1 204 ? 4.68 25.109 16.484 1 98.88 204 LEU B CA 1
ATOM 6085 C C . LEU B 1 204 ? 4.766 26.531 15.938 1 98.88 204 LEU B C 1
ATOM 6087 O O . LEU B 1 204 ? 5.805 27.188 16.062 1 98.88 204 LEU B O 1
ATOM 6091 N N . ALA B 1 205 ? 3.686 26.969 15.297 1 98.69 205 ALA B N 1
ATOM 6092 C CA . ALA B 1 205 ? 3.658 28.312 14.742 1 98.69 205 ALA B CA 1
ATOM 6093 C C . ALA B 1 205 ? 3.955 29.359 15.82 1 98.69 205 ALA B C 1
ATOM 6095 O O . ALA B 1 205 ? 4.586 30.375 15.539 1 98.69 205 ALA B O 1
ATOM 6096 N N . ALA B 1 206 ? 3.529 29.078 17.031 1 98.38 206 ALA B N 1
ATOM 6097 C CA . ALA B 1 206 ? 3.727 29.984 18.156 1 98.38 206 ALA B CA 1
ATOM 6098 C C . ALA B 1 206 ? 5.066 29.734 18.828 1 98.38 206 ALA B C 1
ATOM 6100 O O . ALA B 1 206 ? 5.352 30.312 19.891 1 98.38 206 ALA B O 1
ATOM 6101 N N . ARG B 1 207 ? 5.906 28.844 18.328 1 97.94 207 ARG B N 1
ATOM 6102 C CA . ARG B 1 207 ? 7.25 28.531 18.797 1 97.94 207 ARG B CA 1
ATOM 6103 C C . ARG B 1 207 ? 7.215 27.922 20.188 1 97.94 207 ARG B C 1
ATOM 6105 O O . ARG B 1 207 ? 8.055 28.234 21.047 1 97.94 207 ARG B O 1
ATOM 6112 N N . GLY B 1 208 ? 6.184 27.125 20.406 1 98.5 208 GLY B N 1
ATOM 6113 C CA . GLY B 1 208 ? 6.043 26.438 21.672 1 98.5 208 GLY B CA 1
ATOM 6114 C C . GLY B 1 208 ? 6.625 25.031 21.672 1 98.5 208 GLY B C 1
ATOM 6115 O O . GLY B 1 208 ? 6.613 24.344 22.688 1 98.5 208 GLY B O 1
ATOM 6116 N N . THR B 1 209 ? 7.113 24.578 20.578 1 98.75 209 THR B N 1
ATOM 6117 C CA . THR B 1 209 ? 7.766 23.281 20.422 1 98.75 209 THR B CA 1
ATOM 6118 C C . THR B 1 209 ? 8.859 23.359 19.359 1 98.75 209 THR B C 1
ATOM 6120 O O . THR B 1 209 ? 8.875 24.281 18.547 1 98.75 209 THR B O 1
ATOM 6123 N N . ALA B 1 210 ? 9.875 22.469 19.453 1 98.75 210 ALA B N 1
ATOM 6124 C CA . ALA B 1 210 ? 10.953 22.484 18.469 1 98.75 210 ALA B CA 1
ATOM 6125 C C . ALA B 1 210 ? 10.477 21.953 17.125 1 98.75 210 ALA B C 1
ATOM 6127 O O . ALA B 1 210 ? 10.867 22.469 16.062 1 98.75 210 ALA B O 1
ATOM 6128 N N . PHE B 1 211 ? 9.742 20.938 17.078 1 98.75 211 PHE B N 1
ATOM 6129 C CA . PHE B 1 211 ? 9.023 20.422 15.914 1 98.75 211 PHE B CA 1
ATOM 6130 C C . PHE B 1 211 ? 7.781 19.656 16.344 1 98.75 211 PHE B C 1
ATOM 6132 O O . PHE B 1 211 ? 7.57 19.422 17.547 1 98.75 211 PHE B O 1
ATOM 6139 N N . ALA B 1 212 ? 6.91 19.391 15.438 1 98.88 212 ALA B N 1
ATOM 6140 C CA . ALA B 1 212 ? 5.613 18.812 15.766 1 98.88 212 ALA B CA 1
ATOM 6141 C C . ALA B 1 212 ? 5.316 17.594 14.875 1 98.88 212 ALA B C 1
ATOM 6143 O O . ALA B 1 212 ? 5.922 17.438 13.82 1 98.88 212 ALA B O 1
ATOM 6144 N N . THR B 1 213 ? 4.422 16.703 15.359 1 98.75 213 THR B N 1
ATOM 6145 C CA . THR B 1 213 ? 4.043 15.5 14.617 1 98.75 213 THR B CA 1
ATOM 6146 C C . THR B 1 213 ? 2.615 15.609 14.094 1 98.75 213 THR B C 1
ATOM 6148 O O . THR B 1 213 ? 1.855 16.484 14.531 1 98.75 213 THR B O 1
ATOM 6151 N N . GLY B 1 214 ? 2.297 14.852 13.117 1 98.19 214 GLY B N 1
ATOM 6152 C CA . GLY B 1 214 ? 0.934 14.875 12.609 1 98.19 214 GLY B CA 1
ATOM 6153 C C . GLY B 1 214 ? 0.634 13.734 11.648 1 98.19 214 GLY B C 1
ATOM 6154 O O . GLY B 1 214 ? 1.505 12.914 11.367 1 98.19 214 GLY B O 1
ATOM 6155 N N . GLY B 1 215 ? -0.613 13.656 11.281 1 96.88 215 GLY B N 1
ATOM 6156 C CA . GLY B 1 215 ? -1.129 12.719 10.289 1 96.88 215 GLY B CA 1
ATOM 6157 C C . GLY B 1 215 ? -2.113 13.352 9.328 1 96.88 215 GLY B C 1
ATOM 6158 O O . GLY B 1 215 ? -2.615 14.445 9.578 1 96.88 215 GLY B O 1
ATOM 6159 N N . ASP B 1 216 ? -2.32 12.664 8.234 1 97.31 216 ASP B N 1
ATOM 6160 C CA . ASP B 1 216 ? -3.092 13.258 7.148 1 97.31 216 ASP B CA 1
ATOM 6161 C C . ASP B 1 216 ? -3.826 12.188 6.344 1 97.31 216 ASP B C 1
ATOM 6163 O O . ASP B 1 216 ? -3.197 11.383 5.656 1 97.31 216 ASP B O 1
ATOM 6167 N N . VAL B 1 217 ? -5.188 12.188 6.438 1 95.31 217 VAL B N 1
ATOM 6168 C CA . VAL B 1 217 ? -5.992 11.266 5.637 1 95.31 217 VAL B CA 1
ATOM 6169 C C . VAL B 1 217 ? -6.902 12.062 4.699 1 95.31 217 VAL B C 1
ATOM 6171 O O . VAL B 1 217 ? -7.543 11.492 3.816 1 95.31 217 VAL B O 1
ATOM 6174 N N . GLY B 1 218 ? -6.883 13.367 4.816 1 95.25 218 GLY B N 1
ATOM 6175 C CA . GLY B 1 218 ? -7.68 14.258 3.992 1 95.25 218 GLY B CA 1
ATOM 6176 C C . GLY B 1 218 ? -7.164 15.688 3.99 1 95.25 218 GLY B C 1
ATOM 6177 O O . GLY B 1 218 ? -7.871 16.609 3.572 1 95.25 218 GLY B O 1
ATOM 6178 N N . GLY B 1 219 ? -5.969 15.867 4.527 1 96.69 219 GLY B N 1
ATOM 6179 C CA . GLY B 1 219 ? -5.395 17.203 4.598 1 96.69 219 GLY B CA 1
ATOM 6180 C C . GLY B 1 219 ? -4.938 17.578 5.992 1 96.69 219 GLY B C 1
ATOM 6181 O O . GLY B 1 219 ? -4.457 18.688 6.215 1 96.69 219 GLY B O 1
ATOM 6182 N N . SER B 1 220 ? -4.922 16.672 6.848 1 97.62 220 SER B N 1
ATOM 6183 C CA . SER B 1 220 ? -4.777 16.969 8.273 1 97.62 220 SER B CA 1
ATOM 6184 C C . SER B 1 220 ? -3.352 17.406 8.602 1 97.62 220 SER B C 1
ATOM 6186 O O . SER B 1 220 ? -3.082 17.859 9.711 1 97.62 220 SER B O 1
ATOM 6188 N N . LEU B 1 221 ? -2.453 17.266 7.75 1 98.44 221 LEU B N 1
ATOM 6189 C CA . LEU B 1 221 ? -1.16 17.938 7.848 1 98.44 221 LEU B CA 1
ATOM 6190 C C . LEU B 1 221 ? -1.185 19.281 7.125 1 98.44 221 LEU B C 1
ATOM 6192 O O . LEU B 1 221 ? -0.778 20.297 7.684 1 98.44 221 LEU B O 1
ATOM 6196 N N . ARG B 1 222 ? -1.763 19.297 6.012 1 98.44 222 ARG B N 1
ATOM 6197 C CA . ARG B 1 222 ? -1.626 20.391 5.055 1 98.44 222 ARG B CA 1
ATOM 6198 C C . ARG B 1 222 ? -2.57 21.531 5.395 1 98.44 222 ARG B C 1
ATOM 6200 O O . ARG B 1 222 ? -2.201 22.703 5.277 1 98.44 222 ARG B O 1
ATOM 6207 N N . ILE B 1 223 ? -3.74 21.203 5.891 1 98.12 223 ILE B N 1
ATOM 6208 C CA . ILE B 1 223 ? -4.707 22.25 6.227 1 98.12 223 ILE B CA 1
ATOM 6209 C C . ILE B 1 223 ? -4.203 23.047 7.422 1 98.12 223 ILE B C 1
ATOM 6211 O O . ILE B 1 223 ? -4.09 24.281 7.352 1 98.12 223 ILE B O 1
ATOM 6215 N N . PRO B 1 224 ? -3.801 22.344 8.492 1 98.69 224 PRO B N 1
ATOM 6216 C CA . PRO B 1 224 ? -3.264 23.125 9.602 1 98.69 224 PRO B CA 1
ATOM 6217 C C . PRO B 1 224 ? -1.99 23.891 9.234 1 98.69 224 PRO B C 1
ATOM 6219 O O . PRO B 1 224 ? -1.762 25 9.719 1 98.69 224 PRO B O 1
ATOM 6222 N N . ALA B 1 225 ? -1.158 23.281 8.422 1 98.81 225 ALA B N 1
ATOM 6223 C CA . ALA B 1 225 ? 0.039 23.984 7.969 1 98.81 225 ALA B CA 1
ATOM 6224 C C . ALA B 1 225 ? -0.325 25.266 7.234 1 98.81 225 ALA B C 1
ATOM 6226 O O . ALA B 1 225 ? 0.301 26.312 7.441 1 98.81 225 ALA B O 1
ATOM 6227 N N . HIS B 1 226 ? -1.304 25.188 6.406 1 98 226 HIS B N 1
ATOM 6228 C CA . HIS B 1 226 ? -1.805 26.312 5.633 1 98 226 HIS B CA 1
ATOM 6229 C C . HIS B 1 226 ? -2.402 27.391 6.547 1 98 226 HIS B C 1
ATOM 6231 O O . HIS B 1 226 ? -2.104 28.562 6.398 1 98 226 HIS B O 1
ATOM 6237 N N . PHE B 1 227 ? -3.184 26.984 7.516 1 98.56 227 PHE B N 1
ATOM 6238 C CA . PHE B 1 227 ? -3.9 27.906 8.391 1 98.56 227 PHE B CA 1
ATOM 6239 C C . PHE B 1 227 ? -2.945 28.578 9.375 1 98.56 227 PHE B C 1
ATOM 6241 O O . PHE B 1 227 ? -3.221 29.672 9.875 1 98.56 227 PHE B O 1
ATOM 6248 N N . CYS B 1 228 ? -1.765 27.922 9.641 1 98.69 228 CYS B N 1
ATOM 6249 C CA . CYS B 1 228 ? -0.856 28.453 10.656 1 98.69 228 CYS B CA 1
ATOM 6250 C C . CYS B 1 228 ? 0.458 28.906 10.031 1 98.69 228 CYS B C 1
ATOM 6252 O O . CYS B 1 228 ? 1.353 29.375 10.734 1 98.69 228 CYS B O 1
ATOM 6254 N N . GLY B 1 229 ? 0.629 28.766 8.773 1 98.38 229 GLY B N 1
ATOM 6255 C CA . GLY B 1 229 ? 1.791 29.297 8.07 1 98.38 229 GLY B CA 1
ATOM 6256 C C . GLY B 1 229 ? 3.07 28.547 8.398 1 98.38 229 GLY B C 1
ATOM 6257 O O . GLY B 1 229 ? 4.109 29.156 8.648 1 98.38 229 GLY B O 1
ATOM 6258 N N . ILE B 1 230 ? 3.004 27.234 8.422 1 98.56 230 ILE B N 1
ATOM 6259 C CA . ILE B 1 230 ? 4.191 26.422 8.664 1 98.56 230 ILE B CA 1
ATOM 6260 C C . ILE B 1 230 ? 4.32 25.375 7.562 1 98.56 230 ILE B C 1
ATOM 6262 O O . ILE B 1 230 ? 3.504 25.328 6.641 1 98.56 230 ILE B O 1
ATOM 6266 N N . THR B 1 231 ? 5.406 24.609 7.633 1 98.56 231 THR B N 1
ATOM 6267 C CA . THR B 1 231 ? 5.77 23.719 6.543 1 98.56 231 THR B CA 1
ATOM 6268 C C . THR B 1 231 ? 5.594 22.266 6.965 1 98.56 231 THR B C 1
ATOM 6270 O O . THR B 1 231 ? 5.801 21.922 8.125 1 98.56 231 THR B O 1
ATOM 6273 N N . THR B 1 232 ? 5.141 21.438 6.004 1 98.88 232 THR B N 1
ATOM 6274 C CA . THR B 1 232 ? 5.02 20 6.242 1 98.88 232 THR B CA 1
ATOM 6275 C C . THR B 1 232 ? 5.055 19.234 4.926 1 98.88 232 THR B C 1
ATOM 6277 O O . THR B 1 232 ? 5.219 19.828 3.855 1 98.88 232 THR B O 1
ATOM 6280 N N . LEU B 1 233 ? 5.07 17.938 4.973 1 98.88 233 LEU B N 1
ATOM 6281 C CA . LEU B 1 233 ? 4.977 17.031 3.83 1 98.88 233 LEU B CA 1
ATOM 6282 C C . LEU B 1 233 ? 4.176 15.781 4.188 1 98.88 233 LEU B C 1
ATOM 6284 O O . LEU B 1 233 ? 4.441 15.141 5.207 1 98.88 233 LEU B O 1
ATOM 6288 N N . LYS B 1 234 ? 3.117 15.531 3.459 1 98.62 234 LYS B N 1
ATOM 6289 C CA . LYS B 1 234 ? 2.41 14.25 3.523 1 98.62 234 LYS B CA 1
ATOM 6290 C C . LYS B 1 234 ? 3.055 13.219 2.602 1 98.62 234 LYS B C 1
ATOM 6292 O O . LYS B 1 234 ? 2.928 13.305 1.379 1 98.62 234 LYS B O 1
ATOM 6297 N N . PRO B 1 235 ? 3.746 12.273 3.121 1 97.81 235 PRO B N 1
ATOM 6298 C CA . PRO B 1 235 ? 4.25 11.211 2.25 1 97.81 235 PRO B CA 1
ATOM 6299 C C . PRO B 1 235 ? 3.154 10.25 1.793 1 97.81 235 PRO B C 1
ATOM 6301 O O . PRO B 1 235 ? 2.023 10.32 2.281 1 97.81 235 PRO B O 1
ATOM 6304 N N . CYS B 1 236 ? 3.463 9.477 0.783 1 95.56 236 CYS B N 1
ATOM 6305 C CA . CYS B 1 236 ? 2.572 8.352 0.519 1 95.56 236 CYS B CA 1
ATOM 6306 C C . CYS B 1 236 ? 2.463 7.441 1.737 1 95.56 236 CYS B C 1
ATOM 6308 O O . CYS B 1 236 ? 3.361 7.418 2.58 1 95.56 236 CYS B O 1
ATOM 6310 N N . GLN B 1 237 ? 1.416 6.746 1.84 1 94.94 237 GLN B N 1
ATOM 6311 C CA . GLN B 1 237 ? 1.149 5.934 3.023 1 94.94 237 GLN B CA 1
ATOM 6312 C C . GLN B 1 237 ? 2.258 4.91 3.248 1 94.94 237 GLN B C 1
ATOM 6314 O O . GLN B 1 237 ? 2.74 4.75 4.371 1 94.94 237 GLN B O 1
ATOM 6319 N N . ALA B 1 238 ? 2.691 4.27 2.234 1 93.19 238 ALA B N 1
ATOM 6320 C CA . ALA B 1 238 ? 3.621 3.152 2.363 1 93.19 238 ALA B CA 1
ATOM 6321 C C . ALA B 1 238 ? 5 3.633 2.812 1 93.19 238 ALA B C 1
ATOM 6323 O O . ALA B 1 238 ? 5.797 2.852 3.336 1 93.19 238 ALA B O 1
ATOM 6324 N N . ARG B 1 239 ? 5.312 4.875 2.611 1 95.06 239 ARG B N 1
ATOM 6325 C CA . ARG B 1 239 ? 6.629 5.426 2.926 1 95.06 239 ARG B CA 1
ATOM 6326 C C . ARG B 1 239 ? 6.867 5.445 4.434 1 95.06 239 ARG B C 1
ATOM 6328 O O . ARG B 1 239 ? 8.008 5.309 4.887 1 95.06 239 ARG B O 1
ATOM 6335 N N . PHE B 1 240 ? 5.762 5.582 5.141 1 96.94 240 PHE B N 1
ATOM 6336 C CA . PHE B 1 240 ? 5.879 5.613 6.594 1 96.94 240 PHE B CA 1
ATOM 6337 C C . PHE B 1 240 ? 4.566 5.195 7.25 1 96.94 240 PHE B C 1
ATOM 6339 O O . PHE B 1 240 ? 3.631 5.992 7.344 1 96.94 240 PHE B O 1
ATOM 6346 N N . GLN B 1 241 ? 4.555 3.977 7.762 1 96.56 241 GLN B N 1
ATOM 6347 C CA . GLN B 1 241 ? 3.375 3.441 8.438 1 96.56 241 GLN B CA 1
ATOM 6348 C C . GLN B 1 241 ? 3.598 3.357 9.945 1 96.56 241 GLN B C 1
ATOM 6350 O O . GLN B 1 241 ? 4.723 3.143 10.398 1 96.56 241 GLN B O 1
ATOM 6355 N N . ILE B 1 242 ? 2.516 3.527 10.672 1 97.19 242 ILE B N 1
ATOM 6356 C CA . ILE B 1 242 ? 2.654 3.525 12.125 1 97.19 242 ILE B CA 1
ATOM 6357 C C . ILE B 1 242 ? 1.647 2.557 12.742 1 97.19 242 ILE B C 1
ATOM 6359 O O . ILE B 1 242 ? 0.692 2.143 12.078 1 97.19 242 ILE B O 1
ATOM 6363 N N . GLN B 1 243 ? 1.908 2.207 13.969 1 96.44 243 GLN B N 1
ATOM 6364 C CA . GLN B 1 243 ? 1.008 1.412 14.789 1 96.44 243 GLN B CA 1
ATOM 6365 C C . GLN B 1 243 ? 0.738 2.098 16.125 1 96.44 243 GLN B C 1
ATOM 6367 O O . GLN B 1 243 ? 1.453 3.027 16.516 1 96.44 243 GLN B O 1
ATOM 6372 N N . GLN B 1 244 ? -0.327 1.681 16.781 1 96.81 244 GLN B N 1
ATOM 6373 C CA . GLN B 1 244 ? -0.701 2.193 18.094 1 96.81 244 GLN B CA 1
ATOM 6374 C C . GLN B 1 244 ? -1.124 3.656 18.016 1 96.81 244 GLN B C 1
ATOM 6376 O O . GLN B 1 244 ? -0.618 4.496 18.75 1 96.81 244 GLN B O 1
ATOM 6381 N N . ALA B 1 245 ? -2.076 3.895 17.203 1 97.5 245 ALA B N 1
ATOM 6382 C CA . ALA B 1 245 ? -2.736 5.184 17.016 1 97.5 245 ALA B CA 1
ATOM 6383 C C . ALA B 1 245 ? -4.199 5 16.625 1 97.5 245 ALA B C 1
ATOM 6385 O O . ALA B 1 245 ? -4.566 3.971 16.047 1 97.5 245 ALA B O 1
ATOM 6386 N N . PHE B 1 246 ? -5 5.945 16.922 1 96.19 246 PHE B N 1
ATOM 6387 C CA . PHE B 1 246 ? -6.375 5.934 16.422 1 96.19 246 PHE B CA 1
ATOM 6388 C C . PHE B 1 246 ? -6.477 6.656 15.086 1 96.19 246 PHE B C 1
ATOM 6390 O O . PHE B 1 246 ? -5.816 7.676 14.875 1 96.19 246 PHE B O 1
ATOM 6397 N N . CYS B 1 247 ? -7.23 6.043 14.234 1 90.5 247 CYS B N 1
ATOM 6398 C CA . CYS B 1 247 ? -7.602 6.684 12.984 1 90.5 247 CYS B CA 1
ATOM 6399 C C . CYS B 1 247 ? -9.062 7.129 13.008 1 90.5 247 CYS B C 1
ATOM 6401 O O . CYS B 1 247 ? -9.922 6.426 13.539 1 90.5 247 CYS B O 1
ATOM 6403 N N . GLY B 1 248 ? -9.344 8.258 12.484 1 89.88 248 GLY B N 1
ATOM 6404 C CA . GLY B 1 248 ? -10.703 8.766 12.445 1 89.88 248 GLY B CA 1
ATOM 6405 C C . GLY B 1 248 ? -11.609 7.984 11.516 1 89.88 248 GLY B C 1
ATOM 6406 O O . GLY B 1 248 ? -12.836 8.07 11.609 1 89.88 248 GLY B O 1
ATOM 6407 N N . LEU B 1 249 ? -11.023 7.242 10.656 1 91.12 249 LEU B N 1
ATOM 6408 C CA . LEU B 1 249 ? -11.75 6.449 9.672 1 91.12 249 LEU B CA 1
ATOM 6409 C C . LEU B 1 249 ? -11.219 5.016 9.633 1 91.12 249 LEU B C 1
ATOM 6411 O O . LEU B 1 249 ? -10.672 4.582 8.617 1 91.12 249 LEU B O 1
ATOM 6415 N N . PRO B 1 250 ? -11.523 4.25 10.656 1 92.44 250 PRO B N 1
ATOM 6416 C CA . PRO B 1 250 ? -11.023 2.875 10.664 1 92.44 250 PRO B CA 1
ATOM 6417 C C . PRO B 1 250 ? -11.648 2.012 9.57 1 92.44 250 PRO B C 1
ATOM 6419 O O . PRO B 1 250 ? -12.836 2.135 9.289 1 92.44 250 PRO B O 1
ATOM 6422 N N . GLY B 1 251 ? -10.852 1.176 8.938 1 91.62 251 GLY B N 1
ATOM 6423 C CA . GLY B 1 251 ? -11.352 0.247 7.934 1 91.62 251 GLY B CA 1
ATOM 6424 C C . GLY B 1 251 ? -11.523 0.881 6.566 1 91.62 251 GLY B C 1
ATOM 6425 O O . GLY B 1 251 ? -12.086 0.268 5.66 1 91.62 251 GLY B O 1
ATOM 6426 N N . ILE B 1 252 ? -10.938 2.084 6.395 1 86.94 252 ILE B N 1
ATOM 6427 C CA . ILE B 1 252 ? -11.047 2.748 5.102 1 86.94 252 ILE B CA 1
ATOM 6428 C C . ILE B 1 252 ? -10.172 2.029 4.078 1 86.94 252 ILE B C 1
ATOM 6430 O O . ILE B 1 252 ? -9.133 1.459 4.43 1 86.94 252 ILE B O 1
ATOM 6434 N N . GLY B 1 253 ? -10.641 2.018 2.805 1 78.81 253 GLY B N 1
ATOM 6435 C CA . GLY B 1 253 ? -9.969 1.207 1.8 1 78.81 253 GLY B CA 1
ATOM 6436 C C . GLY B 1 253 ? -8.977 1.991 0.966 1 78.81 253 GLY B C 1
ATOM 6437 O O . GLY B 1 253 ? -7.805 1.622 0.88 1 78.81 253 GLY B O 1
ATOM 6438 N N . ARG B 1 254 ? -9.414 3.145 0.273 1 87.12 254 ARG B N 1
ATOM 6439 C CA . ARG B 1 254 ? -8.609 3.76 -0.777 1 87.12 254 ARG B CA 1
ATOM 6440 C C . ARG B 1 254 ? -8.211 5.184 -0.401 1 87.12 254 ARG B C 1
ATOM 6442 O O . ARG B 1 254 ? -8.133 6.059 -1.264 1 87.12 254 ARG B O 1
ATOM 6449 N N . LEU B 1 255 ? -7.859 5.547 0.774 1 92.94 255 LEU B N 1
ATOM 6450 C CA . LEU B 1 255 ? -7.316 6.844 1.159 1 92.94 255 LEU B CA 1
ATOM 6451 C C . LEU B 1 255 ? -5.949 6.691 1.812 1 92.94 255 LEU B C 1
ATOM 6453 O O . LEU B 1 255 ? -5.82 6.047 2.855 1 92.94 255 LEU B O 1
ATOM 6457 N N . GLY B 1 256 ? -5.008 7.277 1.127 1 94.88 256 GLY B N 1
ATOM 6458 C CA . GLY B 1 256 ? -3.652 7.188 1.646 1 94.88 256 GLY B CA 1
ATOM 6459 C C . GLY B 1 256 ? -3.43 8.031 2.885 1 94.88 256 GLY B C 1
ATOM 6460 O O . GLY B 1 256 ? -3.539 9.258 2.834 1 94.88 256 GLY B O 1
ATOM 6461 N N . LEU B 1 257 ? -3.176 7.355 3.977 1 95.44 257 LEU B N 1
ATOM 6462 C CA . LEU B 1 257 ? -2.824 8.031 5.219 1 95.44 257 LEU B CA 1
ATOM 6463 C C . LEU B 1 257 ? -1.338 8.367 5.254 1 95.44 257 LEU B C 1
ATOM 6465 O O . LEU B 1 257 ? -0.492 7.488 5.086 1 95.44 257 LEU B O 1
ATOM 6469 N N . GLY B 1 258 ? -1.029 9.625 5.348 1 96.62 258 GLY B N 1
ATOM 6470 C CA . GLY B 1 258 ? 0.347 10.062 5.508 1 96.62 258 GLY B CA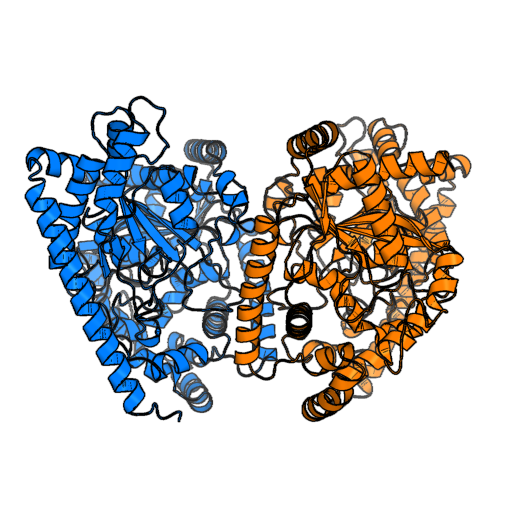 1
ATOM 6471 C C . GLY B 1 258 ? 0.652 10.578 6.902 1 96.62 258 GLY B C 1
ATOM 6472 O O . GLY B 1 258 ? -0.148 11.305 7.492 1 96.62 258 GLY B O 1
ATOM 6473 N N . THR B 1 259 ? 1.723 10.062 7.473 1 97.69 259 THR B N 1
ATOM 6474 C CA . THR B 1 259 ? 2.219 10.547 8.75 1 97.69 259 THR B CA 1
ATOM 6475 C C . THR B 1 259 ? 3.477 11.391 8.562 1 97.69 259 THR B C 1
ATOM 6477 O O . THR B 1 259 ? 4.344 11.047 7.754 1 97.69 259 THR B O 1
ATOM 6480 N N . GLY B 1 260 ? 3.5 12.523 9.211 1 97.69 260 GLY B N 1
ATOM 6481 C CA . GLY B 1 260 ? 4.637 13.414 9.008 1 97.69 260 GLY B CA 1
ATOM 6482 C C . GLY B 1 260 ? 4.891 14.328 10.195 1 97.69 260 GLY B C 1
ATOM 6483 O O . GLY B 1 260 ? 4.469 14.031 11.312 1 97.69 260 GLY B O 1
ATOM 6484 N N . VAL B 1 261 ? 5.75 15.328 9.906 1 98.75 261 VAL B N 1
ATOM 6485 C CA . VAL B 1 261 ? 6.145 16.312 10.906 1 98.75 261 VAL B CA 1
ATOM 6486 C C . VAL B 1 261 ? 5.949 17.719 10.352 1 98.75 261 VAL B C 1
ATOM 6488 O O . VAL B 1 261 ? 5.738 17.891 9.148 1 98.75 261 VAL B O 1
ATOM 6491 N N . PHE B 1 262 ? 5.828 18.609 11.242 1 98.81 262 PHE B N 1
ATOM 6492 C CA . PHE B 1 262 ? 5.816 20.031 10.922 1 98.81 262 PHE B CA 1
ATOM 6493 C C . PHE B 1 262 ? 7.141 20.688 11.305 1 98.81 262 PHE B C 1
ATOM 6495 O O . PHE B 1 262 ? 7.758 20.312 12.305 1 98.81 262 PHE B O 1
ATOM 6502 N N . ALA B 1 263 ? 7.559 21.594 10.523 1 98.81 263 ALA B N 1
ATOM 6503 C CA . ALA B 1 263 ? 8.719 22.453 10.797 1 98.81 263 ALA B CA 1
ATOM 6504 C C . ALA B 1 263 ? 8.492 23.875 10.281 1 98.81 263 ALA B C 1
ATOM 6506 O O . ALA B 1 263 ? 7.469 24.156 9.648 1 98.81 263 ALA B O 1
ATOM 6507 N N . HIS B 1 264 ? 9.438 24.719 10.609 1 98.25 264 HIS B N 1
ATOM 6508 C CA . HIS B 1 264 ? 9.289 26.109 10.18 1 98.25 264 HIS B CA 1
ATOM 6509 C C . HIS B 1 264 ? 9.789 26.297 8.75 1 98.25 264 HIS B C 1
ATOM 6511 O O . HIS B 1 264 ? 9.289 27.172 8.031 1 98.25 264 HIS B O 1
ATOM 6517 N N . THR B 1 265 ? 10.797 25.5 8.383 1 98 265 THR B N 1
ATOM 6518 C CA . THR B 1 265 ? 11.383 25.688 7.062 1 98 265 THR B CA 1
ATOM 6519 C C . THR B 1 265 ? 11.508 24.344 6.34 1 98 265 THR B C 1
ATOM 6521 O O . THR B 1 265 ? 11.469 23.281 6.969 1 98 265 THR B O 1
ATOM 6524 N N . ALA B 1 266 ? 11.641 24.484 5.023 1 98.06 266 ALA B N 1
ATOM 6525 C CA . ALA B 1 266 ? 11.836 23.281 4.207 1 98.06 266 ALA B CA 1
ATOM 6526 C C . ALA B 1 266 ? 13.133 22.562 4.586 1 98.06 266 ALA B C 1
ATOM 6528 O O . ALA B 1 266 ? 13.203 21.344 4.531 1 98.06 266 ALA B O 1
ATOM 6529 N N . GLU B 1 267 ? 14.125 23.328 4.973 1 97.44 267 GLU B N 1
ATOM 6530 C CA . GLU B 1 267 ? 15.398 22.75 5.395 1 97.44 267 GLU B CA 1
ATOM 6531 C C . GLU B 1 267 ? 15.234 21.938 6.668 1 97.44 267 GLU B C 1
ATOM 6533 O O . GLU B 1 267 ? 15.734 20.812 6.754 1 97.44 267 GLU B O 1
ATOM 6538 N N . GLU B 1 268 ? 14.586 22.516 7.621 1 98.5 268 GLU B N 1
ATOM 6539 C CA . GLU B 1 268 ? 14.328 21.812 8.875 1 98.5 268 GLU B CA 1
ATOM 6540 C C . GLU B 1 268 ? 13.492 20.562 8.641 1 98.5 268 GLU B C 1
ATOM 6542 O O . GLU B 1 268 ? 13.766 19.516 9.227 1 98.5 268 GLU B O 1
ATOM 6547 N N . LEU B 1 269 ? 12.508 20.703 7.785 1 98.69 269 LEU B N 1
ATOM 6548 C CA . LEU B 1 269 ? 11.648 19.578 7.445 1 98.69 269 LEU B CA 1
ATOM 6549 C C . LEU B 1 269 ? 12.461 18.453 6.809 1 98.69 269 LEU B C 1
ATOM 6551 O O . LEU B 1 269 ? 12.289 17.281 7.16 1 98.69 269 LEU B O 1
ATOM 6555 N N . THR B 1 270 ? 13.32 18.797 5.848 1 98.31 270 THR B N 1
ATOM 6556 C CA . THR B 1 270 ? 14.164 17.828 5.164 1 98.31 270 THR B CA 1
ATOM 6557 C C . THR B 1 270 ? 15.07 17.109 6.156 1 98.31 270 THR B C 1
ATOM 6559 O O . THR B 1 270 ? 15.242 15.891 6.082 1 98.31 270 THR B O 1
ATOM 6562 N N . PHE B 1 271 ? 15.602 17.906 7.086 1 97.94 271 PHE B N 1
ATOM 6563 C CA . PHE B 1 271 ? 16.469 17.344 8.117 1 97.94 271 PHE B CA 1
ATOM 6564 C C . PHE B 1 271 ? 15.727 16.281 8.922 1 97.94 271 PHE B C 1
ATOM 6566 O O . PHE B 1 271 ? 16.219 15.172 9.086 1 97.94 271 PHE B O 1
ATOM 6573 N N . LEU B 1 272 ? 14.539 16.578 9.391 1 98.75 272 LEU B N 1
ATOM 6574 C CA . LEU B 1 272 ? 13.758 15.648 10.195 1 98.75 272 LEU B CA 1
ATOM 6575 C C . LEU B 1 272 ? 13.391 14.406 9.391 1 98.75 272 LEU B C 1
ATOM 6577 O O . LEU B 1 272 ? 13.594 13.281 9.852 1 98.75 272 LEU B O 1
ATOM 6581 N N . LEU B 1 273 ? 12.891 14.57 8.195 1 98.44 273 LEU B N 1
ATOM 6582 C CA . LEU B 1 273 ? 12.391 13.469 7.379 1 98.44 273 LEU B CA 1
ATOM 6583 C C . LEU B 1 273 ? 13.531 12.547 6.953 1 98.44 273 LEU B C 1
ATOM 6585 O O . LEU B 1 273 ? 13.328 11.352 6.746 1 98.44 273 LEU B O 1
ATOM 6589 N N . SER B 1 274 ? 14.781 13.102 6.855 1 98 274 SER B N 1
ATOM 6590 C CA . SER B 1 274 ? 15.938 12.297 6.469 1 98 274 SER B CA 1
ATOM 6591 C C . SER B 1 274 ? 16.266 11.25 7.527 1 98 274 SER B C 1
ATOM 6593 O O . SER B 1 274 ? 16.875 10.227 7.227 1 98 274 SER B O 1
ATOM 6595 N N . HIS B 1 275 ? 15.805 11.469 8.758 1 97.75 275 HIS B N 1
ATOM 6596 C CA . HIS B 1 275 ? 16.062 10.508 9.82 1 97.75 275 HIS B CA 1
ATOM 6597 C C . HIS B 1 275 ? 14.859 9.602 10.047 1 97.75 275 HIS B C 1
ATOM 6599 O O . HIS B 1 275 ? 14.984 8.547 10.688 1 97.75 275 HIS B O 1
ATOM 6605 N N . ILE B 1 276 ? 13.711 9.969 9.477 1 98.06 276 ILE B N 1
ATOM 6606 C CA . ILE B 1 276 ? 12.477 9.266 9.773 1 98.06 276 ILE B CA 1
ATOM 6607 C C . ILE B 1 276 ? 12.133 8.312 8.625 1 98.06 276 ILE B C 1
ATOM 6609 O O . ILE B 1 276 ? 11.938 7.117 8.836 1 98.06 276 ILE B O 1
ATOM 6613 N N . LEU B 1 277 ? 12.078 8.812 7.391 1 97.69 277 LEU B N 1
ATOM 6614 C CA . LEU B 1 277 ? 11.609 8.039 6.242 1 97.69 277 LEU B CA 1
ATOM 6615 C C . LEU B 1 277 ? 12.602 6.934 5.891 1 97.69 277 LEU B C 1
ATOM 6617 O O . LEU B 1 277 ? 13.789 7.199 5.684 1 97.69 277 LEU B O 1
ATOM 6621 N N . GLY B 1 278 ? 12.109 5.73 5.805 1 96.25 278 GLY B N 1
ATOM 6622 C CA . GLY B 1 278 ? 12.906 4.598 5.367 1 96.25 278 GLY B CA 1
ATOM 6623 C C . GLY B 1 278 ? 13.922 4.145 6.402 1 96.25 278 GLY B C 1
ATOM 6624 O O . GLY B 1 278 ? 14.859 3.414 6.086 1 96.25 278 GLY B O 1
ATOM 6625 N N . ASN B 1 279 ? 13.781 4.559 7.668 1 95.94 279 ASN B N 1
ATOM 6626 C CA . ASN B 1 279 ? 14.68 4.164 8.75 1 95.94 279 ASN B CA 1
ATOM 6627 C C . ASN B 1 279 ? 14.719 2.648 8.914 1 95.94 279 ASN B C 1
ATOM 6629 O O . ASN B 1 279 ? 13.688 2.014 9.141 1 95.94 279 ASN B O 1
ATOM 6633 N N . VAL B 1 280 ? 15.906 2.098 8.836 1 91.62 280 VAL B N 1
ATOM 6634 C CA . VAL B 1 280 ? 16.094 0.65 8.805 1 91.62 280 VAL B CA 1
ATOM 6635 C C . VAL B 1 280 ? 15.695 0.048 10.148 1 91.62 280 VAL B C 1
ATOM 6637 O O . VAL B 1 280 ? 15.141 -1.054 10.203 1 91.62 280 VAL B O 1
ATOM 6640 N N . GLU B 1 281 ? 16.016 0.763 11.219 1 94.94 281 GLU B N 1
ATOM 6641 C CA . GLU B 1 281 ? 15.648 0.263 12.539 1 94.94 281 GLU B CA 1
ATOM 6642 C C . GLU B 1 281 ? 14.133 0.302 12.734 1 94.94 281 GLU B C 1
ATOM 6644 O O . GLU B 1 281 ? 13.57 -0.562 13.414 1 94.94 281 GLU B O 1
ATOM 6649 N N . TYR B 1 282 ? 13.523 1.317 12.109 1 97.38 282 TYR B N 1
ATOM 6650 C CA . TYR B 1 282 ? 12.078 1.417 12.219 1 97.38 282 TYR B CA 1
ATOM 6651 C C . TYR B 1 282 ? 11.391 0.274 11.484 1 97.38 282 TYR B C 1
ATOM 6653 O O . TYR B 1 282 ? 10.352 -0.22 11.914 1 97.38 282 TYR B O 1
ATOM 6661 N N . HIS B 1 283 ? 11.914 -0.155 10.375 1 96 283 HIS B N 1
ATOM 6662 C CA . HIS B 1 283 ? 11.359 -1.265 9.609 1 96 283 HIS B CA 1
ATOM 6663 C C . HIS B 1 283 ? 11.297 -2.537 10.445 1 96 283 HIS B C 1
ATOM 6665 O O . HIS B 1 283 ? 10.383 -3.352 10.273 1 96 283 HIS B O 1
ATOM 6671 N N . LYS B 1 284 ? 12.234 -2.684 11.336 1 95.06 284 LYS B N 1
ATOM 6672 C CA . LYS B 1 284 ? 12.234 -3.85 12.211 1 95.06 284 LYS B CA 1
ATOM 6673 C C . LYS B 1 284 ? 11.055 -3.805 13.188 1 95.06 284 LYS B C 1
ATOM 6675 O O . LYS B 1 284 ? 10.555 -4.848 13.609 1 95.06 284 LYS B O 1
ATOM 6680 N N . LEU B 1 285 ? 10.672 -2.564 13.469 1 95.44 285 LEU B N 1
ATOM 6681 C CA . LEU B 1 285 ? 9.57 -2.344 14.398 1 95.44 285 LEU B CA 1
ATOM 6682 C C . LEU B 1 285 ? 8.227 -2.434 13.68 1 95.44 285 LEU B C 1
ATOM 6684 O O . LEU B 1 285 ? 7.262 -2.977 14.227 1 95.44 285 LEU B O 1
ATOM 6688 N N . VAL B 1 286 ? 8.172 -1.92 12.523 1 97.44 286 VAL B N 1
ATOM 6689 C CA . VAL B 1 286 ? 6.98 -1.894 11.68 1 97.44 286 VAL B CA 1
ATOM 6690 C C . VAL B 1 286 ? 7.32 -2.391 10.281 1 97.44 286 VAL B C 1
ATOM 6692 O O . VAL B 1 286 ? 7.531 -1.591 9.367 1 97.44 286 VAL B O 1
ATOM 6695 N N . PRO B 1 287 ? 7.203 -3.672 10.078 1 96.38 287 PRO B N 1
ATOM 6696 C CA . PRO B 1 287 ? 7.66 -4.258 8.82 1 96.38 287 PRO B CA 1
ATOM 6697 C C . PRO B 1 287 ? 6.898 -3.721 7.609 1 96.38 287 PRO B C 1
ATOM 6699 O O . PRO B 1 287 ? 7.422 -3.729 6.492 1 96.38 287 PRO B O 1
ATOM 6702 N N . GLU B 1 288 ? 5.719 -3.24 7.82 1 94.69 288 GLU B N 1
ATOM 6703 C CA . GLU B 1 288 ? 4.906 -2.73 6.715 1 94.69 288 GLU B CA 1
ATOM 6704 C C . GLU B 1 288 ? 5.438 -1.391 6.215 1 94.69 288 GLU B C 1
ATOM 6706 O O . GLU B 1 288 ? 5.094 -0.954 5.113 1 94.69 288 GLU B O 1
ATOM 6711 N N . SER B 1 289 ? 6.188 -0.688 7.043 1 96.38 289 SER B N 1
ATOM 6712 C CA . SER B 1 289 ? 6.812 0.56 6.613 1 96.38 289 SER B CA 1
ATOM 6713 C C . SER B 1 289 ? 8.008 0.295 5.707 1 96.38 289 SER B C 1
ATOM 6715 O O . SER B 1 289 ? 8.969 -0.359 6.113 1 96.38 289 SER B O 1
ATOM 6717 N N . ILE B 1 290 ? 8.023 0.853 4.5 1 95.19 290 ILE B N 1
ATOM 6718 C CA . ILE B 1 290 ? 9 0.502 3.477 1 95.19 290 ILE B CA 1
ATOM 6719 C C . ILE B 1 290 ? 10.383 1.011 3.891 1 95.19 290 ILE B C 1
ATOM 6721 O O . ILE B 1 290 ? 10.523 2.154 4.328 1 95.19 290 ILE B O 1
ATOM 6725 N N . PRO B 1 291 ? 11.391 0.208 3.777 1 95.56 291 PRO B N 1
ATOM 6726 C CA . PRO B 1 291 ? 12.758 0.662 4.062 1 95.56 291 PRO B CA 1
ATOM 6727 C C . PRO B 1 291 ? 13.391 1.389 2.885 1 95.56 291 PRO B C 1
ATOM 6729 O O . PRO B 1 291 ? 14.406 0.933 2.35 1 95.56 291 PRO B O 1
ATOM 6732 N N . LEU B 1 292 ? 12.812 2.488 2.492 1 95.88 292 LEU B N 1
ATOM 6733 C CA . LEU B 1 292 ? 13.273 3.338 1.399 1 95.88 292 LEU B CA 1
ATOM 6734 C C . LEU B 1 292 ? 13.664 4.719 1.912 1 95.88 292 LEU B C 1
ATOM 6736 O O . LEU B 1 292 ? 12.844 5.645 1.891 1 95.88 292 LEU B O 1
ATOM 6740 N N . PRO B 1 293 ? 14.914 4.926 2.309 1 96.06 293 PRO B N 1
ATOM 6741 C CA . PRO B 1 293 ? 15.344 6.203 2.883 1 96.06 293 PRO B CA 1
ATOM 6742 C C . PRO B 1 293 ? 15.258 7.355 1.886 1 96.06 293 PRO B C 1
ATOM 6744 O O . PRO B 1 293 ? 15.297 7.133 0.673 1 96.06 293 PRO B O 1
ATOM 6747 N N . LEU B 1 294 ? 15.117 8.539 2.438 1 96.25 294 LEU B N 1
ATOM 6748 C CA . LEU B 1 294 ? 15.227 9.719 1.586 1 96.25 294 LEU B CA 1
ATOM 6749 C C . LEU B 1 294 ? 16.578 9.742 0.866 1 96.25 294 LEU B C 1
ATOM 6751 O O . LEU B 1 294 ? 17.625 9.555 1.489 1 96.25 294 LEU B O 1
ATOM 6755 N N . ASN B 1 295 ? 16.547 9.953 -0.435 1 95.69 295 ASN B N 1
ATOM 6756 C CA . ASN B 1 295 ? 17.75 9.969 -1.257 1 95.69 295 ASN B CA 1
ATOM 6757 C C . ASN B 1 295 ? 18.25 11.398 -1.482 1 95.69 295 ASN B C 1
ATOM 6759 O O . ASN B 1 295 ? 17.781 12.086 -2.393 1 95.69 295 ASN B O 1
ATOM 6763 N N . LEU B 1 296 ? 19.234 11.781 -0.771 1 94.62 296 LEU B N 1
ATOM 6764 C CA . LEU B 1 296 ? 19.75 13.141 -0.842 1 94.62 296 LEU B CA 1
ATOM 6765 C C . LEU B 1 296 ? 20.391 13.414 -2.203 1 94.62 296 LEU B C 1
ATOM 6767 O O . LEU B 1 296 ? 20.344 14.547 -2.695 1 94.62 296 LEU B O 1
ATOM 6771 N N . GLN B 1 297 ? 20.906 12.375 -2.854 1 95 297 GLN B N 1
ATOM 6772 C CA . GLN B 1 297 ? 21.484 12.531 -4.188 1 95 297 GLN B CA 1
ATOM 6773 C C . GLN B 1 297 ? 20.391 12.883 -5.207 1 95 297 GLN B C 1
ATOM 6775 O O . GLN B 1 297 ? 20.625 13.672 -6.125 1 95 297 GLN B O 1
ATOM 6780 N N . LYS B 1 298 ? 19.312 12.25 -5.02 1 95.12 298 LYS B N 1
ATOM 6781 C CA . LYS B 1 298 ? 18.188 12.562 -5.891 1 95.12 298 LYS B CA 1
ATOM 6782 C C . LYS B 1 298 ? 17.766 14.023 -5.738 1 95.12 298 LYS B C 1
ATOM 6784 O O . LYS B 1 298 ? 17.375 14.664 -6.715 1 95.12 298 LYS B O 1
ATOM 6789 N N . MET B 1 299 ? 17.766 14.555 -4.531 1 97.19 299 MET B N 1
ATOM 6790 C CA . MET B 1 299 ? 17.453 15.961 -4.285 1 97.19 299 MET B CA 1
ATOM 6791 C C . MET B 1 299 ? 18.469 16.875 -4.965 1 97.19 299 MET B C 1
ATOM 6793 O O . MET B 1 299 ? 18.109 17.875 -5.586 1 97.19 299 MET B O 1
ATOM 6797 N N . GLU B 1 300 ? 19.75 16.469 -4.863 1 97.12 300 GLU B N 1
ATOM 6798 C CA . GLU B 1 300 ? 20.812 17.234 -5.5 1 97.12 300 GLU B CA 1
ATOM 6799 C C . GLU B 1 300 ? 20.672 17.234 -7.016 1 97.12 300 GLU B C 1
ATOM 6801 O O . GLU B 1 300 ? 20.891 18.25 -7.672 1 97.12 300 GLU B O 1
ATOM 6806 N N . GLU B 1 301 ? 20.328 16.125 -7.492 1 97.38 301 GLU B N 1
ATOM 6807 C CA . GLU B 1 301 ? 20.125 16 -8.938 1 97.38 301 GLU B CA 1
ATOM 6808 C C . GLU B 1 301 ? 18.984 16.906 -9.398 1 97.38 301 GLU B C 1
ATOM 6810 O O . GLU B 1 301 ? 19.062 17.516 -10.469 1 97.38 301 GLU B O 1
ATOM 6815 N N . PHE B 1 302 ? 17.938 16.953 -8.648 1 97.94 302 PHE B N 1
ATOM 6816 C CA . PHE B 1 302 ? 16.812 17.828 -8.969 1 97.94 302 PHE B CA 1
ATOM 6817 C C . PHE B 1 302 ? 17.25 19.297 -8.969 1 97.94 302 PHE B C 1
ATOM 6819 O O . PHE B 1 302 ? 16.875 20.062 -9.859 1 97.94 302 PHE B O 1
ATOM 6826 N N . GLU B 1 303 ? 18.031 19.641 -8.031 1 97.5 303 GLU B N 1
ATOM 6827 C CA . GLU B 1 303 ? 18.531 21.016 -7.934 1 97.5 303 GLU B CA 1
ATOM 6828 C C . GLU B 1 303 ? 19.438 21.359 -9.109 1 97.5 303 GLU B C 1
ATOM 6830 O O . GLU B 1 303 ? 19.406 22.484 -9.617 1 97.5 303 GLU B O 1
ATOM 6835 N N . ARG B 1 304 ? 20.188 20.359 -9.516 1 97.88 304 ARG B N 1
ATOM 6836 C CA . ARG B 1 304 ? 21.031 20.578 -10.695 1 97.88 304 ARG B CA 1
ATOM 6837 C C . ARG B 1 304 ? 20.172 20.797 -11.938 1 97.88 304 ARG B C 1
ATOM 6839 O O . ARG B 1 304 ? 20.484 21.656 -12.766 1 97.88 304 ARG B O 1
ATOM 6846 N N . ARG B 1 305 ? 19.188 20.062 -12.031 1 97.94 305 ARG B N 1
ATOM 6847 C CA . ARG B 1 305 ? 18.266 20.25 -13.156 1 97.94 305 ARG B CA 1
ATOM 6848 C C . ARG B 1 305 ? 17.594 21.609 -13.109 1 97.94 305 ARG B C 1
ATOM 6850 O O . ARG B 1 305 ? 17.344 22.219 -14.148 1 97.94 305 ARG B O 1
ATOM 6857 N N . TRP B 1 306 ? 17.266 22.047 -11.891 1 97.62 306 TRP B N 1
ATOM 6858 C CA . TRP B 1 306 ? 16.734 23.391 -11.703 1 97.62 306 TRP B CA 1
ATOM 6859 C C . TRP B 1 306 ? 17.719 24.438 -12.219 1 97.62 306 TRP B C 1
ATOM 6861 O O . TRP B 1 306 ? 17.328 25.344 -12.953 1 97.62 306 TRP B O 1
ATOM 6871 N N . GLU B 1 307 ? 18.969 24.312 -11.891 1 97.69 307 GLU B N 1
ATOM 6872 C CA . GLU B 1 307 ? 20 25.25 -12.328 1 97.69 307 GLU B CA 1
ATOM 6873 C C . GLU B 1 307 ? 20.156 25.234 -13.852 1 97.69 307 GLU B C 1
ATOM 6875 O O . GLU B 1 307 ? 20.438 26.25 -14.469 1 97.69 307 GLU B O 1
ATOM 6880 N N . ALA B 1 308 ? 19.922 24.094 -14.391 1 98.12 308 ALA B N 1
ATOM 6881 C CA . ALA B 1 308 ? 20.062 23.922 -15.828 1 98.12 308 ALA B CA 1
ATOM 6882 C C . ALA B 1 308 ? 18.781 24.312 -16.562 1 98.12 308 ALA B C 1
ATOM 6884 O O . ALA B 1 308 ? 18.688 24.219 -17.781 1 98.12 308 ALA B O 1
ATOM 6885 N N . LYS B 1 309 ? 17.781 24.781 -15.812 1 97.94 309 LYS B N 1
ATOM 6886 C CA . LYS B 1 309 ? 16.5 25.25 -16.375 1 97.94 309 LYS B CA 1
ATOM 6887 C C . LYS B 1 309 ? 15.812 24.125 -17.141 1 97.94 309 LYS B C 1
ATOM 6889 O O . LYS B 1 309 ? 15.344 24.344 -18.266 1 97.94 309 LYS B O 1
ATOM 6894 N N . GLN B 1 310 ? 15.742 22.969 -16.484 1 97.5 310 GLN B N 1
ATOM 6895 C CA . GLN B 1 310 ? 15.258 21.797 -17.203 1 97.5 310 GLN B CA 1
ATOM 6896 C C . GLN B 1 310 ? 13.992 21.25 -16.547 1 97.5 310 GLN B C 1
ATOM 6898 O O . GLN B 1 310 ? 13.562 20.125 -16.859 1 97.5 310 GLN B O 1
ATOM 6903 N N . LEU B 1 311 ? 13.414 21.969 -15.672 1 98.25 311 LEU B N 1
ATOM 6904 C CA . LEU B 1 311 ? 12.234 21.453 -14.984 1 98.25 311 LEU B CA 1
ATOM 6905 C C . LEU B 1 311 ? 10.961 21.797 -15.75 1 98.25 311 LEU B C 1
ATOM 6907 O O . LEU B 1 311 ? 10.867 22.875 -16.344 1 98.25 311 LEU B O 1
ATOM 6911 N N . ARG B 1 312 ? 10.117 20.891 -15.828 1 98.5 312 ARG B N 1
ATOM 6912 C CA . ARG B 1 312 ? 8.75 21.094 -16.297 1 98.5 312 ARG B CA 1
ATOM 6913 C C . ARG B 1 312 ? 7.746 20.938 -15.156 1 98.5 312 ARG B C 1
ATOM 6915 O O . ARG B 1 312 ? 7.477 19.812 -14.711 1 98.5 312 ARG B O 1
ATOM 6922 N N . ILE B 1 313 ? 7.145 21.984 -14.672 1 98.62 313 ILE B N 1
ATOM 6923 C CA . ILE B 1 313 ? 6.301 22 -13.477 1 98.62 313 ILE B CA 1
ATOM 6924 C C . ILE B 1 313 ? 4.867 22.359 -13.867 1 98.62 313 ILE B C 1
ATOM 6926 O O . ILE B 1 313 ? 4.641 23.344 -14.586 1 98.62 313 ILE B O 1
ATOM 6930 N N . GLY B 1 314 ? 3.951 21.516 -13.445 1 98.31 314 GLY B N 1
ATOM 6931 C CA . GLY B 1 314 ? 2.543 21.812 -13.641 1 98.31 314 GLY B CA 1
ATOM 6932 C C . GLY B 1 314 ? 1.985 22.75 -12.586 1 98.31 314 GLY B C 1
ATOM 6933 O O . GLY B 1 314 ? 2.545 22.875 -11.5 1 98.31 314 GLY B O 1
ATOM 6934 N N . TYR B 1 315 ? 0.929 23.438 -12.938 1 96.62 315 TYR B N 1
ATOM 6935 C CA . TYR B 1 315 ? 0.207 24.234 -11.953 1 96.62 315 TYR B CA 1
ATOM 6936 C C . TYR B 1 315 ? -1.287 24.25 -12.258 1 96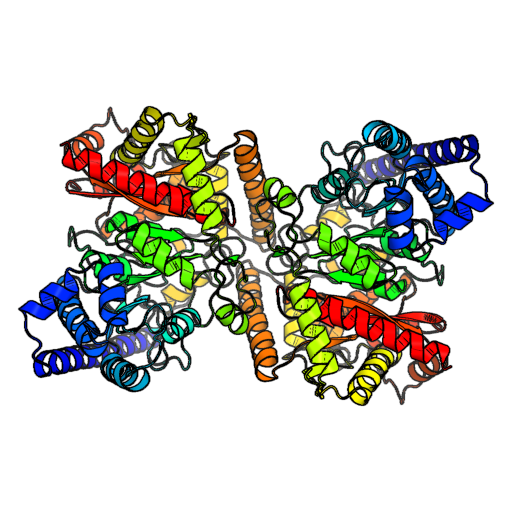.62 315 TYR B C 1
ATOM 6938 O O . TYR B 1 315 ? -1.702 23.984 -13.383 1 96.62 315 TYR B O 1
ATOM 6946 N N . ASN B 1 316 ? -1.998 24.391 -11.281 1 93.5 316 ASN B N 1
ATOM 6947 C CA . ASN B 1 316 ? -3.439 24.609 -11.352 1 93.5 316 ASN B CA 1
ATOM 6948 C C . ASN B 1 316 ? -3.902 25.641 -10.32 1 93.5 316 ASN B C 1
ATOM 6950 O O . ASN B 1 316 ? -3.547 25.547 -9.141 1 93.5 316 ASN B O 1
ATOM 6954 N N . LEU B 1 317 ? -4.562 26.766 -10.711 1 87.69 317 LEU B N 1
ATOM 6955 C CA . LEU B 1 317 ? -4.965 27.859 -9.844 1 87.69 317 LEU B CA 1
ATOM 6956 C C . LEU B 1 317 ? -6.266 27.547 -9.117 1 87.69 317 LEU B C 1
ATOM 6958 O O . LEU B 1 317 ? -6.59 28.172 -8.102 1 87.69 317 LEU B O 1
ATOM 6962 N N . MET B 1 318 ? -7.07 26.859 -9.883 1 67.69 318 MET B N 1
ATOM 6963 C CA . MET B 1 318 ? -8.406 26.625 -9.344 1 67.69 318 MET B CA 1
ATOM 6964 C C . MET B 1 318 ? -8.68 25.141 -9.164 1 67.69 318 MET B C 1
ATOM 6966 O O . MET B 1 318 ? -8.391 24.344 -10.062 1 67.69 318 MET B O 1
ATOM 6970 N N . MET B 1 319 ? -8.477 24.672 -8.016 1 58.06 319 MET B N 1
ATOM 6971 C CA . MET B 1 319 ? -9.016 23.312 -8.078 1 58.06 319 MET B CA 1
ATOM 6972 C C . MET B 1 319 ? -10.461 23.328 -8.562 1 58.06 319 MET B C 1
ATOM 6974 O O . MET B 1 319 ? -11.336 23.875 -7.898 1 58.06 319 MET B O 1
ATOM 6978 N N . ASP B 1 320 ? -10.539 23.531 -9.812 1 54.09 320 ASP B N 1
ATOM 6979 C CA . ASP B 1 320 ? -11.734 23.688 -10.641 1 54.09 320 ASP B CA 1
ATOM 6980 C C . ASP B 1 320 ? -12.953 23.047 -9.969 1 54.09 320 ASP B C 1
ATOM 6982 O O . ASP B 1 320 ? -14.094 23.328 -10.344 1 54.09 320 ASP B O 1
ATOM 6986 N N . LEU B 1 321 ? -12.594 22.109 -9.109 1 53.16 321 LEU B N 1
ATOM 6987 C CA . LEU B 1 321 ? -13.883 21.609 -8.633 1 53.16 321 LEU B CA 1
ATOM 6988 C C . LEU B 1 321 ? -14.648 22.703 -7.895 1 53.16 321 LEU B C 1
ATOM 6990 O O . LEU B 1 321 ? -14.211 23.172 -6.84 1 53.16 321 LEU B O 1
ATOM 6994 N N . LEU B 1 322 ? -15.609 23.328 -8.531 1 58.38 322 LEU B N 1
ATOM 6995 C CA . LEU B 1 322 ? -16.828 24.016 -8.102 1 58.38 322 LEU B CA 1
ATOM 6996 C C . LEU B 1 322 ? -16.547 25.469 -7.738 1 58.38 322 LEU B C 1
ATOM 6998 O O . LEU B 1 322 ? -17.094 25.969 -6.758 1 58.38 322 LEU B O 1
ATOM 7002 N N . ASN B 1 323 ? -15.406 26 -8.398 1 65.75 323 ASN B N 1
ATOM 7003 C CA . ASN B 1 323 ? -15.148 27.406 -8.164 1 65.75 323 ASN B CA 1
ATOM 7004 C C . ASN B 1 323 ? -15.078 27.719 -6.672 1 65.75 323 ASN B C 1
ATOM 7006 O O . ASN B 1 323 ? -15.617 28.734 -6.215 1 65.75 323 ASN B O 1
ATOM 7010 N N . LEU B 1 324 ? -14.414 26.766 -5.992 1 71.94 324 LEU B N 1
ATOM 7011 C CA . LEU B 1 324 ? -14.438 26.844 -4.535 1 71.94 324 LEU B CA 1
ATOM 7012 C C . LEU B 1 324 ? -13.422 27.859 -4.035 1 71.94 324 LEU B C 1
ATOM 7014 O O . LEU B 1 324 ? -13.594 28.438 -2.961 1 71.94 324 LEU B O 1
ATOM 7018 N N . SER B 1 325 ? -12.398 28.078 -4.805 1 76.56 325 SER B N 1
ATOM 7019 C CA . SER B 1 325 ? -11.297 28.844 -4.219 1 76.56 325 SER B CA 1
ATOM 7020 C C . SER B 1 325 ? -11.281 30.281 -4.727 1 76.56 325 SER B C 1
ATOM 7022 O O . SER B 1 325 ? -11.133 30.516 -5.926 1 76.56 325 SER B O 1
ATOM 7024 N N . PRO B 1 326 ? -11.422 31.188 -3.715 1 77.88 326 PRO B N 1
ATOM 7025 C CA . PRO B 1 326 ? -11.234 32.594 -4.09 1 77.88 326 PRO B CA 1
ATOM 7026 C C . PRO B 1 326 ? -9.805 32.906 -4.52 1 77.88 326 PRO B C 1
ATOM 7028 O O . PRO B 1 326 ? -8.938 32.031 -4.473 1 77.88 326 PRO B O 1
ATOM 7031 N N . ARG B 1 327 ? -9.555 34.156 -4.895 1 79.44 327 ARG B N 1
ATOM 7032 C CA . ARG B 1 327 ? -8.312 34.562 -5.52 1 79.44 327 ARG B CA 1
ATOM 7033 C C . ARG B 1 327 ? -7.156 34.562 -4.52 1 79.44 327 ARG B C 1
ATOM 7035 O O . ARG B 1 327 ? -5.996 34.438 -4.91 1 79.44 327 ARG B O 1
ATOM 7042 N N . ASN B 1 328 ? -7.406 34.656 -3.236 1 83.38 328 ASN B N 1
ATOM 7043 C CA . ASN B 1 328 ? -6.316 34.719 -2.27 1 83.38 328 ASN B CA 1
ATOM 7044 C C . ASN B 1 328 ? -5.422 33.469 -2.363 1 83.38 328 ASN B C 1
ATOM 7046 O O . ASN B 1 328 ? -4.195 33.594 -2.402 1 83.38 328 ASN B O 1
ATOM 7050 N N . CYS B 1 329 ? -5.973 32.312 -2.471 1 90.31 329 CYS B N 1
ATOM 7051 C CA . CYS B 1 329 ? -5.191 31.078 -2.531 1 90.31 329 CYS B CA 1
ATOM 7052 C C . CYS B 1 329 ? -4.629 30.859 -3.932 1 90.31 329 CYS B C 1
ATOM 7054 O O . CYS B 1 329 ? -3.561 30.266 -4.09 1 90.31 329 CYS B O 1
ATOM 7056 N N . ALA B 1 330 ? -5.309 31.375 -4.949 1 91 330 ALA B N 1
ATOM 7057 C CA . ALA B 1 330 ? -4.812 31.266 -6.316 1 91 330 ALA B CA 1
ATOM 7058 C C . ALA B 1 330 ? -3.615 32.188 -6.543 1 91 330 ALA B C 1
ATOM 7060 O O . ALA B 1 330 ? -2.699 31.844 -7.301 1 91 330 ALA B O 1
ATOM 7061 N N . ARG B 1 331 ? -3.619 33.312 -5.941 1 92.62 331 ARG B N 1
ATOM 7062 C CA . ARG B 1 331 ? -2.596 34.344 -6.141 1 92.62 331 ARG B CA 1
ATOM 7063 C C . ARG B 1 331 ? -1.222 33.812 -5.723 1 92.62 331 ARG B C 1
ATOM 7065 O O . ARG B 1 331 ? -0.214 34.125 -6.355 1 92.62 331 ARG B O 1
ATOM 7072 N N . VAL B 1 332 ? -1.171 33.094 -4.664 1 94.31 332 VAL B N 1
ATOM 7073 C CA . VAL B 1 332 ? 0.124 32.625 -4.188 1 94.31 332 VAL B CA 1
ATOM 7074 C C . VAL B 1 332 ? 0.676 31.578 -5.148 1 94.31 332 VAL B C 1
ATOM 7076 O O . VAL B 1 332 ? 1.893 31.438 -5.297 1 94.31 332 VAL B O 1
ATOM 7079 N N . VAL B 1 333 ? -0.202 30.781 -5.73 1 95.62 333 VAL B N 1
ATOM 7080 C CA . VAL B 1 333 ? 0.241 29.859 -6.77 1 95.62 333 VAL B CA 1
ATOM 7081 C C . VAL B 1 333 ? 0.774 30.641 -7.965 1 95.62 333 VAL B C 1
ATOM 7083 O O . VAL B 1 333 ? 1.831 30.312 -8.508 1 95.62 333 VAL B O 1
ATOM 7086 N N . GLU B 1 334 ? 0.056 31.672 -8.352 1 95.06 334 GLU B N 1
ATOM 7087 C CA . GLU B 1 334 ? 0.495 32.531 -9.445 1 95.06 334 GLU B CA 1
ATOM 7088 C C . GLU B 1 334 ? 1.866 33.125 -9.164 1 95.06 334 GLU B C 1
ATOM 7090 O O . GLU B 1 334 ? 2.717 33.219 -10.055 1 95.06 334 GLU B O 1
ATOM 7095 N N . ARG B 1 335 ? 2.012 33.562 -7.969 1 95.31 335 ARG B N 1
ATOM 7096 C CA . ARG B 1 335 ? 3.293 34.125 -7.562 1 95.31 335 ARG B CA 1
ATOM 7097 C C . ARG B 1 335 ? 4.422 33.125 -7.746 1 95.31 335 ARG B C 1
ATOM 7099 O O . ARG B 1 335 ? 5.484 33.469 -8.273 1 95.31 335 ARG B O 1
ATOM 7106 N N . CYS B 1 336 ? 4.195 31.906 -7.312 1 97.06 336 CYS B N 1
ATOM 7107 C CA . CYS B 1 336 ? 5.199 30.844 -7.465 1 97.06 336 CYS B CA 1
ATOM 7108 C C . CYS B 1 336 ? 5.445 30.547 -8.938 1 97.06 336 CYS B C 1
ATOM 7110 O O . CYS B 1 336 ? 6.586 30.328 -9.352 1 97.06 336 CYS B O 1
ATOM 7112 N N . VAL B 1 337 ? 4.391 30.5 -9.719 1 97.12 337 VAL B N 1
ATOM 7113 C CA . VAL B 1 337 ? 4.5 30.266 -11.148 1 97.12 337 VAL B CA 1
ATOM 7114 C C . VAL B 1 337 ? 5.371 31.344 -11.797 1 97.12 337 VAL B C 1
ATOM 7116 O O . VAL B 1 337 ? 6.23 31.031 -12.625 1 97.12 337 VAL B O 1
ATOM 7119 N N . GLU B 1 338 ? 5.16 32.531 -11.43 1 96.88 338 GLU B N 1
ATOM 7120 C CA . GLU B 1 338 ? 5.934 33.656 -11.977 1 96.88 338 GLU B CA 1
ATOM 7121 C C . GLU B 1 338 ? 7.41 33.531 -11.609 1 96.88 338 GLU B C 1
ATOM 7123 O O . GLU B 1 338 ? 8.289 33.812 -12.43 1 96.88 338 GLU B O 1
ATOM 7128 N N . ILE B 1 339 ? 7.641 33.188 -10.383 1 96.94 339 ILE B N 1
ATOM 7129 C CA . ILE B 1 339 ? 9.016 33.031 -9.922 1 96.94 339 ILE B CA 1
ATOM 7130 C C . ILE B 1 339 ? 9.695 31.922 -10.742 1 96.94 339 ILE B C 1
ATOM 7132 O O . ILE B 1 339 ? 10.82 32.094 -11.211 1 96.94 339 ILE B O 1
ATOM 7136 N N . LEU B 1 340 ? 9.016 30.812 -10.922 1 97.81 340 LEU B N 1
ATOM 7137 C CA . LEU B 1 340 ? 9.578 29.656 -11.617 1 97.81 340 LEU B CA 1
ATOM 7138 C C . LEU B 1 340 ? 9.742 29.953 -13.109 1 97.81 340 LEU B C 1
ATOM 7140 O O . LEU B 1 340 ? 10.766 29.609 -13.703 1 97.81 340 LEU B O 1
ATOM 7144 N N . ARG B 1 341 ? 8.773 30.594 -13.625 1 97.44 341 ARG B N 1
ATOM 7145 C CA . ARG B 1 341 ? 8.844 30.984 -15.031 1 97.44 341 ARG B CA 1
ATOM 7146 C C . ARG B 1 341 ? 10 31.938 -15.273 1 97.44 341 ARG B C 1
ATOM 7148 O O . ARG B 1 341 ? 10.766 31.781 -16.219 1 97.44 341 ARG B O 1
ATOM 7155 N N . SER B 1 342 ? 10.133 32.906 -14.453 1 96.56 342 SER B N 1
ATOM 7156 C CA . SER B 1 342 ? 11.188 33.906 -14.586 1 96.56 342 SER B CA 1
ATOM 7157 C C . SER B 1 342 ? 12.562 33.312 -14.383 1 96.56 342 SER B C 1
ATOM 7159 O O . SER B 1 342 ? 13.57 33.844 -14.859 1 96.56 342 SER B O 1
ATOM 7161 N N . SER B 1 343 ? 12.594 32.219 -13.68 1 96.5 343 SER B N 1
ATOM 7162 C CA . SER B 1 343 ? 13.852 31.531 -13.453 1 96.5 343 SER B CA 1
ATOM 7163 C C . SER B 1 343 ? 14.18 30.594 -14.617 1 96.5 343 SER B C 1
ATOM 7165 O O . SER B 1 343 ? 15.164 29.844 -14.562 1 96.5 343 SER B O 1
ATOM 7167 N N . GLY B 1 344 ? 13.336 30.5 -15.586 1 97.75 344 GLY B N 1
ATOM 7168 C CA . GLY B 1 344 ? 13.633 29.766 -16.812 1 97.75 344 GLY B CA 1
ATOM 7169 C C . GLY B 1 344 ? 12.977 28.406 -16.875 1 97.75 344 GLY B C 1
ATOM 7170 O O . GLY B 1 344 ? 13.203 27.641 -17.812 1 97.75 344 GLY B O 1
ATOM 7171 N N . GLN B 1 345 ? 12.18 28.062 -15.883 1 98.19 345 GLN B N 1
ATOM 7172 C CA . GLN B 1 345 ? 11.539 26.75 -15.875 1 98.19 345 GLN B CA 1
ATOM 7173 C C . GLN B 1 345 ? 10.297 26.734 -16.766 1 98.19 345 GLN B C 1
ATOM 7175 O O . GLN B 1 345 ? 9.688 27.781 -16.984 1 98.19 345 GLN B O 1
ATOM 7180 N N . GLU B 1 346 ? 9.953 25.578 -17.297 1 98.44 346 GLU B N 1
ATOM 7181 C CA . GLU B 1 346 ? 8.727 25.438 -18.078 1 98.44 346 GLU B CA 1
ATOM 7182 C C . GLU B 1 346 ? 7.523 25.219 -17.156 1 98.44 346 GLU B C 1
ATOM 7184 O O . GLU B 1 346 ? 7.504 24.266 -16.375 1 98.44 346 GLU B O 1
ATOM 7189 N N . MET B 1 347 ? 6.574 26.094 -17.219 1 98.12 347 MET B N 1
ATOM 7190 C CA . MET B 1 347 ? 5.332 25.984 -16.453 1 98.12 347 MET B CA 1
ATOM 7191 C C . MET B 1 347 ? 4.184 25.547 -17.359 1 98.12 347 MET B C 1
ATOM 7193 O O . MET B 1 347 ? 3.949 26.141 -18.406 1 98.12 347 MET B O 1
ATOM 7197 N N . VAL B 1 348 ? 3.469 24.5 -16.953 1 97.31 348 VAL B N 1
ATOM 7198 C CA . VAL B 1 348 ? 2.395 23.938 -17.766 1 97.31 348 VAL B CA 1
ATOM 7199 C C . VAL B 1 348 ? 1.107 23.875 -16.953 1 97.31 348 VAL B C 1
ATOM 7201 O O . VAL B 1 348 ? 1.104 23.344 -15.836 1 97.31 348 VAL B O 1
ATOM 7204 N N . TYR B 1 349 ? 0.011 24.438 -17.516 1 95.62 349 TYR B N 1
ATOM 7205 C CA . TYR B 1 349 ? -1.28 24.266 -16.859 1 95.62 349 TYR B CA 1
ATOM 7206 C C . TYR B 1 349 ? -1.709 22.812 -16.859 1 95.62 349 TYR B C 1
ATOM 7208 O O . TYR B 1 349 ? -1.639 22.141 -17.891 1 95.62 349 TYR B O 1
ATOM 7216 N N . PHE B 1 350 ? -2.102 22.297 -15.742 1 95.38 350 PHE B N 1
ATOM 7217 C CA . PHE B 1 350 ? -2.514 20.906 -15.594 1 95.38 350 PHE B CA 1
ATOM 7218 C C . PHE B 1 350 ? -3.938 20.828 -15.055 1 95.38 350 PHE B C 1
ATOM 7220 O O . PHE B 1 350 ? -4.164 20.984 -13.852 1 95.38 350 PHE B O 1
ATOM 7227 N N . PRO B 1 351 ? -4.922 20.5 -15.891 1 93 351 PRO B N 1
ATOM 7228 C CA . PRO B 1 351 ? -6.301 20.359 -15.414 1 93 351 PRO B CA 1
ATOM 7229 C C . PRO B 1 351 ? -6.539 19.062 -14.656 1 93 351 PRO B C 1
ATOM 7231 O O . PRO B 1 351 ? -5.992 18.016 -15.031 1 93 351 PRO B O 1
ATOM 7234 N N . ILE B 1 352 ? -7.312 19.125 -13.664 1 92.25 352 ILE B N 1
ATOM 7235 C CA . ILE B 1 352 ? -7.711 17.922 -12.938 1 92.25 352 ILE B CA 1
ATOM 7236 C C . ILE B 1 352 ? -8.734 17.141 -13.766 1 92.25 352 ILE B C 1
ATOM 7238 O O . ILE B 1 352 ? -9.797 17.656 -14.109 1 92.25 352 ILE B O 1
ATOM 7242 N N . PRO B 1 353 ? -8.414 15.867 -14.016 1 93.5 353 PRO B N 1
ATOM 7243 C CA . PRO B 1 353 ? -9.359 15.109 -14.844 1 93.5 353 PRO B CA 1
ATOM 7244 C C . PRO B 1 353 ? -10.641 14.742 -14.086 1 93.5 353 PRO B C 1
ATOM 7246 O O . PRO B 1 353 ? -10.578 14.266 -12.953 1 93.5 353 PRO B O 1
ATOM 7249 N N . GLU B 1 354 ? -11.797 15.023 -14.641 1 92.19 354 GLU B N 1
ATOM 7250 C CA . GLU B 1 354 ? -13.109 14.648 -14.133 1 92.19 354 GLU B CA 1
ATOM 7251 C C . GLU B 1 354 ? -13.25 15 -12.648 1 92.19 354 GLU B C 1
ATOM 7253 O O . GLU B 1 354 ? -13.562 14.133 -11.828 1 92.19 354 GLU B O 1
ATOM 7258 N N . PRO B 1 355 ? -13.148 16.25 -12.359 1 91.06 355 PRO B N 1
ATOM 7259 C CA . PRO B 1 355 ? -13.141 16.672 -10.953 1 91.06 355 PRO B CA 1
ATOM 7260 C C . PRO B 1 355 ? -14.414 16.266 -10.211 1 91.06 355 PRO B C 1
ATOM 7262 O O . PRO B 1 355 ? -14.359 15.953 -9.023 1 91.06 355 PRO B O 1
ATOM 7265 N N . GLU B 1 356 ? -15.617 16.25 -10.828 1 89.44 356 GLU B N 1
ATOM 7266 C CA . GLU B 1 356 ? -16.859 15.867 -10.172 1 89.44 356 GLU B CA 1
ATOM 7267 C C . GLU B 1 356 ? -16.844 14.391 -9.781 1 89.44 356 GLU B C 1
ATOM 7269 O O . GLU B 1 356 ? -17.266 14.023 -8.688 1 89.44 356 GLU B O 1
ATOM 7274 N N . LYS B 1 357 ? -16.375 13.609 -10.719 1 93.44 357 LYS B N 1
ATOM 7275 C CA . LYS B 1 357 ? -16.234 12.188 -10.43 1 93.44 357 LYS B CA 1
ATOM 7276 C C . LYS B 1 357 ? -15.266 11.953 -9.281 1 93.44 357 LYS B C 1
ATOM 7278 O O . LYS B 1 357 ? -15.523 11.133 -8.391 1 93.44 357 LYS B O 1
ATOM 7283 N N . ALA B 1 358 ? -14.148 12.703 -9.344 1 94.25 358 ALA B N 1
ATOM 7284 C CA . ALA B 1 358 ? -13.141 12.594 -8.289 1 94.25 358 ALA B CA 1
ATOM 7285 C C . ALA B 1 358 ? -13.742 12.938 -6.926 1 94.25 358 ALA B C 1
ATOM 7287 O O . ALA B 1 358 ? -13.5 12.242 -5.941 1 94.25 358 ALA B O 1
ATOM 7288 N N . ALA B 1 359 ? -14.508 14 -6.891 1 93 359 ALA B N 1
ATOM 7289 C CA . ALA B 1 359 ? -15.133 14.414 -5.641 1 93 359 ALA B CA 1
ATOM 7290 C C . ALA B 1 359 ? -16.109 13.359 -5.133 1 93 359 ALA B C 1
ATOM 7292 O O . ALA B 1 359 ? -16.141 13.047 -3.941 1 93 359 ALA B O 1
ATOM 7293 N N . SER B 1 360 ? -16.891 12.883 -6.043 1 93.5 360 SER B N 1
ATOM 7294 C CA . SER B 1 360 ? -17.844 11.836 -5.68 1 93.5 360 SER B CA 1
ATOM 7295 C C . SER B 1 360 ? -17.125 10.617 -5.094 1 93.5 360 SER B C 1
ATOM 7297 O O . SER B 1 360 ? -17.547 10.086 -4.066 1 93.5 360 SER B O 1
ATOM 7299 N N . LEU B 1 361 ? -16.078 10.203 -5.715 1 95.69 361 LEU B N 1
ATOM 7300 C CA . LEU B 1 361 ? -15.32 9.047 -5.254 1 95.69 361 LEU B CA 1
ATOM 7301 C C . LEU B 1 361 ? -14.711 9.305 -3.883 1 95.69 361 LEU B C 1
ATOM 7303 O O . LEU B 1 361 ? -14.719 8.43 -3.016 1 95.69 361 LEU B O 1
ATOM 7307 N N . LEU B 1 362 ? -14.188 10.492 -3.691 1 94.75 362 LEU B N 1
ATOM 7308 C CA . LEU B 1 362 ? -13.578 10.844 -2.416 1 94.75 362 LEU B CA 1
ATOM 7309 C C . LEU B 1 362 ? -14.578 10.711 -1.276 1 94.75 362 LEU B C 1
ATOM 7311 O O . LEU B 1 362 ? -14.305 10.047 -0.274 1 94.75 362 LEU B O 1
ATOM 7315 N N . PHE B 1 363 ? -15.711 11.297 -1.447 1 92.81 363 PHE B N 1
ATOM 7316 C CA . PHE B 1 363 ? -16.672 11.328 -0.359 1 92.81 363 PHE B CA 1
ATOM 7317 C C . PHE B 1 363 ? -17.297 9.953 -0.144 1 92.81 363 PHE B C 1
ATOM 7319 O O . PHE B 1 363 ? -17.625 9.586 0.986 1 92.81 363 PHE B O 1
ATOM 7326 N N . LYS B 1 364 ? -17.453 9.172 -1.222 1 93.44 364 LYS B N 1
ATOM 7327 C CA . LYS B 1 364 ? -17.906 7.789 -1.062 1 93.44 364 LYS B CA 1
ATOM 7328 C C . LYS B 1 364 ? -16.906 6.98 -0.236 1 93.44 364 LYS B C 1
ATOM 7330 O O . LYS B 1 364 ? -17.297 6.105 0.537 1 93.44 364 LYS B O 1
ATOM 7335 N N . ASN B 1 365 ? -15.68 7.316 -0.385 1 92.19 365 ASN B N 1
ATOM 7336 C CA . ASN B 1 365 ? -14.648 6.551 0.312 1 92.19 365 ASN B CA 1
ATOM 7337 C C . ASN B 1 365 ? -14.469 7.031 1.749 1 92.19 365 ASN B C 1
ATOM 7339 O O . ASN B 1 365 ? -14.07 6.258 2.623 1 92.19 365 ASN B O 1
ATOM 7343 N N . ILE B 1 366 ? -14.672 8.273 1.998 1 92 366 ILE B N 1
ATOM 7344 C CA . ILE B 1 366 ? -14.641 8.781 3.365 1 92 366 ILE B CA 1
ATOM 7345 C C . ILE B 1 366 ? -15.758 8.141 4.18 1 92 366 ILE B C 1
ATOM 7347 O O . ILE B 1 366 ? -15.539 7.711 5.316 1 92 366 ILE B O 1
ATOM 7351 N N . ALA B 1 367 ? -16.938 8.039 3.605 1 91.12 367 ALA B N 1
ATOM 7352 C CA . ALA B 1 367 ? -18.094 7.402 4.246 1 91.12 367 ALA B CA 1
ATOM 7353 C C . ALA B 1 367 ? -18.391 6.055 3.598 1 91.12 367 ALA B C 1
ATOM 7355 O O . ALA B 1 367 ? -19.531 5.805 3.191 1 91.12 367 ALA B O 1
ATOM 7356 N N . CYS B 1 368 ? -17.391 5.203 3.615 1 89.94 368 CYS B N 1
ATOM 7357 C CA . CYS B 1 368 ? -17.516 3.949 2.879 1 89.94 368 CYS B CA 1
ATOM 7358 C C . CYS B 1 368 ? -18.5 3.008 3.561 1 89.94 368 CYS B C 1
ATOM 7360 O O . CYS B 1 368 ? -18.859 1.972 3.002 1 89.94 368 CYS B O 1
ATOM 7362 N N . ASP B 1 369 ? -18.922 3.352 4.762 1 93 369 ASP B N 1
ATOM 7363 C CA . ASP B 1 369 ? -19.922 2.553 5.473 1 93 369 ASP B CA 1
ATOM 7364 C C . ASP B 1 369 ? -21.266 3.26 5.508 1 93 369 ASP B C 1
ATOM 7366 O O . ASP B 1 369 ? -22.125 2.93 6.328 1 93 369 ASP B O 1
ATOM 7370 N N . GLY B 1 370 ? -21.375 4.285 4.691 1 88.06 370 GLY B N 1
ATOM 7371 C CA . GLY B 1 370 ? -22.594 5.07 4.684 1 88.06 370 GLY B CA 1
ATOM 7372 C C . GLY B 1 370 ? -22.734 5.984 5.891 1 88.06 370 GLY B C 1
ATOM 7373 O O . GLY B 1 370 ? -23.844 6.41 6.234 1 88.06 370 GLY B O 1
ATOM 7374 N N . GLY B 1 371 ? -21.641 6.184 6.605 1 91.06 371 GLY B N 1
ATOM 7375 C CA . GLY B 1 371 ? -21.625 7.062 7.762 1 91.06 371 GLY B CA 1
ATOM 7376 C C . GLY B 1 371 ? -21.969 6.348 9.055 1 91.06 371 GLY B C 1
ATOM 7377 O O . GLY B 1 371 ? -22.062 6.973 10.117 1 91.06 371 GLY B O 1
ATOM 7378 N N . ALA B 1 372 ? -22.062 5.031 9.023 1 92.5 372 ALA B N 1
ATOM 7379 C CA . ALA B 1 372 ? -22.516 4.254 10.172 1 92.5 372 ALA B CA 1
ATOM 7380 C C . ALA B 1 372 ? -21.562 4.438 11.359 1 92.5 372 ALA B C 1
ATOM 7382 O O . ALA B 1 372 ? -22 4.613 12.492 1 92.5 372 ALA B O 1
ATOM 7383 N N . PHE B 1 373 ? -20.344 4.402 11.164 1 93.62 373 PHE B N 1
ATOM 7384 C CA . PHE B 1 373 ? -19.344 4.535 12.219 1 93.62 373 PHE B CA 1
ATOM 7385 C C . PHE B 1 373 ? -19.453 5.895 12.898 1 93.62 373 PHE B C 1
ATOM 7387 O O . PHE B 1 373 ? -19.469 5.98 14.125 1 93.62 373 PHE B O 1
ATOM 7394 N N . LEU B 1 374 ? -19.5 6.938 12.125 1 93.44 374 LEU B N 1
ATOM 7395 C CA . LEU B 1 374 ? -19.578 8.297 12.648 1 93.44 374 LEU B CA 1
ATOM 7396 C C . LEU B 1 374 ? -20.891 8.523 13.383 1 93.44 374 LEU B C 1
ATOM 7398 O O . LEU B 1 374 ? -20.922 9.148 14.453 1 93.44 374 LEU B O 1
ATOM 7402 N N . LYS B 1 375 ? -21.969 8.023 12.766 1 93.88 375 LYS B N 1
ATOM 7403 C CA . LYS B 1 375 ? -23.266 8.141 13.43 1 93.88 375 LYS B CA 1
ATOM 7404 C C . LYS B 1 375 ? -23.234 7.48 14.805 1 93.88 375 LYS B C 1
ATOM 7406 O O . LYS B 1 375 ? -23.734 8.047 15.781 1 93.88 375 LYS B O 1
ATOM 7411 N N . LYS B 1 376 ? -22.641 6.332 14.852 1 94.25 376 LYS B N 1
ATOM 7412 C CA . LYS B 1 376 ? -22.516 5.621 16.125 1 94.25 376 LYS B CA 1
ATOM 7413 C C . LYS B 1 376 ? -21.656 6.398 17.109 1 94.25 376 LYS B C 1
ATOM 7415 O O . LYS B 1 376 ? -22.016 6.539 18.281 1 94.25 376 LYS B O 1
ATOM 7420 N N . THR B 1 377 ? -20.578 6.914 16.672 1 94.12 377 THR B N 1
ATOM 7421 C CA . THR B 1 377 ? -19.641 7.652 17.516 1 94.12 377 THR B CA 1
ATOM 7422 C C . THR B 1 377 ? -20.312 8.883 18.109 1 94.12 377 THR B C 1
ATOM 7424 O O . THR B 1 377 ? -20.203 9.133 19.312 1 94.12 377 THR B O 1
ATOM 7427 N N . PHE B 1 378 ? -21.047 9.609 17.312 1 94.19 378 PHE B N 1
ATOM 7428 C CA . PHE B 1 378 ? -21.688 10.836 17.766 1 94.19 378 PHE B CA 1
ATOM 7429 C C . PHE B 1 378 ? -22.906 10.531 18.656 1 94.19 378 PHE B C 1
ATOM 7431 O O . PHE B 1 378 ? -23.297 11.344 19.484 1 94.19 378 PHE B O 1
ATOM 7438 N N . SER B 1 379 ? -23.469 9.375 18.453 1 93.44 379 SER B N 1
ATOM 7439 C CA . SER B 1 379 ? -24.578 8.977 19.312 1 93.44 379 SER B CA 1
ATOM 7440 C C . SER B 1 379 ? -24.094 8.555 20.688 1 93.44 379 SER B C 1
ATOM 7442 O O . SER B 1 379 ? -24.812 8.703 21.672 1 93.44 379 SER B O 1
ATOM 7444 N N . GLU B 1 380 ? -22.859 8.141 20.734 1 94.19 380 GLU B N 1
ATOM 7445 C CA . GLU B 1 380 ? -22.344 7.57 21.984 1 94.19 380 GLU B CA 1
ATOM 7446 C C . GLU B 1 380 ? -21.516 8.594 22.75 1 94.19 380 GLU B C 1
ATOM 7448 O O . GLU B 1 380 ? -21.062 8.328 23.859 1 94.19 380 GLU B O 1
ATOM 7453 N N . ASN B 1 381 ? -21.312 9.766 22.234 1 95.38 381 ASN B N 1
ATOM 7454 C CA . ASN B 1 381 ? -20.484 10.812 22.828 1 95.38 381 ASN B CA 1
ATOM 7455 C C . ASN B 1 381 ? -21.156 12.18 22.734 1 95.38 381 ASN B C 1
ATOM 7457 O O . ASN B 1 381 ? -21.953 12.43 21.828 1 95.38 381 ASN B O 1
ATOM 7461 N N . PRO B 1 382 ? -20.859 13.047 23.75 1 95.69 382 PRO B N 1
ATOM 7462 C CA . PRO B 1 382 ? -21.219 14.445 23.484 1 95.69 382 PRO B CA 1
ATOM 7463 C C . PRO B 1 382 ? -20.594 14.984 22.203 1 95.69 382 PRO B C 1
ATOM 7465 O O . PRO B 1 382 ? -19.438 14.695 21.906 1 95.69 382 PRO B O 1
ATOM 7468 N N . VAL B 1 383 ? -21.422 15.711 21.453 1 95.88 383 VAL B N 1
ATOM 7469 C CA . VAL B 1 383 ? -20.938 16.234 20.172 1 95.88 383 VAL B CA 1
ATOM 7470 C C . VAL B 1 383 ? -20.453 17.672 20.359 1 95.88 383 VAL B C 1
ATOM 7472 O O . VAL B 1 383 ? -21.141 18.5 20.969 1 95.88 383 VAL B O 1
ATOM 7475 N N . ASP B 1 384 ? -19.297 17.953 19.844 1 96.38 384 ASP B N 1
ATOM 7476 C CA . ASP B 1 384 ? -18.719 19.297 19.891 1 96.38 384 ASP B CA 1
ATOM 7477 C C . ASP B 1 384 ? -19.656 20.297 19.234 1 96.38 384 ASP B C 1
ATOM 7479 O O . ASP B 1 384 ? -20.312 19.984 18.234 1 96.38 384 ASP B O 1
ATOM 7483 N N . LYS B 1 385 ? -19.656 21.5 19.734 1 94.81 385 LYS B N 1
ATOM 7484 C CA . LYS B 1 385 ? -20.594 22.516 19.281 1 94.81 385 LYS B CA 1
ATOM 7485 C C . LYS B 1 385 ? -20.359 22.859 17.812 1 94.81 385 LYS B C 1
ATOM 7487 O O . LYS B 1 385 ? -21.297 23.188 17.094 1 94.81 385 LYS B O 1
ATOM 7492 N N . TYR B 1 386 ? -19.156 22.781 17.359 1 95.19 386 TYR B N 1
ATOM 7493 C CA . TYR B 1 386 ? -18.844 23.172 15.992 1 95.19 386 TYR B CA 1
ATOM 7494 C C . TYR B 1 386 ? -19.047 22 15.031 1 95.19 386 TYR B C 1
ATOM 7496 O O . TYR B 1 386 ? -18.906 22.156 13.812 1 95.19 386 TYR B O 1
ATOM 7504 N N . LEU B 1 387 ? -19.406 20.812 15.508 1 94.25 387 LEU B N 1
ATOM 7505 C CA . LEU B 1 387 ? -19.625 19.641 14.672 1 94.25 387 LEU B CA 1
ATOM 7506 C C . LEU B 1 387 ? -21.094 19.25 14.648 1 94.25 387 LEU B C 1
ATOM 7508 O O . LEU B 1 387 ? -21.484 18.281 13.984 1 94.25 387 LEU B O 1
ATOM 7512 N N . LYS B 1 388 ? -21.906 19.984 15.312 1 92.62 388 LYS B N 1
ATOM 7513 C CA . LYS B 1 388 ? -23.312 19.625 15.445 1 92.62 388 LYS B CA 1
ATOM 7514 C C . LYS B 1 388 ? -24 19.578 14.086 1 92.62 388 LYS B C 1
ATOM 7516 O O . LYS B 1 388 ? -24.797 18.672 13.812 1 92.62 388 LYS B O 1
ATOM 7521 N N . ARG B 1 389 ? -23.719 20.516 13.25 1 90.06 389 ARG B N 1
ATOM 7522 C CA . ARG B 1 389 ? -24.344 20.547 11.938 1 90.06 389 ARG B CA 1
ATOM 7523 C C . ARG B 1 389 ? -23.859 19.375 11.078 1 90.06 389 ARG B C 1
ATOM 7525 O O . ARG B 1 389 ? -24.656 18.781 10.328 1 90.06 389 ARG B O 1
ATOM 7532 N N . PHE B 1 390 ? -22.641 19.172 11.156 1 89.19 390 PHE B N 1
ATOM 7533 C CA . PHE B 1 390 ? -22.109 18.031 10.438 1 89.19 390 PHE B CA 1
ATOM 7534 C C . PHE B 1 390 ? -22.781 16.734 10.898 1 89.19 390 PHE B C 1
ATOM 7536 O O . PHE B 1 390 ? -23.203 15.93 10.07 1 89.19 390 PHE B O 1
ATOM 7543 N N . ALA B 1 391 ? -22.844 16.516 12.195 1 90.06 391 ALA B N 1
ATOM 7544 C CA . ALA B 1 391 ? -23.469 15.328 12.766 1 90.06 391 ALA B CA 1
ATOM 7545 C C . ALA B 1 391 ? -24.922 15.219 12.328 1 90.06 391 ALA B C 1
ATOM 7547 O O . ALA B 1 391 ? -25.422 14.117 12.086 1 90.06 391 ALA B O 1
ATOM 7548 N N . PHE B 1 392 ? -25.531 16.328 12.211 1 88.62 392 PHE B N 1
ATOM 7549 C CA . PHE B 1 392 ? -26.922 16.359 11.789 1 88.62 392 PHE B CA 1
ATOM 7550 C C . PHE B 1 392 ? -27.062 15.945 10.328 1 88.62 392 PHE B C 1
ATOM 7552 O O . PHE B 1 392 ? -27.953 15.172 9.977 1 88.62 392 PHE B O 1
ATOM 7559 N N . MET B 1 393 ? -26.172 16.438 9.531 1 85 393 MET B N 1
ATOM 7560 C CA . MET B 1 393 ? -26.188 16.141 8.102 1 85 393 MET B CA 1
ATOM 7561 C C . MET B 1 393 ? -25.984 14.656 7.859 1 85 393 MET B C 1
ATOM 7563 O O . MET B 1 393 ? -26.547 14.094 6.922 1 85 393 MET B O 1
ATOM 7567 N N . LEU B 1 394 ? -25.266 14.016 8.68 1 85.62 394 LEU B N 1
ATOM 7568 C CA . LEU B 1 394 ? -25 12.586 8.555 1 85.62 394 LEU B CA 1
ATOM 7569 C C . LEU B 1 394 ? -26.266 11.773 8.781 1 85.62 394 LEU B C 1
ATOM 7571 O O . LEU B 1 394 ? -26.375 10.641 8.305 1 85.62 394 LEU B O 1
ATOM 7575 N N . LYS B 1 395 ? -27.219 12.352 9.453 1 86.81 395 LYS B N 1
ATOM 7576 C CA . LYS B 1 395 ? -28.422 11.617 9.836 1 86.81 395 LYS B CA 1
ATOM 7577 C C . LYS B 1 395 ? -29.516 11.75 8.781 1 86.81 395 LYS B C 1
ATOM 7579 O O . LYS B 1 395 ? -30.531 11.047 8.828 1 86.81 395 LYS B O 1
ATOM 7584 N N . ILE B 1 396 ? -29.266 12.625 7.836 1 87.06 396 ILE B N 1
ATOM 7585 C CA . ILE B 1 396 ? -30.297 12.812 6.805 1 87.06 396 ILE B CA 1
ATOM 7586 C C . ILE B 1 396 ? -30.422 11.547 5.969 1 87.06 396 ILE B C 1
ATOM 7588 O O . ILE B 1 396 ? -29.438 11.055 5.41 1 87.06 396 ILE B O 1
ATOM 7592 N N . PRO B 1 397 ? -31.625 11.086 5.883 1 85.88 397 PRO B N 1
ATOM 7593 C CA . PRO B 1 397 ? -31.844 9.844 5.141 1 85.88 397 PRO B CA 1
ATOM 7594 C C . PRO B 1 397 ? -31.453 9.961 3.668 1 85.88 397 PRO B C 1
ATOM 7596 O O . PRO B 1 397 ? -31.609 11.023 3.066 1 85.88 397 PRO B O 1
ATOM 7599 N N . LEU B 1 398 ? -31.125 8.883 3.117 1 82.62 398 LEU B N 1
ATOM 7600 C CA . LEU B 1 398 ? -30.609 8.844 1.75 1 82.62 398 LEU B CA 1
ATOM 7601 C C . LEU B 1 398 ? -31.672 9.305 0.762 1 82.62 398 LEU B C 1
ATOM 7603 O O . LEU B 1 398 ? -31.359 9.969 -0.23 1 82.62 398 LEU B O 1
ATOM 7607 N N . CYS B 1 399 ? -32.875 8.891 0.954 1 83.38 399 CYS B N 1
ATOM 7608 C CA . CYS B 1 399 ? -33.938 9.266 0.05 1 83.38 399 CYS B CA 1
ATOM 7609 C C . CYS B 1 399 ? -34.125 10.781 -0.004 1 83.38 399 CYS B C 1
ATOM 7611 O O . CYS B 1 399 ? -34.344 11.344 -1.073 1 83.38 399 CYS B O 1
ATOM 7613 N N . ILE B 1 400 ? -34 11.391 1.082 1 86.5 400 ILE B N 1
ATOM 7614 C CA . ILE B 1 400 ? -34.094 12.844 1.156 1 86.5 400 ILE B CA 1
ATOM 7615 C C . ILE B 1 400 ? -32.875 13.492 0.5 1 86.5 400 ILE B C 1
ATOM 7617 O O . ILE B 1 400 ? -33 14.484 -0.221 1 86.5 400 ILE B O 1
ATOM 7621 N N . ARG B 1 401 ? -31.75 12.945 0.775 1 85.12 401 ARG B N 1
ATOM 7622 C CA . ARG B 1 401 ? -30.516 13.453 0.164 1 85.12 401 ARG B CA 1
ATOM 7623 C C . ARG B 1 401 ? -30.609 13.398 -1.358 1 85.12 401 ARG B C 1
ATOM 7625 O O . ARG B 1 401 ? -30.188 14.336 -2.039 1 85.12 401 ARG B O 1
ATOM 7632 N N . TRP B 1 402 ? -31.125 12.312 -1.78 1 82.81 402 TRP B N 1
ATOM 7633 C CA . TRP B 1 402 ? -31.25 12.133 -3.223 1 82.81 402 TRP B CA 1
ATOM 7634 C C . TRP B 1 402 ? -32.188 13.18 -3.83 1 82.81 402 TRP B C 1
ATOM 7636 O O . TRP B 1 402 ? -31.859 13.766 -4.871 1 82.81 402 TRP B O 1
ATOM 7646 N N . LEU B 1 403 ? -33.219 13.438 -3.223 1 84.75 403 LEU B N 1
ATOM 7647 C CA . LEU B 1 403 ? -34.188 14.43 -3.697 1 84.75 403 LEU B CA 1
ATOM 7648 C C . LEU B 1 403 ? -33.594 15.828 -3.662 1 84.75 403 LEU B C 1
ATOM 7650 O O . LEU B 1 403 ? -33.75 16.609 -4.609 1 84.75 403 LEU B O 1
ATOM 7654 N N . LEU B 1 404 ? -32.969 16.078 -2.625 1 85.5 404 LEU B N 1
ATOM 7655 C CA . LEU B 1 404 ? -32.344 17.391 -2.467 1 85.5 404 LEU B CA 1
ATOM 7656 C C . LEU B 1 404 ? -31.234 17.594 -3.477 1 85.5 404 LEU B C 1
ATOM 7658 O O . LEU B 1 404 ? -31.016 18.703 -3.963 1 85.5 404 LEU B O 1
ATOM 7662 N N . ALA B 1 405 ? -30.578 16.562 -3.748 1 86.69 405 ALA B N 1
ATOM 7663 C CA . ALA B 1 405 ? -29.484 16.641 -4.711 1 86.69 405 ALA B CA 1
ATOM 7664 C C . ALA B 1 405 ? -29.984 17.078 -6.082 1 86.69 405 ALA B C 1
ATOM 7666 O O . ALA B 1 405 ? -29.312 17.812 -6.797 1 86.69 405 ALA B O 1
ATOM 7667 N N . PHE B 1 406 ? -31.062 16.625 -6.395 1 84.88 406 PHE B N 1
ATOM 7668 C CA . PHE B 1 406 ? -31.656 17 -7.668 1 84.88 406 PHE B CA 1
ATOM 7669 C C . PHE B 1 406 ? -31.953 18.5 -7.699 1 84.88 406 PHE B C 1
ATOM 7671 O O . PHE B 1 406 ? -31.75 19.156 -8.719 1 84.88 406 PHE B O 1
ATOM 7678 N N . ILE B 1 407 ? -32.375 18.984 -6.668 1 83.06 407 ILE B N 1
ATOM 7679 C CA . ILE B 1 407 ? -32.719 20.406 -6.562 1 83.06 407 ILE B CA 1
ATOM 7680 C C . ILE B 1 407 ? -31.453 21.25 -6.566 1 83.06 407 ILE B C 1
ATOM 7682 O O . ILE B 1 407 ? -31.375 22.266 -7.258 1 83.06 407 ILE B O 1
ATOM 7686 N N . PHE B 1 408 ? -30.5 20.766 -5.875 1 85.25 408 PHE B N 1
ATOM 7687 C CA . PHE B 1 408 ? -29.297 21.547 -5.684 1 85.25 408 PHE B CA 1
ATOM 7688 C C . PHE B 1 408 ? -28.375 21.438 -6.902 1 85.25 408 PHE B C 1
ATOM 7690 O O . PHE B 1 408 ? -27.5 22.281 -7.105 1 85.25 408 PHE B O 1
ATOM 7697 N N . ASP B 1 409 ? -28.609 20.484 -7.656 1 82.69 409 ASP B N 1
ATOM 7698 C CA . ASP B 1 409 ? -27.766 20.234 -8.836 1 82.69 409 ASP B CA 1
ATOM 7699 C C . ASP B 1 409 ? -27.734 21.469 -9.734 1 82.69 409 ASP B C 1
ATOM 7701 O O . ASP B 1 409 ? -26.719 21.734 -10.391 1 82.69 409 ASP B O 1
ATOM 7705 N N . ILE B 1 410 ? -28.719 22.328 -9.68 1 79.38 410 ILE B N 1
ATOM 7706 C CA . ILE B 1 410 ? -28.859 23.453 -10.586 1 79.38 410 ILE B CA 1
ATOM 7707 C C . ILE B 1 410 ? -28.062 24.641 -10.062 1 79.38 410 ILE B C 1
ATOM 7709 O O . ILE B 1 410 ? -27.406 25.344 -10.836 1 79.38 410 ILE B O 1
ATOM 7713 N N . PHE B 1 411 ? -28.016 24.812 -8.766 1 81.06 411 PHE B N 1
ATOM 7714 C CA . PHE B 1 411 ? -27.453 26.078 -8.32 1 81.06 411 PHE B CA 1
ATOM 7715 C C . PHE B 1 411 ? -26.312 25.859 -7.34 1 81.06 411 PHE B C 1
ATOM 7717 O O . PHE B 1 411 ? -25.578 26.781 -7.004 1 81.06 411 PHE B O 1
ATOM 7724 N N . CYS B 1 412 ? -26.156 24.672 -6.93 1 85.69 412 CYS B N 1
ATOM 7725 C CA . CYS B 1 412 ? -25.062 24.375 -6.012 1 85.69 412 CYS B CA 1
ATOM 7726 C C . CYS B 1 412 ? -24.5 22.984 -6.273 1 85.69 412 CYS B C 1
ATOM 7728 O O . CYS B 1 412 ? -24.672 22.062 -5.461 1 85.69 412 CYS B O 1
ATOM 7730 N N . PRO B 1 413 ? -23.734 22.828 -7.266 1 82.69 413 PRO B N 1
ATOM 7731 C CA . PRO B 1 413 ? -23.234 21.516 -7.656 1 82.69 413 PRO B CA 1
ATOM 7732 C C . PRO B 1 413 ? -22.359 20.875 -6.574 1 82.69 413 PRO B C 1
ATOM 7734 O O . PRO B 1 413 ? -22.344 19.656 -6.438 1 82.69 413 PRO B O 1
ATOM 7737 N N . GLN B 1 414 ? -21.719 21.641 -5.781 1 83.94 414 GLN B N 1
ATOM 7738 C CA . GLN B 1 414 ? -20.875 21.109 -4.719 1 83.94 414 GLN B CA 1
ATOM 7739 C C . GLN B 1 414 ? -21.703 20.312 -3.709 1 83.94 414 GLN B C 1
ATOM 7741 O O . GLN B 1 414 ? -21.344 19.188 -3.35 1 83.94 414 GLN B O 1
ATOM 7746 N N . LEU B 1 415 ? -22.75 20.906 -3.359 1 83.12 415 LEU B N 1
ATOM 7747 C CA . LEU B 1 415 ? -23.625 20.25 -2.404 1 83.12 415 LEU B CA 1
ATOM 7748 C C . LEU B 1 415 ? -24.312 19.047 -3.033 1 83.12 415 LEU B C 1
ATOM 7750 O O . LEU B 1 415 ? -24.531 18.031 -2.365 1 83.12 415 LEU B O 1
ATOM 7754 N N . ALA B 1 416 ? -24.609 19.172 -4.242 1 85.31 416 ALA B N 1
ATOM 7755 C CA . ALA B 1 416 ? -25.25 18.062 -4.945 1 85.31 416 ALA B CA 1
ATOM 7756 C C . ALA B 1 416 ? -24.344 16.844 -5.012 1 85.31 416 ALA B C 1
ATOM 7758 O O . ALA B 1 416 ? -24.797 15.711 -4.824 1 85.31 416 ALA B O 1
ATOM 7759 N N . ILE B 1 417 ? -23.172 17.062 -5.246 1 85.06 417 ILE B N 1
ATOM 7760 C CA . ILE B 1 417 ? -22.188 15.984 -5.316 1 85.06 417 ILE B CA 1
ATOM 7761 C C . ILE B 1 417 ? -22.094 15.297 -3.959 1 85.06 417 ILE B C 1
ATOM 7763 O O . ILE B 1 417 ? -22.109 14.062 -3.879 1 85.06 417 ILE B O 1
ATOM 7767 N N . LEU B 1 418 ? -22.016 16.062 -2.945 1 84.06 418 LEU B N 1
ATOM 7768 C CA . LEU B 1 418 ? -21.922 15.531 -1.593 1 84.06 418 LEU B CA 1
ATOM 7769 C C . LEU B 1 418 ? -23.156 14.695 -1.266 1 84.06 418 LEU B C 1
ATOM 7771 O O . LEU B 1 418 ? -23.047 13.625 -0.654 1 84.06 418 LEU B O 1
ATOM 7775 N N . MET B 1 419 ? -24.234 15.18 -1.689 1 85.12 419 MET B N 1
ATOM 7776 C CA . MET B 1 419 ? -25.5 14.523 -1.369 1 85.12 419 MET B CA 1
ATOM 7777 C C . MET B 1 419 ? -25.656 13.227 -2.148 1 85.12 419 MET B C 1
ATOM 7779 O O . MET B 1 419 ? -26.266 12.273 -1.662 1 85.12 419 MET B O 1
ATOM 7783 N N . ARG B 1 420 ? -24.984 13.172 -3.23 1 83.5 420 ARG B N 1
ATOM 7784 C CA . ARG B 1 420 ? -25.109 11.992 -4.078 1 83.5 420 ARG B CA 1
ATOM 7785 C C . ARG B 1 420 ? -24.016 10.977 -3.771 1 83.5 420 ARG B C 1
ATOM 7787 O O . ARG B 1 420 ? -24.125 9.805 -4.141 1 83.5 420 ARG B O 1
ATOM 7794 N N . ALA B 1 421 ? -23.094 11.422 -3.131 1 85.31 421 ALA B N 1
ATOM 7795 C CA . ALA B 1 421 ? -21.938 10.562 -2.92 1 85.31 421 ALA B CA 1
ATOM 7796 C C . ALA B 1 421 ? -22.141 9.641 -1.723 1 85.31 421 ALA B C 1
ATOM 7798 O O . ALA B 1 421 ? -21.672 9.93 -0.621 1 85.31 421 ALA B O 1
ATOM 7799 N N . TYR B 1 422 ? -22.812 8.523 -1.951 1 87.06 422 TYR B N 1
ATOM 7800 C CA . TYR B 1 422 ? -23.047 7.57 -0.876 1 87.06 422 TYR B CA 1
ATOM 7801 C C . TYR B 1 422 ? -23.031 6.141 -1.406 1 87.06 422 TYR B C 1
ATOM 7803 O O . TYR B 1 422 ? -23.219 5.914 -2.605 1 87.06 422 TYR B O 1
ATOM 7811 N N . VAL B 1 423 ? -22.766 5.258 -0.514 1 90.62 423 VAL B N 1
ATOM 7812 C CA . VAL B 1 423 ? -22.844 3.826 -0.799 1 90.62 423 VAL B CA 1
ATOM 7813 C C . VAL B 1 423 ? -24.016 3.211 -0.046 1 90.62 423 VAL B C 1
ATOM 7815 O O . VAL B 1 423 ? -24.297 3.586 1.096 1 90.62 423 VAL B O 1
ATOM 7818 N N . ARG B 1 424 ? -24.734 2.225 -0.716 1 91.44 424 ARG B N 1
ATOM 7819 C CA . ARG B 1 424 ? -25.938 1.628 -0.122 1 91.44 424 ARG B CA 1
ATOM 7820 C C . ARG B 1 424 ? -25.734 0.137 0.127 1 91.44 424 ARG B C 1
ATOM 7822 O O . ARG B 1 424 ? -26.328 -0.43 1.047 1 91.44 424 ARG B O 1
ATOM 7829 N N . THR B 1 425 ? -24.922 -0.474 -0.669 1 93.94 425 THR B N 1
ATOM 7830 C CA . THR B 1 425 ? -24.703 -1.915 -0.608 1 93.94 425 THR B CA 1
ATOM 7831 C C . THR B 1 425 ? -23.219 -2.238 -0.625 1 93.94 425 THR B C 1
ATOM 7833 O O . THR B 1 425 ? -22.391 -1.389 -0.979 1 93.94 425 THR B O 1
ATOM 7836 N N . PRO B 1 426 ? -22.938 -3.5 -0.174 1 94.19 426 PRO B N 1
ATOM 7837 C CA . PRO B 1 426 ? -21.547 -3.914 -0.304 1 94.19 426 PRO B CA 1
ATOM 7838 C C . PRO B 1 426 ? -21.031 -3.818 -1.74 1 94.19 426 PRO B C 1
ATOM 7840 O O . PRO B 1 426 ? -19.859 -3.473 -1.963 1 94.19 426 PRO B O 1
ATOM 7843 N N . ASN B 1 427 ? -21.859 -4.051 -2.686 1 95 427 ASN B N 1
ATOM 7844 C CA . ASN B 1 427 ? -21.469 -3.941 -4.086 1 95 427 ASN B CA 1
ATOM 7845 C C . ASN B 1 427 ? -21.125 -2.506 -4.461 1 95 427 ASN B C 1
ATOM 7847 O O . ASN B 1 427 ? -20.203 -2.271 -5.25 1 95 427 ASN B O 1
ATOM 7851 N N . ASP B 1 428 ? -21.859 -1.557 -3.906 1 95 428 ASP B N 1
ATOM 7852 C CA . ASP B 1 428 ? -21.547 -0.153 -4.141 1 95 428 ASP B CA 1
ATOM 7853 C C . ASP B 1 428 ? -20.141 0.182 -3.633 1 95 428 ASP B C 1
ATOM 7855 O O . ASP B 1 428 ? -19.422 0.952 -4.262 1 95 428 ASP B O 1
ATOM 7859 N N . VAL B 1 429 ? -19.859 -0.398 -2.475 1 94.5 429 VAL B N 1
ATOM 7860 C CA . VAL B 1 429 ? -18.547 -0.158 -1.886 1 94.5 429 VAL B CA 1
ATOM 7861 C C . VAL B 1 429 ? -17.469 -0.7 -2.809 1 94.5 429 VAL B C 1
ATOM 7863 O O . VAL B 1 429 ? -16.516 0.013 -3.146 1 94.5 429 VAL B O 1
ATOM 7866 N N . ARG B 1 430 ? -17.594 -1.889 -3.25 1 94.69 430 ARG B N 1
ATOM 7867 C CA . ARG B 1 430 ? -16.625 -2.508 -4.141 1 94.69 430 ARG B CA 1
ATOM 7868 C C . ARG B 1 430 ? -16.484 -1.719 -5.438 1 94.69 430 ARG B C 1
ATOM 7870 O O . ARG B 1 430 ? -15.375 -1.479 -5.91 1 94.69 430 ARG B O 1
ATOM 7877 N N . GLN B 1 431 ? -17.578 -1.319 -6.023 1 95.38 431 GLN B N 1
ATOM 7878 C CA . GLN B 1 431 ? -17.562 -0.578 -7.281 1 95.38 431 GLN B CA 1
ATOM 7879 C C . GLN B 1 431 ? -16.875 0.771 -7.117 1 95.38 431 GLN B C 1
ATOM 7881 O O . GLN B 1 431 ? -16.156 1.221 -8.016 1 95.38 431 GLN B O 1
ATOM 7886 N N . SER B 1 432 ? -17.172 1.405 -6.016 1 95.25 432 SER B N 1
ATOM 7887 C CA . SER B 1 432 ? -16.516 2.68 -5.746 1 95.25 432 SER B CA 1
ATOM 7888 C C . SER B 1 432 ? -15.008 2.512 -5.656 1 95.25 432 SER B C 1
ATOM 7890 O O . SER B 1 432 ? -14.25 3.348 -6.16 1 95.25 432 SER B O 1
ATOM 7892 N N . GLN B 1 433 ? -14.602 1.492 -5.027 1 95.19 433 GLN B N 1
ATOM 7893 C CA . GLN B 1 433 ? -13.172 1.213 -4.918 1 95.19 433 GLN B CA 1
ATOM 7894 C C . GLN B 1 433 ? -12.57 0.909 -6.285 1 95.19 433 GLN B C 1
ATOM 7896 O O . GLN B 1 433 ? -11.477 1.385 -6.602 1 95.19 433 GLN B O 1
ATOM 7901 N N . GLU B 1 434 ? -13.281 0.154 -7.07 1 95.81 434 GLU B N 1
ATOM 7902 C CA . GLU B 1 434 ? -12.836 -0.159 -8.43 1 95.81 434 GLU B CA 1
ATOM 7903 C C . GLU B 1 434 ? -12.695 1.106 -9.266 1 95.81 434 GLU B C 1
ATOM 7905 O O . GLU B 1 434 ? -11.688 1.291 -9.953 1 95.81 434 GLU B O 1
ATOM 7910 N N . GLN B 1 435 ? -13.688 1.928 -9.18 1 96.5 435 GLN B N 1
ATOM 7911 C CA . GLN B 1 435 ? -13.672 3.172 -9.945 1 96.5 435 GLN B CA 1
ATOM 7912 C C . GLN B 1 435 ? -12.547 4.094 -9.477 1 96.5 435 GLN B C 1
ATOM 7914 O O . GLN B 1 435 ? -11.969 4.824 -10.281 1 96.5 435 GLN B O 1
ATOM 7919 N N . LEU B 1 436 ? -12.281 4.086 -8.227 1 96.69 436 LEU B N 1
ATOM 7920 C CA . LEU B 1 436 ? -11.18 4.883 -7.703 1 96.69 436 LEU B CA 1
ATOM 7921 C C . LEU B 1 436 ? -9.844 4.398 -8.258 1 96.69 436 LEU B C 1
ATOM 7923 O O . LEU B 1 436 ? -9 5.207 -8.656 1 96.69 436 LEU B O 1
ATOM 7927 N N . ASP B 1 437 ? -9.672 3.111 -8.273 1 95.38 437 ASP B N 1
ATOM 7928 C CA . ASP B 1 437 ? -8.469 2.557 -8.875 1 95.38 437 ASP B CA 1
ATOM 7929 C C . ASP B 1 437 ? -8.305 3.033 -10.32 1 95.38 437 ASP B C 1
ATOM 7931 O O . ASP B 1 437 ? -7.199 3.396 -10.734 1 95.38 437 ASP B O 1
ATOM 7935 N N . GLU B 1 438 ? -9.383 3.002 -11.008 1 96.25 438 GLU B N 1
ATOM 7936 C CA . GLU B 1 438 ? -9.367 3.445 -12.398 1 96.25 438 GLU B CA 1
ATOM 7937 C C . GLU B 1 438 ? -9.031 4.93 -12.5 1 96.25 438 GLU B C 1
ATOM 7939 O O . GLU B 1 438 ? -8.305 5.344 -13.414 1 96.25 438 GLU B O 1
ATOM 7944 N N . TYR B 1 439 ? -9.547 5.688 -11.578 1 97.12 439 TYR B N 1
ATOM 7945 C CA . TYR B 1 439 ? -9.297 7.125 -11.594 1 97.12 439 TYR B CA 1
ATOM 7946 C C . TYR B 1 439 ? -7.828 7.426 -11.312 1 97.12 439 TYR B C 1
ATOM 7948 O O . TYR B 1 439 ? -7.242 8.312 -11.938 1 97.12 439 TYR B O 1
ATOM 7956 N N . VAL B 1 440 ? -7.258 6.754 -10.391 1 97 440 VAL B N 1
ATOM 7957 C CA . VAL B 1 440 ? -5.844 6.934 -10.086 1 97 440 VAL B CA 1
ATOM 7958 C C . VAL B 1 440 ? -5 6.668 -11.328 1 97 440 VAL B C 1
ATOM 7960 O O . VAL B 1 440 ? -4.074 7.426 -11.633 1 97 440 VAL B O 1
ATOM 7963 N N . GLN B 1 441 ? -5.32 5.66 -12.039 1 95.88 441 GLN B N 1
ATOM 7964 C CA . GLN B 1 441 ? -4.609 5.344 -13.273 1 95.88 441 GLN B CA 1
ATOM 7965 C C . GLN B 1 441 ? -4.762 6.465 -14.297 1 95.88 441 GLN B C 1
ATOM 7967 O O . GLN B 1 441 ? -3.791 6.848 -14.953 1 95.88 441 GLN B O 1
ATOM 7972 N N . LYS B 1 442 ? -5.953 6.949 -14.414 1 96.69 442 LYS B N 1
ATOM 7973 C CA . LYS B 1 442 ? -6.234 8.016 -15.367 1 96.69 442 LYS B CA 1
ATOM 7974 C C . LYS B 1 442 ? -5.426 9.273 -15.031 1 96.69 442 LYS B C 1
ATOM 7976 O O . LYS B 1 442 ? -4.828 9.883 -15.922 1 96.69 442 LYS B O 1
ATOM 7981 N N . PHE B 1 443 ? -5.457 9.648 -13.789 1 97.62 443 PHE B N 1
ATOM 7982 C CA . PHE B 1 443 ? -4.723 10.828 -13.344 1 97.62 443 PHE B CA 1
ATOM 7983 C C . PHE B 1 443 ? -3.23 10.664 -13.609 1 97.62 443 PHE B C 1
ATOM 7985 O O . PHE B 1 443 ? -2.584 11.586 -14.109 1 97.62 443 PHE B O 1
ATOM 7992 N N . THR B 1 444 ? -2.674 9.539 -13.312 1 97.75 444 THR B N 1
ATOM 7993 C CA . THR B 1 444 ? -1.254 9.266 -13.5 1 97.75 444 THR B CA 1
ATOM 7994 C C . THR B 1 444 ? -0.887 9.305 -14.984 1 97.75 444 THR B C 1
ATOM 7996 O O . THR B 1 444 ? 0.155 9.844 -15.352 1 97.75 444 THR B O 1
ATOM 7999 N N . GLU B 1 445 ? -1.738 8.711 -15.773 1 96.62 445 GLU B N 1
ATOM 8000 C CA . GLU B 1 445 ? -1.491 8.711 -17.219 1 96.62 445 GLU B CA 1
ATOM 8001 C C . GLU B 1 445 ? -1.432 10.133 -17.766 1 96.62 445 GLU B C 1
ATOM 8003 O O . GLU B 1 445 ? -0.569 10.453 -18.594 1 96.62 445 GLU B O 1
ATOM 8008 N N . GLN B 1 446 ? -2.369 10.953 -17.344 1 97.38 446 GLN B N 1
ATOM 8009 C CA . GLN B 1 446 ? -2.357 12.352 -17.766 1 97.38 446 GLN B CA 1
ATOM 8010 C C . GLN B 1 446 ? -1.088 13.062 -17.312 1 97.38 446 GLN B C 1
ATOM 8012 O O . GLN B 1 446 ? -0.506 13.852 -18.047 1 97.38 446 GLN B O 1
ATOM 8017 N N . TRP B 1 447 ? -0.705 12.828 -16.078 1 98 447 TRP B N 1
ATOM 8018 C CA . TRP B 1 447 ? 0.52 13.398 -15.523 1 98 447 TRP B CA 1
ATOM 8019 C C . TRP B 1 447 ? 1.73 13.008 -16.375 1 98 447 TRP B C 1
ATOM 8021 O O . TRP B 1 447 ? 2.533 13.867 -16.75 1 98 447 TRP B O 1
ATOM 8031 N N . LEU B 1 448 ? 1.845 11.742 -16.672 1 96.94 448 LEU B N 1
ATOM 8032 C CA . LEU B 1 448 ? 2.988 11.227 -17.406 1 96.94 448 LEU B CA 1
ATOM 8033 C C . LEU B 1 448 ? 2.986 11.758 -18.844 1 96.94 448 LEU B C 1
ATOM 8035 O O . LEU B 1 448 ? 4.043 12.094 -19.391 1 96.94 448 LEU B O 1
ATOM 8039 N N . ALA B 1 449 ? 1.789 11.82 -19.406 1 96.56 449 ALA B N 1
ATOM 8040 C CA . ALA B 1 449 ? 1.676 12.352 -20.766 1 96.56 449 ALA B CA 1
ATOM 8041 C C . ALA B 1 449 ? 2.125 13.805 -20.828 1 96.56 449 ALA B C 1
ATOM 8043 O O . ALA B 1 449 ? 2.643 14.258 -21.859 1 96.56 449 ALA B O 1
ATOM 8044 N N . SER B 1 450 ? 1.988 14.508 -19.719 1 97.19 450 SER B N 1
ATOM 8045 C CA . SER B 1 450 ? 2.369 15.914 -19.656 1 97.19 450 SER B CA 1
ATOM 8046 C C . SER B 1 450 ? 3.84 16.078 -19.281 1 97.19 450 SER B C 1
ATOM 8048 O O . SER B 1 450 ? 4.363 17.188 -19.25 1 97.19 450 SER B O 1
ATOM 8050 N N . ASN B 1 451 ? 4.512 15 -18.938 1 96.94 451 ASN B N 1
ATOM 8051 C CA . ASN B 1 451 ? 5.93 14.977 -18.594 1 96.94 451 ASN B CA 1
ATOM 8052 C C . ASN B 1 451 ? 6.258 15.961 -17.484 1 96.94 451 ASN B C 1
ATOM 8054 O O . ASN B 1 451 ? 7.18 16.766 -17.609 1 96.94 451 ASN B O 1
ATOM 8058 N N . LEU B 1 452 ? 5.48 15.961 -16.422 1 98.06 452 LEU B N 1
ATOM 8059 C CA . LEU B 1 452 ? 5.648 16.906 -15.32 1 98.06 452 LEU B CA 1
ATOM 8060 C C . LEU B 1 452 ? 6.613 16.344 -14.281 1 98.06 452 LEU B C 1
ATOM 8062 O O . LEU B 1 452 ? 6.586 15.156 -13.977 1 98.06 452 LEU B O 1
ATOM 8066 N N . ASP B 1 453 ? 7.422 17.203 -13.766 1 98.31 453 ASP B N 1
ATOM 8067 C CA . ASP B 1 453 ? 8.242 16.844 -12.609 1 98.31 453 ASP B CA 1
ATOM 8068 C C . ASP B 1 453 ? 7.438 16.953 -11.312 1 98.31 453 ASP B C 1
ATOM 8070 O O . ASP B 1 453 ? 7.578 16.125 -10.414 1 98.31 453 ASP B O 1
ATOM 8074 N N . LEU B 1 454 ? 6.719 18 -11.211 1 98.75 454 LEU B N 1
ATOM 8075 C CA . LEU B 1 454 ? 5.91 18.312 -10.039 1 98.75 454 LEU B CA 1
ATOM 8076 C C . LEU B 1 454 ? 4.672 19.109 -10.43 1 98.75 454 LEU B C 1
ATOM 8078 O O . LEU B 1 454 ? 4.539 19.531 -11.578 1 98.75 454 LEU B O 1
ATOM 8082 N N . LEU B 1 455 ? 3.76 19.234 -9.484 1 98.25 455 LEU B N 1
ATOM 8083 C CA . LEU B 1 455 ? 2.537 20.016 -9.648 1 98.25 455 LEU B CA 1
ATOM 8084 C C . LEU B 1 455 ? 2.34 20.984 -8.484 1 98.25 455 LEU B C 1
ATOM 8086 O O . LEU B 1 455 ? 2.463 20.594 -7.324 1 98.25 455 LEU B O 1
ATOM 8090 N N . ILE B 1 456 ? 2.1 22.234 -8.773 1 98 456 ILE B N 1
ATOM 8091 C CA . ILE B 1 456 ? 1.839 23.234 -7.75 1 98 456 ILE B CA 1
ATOM 8092 C C . ILE B 1 456 ? 0.359 23.625 -7.762 1 98 456 ILE B C 1
ATOM 8094 O O . ILE B 1 456 ? -0.187 23.984 -8.812 1 98 456 ILE B O 1
ATOM 8098 N N . VAL B 1 457 ? -0.26 23.531 -6.637 1 95.81 457 VAL B N 1
ATOM 8099 C CA . VAL B 1 457 ? -1.675 23.859 -6.5 1 95.81 457 VAL B CA 1
ATOM 8100 C C . VAL B 1 457 ? -1.907 24.609 -5.184 1 95.81 457 VAL B C 1
ATOM 8102 O O . VAL B 1 457 ? -1.014 24.672 -4.336 1 95.81 457 VAL B O 1
ATOM 8105 N N . PRO B 1 458 ? -3.062 25.219 -5 1 95.25 458 PRO B N 1
ATOM 8106 C CA . PRO B 1 458 ? -3.354 25.844 -3.705 1 95.25 458 PRO B CA 1
ATOM 8107 C C . PRO B 1 458 ? -3.346 24.844 -2.553 1 95.25 458 PRO B C 1
ATOM 8109 O O . PRO B 1 458 ? -3.732 23.688 -2.734 1 95.25 458 PRO B O 1
ATOM 8112 N N . ALA B 1 459 ? -2.932 25.281 -1.441 1 95.19 459 ALA B N 1
ATOM 8113 C CA . ALA B 1 459 ? -2.914 24.391 -0.28 1 95.19 459 ALA B CA 1
ATOM 8114 C C . ALA B 1 459 ? -4.332 24.031 0.155 1 95.19 459 ALA B C 1
ATOM 8116 O O . ALA B 1 459 ? -4.57 22.938 0.664 1 95.19 459 ALA B O 1
ATOM 8117 N N . PHE B 1 460 ? -5.207 24.984 0.026 1 94.31 460 PHE B N 1
ATOM 8118 C CA . PHE B 1 460 ? -6.605 24.812 0.406 1 94.31 460 PHE B CA 1
ATOM 8119 C C . PHE B 1 460 ? -7.488 25.844 -0.266 1 94.31 460 PHE B C 1
ATOM 8121 O O . PHE B 1 460 ? -6.992 26.719 -0.979 1 94.31 460 PHE B O 1
ATOM 8128 N N . ALA B 1 461 ? -8.781 25.797 -0.063 1 91.31 461 ALA B N 1
ATOM 8129 C CA . ALA B 1 461 ? -9.734 26.625 -0.785 1 91.31 461 ALA B CA 1
ATOM 8130 C C . ALA B 1 461 ? -9.773 28.047 -0.213 1 91.31 461 ALA B C 1
ATOM 8132 O O . ALA B 1 461 ? -10.086 29 -0.925 1 91.31 461 ALA B O 1
ATOM 8133 N N . PHE B 1 462 ? -9.461 28.234 1.011 1 93.56 462 PHE B N 1
ATOM 8134 C CA . PHE B 1 462 ? -9.547 29.516 1.706 1 93.56 462 PHE B CA 1
ATOM 8135 C C . PHE B 1 462 ? -8.57 29.562 2.873 1 93.56 462 PHE B C 1
ATOM 8137 O O . PHE B 1 462 ? -8.055 28.516 3.303 1 93.56 462 PHE B O 1
ATOM 8144 N N . PRO B 1 463 ? -8.188 30.75 3.318 1 95.38 463 PRO B N 1
ATOM 8145 C CA . PRO B 1 463 ? -7.387 30.844 4.543 1 95.38 463 PRO B CA 1
ATOM 8146 C C . PRO B 1 463 ? -8.164 30.438 5.789 1 95.38 463 PRO B C 1
ATOM 8148 O O . PRO B 1 463 ? -9.312 29.984 5.691 1 95.38 463 PRO B O 1
ATOM 8151 N N . ALA B 1 464 ? -7.512 30.484 6.98 1 97.69 464 ALA B N 1
ATOM 8152 C CA . ALA B 1 464 ? -8.156 30.109 8.234 1 97.69 464 ALA B CA 1
ATOM 8153 C C . ALA B 1 464 ? -9.516 30.781 8.375 1 97.69 464 ALA B C 1
ATOM 8155 O O . ALA B 1 464 ? -9.664 31.969 8.078 1 97.69 464 ALA B O 1
ATOM 8156 N N . ILE B 1 465 ? -10.5 30.094 8.828 1 96.69 465 ILE B N 1
ATOM 8157 C CA . ILE B 1 465 ? -11.867 30.594 8.852 1 96.69 465 ILE B CA 1
ATOM 8158 C C . ILE B 1 465 ? -12.406 30.562 10.281 1 96.69 465 ILE B C 1
ATOM 8160 O O . ILE B 1 465 ? -11.82 29.922 11.156 1 96.69 465 ILE B O 1
ATOM 8164 N N . PRO B 1 466 ? -13.531 31.281 10.492 1 97.31 466 PRO B N 1
ATOM 8165 C CA . PRO B 1 466 ? -14.18 31.188 11.805 1 97.31 466 PRO B CA 1
ATOM 8166 C C . PRO B 1 466 ? -14.75 29.812 12.086 1 97.31 466 PRO B C 1
ATOM 8168 O O . PRO B 1 466 ? -15.102 29.078 11.156 1 97.31 466 PRO B O 1
ATOM 8171 N N . TYR B 1 467 ? -14.906 29.484 13.32 1 95.88 467 TYR B N 1
ATOM 8172 C CA . TYR B 1 467 ? -15.281 28.156 13.773 1 95.88 467 TYR B CA 1
ATOM 8173 C C . TYR B 1 467 ? -16.688 27.797 13.312 1 95.88 467 TYR B C 1
ATOM 8175 O O . TYR B 1 467 ? -16.984 26.641 13 1 95.88 467 TYR B O 1
ATOM 8183 N N . ASP B 1 468 ? -17.516 28.75 13.258 1 93.69 468 ASP B N 1
ATOM 8184 C CA . ASP B 1 468 ? -18.922 28.469 12.961 1 93.69 468 ASP B CA 1
ATOM 8185 C C . ASP B 1 468 ? -19.109 28.062 11.508 1 93.69 468 ASP B C 1
ATOM 8187 O O . ASP B 1 468 ? -20.156 27.547 11.133 1 93.69 468 ASP B O 1
ATOM 8191 N N . ALA B 1 469 ? -18.109 28.266 10.68 1 93.81 469 ALA B N 1
ATOM 8192 C CA . ALA B 1 469 ? -18.219 27.938 9.258 1 93.81 469 ALA B CA 1
ATOM 8193 C C . ALA B 1 469 ? -17.656 26.547 8.977 1 93.81 469 ALA B C 1
ATOM 8195 O O . ALA B 1 469 ? -17.906 25.984 7.91 1 93.81 469 ALA B O 1
ATOM 8196 N N . CYS B 1 470 ? -16.984 25.953 9.883 1 93.19 470 CYS B N 1
ATOM 8197 C CA . CYS B 1 470 ? -16.203 24.734 9.656 1 93.19 470 CYS B CA 1
ATOM 8198 C C . CYS B 1 470 ? -17.094 23.594 9.203 1 93.19 470 CYS B C 1
ATOM 8200 O O . CYS B 1 470 ? -16.781 22.906 8.227 1 93.19 470 CYS B O 1
ATOM 8202 N N . SER B 1 471 ? -18.219 23.422 9.781 1 90.75 471 SER B N 1
ATOM 8203 C CA . SER B 1 471 ? -19.109 22.312 9.453 1 90.75 471 SER B CA 1
ATOM 8204 C C . SER B 1 471 ? -19.719 22.5 8.07 1 90.75 471 SER B C 1
ATOM 8206 O O . SER B 1 471 ? -19.984 21.516 7.371 1 90.75 471 SER B O 1
ATOM 8208 N N . ASP B 1 472 ? -19.875 23.703 7.652 1 89.44 472 ASP B N 1
ATOM 8209 C CA . ASP B 1 472 ? -20.594 24.016 6.414 1 89.44 472 ASP B CA 1
ATOM 8210 C C . ASP B 1 472 ? -19.688 23.812 5.199 1 89.44 472 ASP B C 1
ATOM 8212 O O . ASP B 1 472 ? -20.172 23.672 4.074 1 89.44 472 ASP B O 1
ATOM 8216 N N . LEU B 1 473 ? -18.469 23.828 5.441 1 90.44 473 LEU B N 1
ATOM 8217 C CA . LEU B 1 473 ? -17.547 23.891 4.309 1 90.44 473 LEU B CA 1
ATOM 8218 C C . LEU B 1 473 ? -16.734 22.609 4.207 1 90.44 473 LEU B C 1
ATOM 8220 O O . LEU B 1 473 ? -15.586 22.641 3.762 1 90.44 473 LEU B O 1
ATOM 8224 N N . ALA B 1 474 ? -17.359 21.531 4.613 1 85.56 474 ALA B N 1
ATOM 8225 C CA . ALA B 1 474 ? -16.688 20.234 4.59 1 85.56 474 ALA B CA 1
ATOM 8226 C C . ALA B 1 474 ? -16.328 19.828 3.162 1 85.56 474 ALA B C 1
ATOM 8228 O O . ALA B 1 474 ? -15.359 19.109 2.943 1 85.56 474 ALA B O 1
ATOM 8229 N N . ALA B 1 475 ? -17.016 20.359 2.166 1 85.69 475 ALA B N 1
ATOM 8230 C CA . ALA B 1 475 ? -16.781 20.016 0.765 1 85.69 475 ALA B CA 1
ATOM 8231 C C . ALA B 1 475 ? -15.398 20.469 0.315 1 85.69 475 ALA B C 1
ATOM 8233 O O . ALA B 1 475 ? -14.828 19.891 -0.619 1 85.69 475 ALA B O 1
ATOM 8234 N N . ALA B 1 476 ? -14.828 21.391 1.032 1 90.31 476 ALA B N 1
ATOM 8235 C CA . ALA B 1 476 ? -13.539 21.953 0.65 1 90.31 476 ALA B CA 1
ATOM 8236 C C . ALA B 1 476 ? -12.414 20.953 0.875 1 90.31 476 ALA B C 1
ATOM 8238 O O . ALA B 1 476 ? -11.312 21.109 0.346 1 90.31 476 ALA B O 1
ATOM 8239 N N . VAL B 1 477 ? -12.734 19.844 1.567 1 91.81 477 VAL B N 1
ATOM 8240 C CA . VAL B 1 477 ? -11.719 18.844 1.865 1 91.81 477 VAL B CA 1
ATOM 8241 C C . VAL B 1 477 ? -11.227 18.203 0.568 1 91.81 477 VAL B C 1
ATOM 8243 O O . VAL B 1 477 ? -10.133 17.641 0.524 1 91.81 477 VAL B O 1
ATOM 8246 N N . PHE B 1 478 ? -11.992 18.359 -0.494 1 92.19 478 PHE B N 1
ATOM 8247 C CA . PHE B 1 478 ? -11.625 17.797 -1.789 1 92.19 478 PHE B CA 1
ATOM 8248 C C . PHE B 1 478 ? -10.273 18.328 -2.244 1 92.19 478 PHE B C 1
ATOM 8250 O O . PHE B 1 478 ? -9.5 17.609 -2.871 1 92.19 478 PHE B O 1
ATOM 8257 N N . GLU B 1 479 ? -9.906 19.562 -1.867 1 92.69 479 GLU B N 1
ATOM 8258 C CA . GLU B 1 479 ? -8.695 20.219 -2.328 1 92.69 479 GLU B CA 1
ATOM 8259 C C . GLU B 1 479 ? -7.449 19.484 -1.854 1 92.69 479 GLU B C 1
ATOM 8261 O O . GLU B 1 479 ? -6.426 19.469 -2.543 1 92.69 479 GLU B O 1
ATOM 8266 N N . THR B 1 480 ? -7.547 18.891 -0.721 1 95.25 480 THR B N 1
ATOM 8267 C CA . THR B 1 480 ? -6.426 18.141 -0.181 1 95.25 480 THR B CA 1
ATOM 8268 C C . THR B 1 480 ? -6.676 16.641 -0.316 1 95.25 480 THR B C 1
ATOM 8270 O O . THR B 1 480 ? -5.762 15.875 -0.635 1 95.25 480 THR B O 1
ATOM 8273 N N . GLY B 1 481 ? -7.953 16.25 -0.15 1 95.62 481 GLY B N 1
ATOM 8274 C CA . GLY B 1 481 ? -8.328 14.852 -0.151 1 95.62 481 GLY B CA 1
ATOM 8275 C C . GLY B 1 481 ? -8.047 14.156 -1.472 1 95.62 481 GLY B C 1
ATOM 8276 O O . GLY B 1 481 ? -7.801 12.953 -1.506 1 95.62 481 GLY B O 1
ATOM 8277 N N . LEU B 1 482 ? -8.062 14.93 -2.555 1 95.44 482 LEU B N 1
ATOM 8278 C CA . LEU B 1 482 ? -7.75 14.375 -3.867 1 95.44 482 LEU B CA 1
ATOM 8279 C C . LEU B 1 482 ? -6.41 13.648 -3.844 1 95.44 482 LEU B C 1
ATOM 8281 O O . LEU B 1 482 ? -6.293 12.531 -4.352 1 95.44 482 LEU B O 1
ATOM 8285 N N . TYR B 1 483 ? -5.465 14.234 -3.229 1 97.12 483 TYR B N 1
ATOM 8286 C CA . TYR B 1 483 ? -4.109 13.695 -3.279 1 97.12 483 TYR B CA 1
ATOM 8287 C C . TYR B 1 483 ? -3.932 12.578 -2.254 1 97.12 483 TYR B C 1
ATOM 8289 O O . TYR B 1 483 ? -2.98 11.797 -2.336 1 97.12 483 TYR B O 1
ATOM 8297 N N . ASN B 1 484 ? -4.832 12.5 -1.255 1 97.31 484 ASN B N 1
ATOM 8298 C CA . ASN B 1 484 ? -4.91 11.297 -0.432 1 97.31 484 ASN B CA 1
ATOM 8299 C C . ASN B 1 484 ? -5.496 10.125 -1.211 1 97.31 484 ASN B C 1
ATOM 8301 O O . ASN B 1 484 ? -5.035 8.992 -1.073 1 97.31 484 ASN B O 1
ATOM 8305 N N . MET B 1 485 ? -6.527 10.469 -1.998 1 96.19 485 MET B N 1
ATOM 8306 C CA . MET B 1 485 ? -7.121 9.438 -2.84 1 96.19 485 MET B CA 1
ATOM 8307 C C . MET B 1 485 ? -6.102 8.891 -3.836 1 96.19 485 MET B C 1
ATOM 8309 O O . MET B 1 485 ? -6.07 7.691 -4.105 1 96.19 485 MET B O 1
ATOM 8313 N N . LEU B 1 486 ? -5.293 9.781 -4.316 1 97.5 486 LEU B N 1
ATOM 8314 C CA . LEU B 1 486 ? -4.242 9.383 -5.25 1 97.5 486 LEU B CA 1
ATOM 8315 C C . LEU B 1 486 ? -3.072 8.742 -4.512 1 97.5 486 LEU B C 1
ATOM 8317 O O . LEU B 1 486 ? -2.289 8 -5.109 1 97.5 486 LEU B O 1
ATOM 8321 N N . ASP B 1 487 ? -2.91 9.086 -3.242 1 97.31 487 ASP B N 1
ATOM 8322 C CA . ASP B 1 487 ? -1.813 8.711 -2.354 1 97.31 487 ASP B CA 1
ATOM 8323 C C . ASP B 1 487 ? -0.48 9.234 -2.879 1 97.31 487 ASP B C 1
ATOM 8325 O O . ASP B 1 487 ? 0.483 8.477 -3.014 1 97.31 487 ASP B O 1
ATOM 8329 N N . TYR B 1 488 ? -0.444 10.508 -3.26 1 98.19 488 TYR B N 1
ATOM 8330 C CA . TYR B 1 488 ? 0.757 11.195 -3.715 1 98.19 488 TYR B CA 1
ATOM 8331 C C . TYR B 1 488 ? 1.425 11.945 -2.566 1 98.19 488 TYR B C 1
ATOM 8333 O O . TYR B 1 488 ? 0.758 12.359 -1.617 1 98.19 488 TYR B O 1
ATOM 8341 N N . PRO B 1 489 ? 2.758 12.031 -2.619 1 98.44 489 PRO B N 1
ATOM 8342 C CA . PRO B 1 489 ? 3.391 12.945 -1.663 1 98.44 489 PRO B CA 1
ATOM 8343 C C . PRO B 1 489 ? 3.102 14.414 -1.971 1 98.44 489 PRO B C 1
ATOM 8345 O O . PRO B 1 489 ? 3.043 14.805 -3.141 1 98.44 489 PRO B O 1
ATOM 8348 N N . VAL B 1 490 ? 2.883 15.172 -0.897 1 98.75 490 VAL B N 1
ATOM 8349 C CA . VAL B 1 490 ? 2.533 16.578 -1.083 1 98.75 490 VAL B CA 1
ATOM 8350 C C . VAL B 1 490 ? 3.264 17.438 -0.05 1 98.75 490 VAL B C 1
ATOM 8352 O O . VAL B 1 490 ? 3.059 17.266 1.155 1 98.75 490 VAL B O 1
ATOM 8355 N N . GLY B 1 491 ? 4.125 18.281 -0.516 1 98.75 491 GLY B N 1
ATOM 8356 C CA . GLY B 1 491 ? 4.691 19.312 0.339 1 98.75 491 GLY B CA 1
ATOM 8357 C C . GLY B 1 491 ? 3.795 20.531 0.491 1 98.75 491 GLY B C 1
ATOM 8358 O O . GLY B 1 491 ? 3.092 20.906 -0.448 1 98.75 491 GLY B O 1
ATOM 8359 N N . CYS B 1 492 ? 3.742 21.094 1.63 1 98.75 492 CYS B N 1
ATOM 8360 C CA . CYS B 1 492 ? 2.994 22.312 1.923 1 98.75 492 CYS B CA 1
ATOM 8361 C C . CYS B 1 492 ? 3.922 23.422 2.396 1 98.75 492 CYS B C 1
ATOM 8363 O O . CYS B 1 492 ? 4.609 23.281 3.408 1 98.75 492 CYS B O 1
ATOM 8365 N N . LEU B 1 493 ? 3.965 24.5 1.688 1 98.56 493 LEU B N 1
ATOM 8366 C CA . LEU B 1 493 ? 4.961 25.547 1.896 1 98.56 493 LEU B CA 1
ATOM 8367 C C . LEU B 1 493 ? 4.297 26.922 2.027 1 98.56 493 LEU B C 1
ATOM 8369 O O . LEU B 1 493 ? 3.508 27.312 1.165 1 98.56 493 LEU B O 1
ATOM 8373 N N . PRO B 1 494 ? 4.609 27.641 3.119 1 97.94 494 PRO B N 1
ATOM 8374 C CA . PRO B 1 494 ? 4.109 29.016 3.211 1 97.94 494 PRO B CA 1
ATOM 8375 C C . PRO B 1 494 ? 4.684 29.938 2.129 1 97.94 494 PRO B C 1
ATOM 8377 O O . PRO B 1 494 ? 5.883 29.875 1.84 1 97.94 494 PRO B O 1
ATOM 8380 N N . VAL B 1 495 ? 3.844 30.75 1.573 1 97.06 495 VAL B N 1
ATOM 8381 C CA . VAL B 1 495 ? 4.293 31.594 0.465 1 97.06 495 VAL B CA 1
ATOM 8382 C C . VAL B 1 495 ? 4.074 33.062 0.804 1 97.06 495 VAL B C 1
ATOM 8384 O O . VAL B 1 495 ? 4.953 33.906 0.566 1 97.06 495 VAL B O 1
ATOM 8387 N N . ASP B 1 496 ? 2.906 33.375 1.242 1 95.88 496 ASP B N 1
ATOM 8388 C CA . ASP B 1 496 ? 2.535 34.75 1.499 1 95.88 496 ASP B CA 1
ATOM 8389 C C . ASP B 1 496 ? 1.411 34.844 2.527 1 95.88 496 ASP B C 1
ATOM 8391 O O . ASP B 1 496 ? 1.096 33.875 3.195 1 95.88 496 ASP B O 1
ATOM 8395 N N . LYS B 1 497 ? 0.912 36.094 2.779 1 96.81 497 LYS B N 1
ATOM 8396 C CA . LYS B 1 497 ? -0.252 36.344 3.619 1 96.81 497 LYS B CA 1
ATOM 8397 C C . LYS B 1 497 ? -1.391 36.969 2.801 1 96.81 497 LYS B C 1
ATOM 8399 O O . LYS B 1 497 ? -1.166 37.469 1.71 1 96.81 497 LYS B O 1
ATOM 8404 N N . VAL B 1 498 ? -2.557 36.812 3.332 1 96.81 498 VAL B N 1
ATOM 8405 C CA . VAL B 1 498 ? -3.709 37.438 2.695 1 96.81 498 VAL B CA 1
ATOM 8406 C C . VAL B 1 498 ? -3.529 38.969 2.684 1 96.81 498 VAL B C 1
ATOM 8408 O O . VAL B 1 498 ? -3.16 39.562 3.699 1 96.81 498 VAL B O 1
ATOM 8411 N N . THR B 1 499 ? -3.82 39.562 1.561 1 96.06 499 THR B N 1
ATOM 8412 C CA . THR B 1 499 ? -3.676 41.031 1.424 1 96.06 499 THR B CA 1
ATOM 8413 C C . THR B 1 499 ? -5.039 41.719 1.468 1 96.06 499 THR B C 1
ATOM 8415 O O . THR B 1 499 ? -6.074 41.031 1.396 1 96.06 499 THR B O 1
ATOM 8418 N N . SER B 1 500 ? -4.922 43.031 1.58 1 96.06 500 SER B N 1
ATOM 8419 C CA . SER B 1 500 ? -6.152 43.812 1.514 1 96.06 500 SER B CA 1
ATOM 8420 C C . SER B 1 500 ? -6.816 43.688 0.147 1 96.06 500 SER B C 1
ATOM 8422 O O . SER B 1 500 ? -8.047 43.688 0.046 1 96.06 500 SER B O 1
ATOM 8424 N N . GLU B 1 501 ? -6.035 43.594 -0.861 1 94.69 501 GLU B N 1
ATOM 8425 C CA . GLU B 1 501 ? -6.551 43.406 -2.215 1 94.69 501 GLU B CA 1
ATOM 8426 C C . GLU B 1 501 ? -7.273 42.062 -2.361 1 94.69 501 GLU B C 1
ATOM 8428 O O . GLU B 1 501 ? -8.266 41.969 -3.08 1 94.69 501 GLU B O 1
ATOM 8433 N N . ASP B 1 502 ? -6.754 41.094 -1.683 1 93.88 502 ASP B N 1
ATOM 8434 C CA . ASP B 1 502 ? -7.414 39.781 -1.684 1 93.88 502 ASP B CA 1
ATOM 8435 C C . ASP B 1 502 ? -8.82 39.875 -1.104 1 93.88 502 ASP B C 1
ATOM 8437 O O . ASP B 1 502 ? -9.773 39.344 -1.677 1 93.88 502 ASP B O 1
ATOM 8441 N N . ASP B 1 503 ? -8.945 40.531 -0.004 1 94.44 503 ASP B N 1
ATOM 8442 C CA . ASP B 1 503 ? -10.227 40.656 0.678 1 94.44 503 ASP B CA 1
ATOM 8443 C C . ASP B 1 503 ? -11.219 41.469 -0.159 1 94.44 503 ASP B C 1
ATOM 8445 O O . ASP B 1 503 ? -12.406 41.156 -0.205 1 94.44 503 ASP B O 1
ATOM 8449 N N . LYS B 1 504 ? -10.672 42.469 -0.787 1 94.38 504 LYS B N 1
ATOM 8450 C CA . LYS B 1 504 ? -11.523 43.312 -1.645 1 94.38 504 LYS B CA 1
ATOM 8451 C C . LYS B 1 504 ? -12.047 42.5 -2.83 1 94.38 504 LYS B C 1
ATOM 8453 O O . LYS B 1 504 ? -13.219 42.594 -3.189 1 94.38 504 LYS B O 1
ATOM 8458 N N . ALA B 1 505 ? -11.172 41.781 -3.379 1 91.81 505 ALA B N 1
ATOM 8459 C CA . ALA B 1 505 ? -11.555 40.938 -4.523 1 91.81 505 ALA B CA 1
ATOM 8460 C C . ALA B 1 505 ? -12.609 39.906 -4.133 1 91.81 505 ALA B C 1
ATOM 8462 O O . ALA B 1 505 ? -13.5 39.594 -4.918 1 91.81 505 ALA B O 1
ATOM 8463 N N . LEU B 1 506 ? -12.492 39.375 -2.992 1 91.56 506 LEU B N 1
ATOM 8464 C CA . LEU B 1 506 ? -13.445 38.406 -2.477 1 91.56 506 LEU B CA 1
ATOM 8465 C C . LEU B 1 506 ? -14.836 39 -2.342 1 91.56 506 LEU B C 1
ATOM 8467 O O . LEU B 1 506 ? -15.836 38.344 -2.617 1 91.56 506 LEU B O 1
ATOM 8471 N N . ALA B 1 507 ? -14.859 40.219 -1.943 1 91.81 507 ALA B N 1
ATOM 8472 C CA . ALA B 1 507 ? -16.125 40.906 -1.698 1 91.81 507 ALA B CA 1
ATOM 8473 C C . ALA B 1 507 ? -16.766 41.375 -3.008 1 91.81 507 ALA B C 1
ATOM 8475 O O . ALA B 1 507 ? -17.969 41.625 -3.059 1 91.81 507 ALA B O 1
ATOM 8476 N N . ASP B 1 508 ? -15.945 41.375 -4.078 1 91.75 508 ASP B N 1
ATOM 8477 C CA . ASP B 1 508 ? -16.391 41.875 -5.371 1 91.75 508 ASP B CA 1
ATOM 8478 C C . ASP B 1 508 ? -17.016 40.75 -6.207 1 91.75 508 ASP B C 1
ATOM 8480 O O . ASP B 1 508 ? -16.312 39.875 -6.703 1 91.75 508 ASP B O 1
ATOM 8484 N N . GLU B 1 509 ? -18.266 40.844 -6.48 1 90.56 509 GLU B N 1
ATOM 8485 C CA . GLU B 1 509 ? -19.016 39.812 -7.219 1 90.56 509 GLU B CA 1
ATOM 8486 C C . GLU B 1 509 ? -18.5 39.688 -8.648 1 90.56 509 GLU B C 1
ATOM 8488 O O . GLU B 1 509 ? -18.625 38.656 -9.273 1 90.56 509 GLU B O 1
ATOM 8493 N N . THR B 1 510 ? -17.891 40.688 -9.188 1 89.44 510 THR B N 1
ATOM 8494 C CA . THR B 1 510 ? -17.375 40.656 -10.547 1 89.44 510 THR B CA 1
ATOM 8495 C C . THR B 1 510 ? -16.062 39.906 -10.617 1 89.44 510 THR B C 1
ATOM 8497 O O . THR B 1 510 ? -15.688 39.375 -11.672 1 89.44 510 THR B O 1
ATOM 8500 N N . GLN B 1 511 ? -15.484 39.781 -9.508 1 87.12 511 GLN B N 1
ATOM 8501 C CA . GLN B 1 511 ? -14.203 39.094 -9.477 1 87.12 511 GLN B CA 1
ATOM 8502 C C . GLN B 1 511 ? -14.367 37.656 -9.023 1 87.12 511 GLN B C 1
ATOM 8504 O O . GLN B 1 511 ? -13.664 36.75 -9.508 1 87.12 511 GLN B O 1
ATOM 8509 N N . TRP B 1 512 ? -15.273 37.5 -8.086 1 87.69 512 TRP B N 1
ATOM 8510 C CA . TRP B 1 512 ? -15.609 36.156 -7.633 1 87.69 512 TRP B CA 1
ATOM 8511 C C . TRP B 1 512 ? -17.109 36.031 -7.395 1 87.69 512 TRP B C 1
ATOM 8513 O O . TRP B 1 512 ? -17.609 36.312 -6.301 1 87.69 512 TRP B O 1
ATOM 8523 N N . ALA B 1 513 ? -17.797 35.438 -8.367 1 86.19 513 ALA B N 1
ATOM 8524 C CA . ALA B 1 513 ? -19.25 35.375 -8.344 1 86.19 513 ALA B CA 1
ATOM 8525 C C . ALA B 1 513 ? -19.734 34.219 -7.492 1 86.19 513 ALA B C 1
ATOM 8527 O O . ALA B 1 513 ? -19.219 33.094 -7.613 1 86.19 513 ALA B O 1
ATOM 8528 N N . THR B 1 514 ? -20.609 34.5 -6.574 1 88.25 514 THR B N 1
ATOM 8529 C CA . THR B 1 514 ? -21.203 33.469 -5.766 1 88.25 514 THR B CA 1
ATOM 8530 C C . THR B 1 514 ? -22.609 33.125 -6.262 1 88.25 514 THR B C 1
ATOM 8532 O O . THR B 1 514 ? -23.109 32.031 -5.992 1 88.25 514 THR B O 1
ATOM 8535 N N . ASP B 1 515 ? -23.188 34.094 -6.941 1 85.69 515 ASP B N 1
ATOM 8536 C CA . ASP B 1 515 ? -24.562 33.906 -7.391 1 85.69 515 ASP B CA 1
ATOM 8537 C C . ASP B 1 515 ? -25.453 33.375 -6.258 1 85.69 515 ASP B C 1
ATOM 8539 O O . ASP B 1 515 ? -25.422 33.938 -5.152 1 85.69 515 ASP B O 1
ATOM 8543 N N . TRP B 1 516 ? -26.328 32.406 -6.512 1 86.19 516 TRP B N 1
ATOM 8544 C CA . TRP B 1 516 ? -27.234 31.891 -5.5 1 86.19 516 TRP B CA 1
ATOM 8545 C C . TRP B 1 516 ? -26.656 30.656 -4.812 1 86.19 516 TRP B C 1
ATOM 8547 O O . TRP B 1 516 ? -27.359 29.938 -4.102 1 86.19 516 TRP B O 1
ATOM 8557 N N . ASN B 1 517 ? -25.406 30.422 -4.992 1 89 517 ASN B N 1
ATOM 8558 C CA . ASN B 1 517 ? -24.75 29.25 -4.438 1 89 517 ASN B CA 1
ATOM 8559 C C . ASN B 1 517 ? -24.453 29.422 -2.951 1 89 517 ASN B C 1
ATOM 8561 O O . ASN B 1 517 ? -23.562 30.188 -2.578 1 89 517 ASN B O 1
ATOM 8565 N N . PRO B 1 518 ? -25.141 28.641 -2.115 1 88.75 518 PRO B N 1
ATOM 8566 C CA . PRO B 1 518 ? -24.984 28.844 -0.672 1 88.75 518 PRO B CA 1
ATOM 8567 C C . PRO B 1 518 ? -23.578 28.5 -0.176 1 88.75 518 PRO B C 1
ATOM 8569 O O . PRO B 1 518 ? -23.094 29.125 0.771 1 88.75 518 PRO B O 1
ATOM 8572 N N . ILE B 1 519 ? -22.953 27.594 -0.785 1 88.81 519 ILE B N 1
ATOM 8573 C CA . ILE B 1 519 ? -21.609 27.219 -0.36 1 88.81 519 ILE B CA 1
ATOM 8574 C C . ILE B 1 519 ? -20.625 28.344 -0.685 1 88.81 519 ILE B C 1
ATOM 8576 O O . ILE B 1 519 ? -19.797 28.703 0.148 1 88.81 519 ILE B O 1
ATOM 8580 N N . LEU B 1 520 ? -20.719 28.906 -1.817 1 89.56 520 LEU B N 1
ATOM 8581 C CA . LEU B 1 520 ? -19.828 29.984 -2.209 1 89.56 520 LEU B CA 1
ATOM 8582 C C . LEU B 1 520 ? -20.078 31.234 -1.361 1 89.56 520 LEU B C 1
ATOM 8584 O O . LEU B 1 520 ? -19.125 31.938 -1.003 1 89.56 520 LEU B O 1
ATOM 8588 N N . LYS B 1 521 ? -21.328 31.422 -1.068 1 91.81 521 LYS B N 1
ATOM 8589 C CA . LYS B 1 521 ? -21.656 32.531 -0.189 1 91.81 521 LYS B CA 1
ATOM 8590 C C . LYS B 1 521 ? -21.078 32.344 1.206 1 91.81 521 LYS B C 1
ATOM 8592 O O . LYS B 1 521 ? -20.594 33.281 1.833 1 91.81 521 LYS B O 1
ATOM 8597 N N . ARG B 1 522 ? -21.172 31.125 1.601 1 92.56 522 ARG B N 1
ATOM 8598 C CA . ARG B 1 522 ? -20.625 30.797 2.912 1 92.56 522 ARG B CA 1
ATOM 8599 C C . ARG B 1 522 ? -19.109 30.938 2.92 1 92.56 522 ARG B C 1
ATOM 8601 O O . ARG B 1 522 ? -18.531 31.391 3.912 1 92.56 522 ARG B O 1
ATOM 8608 N N . ILE B 1 523 ? -18.453 30.594 1.853 1 92.12 523 ILE B N 1
ATOM 8609 C CA . ILE B 1 523 ? -17.016 30.75 1.73 1 92.12 523 ILE B CA 1
ATOM 8610 C C . ILE B 1 523 ? -16.656 32.219 1.749 1 92.12 523 ILE B C 1
ATOM 8612 O O . ILE B 1 523 ? -15.695 32.625 2.414 1 92.12 523 ILE B O 1
ATOM 8616 N N . ARG B 1 524 ? -17.391 33.031 1.02 1 92.44 524 ARG B N 1
ATOM 8617 C CA . ARG B 1 524 ? -17.156 34.469 1.007 1 92.44 524 ARG B CA 1
ATOM 8618 C C . ARG B 1 524 ? -17.234 35.031 2.414 1 92.44 524 ARG B C 1
ATOM 8620 O O . ARG B 1 524 ? -16.359 35.812 2.818 1 92.44 524 ARG B O 1
ATOM 8627 N N . TYR B 1 525 ? -18.203 34.656 3.078 1 93.94 525 TYR B N 1
ATOM 8628 C CA . TYR B 1 525 ? -18.359 35.094 4.457 1 93.94 525 TYR B CA 1
ATOM 8629 C C . TYR B 1 525 ? -17.172 34.625 5.309 1 93.94 525 TYR B C 1
ATOM 8631 O O . TYR B 1 525 ? -16.578 35.438 6.02 1 93.94 525 TYR B O 1
ATOM 8639 N N . ALA B 1 526 ? -16.891 33.406 5.254 1 94.12 526 ALA B N 1
ATOM 8640 C CA . ALA B 1 526 ? -15.906 32.812 6.141 1 94.12 526 ALA B CA 1
ATOM 8641 C C . ALA B 1 526 ? -14.5 33.312 5.844 1 94.12 526 ALA B C 1
ATOM 8643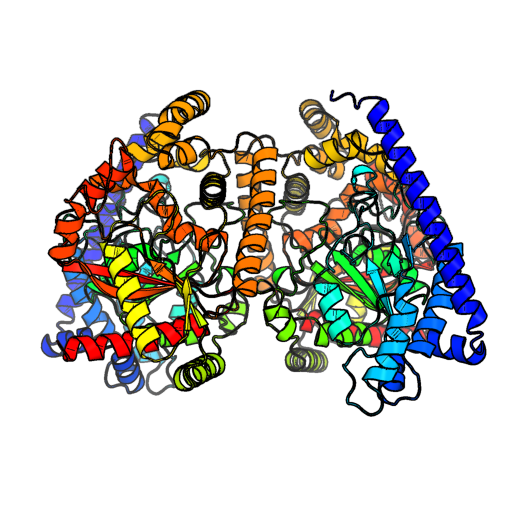 O O . ALA B 1 526 ? -13.68 33.469 6.75 1 94.12 526 ALA B O 1
ATOM 8644 N N . ALA B 1 527 ? -14.211 33.594 4.609 1 94.44 527 ALA B N 1
ATOM 8645 C CA . ALA B 1 527 ? -12.867 34 4.195 1 94.44 527 ALA B CA 1
ATOM 8646 C C . ALA B 1 527 ? -12.695 35.5 4.242 1 94.44 527 ALA B C 1
ATOM 8648 O O . ALA B 1 527 ? -11.609 36.031 3.973 1 94.44 527 ALA B O 1
ATOM 8649 N N . ALA B 1 528 ? -13.695 36.188 4.621 1 94.62 528 ALA B N 1
ATOM 8650 C CA . ALA B 1 528 ? -13.617 37.656 4.703 1 94.62 528 ALA B CA 1
ATOM 8651 C C . ALA B 1 528 ? -12.812 38.094 5.918 1 94.62 528 ALA B C 1
ATOM 8653 O O . ALA B 1 528 ? -12.656 37.312 6.879 1 94.62 528 ALA B O 1
ATOM 8654 N N . ASN B 1 529 ? -12.242 39.312 5.832 1 94.81 529 ASN B N 1
ATOM 8655 C CA . ASN B 1 529 ? -11.484 39.906 6.922 1 94.81 529 ASN B CA 1
ATOM 8656 C C . ASN B 1 529 ? -10.328 39.031 7.363 1 94.81 529 ASN B C 1
ATOM 8658 O O . ASN B 1 529 ? -10.172 38.75 8.555 1 94.81 529 ASN B O 1
ATOM 8662 N N . SER B 1 530 ? -9.672 38.531 6.402 1 95.5 530 SER B N 1
ATOM 8663 C CA . SER B 1 530 ? -8.625 37.562 6.695 1 95.5 530 SER B CA 1
ATOM 8664 C C . SER B 1 530 ? -7.238 38.125 6.418 1 95.5 530 SER B C 1
ATOM 8666 O O . SER B 1 530 ? -6.25 37.406 6.383 1 95.5 530 SER B O 1
ATOM 8668 N N . VAL B 1 531 ? -7.141 39.438 6.227 1 96.25 531 VAL B N 1
ATOM 8669 C CA . VAL B 1 531 ? -5.871 40.094 5.918 1 96.25 531 VAL B CA 1
ATOM 8670 C C . VAL B 1 531 ? -4.828 39.719 6.973 1 96.25 531 VAL B C 1
ATOM 8672 O O . VAL B 1 531 ? -5.113 39.75 8.172 1 96.25 531 VAL B O 1
ATOM 8675 N N . GLY B 1 532 ? -3.666 39.281 6.512 1 96.69 532 GLY B N 1
ATOM 8676 C CA . GLY B 1 532 ? -2.566 39 7.414 1 96.69 532 GLY B CA 1
ATOM 8677 C C . GLY B 1 532 ? -2.43 37.5 7.707 1 96.69 532 GLY B C 1
ATOM 8678 O O . GLY B 1 532 ? -1.393 37.062 8.203 1 96.69 532 GLY B O 1
ATOM 8679 N N . LEU B 1 533 ? -3.426 36.688 7.41 1 97.62 533 LEU B N 1
ATOM 8680 C CA . LEU B 1 533 ? -3.354 35.25 7.629 1 97.62 533 LEU B CA 1
ATOM 8681 C C . LEU B 1 533 ? -2.434 34.594 6.605 1 97.62 533 LEU B C 1
ATOM 8683 O O . LEU B 1 533 ? -2.373 35.031 5.453 1 97.62 533 LEU B O 1
ATOM 8687 N N . PRO B 1 534 ? -1.728 33.625 7.016 1 97.75 534 PRO B N 1
ATOM 8688 C CA . PRO B 1 534 ? -0.802 32.969 6.098 1 97.75 534 PRO B CA 1
ATOM 8689 C C . PRO B 1 534 ? -1.521 32.188 4.996 1 97.75 534 PRO B C 1
ATOM 8691 O O . PRO B 1 534 ? -2.658 31.75 5.184 1 97.75 534 PRO B O 1
ATOM 8694 N N . VAL B 1 535 ? -0.884 32.031 3.883 1 96.75 535 VAL B N 1
ATOM 8695 C CA . VAL B 1 535 ? -1.358 31.25 2.76 1 96.75 535 VAL B CA 1
ATOM 8696 C C . VAL B 1 535 ? -0.211 30.406 2.203 1 96.75 535 VAL B C 1
ATOM 8698 O O . VAL B 1 535 ? 0.855 30.938 1.882 1 96.75 535 VAL B O 1
ATOM 8701 N N . ASN B 1 536 ? -0.448 29.078 2.148 1 97.81 536 ASN B N 1
ATOM 8702 C CA . ASN B 1 536 ? 0.531 28.125 1.655 1 97.81 536 ASN B CA 1
ATOM 8703 C C . ASN B 1 536 ? 0.184 27.641 0.249 1 97.81 536 ASN B C 1
ATOM 8705 O O . ASN B 1 536 ? -0.855 28.016 -0.3 1 97.81 536 ASN B O 1
ATOM 8709 N N . ILE B 1 537 ? 1.08 26.906 -0.363 1 97.25 537 ILE B N 1
ATOM 8710 C CA . ILE B 1 537 ? 0.821 26.141 -1.577 1 97.25 537 ILE B CA 1
ATOM 8711 C C . ILE B 1 537 ? 1.103 24.672 -1.322 1 97.25 537 ILE B C 1
ATOM 8713 O O . ILE B 1 537 ? 1.719 24.312 -0.316 1 97.25 537 ILE B O 1
ATOM 8717 N N . GLN B 1 538 ? 0.548 23.844 -2.195 1 97.81 538 GLN B N 1
ATOM 8718 C CA . GLN B 1 538 ? 0.896 22.422 -2.252 1 97.81 538 GLN B CA 1
ATOM 8719 C C . GLN B 1 538 ? 1.839 22.141 -3.418 1 97.81 538 GLN B C 1
ATOM 8721 O O . GLN B 1 538 ? 1.666 22.688 -4.512 1 97.81 538 GLN B O 1
ATOM 8726 N N . ILE B 1 539 ? 2.842 21.406 -3.158 1 98.75 539 ILE B N 1
ATOM 8727 C CA . ILE B 1 539 ? 3.742 20.875 -4.168 1 98.75 539 ILE B CA 1
ATOM 8728 C C . ILE B 1 539 ? 3.592 19.344 -4.23 1 98.75 539 ILE B C 1
ATOM 8730 O O . ILE B 1 539 ? 4.059 18.641 -3.338 1 98.75 539 ILE B O 1
ATOM 8734 N N . VAL B 1 540 ? 2.979 18.906 -5.305 1 98.56 540 VAL B N 1
ATOM 8735 C CA . VAL B 1 540 ? 2.578 17.5 -5.43 1 98.56 540 VAL B CA 1
ATOM 8736 C C . VAL B 1 540 ? 3.588 16.75 -6.293 1 98.56 540 VAL B C 1
ATOM 8738 O O . VAL B 1 540 ? 4.051 17.266 -7.312 1 98.56 540 VAL B O 1
ATOM 8741 N N . GLY B 1 541 ? 4.027 15.625 -5.84 1 98.62 541 GLY B N 1
ATOM 8742 C CA . GLY B 1 541 ? 4.867 14.734 -6.633 1 98.62 541 GLY B CA 1
ATOM 8743 C C . GLY B 1 541 ? 4.238 13.375 -6.871 1 98.62 541 GLY B C 1
ATOM 8744 O O . GLY B 1 541 ? 3.217 13.047 -6.27 1 98.62 541 GLY B O 1
ATOM 8745 N N . LEU B 1 542 ? 4.801 12.609 -7.797 1 98.19 542 LEU B N 1
ATOM 8746 C CA . LEU B 1 542 ? 4.406 11.219 -7.984 1 98.19 542 LEU B CA 1
ATOM 8747 C C . LEU B 1 542 ? 4.809 10.375 -6.781 1 98.19 542 LEU B C 1
ATOM 8749 O O . LEU B 1 542 ? 5.605 10.812 -5.945 1 98.19 542 LEU B O 1
ATOM 8753 N N . PRO B 1 543 ? 4.18 9.156 -6.621 1 97.31 543 PRO B N 1
ATOM 8754 C CA . PRO B 1 543 ? 4.504 8.297 -5.48 1 97.31 543 PRO B CA 1
ATOM 8755 C C . PRO B 1 543 ? 6.008 8.07 -5.324 1 97.31 543 PRO B C 1
ATOM 8757 O O . PRO B 1 543 ? 6.703 7.809 -6.309 1 97.31 543 PRO B O 1
ATOM 8760 N N . PHE B 1 544 ? 6.516 8.297 -4.102 1 96.62 544 PHE B N 1
ATOM 8761 C CA . PHE B 1 544 ? 7.883 8.016 -3.674 1 96.62 544 PHE B CA 1
ATOM 8762 C C . PHE B 1 544 ? 8.852 9.031 -4.262 1 96.62 544 PHE B C 1
ATOM 8764 O O . PHE B 1 544 ? 10.039 8.75 -4.418 1 96.62 544 PHE B O 1
ATOM 8771 N N . GLU B 1 545 ? 8.32 10.211 -4.625 1 97 545 GLU B N 1
ATOM 8772 C CA . GLU B 1 545 ? 9.156 11.289 -5.129 1 97 545 GLU B CA 1
ATOM 8773 C C . GLU B 1 545 ? 9.195 12.461 -4.152 1 97 545 GLU B C 1
ATOM 8775 O O . GLU B 1 545 ? 9.203 13.625 -4.566 1 97 545 GLU B O 1
ATOM 8780 N N . ASP B 1 546 ? 9.195 12.133 -2.887 1 98 546 ASP B N 1
ATOM 8781 C CA . ASP B 1 546 ? 9.25 13.133 -1.827 1 98 546 ASP B CA 1
ATOM 8782 C C . ASP B 1 546 ? 10.453 14.062 -2.006 1 98 546 ASP B C 1
ATOM 8784 O O . ASP B 1 546 ? 10.375 15.25 -1.705 1 98 546 ASP B O 1
ATOM 8788 N N . GLU B 1 547 ? 11.539 13.523 -2.521 1 98.44 547 GLU B N 1
ATOM 8789 C CA . GLU B 1 547 ? 12.789 14.266 -2.693 1 98.44 547 GLU B CA 1
ATOM 8790 C C . GLU B 1 547 ? 12.594 15.461 -3.617 1 98.44 547 GLU B C 1
ATOM 8792 O O . GLU B 1 547 ? 13.117 16.547 -3.35 1 98.44 547 GLU B O 1
ATOM 8797 N N . LYS B 1 548 ? 11.844 15.281 -4.645 1 98.5 548 LYS B N 1
ATOM 8798 C CA . LYS B 1 548 ? 11.594 16.375 -5.582 1 98.5 548 LYS B CA 1
ATOM 8799 C C . LYS B 1 548 ? 10.758 17.469 -4.934 1 98.5 548 LYS B C 1
ATOM 8801 O O . LYS B 1 548 ? 11.008 18.656 -5.152 1 98.5 548 LYS B O 1
ATOM 8806 N N . CYS B 1 549 ? 9.75 17.062 -4.172 1 98.75 549 CYS B N 1
ATOM 8807 C CA . CYS B 1 549 ? 8.922 18.031 -3.459 1 98.75 549 CYS B CA 1
ATOM 8808 C C . CYS B 1 549 ? 9.766 18.875 -2.506 1 98.75 549 CYS B C 1
ATOM 8810 O O . CYS B 1 549 ? 9.688 20.094 -2.521 1 98.75 549 CYS B O 1
ATOM 8812 N N . LEU B 1 550 ? 10.578 18.156 -1.735 1 98.75 550 LEU B N 1
ATOM 8813 C CA . LEU B 1 550 ? 11.398 18.828 -0.74 1 98.75 550 LEU B CA 1
ATOM 8814 C C . LEU B 1 550 ? 12.398 19.766 -1.409 1 98.75 550 LEU B C 1
ATOM 8816 O O . LEU B 1 550 ? 12.625 20.891 -0.933 1 98.75 550 LEU B O 1
ATOM 8820 N N . ALA B 1 551 ? 12.992 19.344 -2.494 1 98.75 551 ALA B N 1
ATOM 8821 C CA . ALA B 1 551 ? 13.961 20.156 -3.213 1 98.75 551 ALA B CA 1
ATOM 8822 C C . ALA B 1 551 ? 13.312 21.438 -3.732 1 98.75 551 ALA B C 1
ATOM 8824 O O . ALA B 1 551 ? 13.867 22.531 -3.582 1 98.75 551 ALA B O 1
ATOM 8825 N N . LEU B 1 552 ? 12.172 21.297 -4.32 1 98.75 552 LEU B N 1
ATOM 8826 C CA . LEU B 1 552 ? 11.5 22.484 -4.844 1 98.75 552 LEU B CA 1
ATOM 8827 C C . LEU B 1 552 ? 11.055 23.391 -3.713 1 98.75 552 LEU B C 1
ATOM 8829 O O . LEU B 1 552 ? 11.07 24.625 -3.857 1 98.75 552 LEU B O 1
ATOM 8833 N N . MET B 1 553 ? 10.594 22.859 -2.631 1 98.62 553 MET B N 1
ATOM 8834 C CA . MET B 1 553 ? 10.227 23.672 -1.47 1 98.62 553 MET B CA 1
ATOM 8835 C C . MET B 1 553 ? 11.398 24.531 -1.011 1 98.62 553 MET B C 1
ATOM 8837 O O . MET B 1 553 ? 11.227 25.719 -0.731 1 98.62 553 MET B O 1
ATOM 8841 N N . ARG B 1 554 ? 12.57 23.969 -0.939 1 98 554 ARG B N 1
ATOM 8842 C CA . ARG B 1 554 ? 13.758 24.703 -0.521 1 98 554 ARG B CA 1
ATOM 8843 C C . ARG B 1 554 ? 14.094 25.812 -1.51 1 98 554 ARG B C 1
ATOM 8845 O O . ARG B 1 554 ? 14.422 26.922 -1.107 1 98 554 ARG B O 1
ATOM 8852 N N . ILE B 1 555 ? 13.992 25.469 -2.76 1 98 555 ILE B N 1
ATOM 8853 C CA . ILE B 1 555 ? 14.297 26.422 -3.818 1 98 555 ILE B CA 1
ATOM 8854 C C . ILE B 1 555 ? 13.336 27.609 -3.732 1 98 555 ILE B C 1
ATOM 8856 O O . ILE B 1 555 ? 13.773 28.766 -3.729 1 98 555 ILE B O 1
ATOM 8860 N N . LEU B 1 556 ? 12.055 27.312 -3.641 1 98.19 556 LEU B N 1
ATOM 8861 C CA . LEU B 1 556 ? 11.039 28.375 -3.611 1 98.19 556 LEU B CA 1
ATOM 8862 C C . LEU B 1 556 ? 11.156 29.203 -2.344 1 98.19 556 LEU B C 1
ATOM 8864 O O . LEU B 1 556 ? 10.984 30.422 -2.381 1 98.19 556 LEU B O 1
ATOM 8868 N N . GLU B 1 557 ? 11.359 28.5 -1.25 1 97 557 GLU B N 1
ATOM 8869 C CA . GLU B 1 557 ? 11.516 29.219 0.011 1 97 557 GLU B CA 1
ATOM 8870 C C . GLU B 1 557 ? 12.641 30.234 -0.073 1 97 557 GLU B C 1
ATOM 8872 O O . GLU B 1 557 ? 12.492 31.375 0.378 1 97 557 GLU B O 1
ATOM 8877 N N . LYS B 1 558 ? 13.758 29.891 -0.669 1 95.38 558 LYS B N 1
ATOM 8878 C CA . LYS B 1 558 ? 14.891 30.797 -0.842 1 95.38 558 LYS B CA 1
ATOM 8879 C C . LYS B 1 558 ? 14.547 31.938 -1.783 1 95.38 558 LYS B C 1
ATOM 8881 O O . LYS B 1 558 ? 14.906 33.094 -1.524 1 95.38 558 LYS B O 1
ATOM 8886 N N . LYS B 1 559 ? 13.875 31.672 -2.826 1 95.31 559 LYS B N 1
ATOM 8887 C CA . LYS B 1 559 ? 13.5 32.688 -3.807 1 95.31 559 LYS B CA 1
ATOM 8888 C C . LYS B 1 559 ? 12.5 33.688 -3.215 1 95.31 559 LYS B C 1
ATOM 8890 O O . LYS B 1 559 ? 12.531 34.875 -3.535 1 95.31 559 LYS B O 1
ATOM 8895 N N . LEU B 1 560 ? 11.633 33.188 -2.438 1 94.62 560 LEU B N 1
ATOM 8896 C CA . LEU B 1 560 ? 10.617 34.031 -1.817 1 94.62 560 LEU B CA 1
ATOM 8897 C C . LEU B 1 560 ? 11.242 34.938 -0.775 1 94.62 560 LEU B C 1
ATOM 8899 O O . LEU B 1 560 ? 10.789 36.094 -0.591 1 94.62 560 LEU B O 1
ATOM 8903 N N . MET B 1 561 ? 12.195 34.469 -0.029 1 86.12 561 MET B N 1
ATOM 8904 C CA . MET B 1 561 ? 12.891 35.2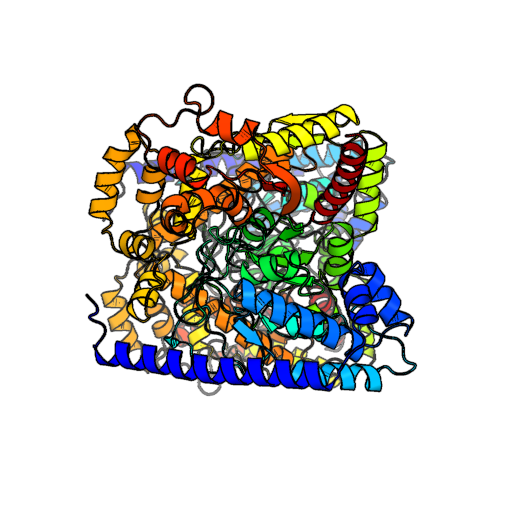81 0.964 1 86.12 561 MET B CA 1
ATOM 8905 C C . MET B 1 561 ? 13.648 36.406 0.295 1 86.12 561 MET B C 1
ATOM 8907 O O . MET B 1 561 ? 13.703 37.531 0.828 1 86.12 561 MET B O 1
ATOM 8911 N N . ASN B 1 562 ? 14.172 36.125 -0.791 1 80 562 ASN B N 1
ATOM 8912 C CA . ASN B 1 562 ? 14.922 37.125 -1.524 1 80 562 ASN B CA 1
ATOM 8913 C C . ASN B 1 562 ? 14 38.219 -2.092 1 80 562 ASN B C 1
ATOM 8915 O O . ASN B 1 562 ? 14.391 39.375 -2.188 1 80 562 ASN B O 1
ATOM 8919 N N . THR B 1 563 ? 12.891 37.844 -2.43 1 71.12 563 THR B N 1
ATOM 8920 C CA . THR B 1 563 ? 11.945 38.812 -2.971 1 71.12 563 THR B CA 1
ATOM 8921 C C . THR B 1 563 ? 11.352 39.688 -1.857 1 71.12 563 THR B C 1
ATOM 8923 O O . THR B 1 563 ? 11.008 40.844 -2.078 1 71.12 563 THR B O 1
ATOM 8926 N N . LYS B 1 564 ? 11.18 39.188 -0.696 1 61.88 564 LYS B N 1
ATOM 8927 C CA . LYS B 1 564 ? 10.656 39.969 0.436 1 61.88 564 LYS B CA 1
ATOM 8928 C C . LYS B 1 564 ? 11.68 40.969 0.923 1 61.88 564 LYS B C 1
ATOM 8930 O O . LYS B 1 564 ? 11.312 42.094 1.312 1 61.88 564 LYS B O 1
ATOM 8935 N N . ASN B 1 565 ? 12.789 40.531 0.852 1 43.09 565 ASN B N 1
ATOM 8936 C CA . ASN B 1 565 ? 13.852 41.438 1.233 1 43.09 565 ASN B CA 1
ATOM 8937 C C . ASN B 1 565 ? 14.039 42.562 0.195 1 43.09 565 ASN B C 1
ATOM 8939 O O . ASN B 1 565 ? 14.523 43.625 0.516 1 43.09 565 ASN B O 1
ATOM 8943 N N . ASP B 1 566 ? 13.555 42.156 -1.05 1 36.12 566 ASP B N 1
ATOM 8944 C CA . ASP B 1 566 ? 13.633 43.188 -2.08 1 36.12 566 ASP B CA 1
ATOM 8945 C C . ASP B 1 566 ? 12.469 44.156 -1.965 1 36.12 566 ASP B C 1
ATOM 8947 O O . ASP B 1 566 ? 12.461 45.219 -2.635 1 36.12 566 ASP B O 1
ATOM 8951 N N . LEU B 1 567 ? 11.453 43.719 -1.208 1 33.56 567 LEU B N 1
ATOM 8952 C CA . LEU B 1 567 ? 10.359 44.656 -0.977 1 33.56 567 LEU B CA 1
ATOM 8953 C C . LEU B 1 567 ? 10.578 45.438 0.308 1 33.56 567 LEU B C 1
ATOM 8955 O O . LEU B 1 567 ? 10.25 46.625 0.374 1 33.56 567 LEU B O 1
#

Nearest PDB structures (foldseek):
  6kvr-assembly1_B  TM=8.171E-01  e=6.977E-33  Candida albicans
  8wv2-assembly1_D  TM=8.201E-01  e=1.122E-29  Candida parapsilosis
  8wdw-assembly2_B  TM=8.212E-01  e=1.046E-23  uncultured bacterium
  8xac-assembly1_C  TM=8.322E-01  e=5.093E-22  Pseudonocardia acaciae
  4wj3-assembly2_D  TM=7.888E-01  e=2.844E-22  Pseudomonas aeruginosa PAO1

Radius of gyration: 30.97 Å; Cα contacts (8 Å, |Δi|>4): 2511; chains: 2; bounding box: 65×90×82 Å

Sequence (1134 aa):
MGNILPCCKSANWAAIERTNVKRQKRFEEAKRIVDEYGQDPILREKIRGMSLTELQKALQNEELTATQTLYAFAYYALEVNDKINCIAEFLIESFDEAKKLDKEFEKKEKPPLFGLPFSVKANFFIKGYDCCIGNARLLDNPRTKDCTFITLLRQLGAVPFCYTNVPQTLLSFACSNPVYGTTKNPYNALRTPGGSSGGEAALLAARGTAFATGGDVGGSLRIPAHFCGITTLKPCQARFQIQQAFCGLPGIGRLGLGTGVFAHTAEELTFLLSHILGNVEYHKLVPESIPLPLNLQKMEEFERRWEAKQLRIGYNLMMDLLNLSPRNCARVVERCVEILRSSGQEMVYFPIPEPEKAASLLFKNIACDGGAFLKKTFSENPVDKYLKRFAFMLKIPLCIRWLLAFIFDIFCPQLAILMRAYVRTPNDVRQSQEQLDEYVQKFTEQWLASNLDLLIVPAFAFPAIPYDACSDLAAAVFETGLYNMLDYPVGCLPVDKVTSEDDKALADETQWATDWNPILKRIRYAAANSVGLPVNIQIVGLPFEDEKCLALMRILEKKLMNTKNDLMGNILPCCKSANWAAIERTNVKRQKRFEEAKRIVDEYGQDPILREKIRGMSLTELQKALQNEELTATQTLYAFAYYALEVNDKINCIAEFLIESFDEAKKLDKEFEKKEKPPLFGLPFSVKANFFIKGYDCCIGNARLLDNPRTKDCTFITLLRQLGAVPFCYTNVPQTLLSFACSNPVYGTTKNPYNALRTPGGSSGGEAALLAARGTAFATGGDVGGSLRIPAHFCGITTLKPCQARFQIQQAFCGLPGIGRLGLGTGVFAHTAEELTFLLSHILGNVEYHKLVPESIPLPLNLQKMEEFERRWEAKQLRIGYNLMMDLLNLSPRNCARVVERCVEILRSSGQEMVYFPIPEPEKAASLLFKNIACDGGAFLKKTFSENPVDKYLKRFAFMLKIPLCIRWLLAFIFDIFCPQLAILMRAYVRTPNDVRQSQEQLDEYVQKFTEQWLASNLDLLIVPAFAFPAIPYDACSDLAAAVFETGLYNMLDYPVGCLPVDKVTSEDDKALADETQWATDWNPILKRIRYAAANSVGLPVNIQIVGLPFEDEKCLALMRILEKKLMNTKNDL

Organism: Meloidogyne incognita (NCBI:txid6306)

InterPro domains:
  IPR020556 Amidase, conserved site [PS00571] (194-225)
  IPR023631 Amidase signature domain [PF01425] (77-550)
  IPR036928 Amidase signature (AS) superfamily [G3DSA:3.90.1300.10] (9-567)
  IPR036928 Amidase signature (AS) superfamily [SSF75304] (44-558)
  IPR052096 Endocannabinoid-regulating amidase [PTHR45847] (14-561)

Secondary structure (DSSP, 8-state):
-----HHHHHHHHHHHHHHHHHHHHHHHHHHHHHHHHT--HHHHHHHHHS-HHHHHHHHHTTSS-HHHHHHHHHHHHHHHHHHH--EEEE-THHHHHHHHHHHHTTTSPPPTTTT-EEEEETTB--TTS---TT-GGG-S---SS--HHHHHHHHTT-EEEEEEP--GGG--SS-EETTTEEPPPSS-TTB---SSSHHHHHHHHTT-SSEEEEEESSSTTHHHHHHHT-EEEE--GGGS---SB--SSTT-SS---EEEEEESSHHHHHHHHHHHTT-HHHHHH-TTS------HHHHHHHHHHHHTT--EEEE-SS-TGGG---HHHHHHHHHHHHHHHHTTPEEEE-PPSSHHHHHHHHHHHHTTTTTHHHHHHHHHSPPPGGGHHHHHHHTS-HHHHHHHHHHHTTT-HHHHHHHH----SHHHHHHHHHHHHHHHHHHHHHHHHTT-SEEEEESSSSSS-BGGGGGGGGGGGHHHHHHHHHT--EEEEEEEE--HHHHHHHH-TTTS--TT-HHHHHHHHHHSS-TT-EEEEEEE--TT-HHHHHHHHHHHHHHHHHHHHH-/-----HHHHHHHHHHHHHHHHHHHHHHHHHHHHHHHHT--HHHHHHHHHS-HHHHHHHHHTTSS-HHHHHHHHHHHHHHHHHHH--EEEE-THHHHHHHHHHHHTTTSPPPTTTT-EEEEETTB--TTS---TT-GGG-S---SS--HHHHHHHHTT-EEEEEEP--GGG--SS-EETTTEEPPPSS-TTB---SSSHHHHHHHHTT-SSEEEEEESSSTTHHHHHHHT-EEEE--GGGS---SB--SSTT-SS---EEEEEESSHHHHHHHHHHHTT-HHHHHH-TTS------HHHHHHHHHHHHTT--EEEE-SS-TGGG---HHHHHHHHHHHHHHHHTT-EEEE-PPSSHHHHHHHHHHHHTTTTTHHHHHHHHHSPPPGGGHHHHHHHTS-HHHHHHHHHHHTTT-HHHHHHHH----SHHHHHHHHHHHHHHHHHHHHHHHHTT-SEEEEESSSSSS-BGGGGGGGGGGGHHHHHHHHHT--EEEEEEEE--HHHHHHHH-TTTS--TT-HHHHHHHHHHSS-TT-EEEEEEE--TT-HHHHHHHHHHHHHHHHHHHHH-

Solvent-accessible surface area (backbone atoms only — not comparable to full-atom values): 55012 Å² total; per-residue (Å²): 129,82,72,61,53,71,65,59,55,52,51,34,53,50,48,36,50,53,48,47,52,54,40,51,51,40,48,50,50,49,51,49,54,44,58,68,66,57,70,56,64,68,56,34,53,51,60,60,69,43,51,60,64,54,46,44,49,31,34,75,69,64,73,39,50,21,45,61,48,35,46,33,31,50,51,42,29,54,56,50,26,75,73,26,39,21,56,55,39,61,42,72,64,32,62,57,49,25,48,48,49,46,62,71,39,58,96,46,90,68,48,87,38,39,34,42,36,25,40,36,37,34,40,47,31,41,55,74,36,62,54,35,37,33,38,44,78,40,50,94,48,55,32,87,46,52,8,48,60,56,50,48,42,44,72,31,30,27,38,64,42,31,27,15,30,33,3,41,51,47,77,34,43,39,15,29,14,67,56,76,40,62,26,28,14,78,90,44,69,71,20,19,11,16,15,28,22,8,13,29,29,26,33,39,62,66,50,22,34,66,32,24,33,34,42,24,60,42,27,12,45,43,38,3,20,23,30,39,45,26,20,36,44,36,41,23,26,56,49,42,53,74,48,54,55,67,63,68,58,72,30,60,69,70,56,26,45,11,51,35,47,38,25,83,36,52,64,50,37,50,57,54,42,55,68,55,35,15,30,66,72,50,23,76,75,34,43,76,16,40,70,60,50,64,52,66,65,60,24,50,51,48,52,49,36,48,74,66,39,65,44,33,36,25,32,36,60,50,65,67,59,68,75,57,42,49,64,57,32,24,48,53,41,50,51,50,49,50,54,41,42,75,63,52,30,46,74,40,84,48,82,72,77,60,41,67,60,52,46,29,46,49,46,24,49,72,28,43,32,53,40,48,68,58,55,50,51,50,61,67,24,80,68,27,84,58,41,46,63,42,59,51,58,66,64,56,51,66,71,57,32,48,55,47,19,64,64,29,49,79,57,28,52,64,58,16,41,59,43,59,27,64,37,81,34,20,47,43,40,28,48,48,42,34,51,45,54,52,47,45,52,51,52,50,50,53,44,59,75,64,59,50,67,35,34,38,30,39,34,43,40,59,56,48,29,39,46,86,46,41,43,76,51,57,74,52,40,49,61,35,24,51,40,14,54,59,28,29,14,33,28,27,41,54,73,48,54,37,39,70,66,38,44,51,40,52,72,31,56,89,75,44,70,39,84,85,16,65,63,48,47,50,48,46,59,37,45,44,89,37,60,68,40,28,35,25,29,26,31,34,23,56,42,87,32,52,41,56,28,53,41,49,44,41,52,49,52,53,53,51,52,54,51,56,72,70,102,128,84,72,63,52,72,65,60,56,53,53,33,53,51,47,36,51,53,48,47,53,54,40,51,50,40,47,51,48,47,52,49,53,44,57,69,65,58,69,55,65,68,56,34,52,52,59,60,68,44,50,60,64,55,46,42,48,33,35,74,69,63,75,38,48,22,44,61,48,36,46,34,33,51,51,41,30,55,55,48,27,75,72,26,39,22,57,54,38,61,42,72,64,32,62,58,50,25,48,48,49,46,62,72,38,58,95,45,90,68,46,85,37,38,35,42,35,26,39,36,37,34,40,46,32,42,56,74,35,60,50,35,38,33,37,44,79,39,51,94,48,53,32,86,48,51,8,48,61,57,49,50,42,42,71,31,29,26,38,64,41,32,28,15,30,32,3,40,51,48,78,33,44,37,16,28,13,67,57,73,39,60,26,28,14,79,89,42,69,71,20,21,11,16,14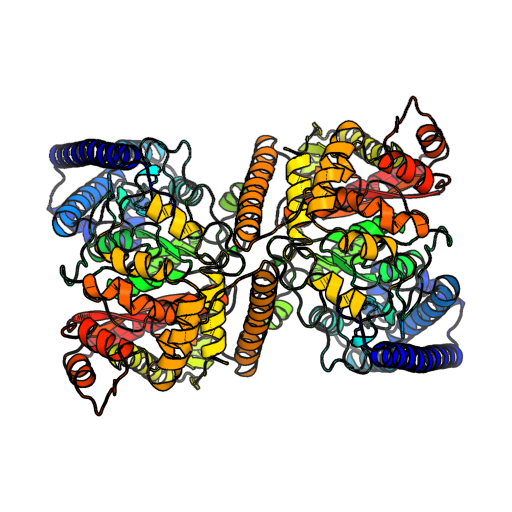,28,21,8,12,28,28,25,34,39,62,66,51,23,35,67,33,23,33,35,43,24,60,43,28,11,46,43,39,2,18,21,31,40,45,26,20,37,43,37,42,22,26,56,49,43,53,74,50,55,56,67,64,70,58,71,31,60,70,69,56,27,44,9,51,36,49,40,24,82,38,51,63,50,38,49,56,55,44,56,67,53,35,17,31,66,72,52,23,74,75,33,44,76,16,40,70,59,51,65,51,64,64,59,23,51,52,49,51,49,35,48,75,67,38,64,45,32,34,26,32,36,61,52,69,63,61,68,74,57,45,50,62,56,31,23,47,54,41,49,52,51,49,51,53,43,41,74,62,52,30,46,73,39,85,50,82,73,77,60,42,68,59,49,47,29,47,50,46,24,49,71,28,43,32,51,41,50,67,58,54,51,52,51,59,67,24,78,68,29,84,58,43,46,64,42,59,50,57,66,65,56,50,66,71,56,32,48,55,49,19,62,63,28,47,78,57,29,52,62,59,16,42,60,42,59,28,62,38,83,33,20,46,45,39,27,48,48,43,34,51,46,56,51,46,44,52,52,53,50,50,54,45,58,74,64,58,51,68,34,34,38,30,37,33,44,42,59,56,49,29,38,45,86,45,41,43,76,50,57,75,51,39,49,62,34,24,53,42,14,53,60,27,30,15,34,27,26,41,56,73,47,54,35,40,70,65,38,43,50,41,51,72,31,55,91,73,45,70,37,84,88,16,63,64,48,46,49,47,46,58,37,45,43,88,39,60,68,40,28,35,24,28,25,32,34,23,56,44,87,33,54,42,56,29,50,40,49,44,41,54,50,51,54,54,52,53,54,51,55,72,72,101

Foldseek 3Di:
DPPDDPVLAVLLVVLLVVLVVVQVVQLVVLVVVLVVVVDDPVLLVVLLPDALVRNLVCCQVVVDALLSNVSSLSVLLSVLCVPFVFFQHWANCLNVVRVVLCVVCPVHRAFRNASFEEEEELQWADAPAFRQQQFSVRGPDHDHDTKLLVVLCVVSRYTYTTYTAADRLFQFQQSAHPRRGGGAAPQGRQFGLGTRSSSQLRCVLSSSGNKYKDKDQLQRPLQSCFQSVWKKKFAFQQQDDIDRGDHSQPPFDQFTMGIIMIGRALVSRCSVQQCHGLPPVSCVVPVSRHNDGDDVVLLVVLVVCLQVQNAEEEEDLALPPFLLAAVQLSVLSVVLVVLSVVSNHHYHYDHQPPLLLLLLLLLCRSPVVLCVVVLVSCSSGPGTPLCVVVNVVSPDDLVVLQVVLVVCVVQAVLSSSNSNRYDDDPVSSVVSVVVLVVSLVVRVVSCVVSVHAKYKYWSWRAHTFGSNLTSVQSSRSSRRRSCSSNSWMKIKHWQAWGAPVSQVLLVDCVNRNNDPHPNSVSSSVGRHPRGPGITIMIITGGHPVVSSNSSVSNVNVVSRVVVVVVD/DPPDDPVLAVLLVVLLVVLVVVQVVQLVVLVVVLVVVVDDPVLLVVLLPDALVRNLVCCQVVVDALLSNVSSLSVLLSVLCVPFVFFQHWANCLNVVRVVLCVVQPVHRAFRNASFEEEEELQWADAPAFRAQQFSVRGPDHDHDTKLLVVLCVVSRYTYTTYTAADRLFQFQFSAHPRRGGGAAPQGRQFGLGTRSSSQLRCVLSSSGNKYKDKDQLQRPLQSCFQSVWKKKFAFQQQADIDRGDHSQPPFDQFTMGIIMIGRALVSRCSVQQCHGLPPVSCVVPVSRHNDGDDVVLLVVLVVCLQVQNAEEEEDLDLPPQLLAAVQLSVLSVVLVVLSVVSNHHYHYDHQPPLLLLLLLLLCRSPVVLCVVVLVSCSSGPGTPLCVVVNVVSPDDLVVLQVVLVVCVVQAVLSSSNSPRYDDDPVSSVVSVVVLVVSLVVRVVSVVVSVHAKYKYWSWRAHTFGSNLTSVQSSRSSRRRSCSSNSWMKIKHWQAWGAPVSQVLLVDCVNRNNDPHPNSVSRSVGRHPRGPGITIMIITGGHPVVSSNSSVSNVNVVSRVVVVVVD